Protein AF-R8VSU2-F1 (afdb_monomer)

pLDDT: mean 73.52, std 18.18, range [29.05, 96.69]

Sequence (870 aa):
MQEKNYIPLNKAIEAMGIYSRAVWLKKLEKAGIVPQETENGLSFERKDFDMLCELKAKHIEVGQLLDSLELALPANAQFELSTLLLDLGLAISSDDFLCTDQKKLVWCPYPLEAAMETIDLFCQWNSPQRVGYFTAKELERALFLRPGRVLPDICQGRVSPESCVEMDGYCYFTQSYGEKCIRIHQEYAWLTEDDDIQDSLLEQLQDEGYTCGRLNQYYIGFEDRVFCLYGERLRIRKRLKALLETENNEVDHILVDGKPYIEVMTCFAHFAPNPAFNQTDHRCRMDLWAFLERYPELEARKQGNVWYVPQELSKMQWYLLELFWMSYKTSDQIVGKVLAERLRPQMPVVIRELEGILKGDYTHAGVGVLQNFFLYSSKDLPQYSDQDMRQMIEYFTKSPLIDGKLFEKLTAQVYHKYPCKFHFLPGFKQRKKGSKTITAYTMEEFAVMAYCLFNPDYIVAQEIYEKVCESAKKAELWLYLCLHWISGIRSGDLCRLPILQPILPLKQVIQQIQDDTLRSETCREMLGRLEFHLANHPRKPNKTKSQLVPDLKLFFPESLKEHFGRLYLLVCAYRWDMPEERRNQPLYRGANRDQLTRFLGQLFVDQLGNRSFSSRAANKSFLQSLQNAESKNGNPIAGYFMATIARSHKIRYGEISKVTAAYLSDMKFFGETPEYFAAMMFERGVLSFIPYLMLQYLYGESYQQLSSQVQTNLIQKLDLSAHEVESFTTGCLKTMNNAQKNVRQLLAVKSQDEIREAFYTIGSGLGASRGMHSYCLRMALNERCQKRECLGCPYEMQTRADAYLLVGQYRKIRAAYTESVAQGDLAQQRKYQAILKRLLYVLYPILSVLQAQEPHGDLFQWMMEELKKK

Radius of gyration: 40.01 Å; Cα contacts (8 Å, |Δi|>4): 935; chains: 1; bounding box: 110×101×75 Å

Solvent-accessible surface area (backbone atoms only — not comparable to full-atom values): 49512 Å² total; per-residue (Å²): 138,75,77,86,52,52,42,46,43,69,60,53,33,61,78,51,70,50,87,44,70,71,59,36,50,56,54,33,46,75,72,72,49,72,65,44,86,49,101,88,40,52,20,30,48,44,68,61,51,52,51,44,51,53,56,45,72,42,40,45,47,50,68,60,50,32,59,75,70,72,54,88,64,56,73,67,56,49,50,50,51,51,48,49,34,43,78,70,66,48,32,44,47,26,88,76,39,87,59,49,56,61,76,92,42,44,31,30,47,68,79,52,63,70,51,50,55,50,50,54,53,50,60,22,39,68,42,80,90,52,93,77,44,28,33,56,69,55,47,27,60,69,63,73,46,62,88,69,62,58,57,59,45,50,76,69,62,57,57,61,70,88,41,44,46,80,54,96,81,24,41,31,32,34,41,70,46,47,53,49,33,41,48,51,41,72,78,52,68,90,69,80,92,70,91,77,74,52,68,71,61,53,52,51,42,40,75,72,70,45,67,55,51,71,53,93,62,69,41,81,99,45,75,83,46,78,47,64,47,83,93,49,48,73,57,53,54,54,49,53,52,60,55,59,72,72,69,81,83,74,87,75,73,50,74,58,97,87,41,60,29,34,47,51,71,66,59,54,70,78,47,83,86,48,92,78,63,44,85,88,39,67,66,49,42,51,55,49,50,57,50,51,72,70,39,70,85,48,60,59,45,75,56,92,96,48,52,26,23,51,64,81,66,52,75,62,40,51,50,51,55,49,51,51,57,62,44,54,93,46,56,42,53,58,44,26,50,56,50,42,63,69,41,33,85,59,21,51,65,53,44,53,53,46,38,62,74,45,72,73,54,35,43,67,44,52,28,48,42,48,51,52,43,70,69,74,52,91,62,30,70,49,72,28,40,57,66,54,49,52,52,50,48,53,55,36,67,77,43,60,67,64,21,29,48,50,45,34,53,46,51,52,55,45,57,77,74,44,88,46,63,39,89,76,81,71,79,75,66,85,72,74,64,79,66,78,68,70,58,49,51,53,72,65,39,52,40,54,42,32,28,54,74,57,15,63,70,50,32,59,74,55,43,39,66,60,54,31,65,76,27,63,61,50,30,26,33,50,50,55,56,57,50,37,49,63,37,66,66,55,62,86,54,60,29,59,62,84,70,58,86,45,94,51,58,45,73,58,49,42,48,25,58,76,70,71,63,62,53,59,66,61,14,37,48,50,35,49,53,49,53,52,47,46,71,75,54,64,42,57,47,77,95,50,53,94,48,101,61,75,56,63,84,84,67,78,54,77,94,44,31,41,60,54,5,45,43,49,39,50,41,18,14,45,34,68,75,43,62,72,82,57,46,79,50,63,51,46,79,87,52,58,64,70,55,41,30,74,52,62,31,60,76,43,44,60,57,38,62,98,53,63,87,45,66,67,16,41,25,41,26,37,49,44,37,31,49,61,26,48,77,61,86,66,49,81,50,45,41,60,49,42,46,50,52,33,55,72,56,96,71,60,98,80,46,61,72,62,51,48,50,42,54,71,64,66,54,70,78,65,98,72,59,78,46,61,58,49,52,54,32,45,76,66,73,72,77,45,66,65,61,50,48,50,45,40,47,71,47,12,65,72,40,72,72,37,56,56,69,57,44,50,50,52,56,63,69,63,73,68,50,72,66,52,54,50,48,49,52,50,48,45,53,49,51,54,52,50,20,52,49,53,45,50,58,59,51,73,78,49,53,72,64,55,52,50,52,18,49,50,29,45,74,71,66,69,9,58,36,92,43,96,55,30,31,17,55,44,49,25,60,77,37,86,82,87,68,93,64,48,90,80,37,60,47,52,43,79,34,74,65,34,53,56,50,52,53,51,50,50,51,53,48,49,51,53,30,53,51,25,57,77,70,65,40,65,69,56,31,55,51,36,51,55,50,51,55,56,51,46,61,50,50,49,60,54,51,54,50,31,53,75,75,34,65,85,32,68,65,44,50,48,50,59,48,58,44,28,51,132

Foldseek 3Di:
DPPPFWAPPVNLCVLLVEDDPVLLQVLCVVVVFHFDQDPVGTTGTPVVSVVLVVLVVQKDWLVVVCVVVVHDDDPVLSLLLLVLCVVVVQWDAPSNRSSYSDHPIIIGGPPCPLSVVLVLLSVQQVDDDDPQWAGPQRLCVLLVHDPNQQSNCVSVVQDDCVQWDRDPSHITGGNVQSVVLSVCSVQFVPDDDDQPDDVVLVVVCVVVVFAKDWPPGDHVPDDGGIGGGPVCVVVSVVVVVVVVVPPPDDFDWDQDPNFIKGFLVVLCVVDDDDPLADPVDPVSLVLVVVLCVVCCLQVWDDDPSTIIGGPDDDPLNSLSSRLCRLPPVDDQLVLLVVLLVVCCVFAVLLSVLLCVVCVSGRDPLSSQLSSLCSNQNRHYQLADAQVSVVVSLVSVLVPDLSNVVSVLVSSVVCVVVDNHNYDDGRDRDPPPPPDPVLAAQDLLLLLLLLLLLFAPVLCVVLVQLVVVLVDLLSLLQSLLSLQLLQDLAFSVVSQQQAQDAAPDALVVLSVCSVVVNDDLVSLLVQLVVSVVCCVVDFACRPVQNVPPDGTDDGDDFPVCSSVSSSSSNNNSNVQVVDDVVSNRGTGNNDDDLVNCCSNSNPSSSVSQPPHDDDSSSSSCNLVVLQVVCPVPPDDRCRSVVSNVVSHPDPDPPPCSPPVVVCVVVVPPVPPDDCLVVVVVCVSRVHAPPVLLVVCCLLAFVNLVPDDSVVNVVVSVVVPQDSVNVVVLVCVLVVLLVVLVVVVCVVCVPDDPVLQVQLVVCVVVVNQDDPDPQWGFSCVSSVHDDPDPDDQSDSRIHDDLVNLVVLLVVLVVLSVQLVVCVVVVPPVSVVVSVVVNSSSCSRNVVVLVVCCVPPVPDPSNVVSSNSSSDD

Mean predicted aligned error: 23.79 Å

Organism: NCBI:txid1203606

Structure (mmCIF, N/CA/C/O backbone):
data_AF-R8VSU2-F1
#
_entry.id   AF-R8VSU2-F1
#
loop_
_atom_site.group_PDB
_atom_site.id
_atom_site.type_symbol
_atom_site.label_atom_id
_atom_site.label_alt_id
_atom_site.label_comp_id
_atom_site.label_asym_id
_atom_site.label_entity_id
_atom_site.label_seq_id
_atom_site.pdbx_PDB_ins_code
_atom_site.Cartn_x
_atom_site.Cartn_y
_atom_site.Cartn_z
_atom_site.occupancy
_atom_site.B_iso_or_equiv
_atom_site.auth_seq_id
_atom_site.auth_comp_id
_atom_site.auth_asym_id
_atom_site.auth_atom_id
_atom_site.pdbx_PDB_model_num
ATOM 1 N N . MET A 1 1 ? -29.653 -15.607 41.991 1.00 38.22 1 MET A N 1
ATOM 2 C CA . MET A 1 1 ? -30.818 -14.998 41.298 1.00 38.22 1 MET A CA 1
ATOM 3 C C . MET A 1 1 ? -30.423 -14.079 40.123 1.00 38.22 1 MET A C 1
ATOM 5 O O . MET A 1 1 ? -31.292 -13.394 39.606 1.00 38.22 1 MET A O 1
ATOM 9 N N . GLN A 1 2 ? -29.158 -14.082 39.661 1.00 43.47 2 GLN A N 1
ATOM 10 C CA . GLN A 1 2 ? -28.651 -13.208 38.581 1.00 43.47 2 GLN A CA 1
ATOM 11 C C . GLN A 1 2 ? -28.590 -13.870 37.184 1.00 43.47 2 GLN A C 1
ATOM 13 O O . GLN A 1 2 ? -28.367 -13.178 36.198 1.00 43.47 2 GLN A O 1
ATOM 18 N N . GLU A 1 3 ? -28.866 -15.174 37.055 1.00 46.53 3 GLU A N 1
ATOM 19 C CA . GLU A 1 3 ? -28.775 -15.904 35.773 1.00 46.53 3 GLU A CA 1
ATOM 20 C C . GLU A 1 3 ? -29.898 -15.609 34.757 1.00 46.53 3 GLU A C 1
ATOM 22 O O . GLU A 1 3 ? -29.802 -16.029 33.609 1.00 46.53 3 GLU A O 1
ATOM 27 N N . LYS A 1 4 ? -30.972 -14.893 35.128 1.00 57.19 4 LYS A N 1
ATOM 28 C CA . LYS A 1 4 ? -32.131 -14.697 34.230 1.00 57.19 4 LYS A CA 1
ATOM 29 C C . LYS A 1 4 ? -31.986 -13.562 33.205 1.00 57.19 4 LYS A C 1
ATOM 31 O O . LYS A 1 4 ? -32.764 -13.535 32.257 1.00 57.19 4 LYS A O 1
ATOM 36 N N . ASN A 1 5 ? -31.008 -12.665 33.357 1.00 78.12 5 ASN A N 1
ATOM 37 C CA . ASN A 1 5 ? -30.916 -11.445 32.537 1.00 78.12 5 ASN A CA 1
ATOM 38 C C . ASN A 1 5 ? -29.824 -11.461 31.459 1.00 78.12 5 ASN A C 1
ATOM 40 O O . ASN A 1 5 ? -29.728 -10.494 30.708 1.00 78.12 5 ASN A O 1
ATOM 44 N N . TYR A 1 6 ? -29.037 -12.534 31.349 1.00 84.38 6 TYR A N 1
ATOM 45 C CA . TYR A 1 6 ? -27.929 -12.610 30.398 1.00 84.38 6 TYR A CA 1
ATOM 46 C C . TYR A 1 6 ? -28.020 -13.854 29.513 1.00 84.38 6 TYR A C 1
ATOM 48 O O . TYR A 1 6 ? -28.331 -14.949 29.980 1.00 84.38 6 TYR A O 1
ATOM 56 N N . ILE A 1 7 ? -27.740 -13.680 28.222 1.00 87.94 7 ILE A N 1
ATOM 57 C CA . ILE A 1 7 ? -27.724 -14.743 27.217 1.00 87.94 7 ILE A CA 1
ATOM 58 C C . ILE A 1 7 ? -26.277 -15.016 26.810 1.00 87.94 7 ILE A C 1
ATOM 60 O O . ILE A 1 7 ? -25.639 -14.126 26.243 1.00 87.94 7 ILE A O 1
ATOM 64 N N . PRO A 1 8 ? -25.748 -16.231 27.050 1.00 89.88 8 PRO A N 1
ATOM 65 C CA . PRO A 1 8 ? -24.402 -16.588 26.626 1.00 89.88 8 PRO A CA 1
ATOM 66 C C . PRO A 1 8 ? -24.209 -16.366 25.127 1.00 89.88 8 PRO A C 1
ATOM 68 O O . PRO A 1 8 ? -25.042 -16.780 24.318 1.00 89.88 8 PRO A O 1
ATOM 71 N N . LEU A 1 9 ? -23.075 -15.777 24.748 1.00 88.62 9 LEU A N 1
ATOM 72 C CA . LEU A 1 9 ? -22.759 -15.433 23.362 1.00 88.62 9 LEU A CA 1
ATOM 73 C C . LEU A 1 9 ? -22.887 -16.629 22.407 1.00 88.62 9 LEU A C 1
ATOM 75 O O . LEU A 1 9 ? -23.371 -16.466 21.294 1.00 88.62 9 LEU A O 1
ATOM 79 N N . ASN A 1 10 ? -22.519 -17.837 22.840 1.00 86.75 10 ASN A N 1
ATOM 80 C CA . ASN A 1 10 ? -22.648 -19.038 22.009 1.00 86.75 10 ASN A CA 1
ATOM 81 C C . ASN A 1 10 ? -24.113 -19.359 21.667 1.00 86.75 10 ASN A C 1
ATOM 83 O O . ASN A 1 10 ? -24.400 -19.700 20.525 1.00 86.75 10 ASN A O 1
ATOM 87 N N . LYS A 1 11 ? -25.044 -19.178 22.617 1.00 87.62 11 LYS A N 1
ATOM 88 C CA . LYS A 1 11 ? -26.485 -19.351 22.359 1.00 87.62 11 LYS A CA 1
ATOM 89 C C . LYS A 1 11 ? -27.018 -18.270 21.421 1.00 87.62 11 LYS A C 1
ATOM 91 O O . LYS A 1 11 ? -27.859 -18.551 20.575 1.00 87.62 11 LYS A O 1
ATOM 96 N N . ALA A 1 12 ? -26.516 -17.042 21.556 1.00 87.50 12 ALA A N 1
ATOM 97 C CA . ALA A 1 12 ? -26.901 -15.949 20.672 1.00 87.50 12 ALA A CA 1
ATOM 98 C C . ALA A 1 12 ? -26.402 -16.163 19.231 1.00 87.50 12 ALA A C 1
ATOM 100 O O . ALA A 1 12 ? -27.150 -15.940 18.286 1.00 87.50 12 ALA A O 1
ATOM 101 N N . ILE A 1 13 ? -25.167 -16.649 19.067 1.00 88.81 13 ILE A N 1
ATOM 102 C CA . ILE A 1 13 ? -24.580 -17.023 17.770 1.00 88.81 13 ILE A CA 1
ATOM 103 C C . ILE A 1 13 ? -25.413 -18.114 17.093 1.00 88.81 13 ILE A C 1
ATOM 105 O O . ILE A 1 13 ? -25.724 -17.991 15.911 1.00 88.81 13 ILE A O 1
ATOM 109 N N . GLU A 1 14 ? -25.798 -19.147 17.844 1.00 88.62 14 GLU A N 1
ATOM 110 C CA . GLU A 1 14 ? -26.607 -20.260 17.340 1.00 88.62 14 GLU A CA 1
ATOM 111 C C . GLU A 1 14 ? -27.997 -19.793 16.886 1.00 88.62 14 GLU A C 1
ATOM 113 O O . GLU A 1 14 ? -28.383 -20.042 15.746 1.00 88.62 14 GLU A O 1
ATOM 118 N N . ALA A 1 15 ? -28.713 -19.026 17.717 1.00 85.75 15 ALA A N 1
ATOM 119 C CA . ALA A 1 15 ? -30.034 -18.492 17.371 1.00 85.75 15 ALA A CA 1
ATOM 120 C C . ALA A 1 15 ? -30.005 -17.559 16.142 1.00 85.75 15 ALA A C 1
ATOM 122 O O . ALA A 1 15 ? -30.940 -17.512 15.336 1.00 85.75 15 ALA A O 1
ATOM 123 N N . MET A 1 16 ? -28.913 -16.813 15.975 1.00 86.50 16 MET A N 1
ATOM 124 C CA . MET A 1 16 ? -28.749 -15.880 14.863 1.00 86.50 16 MET A CA 1
ATOM 125 C C . MET A 1 16 ? -28.189 -16.539 13.598 1.00 86.50 16 MET A C 1
ATOM 127 O O . MET A 1 16 ? -28.344 -15.959 12.526 1.00 86.50 16 MET A O 1
ATOM 131 N N . GLY A 1 17 ? -27.645 -17.757 13.675 1.00 85.56 17 GLY A N 1
ATOM 132 C CA . GLY A 1 17 ? -27.013 -18.431 12.536 1.00 85.56 17 GLY A CA 1
ATOM 133 C C . GLY A 1 17 ? -25.691 -17.777 12.123 1.00 85.56 17 GLY A C 1
ATOM 134 O O . GLY A 1 17 ? -25.404 -17.661 10.936 1.00 85.56 17 GLY A O 1
ATOM 135 N N . ILE A 1 18 ? -24.916 -17.297 13.100 1.00 90.19 18 ILE A N 1
ATOM 136 C CA . ILE A 1 18 ? -23.681 -16.532 12.880 1.00 90.19 18 ILE A CA 1
ATOM 137 C C . ILE A 1 18 ? -22.495 -17.476 12.677 1.00 90.19 18 ILE A C 1
ATOM 139 O O . ILE A 1 18 ? -22.215 -18.329 13.519 1.00 90.19 18 ILE A O 1
ATOM 143 N N . TYR A 1 19 ? -21.740 -17.280 11.596 1.00 84.88 19 TYR A N 1
ATOM 144 C CA . TYR A 1 19 ? -20.602 -18.142 11.248 1.00 84.88 19 TYR A CA 1
ATOM 145 C C . TYR A 1 19 ? -19.287 -17.663 11.879 1.00 84.88 19 TYR A C 1
ATOM 147 O O . TYR A 1 19 ? -18.429 -18.456 12.267 1.00 84.88 19 TYR A O 1
ATOM 155 N N . SER A 1 20 ? -19.119 -16.348 12.003 1.00 88.25 20 SER A N 1
ATOM 156 C CA . SER A 1 20 ? -17.914 -15.672 12.467 1.00 88.25 20 SER A CA 1
ATOM 157 C C . SER A 1 20 ? -18.216 -14.741 13.634 1.00 88.25 20 SER A C 1
ATOM 159 O O . SER A 1 20 ? -18.544 -13.559 13.484 1.00 88.25 20 SER A O 1
ATOM 161 N N . ARG A 1 21 ? -17.977 -15.264 14.840 1.00 85.81 21 ARG A N 1
ATOM 162 C CA . ARG A 1 21 ? -18.061 -14.520 16.105 1.00 85.81 21 ARG A CA 1
ATOM 163 C C . ARG A 1 21 ? -17.344 -13.167 16.048 1.00 85.81 21 ARG A C 1
ATOM 165 O O . ARG A 1 21 ? -17.884 -12.167 16.502 1.00 85.81 21 ARG A O 1
ATOM 172 N N . ALA A 1 22 ? -16.126 -13.123 15.509 1.00 84.94 22 ALA A N 1
ATOM 173 C CA . ALA A 1 22 ? -15.310 -11.908 15.514 1.00 84.94 22 ALA A CA 1
ATOM 174 C C . ALA A 1 22 ? -15.876 -10.802 14.606 1.00 84.94 22 ALA A C 1
ATOM 176 O O . ALA A 1 22 ? -15.792 -9.622 14.946 1.00 84.94 22 ALA A O 1
ATOM 177 N N . VAL A 1 23 ? -16.449 -11.174 13.457 1.00 85.25 23 VAL A N 1
ATOM 178 C CA . VAL A 1 23 ? -17.048 -10.218 12.513 1.00 85.25 23 VAL A CA 1
ATOM 179 C C . VAL A 1 23 ? -18.332 -9.647 13.097 1.00 85.25 23 VAL A C 1
ATOM 181 O O . VAL A 1 23 ? -18.508 -8.429 13.100 1.00 85.25 23 VAL A O 1
ATOM 184 N N . TRP A 1 24 ? -19.178 -10.516 13.650 1.00 90.38 24 TRP A N 1
ATOM 185 C CA . TRP A 1 24 ? -20.442 -10.109 14.244 1.00 90.38 24 TRP A CA 1
ATOM 186 C C . TRP A 1 24 ? -20.247 -9.193 15.456 1.00 90.38 24 TRP A C 1
ATOM 188 O O . TRP A 1 24 ? -20.828 -8.114 15.504 1.00 90.38 24 TRP A O 1
ATOM 198 N N . LEU A 1 25 ? -19.338 -9.540 16.376 1.00 87.50 25 LEU A N 1
ATOM 199 C CA . LEU A 1 25 ? -19.042 -8.706 17.547 1.00 87.50 25 LEU A CA 1
ATOM 200 C C . LEU A 1 25 ? -18.556 -7.306 17.169 1.00 87.50 25 LEU A C 1
ATOM 202 O O . LEU A 1 25 ? -19.002 -6.324 17.748 1.00 87.50 25 LEU A O 1
ATOM 206 N N . LYS A 1 26 ? -17.688 -7.194 16.161 1.00 86.44 26 LYS A N 1
ATOM 207 C CA . LYS A 1 26 ? -17.200 -5.894 15.685 1.00 86.44 26 LYS A CA 1
ATOM 208 C C . LYS A 1 26 ? -18.307 -5.050 15.047 1.00 86.44 26 LYS A C 1
ATOM 210 O O . LYS A 1 26 ? -18.246 -3.822 15.065 1.00 86.44 26 LYS A O 1
ATOM 215 N N . LYS A 1 27 ? -19.290 -5.700 14.424 1.00 87.25 27 LYS A N 1
ATOM 216 C CA . LYS A 1 27 ? -20.455 -5.039 13.832 1.00 87.25 27 LYS A CA 1
ATOM 217 C C . LYS A 1 27 ? -21.390 -4.509 14.915 1.00 87.25 27 LYS A C 1
ATOM 219 O O . LYS A 1 27 ? -21.786 -3.351 14.854 1.00 87.25 27 LYS A O 1
ATOM 224 N N . LEU A 1 28 ? -21.658 -5.327 15.926 1.00 87.19 28 LEU A N 1
ATOM 225 C CA . LEU A 1 28 ? -22.451 -4.950 17.092 1.00 87.19 28 LEU A CA 1
ATOM 226 C C . LEU A 1 28 ? -21.781 -3.830 17.900 1.00 87.19 28 LEU A C 1
ATOM 228 O O . LEU A 1 28 ? -22.449 -2.871 18.268 1.00 87.19 28 LEU A O 1
ATOM 232 N N . GLU A 1 29 ? -20.455 -3.869 18.061 1.00 84.31 29 GLU A N 1
ATOM 233 C CA . GLU A 1 29 ? -19.685 -2.818 18.741 1.00 84.31 29 GLU A CA 1
ATOM 234 C C . GLU A 1 29 ? -19.859 -1.445 18.070 1.00 84.31 29 GLU A C 1
ATOM 236 O O . GLU A 1 29 ? -20.037 -0.438 18.752 1.00 84.31 29 GLU A O 1
ATOM 241 N N . LYS A 1 30 ? -19.890 -1.389 16.730 1.00 83.31 30 LYS A N 1
ATOM 242 C CA . LYS A 1 30 ? -20.185 -0.143 15.996 1.00 83.31 30 LYS A CA 1
ATOM 243 C C . LYS A 1 30 ? -21.604 0.373 16.234 1.00 83.31 30 LYS A C 1
ATOM 245 O O . LYS A 1 30 ? -21.816 1.578 16.160 1.00 83.31 30 LYS A O 1
ATOM 250 N N . ALA A 1 31 ? -22.546 -0.529 16.496 1.00 77.88 31 ALA A N 1
ATOM 251 C CA . ALA A 1 31 ? -23.925 -0.208 16.845 1.00 77.88 31 ALA A CA 1
ATOM 252 C C . ALA A 1 31 ? -24.115 0.041 18.354 1.00 77.88 31 ALA A C 1
ATOM 254 O O . ALA A 1 31 ? -25.239 0.243 18.801 1.00 77.88 31 ALA A O 1
ATOM 255 N N . GLY A 1 32 ? -23.033 0.026 19.144 1.00 83.38 32 GLY A N 1
ATOM 256 C CA . GLY A 1 32 ? -23.072 0.240 20.591 1.00 83.38 32 GLY A CA 1
ATOM 257 C C . GLY A 1 32 ? -23.532 -0.971 21.410 1.00 83.38 32 GLY A C 1
ATOM 258 O O . GLY A 1 32 ? -23.747 -0.830 22.609 1.00 83.38 32 GLY A O 1
ATOM 259 N N . ILE A 1 33 ? -23.659 -2.154 20.800 1.00 85.06 33 ILE A N 1
ATOM 260 C CA . ILE A 1 33 ? -24.084 -3.392 21.467 1.00 85.06 33 ILE A CA 1
ATOM 261 C C . ILE A 1 33 ? -22.832 -4.207 21.802 1.00 85.06 33 ILE A C 1
ATOM 263 O O . ILE A 1 33 ? -22.182 -4.765 20.914 1.00 85.06 33 ILE A O 1
ATOM 267 N N . VAL A 1 34 ? -22.473 -4.281 23.084 1.00 82.12 34 VAL A N 1
ATOM 268 C CA . VAL A 1 34 ? -21.243 -4.951 23.536 1.00 82.12 34 VAL A CA 1
ATOM 269 C C . VAL A 1 34 ? -21.587 -6.027 24.569 1.00 82.12 34 VAL A C 1
ATOM 271 O O . VAL A 1 34 ? -22.133 -5.695 25.621 1.00 82.12 34 VAL A O 1
ATOM 274 N N . PRO A 1 35 ? -21.266 -7.311 24.314 1.00 83.69 35 PRO A N 1
ATOM 275 C CA . PRO A 1 35 ? -21.464 -8.353 25.310 1.00 83.69 35 PRO A CA 1
ATOM 276 C C . PRO A 1 35 ? -20.529 -8.152 26.504 1.00 83.69 35 PRO A C 1
ATOM 278 O O . PRO A 1 35 ? -19.367 -7.775 26.350 1.00 83.69 35 PRO A O 1
ATOM 281 N N . GLN A 1 36 ? -21.045 -8.435 27.694 1.00 83.88 36 GLN A N 1
ATOM 2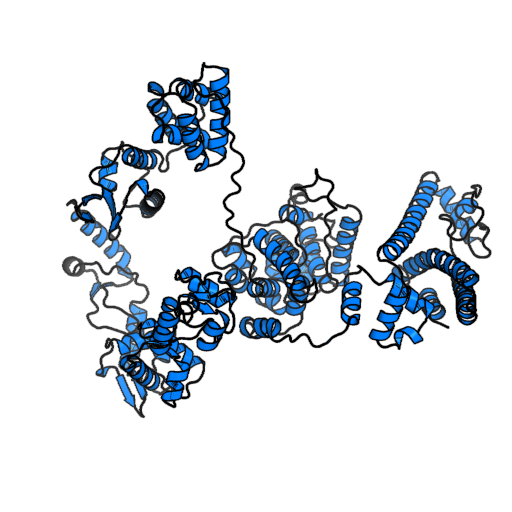82 C CA . GLN A 1 36 ? -20.358 -8.246 28.965 1.00 83.88 36 GLN A CA 1
ATOM 283 C C . GLN A 1 36 ? -19.755 -9.564 29.456 1.00 83.88 36 GLN A C 1
ATOM 285 O O . GLN A 1 36 ? -20.233 -10.654 29.130 1.00 83.88 36 GLN A O 1
ATOM 290 N N . GLU A 1 37 ? -18.682 -9.470 30.235 1.00 83.25 37 GLU A N 1
ATOM 291 C CA . GLU A 1 37 ? -18.046 -10.630 30.852 1.00 83.25 37 GLU A CA 1
ATOM 292 C C . GLU A 1 37 ? -18.836 -11.049 32.102 1.00 83.25 37 GLU A C 1
ATOM 294 O O . GLU A 1 37 ? -19.045 -10.257 33.018 1.00 83.25 37 GLU A O 1
ATOM 299 N N . THR A 1 38 ? -19.314 -12.294 32.114 1.00 80.31 38 THR A N 1
ATOM 300 C CA . THR A 1 38 ? -20.096 -12.903 33.205 1.00 80.31 38 THR A CA 1
ATOM 301 C C . THR A 1 38 ? -19.397 -14.168 33.713 1.00 80.31 38 THR A C 1
ATOM 303 O O . THR A 1 38 ? -18.452 -14.644 33.085 1.00 80.31 38 THR A O 1
ATOM 306 N N . GLU A 1 39 ? -19.879 -14.766 34.809 1.00 72.00 39 GLU A N 1
ATOM 307 C CA . GLU A 1 39 ? -19.326 -16.021 35.364 1.00 72.00 39 GLU A CA 1
ATOM 308 C C . GLU A 1 39 ? -19.290 -17.178 34.341 1.00 72.00 39 GLU A C 1
ATOM 310 O O . GLU A 1 39 ? -18.433 -18.054 34.425 1.00 72.00 39 GLU A O 1
ATOM 315 N N . ASN A 1 40 ? -20.156 -17.135 33.320 1.00 65.06 40 ASN A N 1
ATOM 316 C CA . ASN A 1 40 ? -20.242 -18.122 32.237 1.00 65.06 40 ASN A CA 1
ATOM 317 C C . ASN A 1 40 ? -19.561 -17.663 30.925 1.00 65.06 40 ASN A C 1
ATOM 319 O O . ASN A 1 40 ? -19.789 -18.248 29.863 1.00 65.06 40 ASN A O 1
ATOM 323 N N . GLY A 1 41 ? -18.734 -16.612 30.976 1.00 80.94 41 GLY A N 1
ATOM 324 C CA . GLY A 1 41 ? -18.062 -16.006 29.824 1.00 80.94 41 GLY A CA 1
ATOM 325 C C . GLY A 1 41 ? -18.808 -14.798 29.246 1.00 80.94 41 GLY A C 1
ATOM 326 O O . GLY A 1 41 ? -19.587 -14.139 29.932 1.00 80.94 41 GLY A O 1
ATOM 327 N N . LEU A 1 42 ? -18.546 -14.474 27.976 1.00 87.31 42 LEU A N 1
ATOM 328 C CA . LEU A 1 42 ? -19.184 -13.345 27.286 1.00 87.31 42 LEU A CA 1
ATOM 329 C C . LEU A 1 42 ? -20.681 -13.600 27.070 1.00 87.31 42 LEU A C 1
ATOM 331 O O . LEU A 1 42 ? -21.052 -14.601 26.450 1.00 87.31 42 LEU A O 1
ATOM 335 N N . SER A 1 43 ? -21.517 -12.668 27.520 1.00 87.81 43 SER A N 1
ATOM 336 C CA . SER A 1 43 ? -22.978 -12.754 27.443 1.00 87.81 43 SER A CA 1
ATOM 337 C C . SER A 1 43 ? -23.602 -11.418 27.027 1.00 87.81 43 SER A C 1
ATOM 339 O O . SER A 1 43 ? -23.104 -10.354 27.383 1.00 87.81 43 SER A O 1
ATOM 341 N N . PHE A 1 44 ? -24.706 -11.466 26.282 1.00 88.19 44 PHE A N 1
ATOM 342 C CA . PHE A 1 44 ? -25.537 -10.296 25.983 1.00 88.19 44 PHE A CA 1
ATOM 343 C C . PHE A 1 44 ? -26.551 -10.053 27.091 1.00 88.19 44 PHE A C 1
ATOM 345 O O . PHE A 1 44 ? -27.036 -11.008 27.701 1.00 88.19 44 PHE A O 1
ATOM 352 N N . GLU A 1 45 ? -26.931 -8.797 27.304 1.00 88.38 45 GLU A N 1
ATOM 353 C CA . GLU A 1 45 ? -28.146 -8.502 28.055 1.00 88.38 45 GLU A CA 1
ATOM 354 C C . GLU A 1 45 ? -29.357 -9.078 27.315 1.00 88.38 45 GLU A C 1
ATOM 356 O O . GLU A 1 45 ? -29.443 -9.041 26.084 1.00 88.38 45 GLU A O 1
ATOM 361 N N . ARG A 1 46 ? -30.317 -9.618 28.069 1.00 85.75 46 ARG A N 1
ATOM 362 C CA . ARG A 1 46 ? -31.532 -10.220 27.510 1.00 85.75 46 ARG A CA 1
ATOM 363 C C . ARG A 1 46 ? -32.272 -9.254 26.578 1.00 85.75 46 ARG A C 1
ATOM 365 O O . ARG A 1 46 ? -32.729 -9.671 25.522 1.00 85.75 46 ARG A O 1
ATOM 372 N N . LYS A 1 47 ? -32.306 -7.968 26.938 1.00 88.25 47 LYS A N 1
ATOM 373 C CA . LYS A 1 47 ? -32.914 -6.890 26.150 1.00 88.25 47 LYS A CA 1
ATOM 374 C C . LYS A 1 47 ? -32.284 -6.750 24.758 1.00 88.25 47 LYS A C 1
ATOM 376 O O . LYS A 1 47 ? -33.014 -6.673 23.775 1.00 88.25 47 LYS A O 1
ATOM 381 N N . ASP A 1 48 ? -30.955 -6.748 24.673 1.00 88.94 48 ASP A N 1
ATOM 382 C CA . ASP A 1 48 ? -30.240 -6.609 23.398 1.00 88.94 48 ASP A CA 1
ATOM 383 C C . ASP A 1 48 ? -30.432 -7.845 22.518 1.00 88.94 48 ASP A C 1
ATOM 385 O O . ASP A 1 48 ? -30.620 -7.738 21.307 1.00 88.94 48 ASP A O 1
ATOM 389 N N . PHE A 1 49 ? -30.428 -9.032 23.132 1.00 89.44 49 PHE A N 1
ATOM 390 C CA . PHE A 1 49 ? -30.679 -10.276 22.414 1.00 89.44 49 PHE A CA 1
ATOM 391 C C . PHE A 1 49 ? -32.111 -10.353 21.865 1.00 89.44 49 PHE A C 1
ATOM 393 O O . PHE A 1 49 ? -32.296 -10.706 20.698 1.00 89.44 49 PHE A O 1
ATOM 400 N N . ASP A 1 50 ? -33.114 -9.997 22.671 1.00 89.69 50 ASP A N 1
ATOM 401 C CA . ASP A 1 50 ? -34.517 -10.009 22.251 1.00 89.69 50 ASP A CA 1
ATOM 402 C C . ASP A 1 50 ? -34.763 -8.971 21.132 1.00 89.69 50 ASP A C 1
ATOM 404 O O . ASP A 1 50 ? -35.425 -9.290 20.145 1.00 89.69 50 ASP A O 1
ATOM 408 N N . MET A 1 51 ? -34.136 -7.787 21.202 1.00 91.44 51 MET A N 1
ATOM 409 C CA . MET A 1 51 ? -34.163 -6.788 20.121 1.00 91.44 51 MET A CA 1
ATOM 410 C C . MET A 1 51 ? -33.592 -7.339 18.807 1.00 91.44 51 MET A C 1
ATOM 412 O O . MET A 1 51 ? -34.185 -7.149 17.746 1.00 91.44 51 MET A O 1
ATOM 416 N N . LEU A 1 52 ? -32.449 -8.033 18.851 1.00 91.56 52 LEU A N 1
ATOM 417 C CA . LEU A 1 52 ? -31.863 -8.651 17.656 1.00 91.56 52 LEU A CA 1
ATOM 418 C C . LEU A 1 52 ? -32.771 -9.755 17.086 1.00 91.56 52 LEU A C 1
ATOM 420 O O . LEU A 1 52 ? -32.863 -9.904 15.867 1.00 91.56 52 LEU A O 1
ATOM 424 N N . CYS A 1 53 ? -33.463 -10.513 17.944 1.00 89.88 53 CYS A N 1
ATOM 425 C CA . CYS A 1 53 ? -34.405 -11.546 17.502 1.00 89.88 53 CYS A CA 1
ATOM 426 C C . CYS A 1 53 ? -35.608 -10.922 16.794 1.00 89.88 53 CYS A C 1
ATOM 428 O O . CYS A 1 53 ? -36.002 -11.384 15.725 1.00 89.88 53 CYS A O 1
ATOM 430 N N . GLU A 1 54 ? -36.151 -9.845 17.358 1.00 91.38 54 GLU A N 1
ATOM 431 C CA . GLU A 1 54 ? -37.254 -9.097 16.762 1.00 91.38 54 GLU A CA 1
ATOM 432 C C . GLU A 1 54 ? -36.846 -8.467 15.425 1.00 91.38 54 GLU A C 1
ATOM 434 O O . GLU A 1 54 ? -37.571 -8.572 14.436 1.00 91.38 54 GLU A O 1
ATOM 439 N N . LEU A 1 55 ? -35.650 -7.873 15.364 1.00 90.75 55 LEU A N 1
ATOM 440 C CA . LEU A 1 55 ? -35.110 -7.296 14.137 1.00 90.75 55 LEU A CA 1
ATOM 441 C C . LEU A 1 55 ? -34.942 -8.359 13.043 1.00 90.75 55 LEU A C 1
ATOM 443 O O . LEU A 1 55 ? -35.298 -8.107 11.893 1.00 90.75 55 LEU A O 1
ATOM 447 N N . LYS A 1 56 ? -34.456 -9.556 13.400 1.00 91.62 56 LYS A N 1
ATOM 448 C CA . LYS A 1 56 ? -34.327 -10.686 12.470 1.00 91.62 56 LYS A CA 1
ATOM 449 C C . LYS A 1 56 ? -35.688 -11.179 11.977 1.00 91.62 56 LYS A C 1
ATOM 451 O O . LYS A 1 56 ? -35.830 -11.439 10.792 1.00 91.62 56 LYS A O 1
ATOM 456 N N . ALA A 1 57 ? -36.685 -11.270 12.857 1.00 90.25 57 ALA A N 1
ATOM 457 C CA . ALA A 1 57 ? -38.034 -11.710 12.496 1.00 90.25 57 ALA A CA 1
ATOM 458 C C . ALA A 1 57 ? -38.768 -10.723 11.569 1.00 90.25 57 ALA A C 1
ATOM 460 O O . ALA A 1 57 ? -39.643 -11.126 10.809 1.00 90.25 57 ALA A O 1
ATOM 461 N N . LYS A 1 58 ? -38.402 -9.436 11.616 1.00 92.19 58 LYS A N 1
ATOM 462 C CA . LYS A 1 58 ? -38.974 -8.368 10.782 1.00 92.19 58 LYS A CA 1
ATOM 463 C C . LYS A 1 58 ? -38.351 -8.247 9.391 1.00 92.19 58 LYS A C 1
ATOM 465 O O . LYS A 1 58 ? -38.739 -7.342 8.659 1.00 92.19 58 LYS A O 1
ATOM 470 N N . HIS A 1 59 ? -37.423 -9.126 9.018 1.00 94.19 59 HIS A N 1
ATOM 471 C CA . HIS A 1 59 ? -36.783 -9.093 7.707 1.00 94.19 59 HIS A CA 1
ATOM 472 C C . HIS A 1 59 ? -36.723 -10.485 7.080 1.00 94.19 59 HIS A C 1
ATOM 474 O O . HIS A 1 59 ? -36.573 -11.487 7.777 1.00 94.19 59 HIS A O 1
ATOM 480 N N . ILE A 1 60 ? -36.780 -10.536 5.753 1.00 93.44 60 ILE A N 1
ATOM 481 C CA . ILE A 1 60 ? -36.540 -11.741 4.957 1.00 93.44 60 ILE A CA 1
ATOM 482 C C . ILE A 1 60 ? -35.383 -11.488 3.994 1.00 93.44 60 ILE A C 1
ATOM 484 O O . ILE A 1 60 ? -35.217 -10.383 3.477 1.00 93.44 60 ILE A O 1
ATOM 488 N N . GLU A 1 61 ? -34.550 -12.494 3.769 1.00 92.94 61 GLU A N 1
ATOM 489 C CA . GLU A 1 61 ? -33.493 -12.410 2.764 1.00 92.94 61 GLU A CA 1
ATOM 490 C C . GLU A 1 61 ? -34.113 -12.424 1.360 1.00 92.94 61 GLU A C 1
ATOM 492 O O . GLU A 1 61 ? -35.000 -13.232 1.095 1.00 92.94 61 GLU A O 1
ATOM 497 N N . VAL A 1 62 ? -33.627 -11.587 0.436 1.00 91.31 62 VAL A N 1
ATOM 498 C CA . VAL A 1 62 ? -34.155 -11.521 -0.943 1.00 91.31 62 VAL A CA 1
ATOM 499 C C . VAL A 1 62 ? -34.129 -12.887 -1.636 1.00 91.31 62 VAL A C 1
ATOM 501 O O . VAL A 1 62 ? -35.084 -13.228 -2.323 1.00 91.31 62 VAL A O 1
ATOM 504 N N . GLY A 1 63 ? -33.090 -13.703 -1.426 1.00 87.75 63 GLY A N 1
ATOM 505 C CA . GLY A 1 63 ? -33.040 -15.066 -1.972 1.00 87.75 63 GLY A CA 1
ATOM 506 C C . GLY A 1 63 ? -34.193 -15.943 -1.471 1.00 87.75 63 GLY A C 1
ATOM 507 O O . GLY A 1 63 ? -34.887 -16.560 -2.269 1.00 87.75 63 GLY A O 1
ATOM 508 N N . GLN A 1 64 ? -34.465 -15.908 -0.164 1.00 90.12 64 GLN A N 1
ATOM 509 C CA . GLN A 1 64 ? -35.576 -16.645 0.451 1.00 90.12 64 GLN A CA 1
ATOM 510 C C . GLN A 1 64 ? -36.941 -16.104 0.010 1.00 90.12 64 GLN A C 1
ATOM 512 O O . GLN A 1 64 ? -37.892 -16.869 -0.131 1.00 90.12 64 GLN A O 1
ATOM 517 N N . LEU A 1 65 ? -37.039 -14.793 -0.230 1.00 91.19 65 LEU A N 1
ATOM 518 C CA . LEU A 1 65 ? -38.240 -14.184 -0.790 1.00 91.19 65 LEU A CA 1
ATOM 519 C C . LEU A 1 65 ? -38.494 -14.705 -2.210 1.00 91.19 65 LEU A C 1
ATOM 521 O O . LEU A 1 65 ? -39.596 -15.165 -2.486 1.00 91.19 65 LEU A O 1
ATOM 525 N N . LEU A 1 66 ? -37.478 -14.723 -3.076 1.00 89.62 66 LEU A N 1
ATOM 526 C CA . LEU A 1 66 ? -37.591 -15.270 -4.434 1.00 89.62 66 LEU A CA 1
ATOM 527 C C . LEU A 1 66 ? -37.960 -16.755 -4.437 1.00 89.62 66 LEU A C 1
ATOM 529 O O . LEU A 1 66 ? -38.822 -17.161 -5.215 1.00 89.62 66 LEU A O 1
ATOM 533 N N . ASP A 1 67 ? -37.366 -17.539 -3.534 1.00 88.19 67 ASP A N 1
ATOM 534 C CA . ASP A 1 67 ? -37.713 -18.950 -3.350 1.00 88.19 67 ASP A CA 1
ATOM 535 C C . ASP A 1 67 ? -39.183 -19.113 -2.933 1.00 88.19 67 ASP A C 1
ATOM 537 O O . ASP A 1 67 ? -39.872 -19.997 -3.440 1.00 88.19 67 ASP A O 1
ATOM 541 N N . SER A 1 68 ? -39.696 -18.241 -2.056 1.00 88.00 68 SER A N 1
ATOM 542 C CA . SER A 1 68 ? -41.104 -18.285 -1.632 1.00 88.00 68 SER A CA 1
ATOM 543 C C . SER A 1 68 ? -42.094 -17.839 -2.714 1.00 88.00 68 SER A C 1
ATOM 545 O O . SER A 1 68 ? -43.263 -18.211 -2.653 1.00 88.00 68 SER A O 1
ATOM 547 N N . LEU A 1 69 ? -41.623 -17.092 -3.717 1.00 87.00 69 LEU A N 1
ATOM 548 C CA . LEU A 1 69 ? -42.376 -16.710 -4.915 1.00 87.00 69 LEU A CA 1
ATOM 549 C C . LEU A 1 69 ? -42.201 -17.701 -6.082 1.00 87.00 69 LEU A C 1
ATOM 551 O O . LEU A 1 69 ? -42.739 -17.464 -7.159 1.00 87.00 69 LEU A O 1
ATOM 555 N N . GLU A 1 70 ? -41.439 -18.786 -5.898 1.00 86.31 70 GLU A N 1
ATOM 556 C CA . GLU A 1 70 ? -41.092 -19.763 -6.945 1.00 86.31 70 GLU A CA 1
ATOM 557 C C . GLU A 1 70 ? -40.398 -19.137 -8.182 1.00 86.31 70 GLU A C 1
ATOM 559 O O . GLU A 1 70 ? -40.471 -19.654 -9.301 1.00 86.31 70 GLU A O 1
ATOM 564 N N . LEU A 1 71 ? -39.670 -18.027 -7.993 1.00 84.69 71 LEU A N 1
ATOM 565 C CA . LEU A 1 71 ? -39.010 -17.274 -9.066 1.00 84.69 71 LEU A CA 1
ATOM 566 C C . LEU A 1 71 ? -37.532 -17.663 -9.229 1.00 84.69 71 LEU A C 1
ATOM 568 O O . LEU A 1 71 ? -36.641 -17.174 -8.532 1.00 84.69 71 LEU A O 1
ATOM 572 N N . ALA A 1 72 ? -37.239 -18.487 -10.237 1.00 80.25 72 ALA A N 1
ATOM 573 C CA . ALA A 1 72 ? -35.877 -18.914 -10.566 1.00 80.25 72 ALA A CA 1
ATOM 574 C C . ALA A 1 72 ? -35.130 -17.893 -11.453 1.00 80.25 72 ALA A C 1
ATOM 576 O O . ALA A 1 72 ? -34.987 -18.070 -12.665 1.00 80.25 72 ALA A O 1
ATOM 577 N N . LEU A 1 73 ? -34.622 -16.816 -10.849 1.00 81.31 73 LEU A N 1
ATOM 578 C CA . LEU A 1 73 ? -33.805 -15.818 -11.552 1.00 81.31 73 LEU A CA 1
ATOM 579 C C . LEU A 1 73 ? -32.323 -16.239 -11.643 1.00 81.31 73 LEU A C 1
ATOM 581 O O . LEU A 1 73 ? -31.762 -16.706 -10.649 1.00 81.31 73 LEU A O 1
ATOM 585 N N . PRO A 1 74 ? -31.629 -16.019 -12.779 1.00 78.94 74 PRO A N 1
ATOM 586 C CA . PRO A 1 74 ? -30.184 -16.220 -12.851 1.00 78.94 74 PRO A CA 1
ATOM 587 C C . PRO A 1 74 ? -29.428 -15.221 -11.954 1.00 78.94 74 PRO A C 1
ATOM 589 O O . PRO A 1 74 ? -29.902 -14.118 -11.686 1.00 78.94 74 PRO A O 1
ATOM 592 N N . ALA A 1 75 ? -28.213 -15.571 -11.519 1.00 75.31 75 ALA A N 1
ATOM 593 C CA . ALA A 1 75 ? -27.467 -14.809 -10.505 1.00 75.31 75 ALA A CA 1
ATOM 594 C C . ALA A 1 75 ? -27.216 -13.324 -10.854 1.00 75.31 75 ALA A C 1
ATOM 596 O O . ALA A 1 75 ? -27.123 -12.485 -9.960 1.00 75.31 75 ALA A O 1
ATOM 597 N N . ASN A 1 76 ? -27.102 -12.979 -12.140 1.00 75.94 76 ASN A N 1
ATOM 598 C CA . ASN A 1 76 ? -26.991 -11.587 -12.584 1.00 75.94 76 ASN A CA 1
ATOM 599 C C . ASN A 1 76 ? -28.310 -10.819 -12.411 1.00 75.94 76 ASN A C 1
ATOM 601 O O . ASN A 1 76 ? -28.283 -9.686 -11.946 1.00 75.94 76 ASN A O 1
ATOM 605 N N . ALA A 1 77 ? -29.448 -11.441 -12.724 1.00 78.81 77 ALA A N 1
ATOM 606 C CA . ALA A 1 77 ? -30.766 -10.842 -12.542 1.00 78.81 77 ALA A CA 1
ATOM 607 C C . ALA A 1 77 ? -31.111 -10.684 -11.053 1.00 78.81 77 ALA A C 1
ATOM 609 O O . ALA A 1 77 ? -31.627 -9.647 -10.657 1.00 78.81 77 ALA A O 1
ATOM 610 N N . GLN A 1 78 ? -30.738 -11.652 -10.206 1.00 83.88 78 GLN A N 1
ATOM 611 C CA . GLN A 1 78 ? -30.884 -11.521 -8.748 1.00 83.88 78 GLN A CA 1
ATOM 612 C C . GLN A 1 78 ? -30.067 -10.351 -8.183 1.00 83.88 78 GLN A C 1
ATOM 614 O O . GLN A 1 78 ? -30.524 -9.641 -7.288 1.00 83.88 78 GLN A O 1
ATOM 619 N N . PHE A 1 79 ? -28.859 -10.132 -8.710 1.00 82.62 79 PHE A N 1
ATOM 620 C CA . PHE A 1 79 ? -28.018 -9.003 -8.315 1.00 82.62 79 PHE A CA 1
ATOM 621 C C . PHE A 1 79 ? -28.605 -7.655 -8.766 1.00 82.62 79 PHE A C 1
ATOM 623 O O . PHE A 1 79 ? -28.630 -6.707 -7.980 1.00 82.62 79 PHE A O 1
ATOM 630 N N . GLU A 1 80 ? -29.094 -7.573 -10.007 1.00 80.50 80 GLU A N 1
ATOM 631 C CA . GLU A 1 80 ? -29.776 -6.384 -10.541 1.00 80.50 80 GLU A CA 1
ATOM 632 C C . GLU A 1 80 ? -31.024 -6.048 -9.709 1.00 80.50 80 GLU A C 1
ATOM 634 O O . GLU A 1 80 ? -31.175 -4.913 -9.265 1.00 80.50 80 GLU A O 1
ATOM 639 N N . LEU A 1 81 ? -31.850 -7.051 -9.400 1.00 86.81 81 LEU A N 1
ATOM 640 C CA . LEU A 1 81 ? -33.021 -6.909 -8.537 1.00 86.81 81 LEU A CA 1
ATOM 641 C C . LEU A 1 81 ? -32.650 -6.454 -7.118 1.00 86.81 81 LEU A C 1
ATOM 643 O O . LEU A 1 81 ? -33.266 -5.545 -6.571 1.00 86.81 81 LEU A O 1
ATOM 647 N N . SER A 1 82 ? -31.615 -7.050 -6.524 1.00 89.00 82 SER A N 1
ATOM 648 C CA . SER A 1 82 ? -31.136 -6.657 -5.191 1.00 89.00 82 SER A CA 1
ATOM 649 C C . SER A 1 82 ? -30.661 -5.202 -5.162 1.00 89.00 82 SER A C 1
ATOM 651 O O . SER A 1 82 ? -30.867 -4.504 -4.174 1.00 89.00 82 SER A O 1
ATOM 653 N N . THR A 1 83 ? -30.042 -4.737 -6.251 1.00 85.25 83 THR A N 1
ATOM 654 C CA . THR A 1 83 ? -29.611 -3.340 -6.403 1.00 85.25 83 THR A CA 1
ATOM 655 C C . THR A 1 83 ? -30.818 -2.414 -6.535 1.00 85.25 83 THR A C 1
ATOM 657 O O . THR A 1 83 ? -30.880 -1.408 -5.838 1.00 85.25 83 THR A O 1
ATOM 660 N N . LEU A 1 84 ? -31.813 -2.795 -7.342 1.00 84.69 84 LEU A N 1
ATOM 661 C CA . LEU A 1 84 ? -33.064 -2.051 -7.493 1.00 84.69 84 LEU A CA 1
ATOM 662 C C . LEU A 1 84 ? -33.792 -1.871 -6.151 1.00 84.69 84 LEU A C 1
ATOM 664 O O . LEU A 1 84 ? -34.199 -0.763 -5.815 1.00 84.69 84 LEU A O 1
ATOM 668 N N . LEU A 1 85 ? -33.920 -2.941 -5.361 1.00 88.19 85 LEU A N 1
ATOM 669 C CA . LEU A 1 85 ? -34.568 -2.889 -4.047 1.00 88.19 85 LEU A CA 1
ATOM 670 C C . LEU A 1 85 ? -33.817 -1.975 -3.064 1.00 88.19 85 LEU A C 1
ATOM 672 O O . LEU A 1 85 ? -34.452 -1.270 -2.281 1.00 88.19 85 LEU A O 1
ATOM 676 N N . LEU A 1 86 ? -32.480 -1.951 -3.116 1.00 87.75 86 LEU A N 1
ATOM 677 C CA . LEU A 1 86 ? -31.663 -1.026 -2.322 1.00 87.75 86 LEU A CA 1
ATOM 678 C C . LEU A 1 86 ? -31.834 0.430 -2.782 1.00 87.75 86 LEU A C 1
ATOM 680 O O . LEU A 1 86 ? -32.019 1.307 -1.941 1.00 87.75 86 LEU A O 1
ATOM 684 N N . ASP A 1 87 ? -31.813 0.688 -4.093 1.00 80.88 87 ASP A N 1
ATOM 685 C CA . ASP A 1 87 ? -31.948 2.034 -4.670 1.00 80.88 87 ASP A CA 1
ATOM 686 C C . ASP A 1 87 ? -33.325 2.653 -4.384 1.00 80.88 87 ASP A C 1
ATOM 688 O O . ASP A 1 87 ? -33.442 3.866 -4.203 1.00 80.88 87 ASP A O 1
ATOM 692 N N . LEU A 1 88 ? -34.366 1.820 -4.295 1.00 81.69 88 LEU A N 1
ATOM 693 C CA . LEU A 1 88 ? -35.718 2.232 -3.907 1.00 81.69 88 LEU A CA 1
ATOM 694 C C . LEU A 1 88 ? -35.916 2.320 -2.383 1.00 81.69 88 LEU A C 1
ATOM 696 O O . LEU A 1 88 ? -36.993 2.700 -1.932 1.00 81.69 88 LEU A O 1
ATOM 700 N N . GLY A 1 89 ? -34.906 1.965 -1.580 1.00 85.31 89 GLY A N 1
ATOM 701 C CA . GLY A 1 89 ? -35.005 1.945 -0.118 1.00 85.31 89 GLY A CA 1
ATOM 702 C C . GLY A 1 89 ? -35.939 0.859 0.433 1.00 85.31 89 GLY A C 1
ATOM 703 O O . GLY A 1 89 ? -36.354 0.935 1.586 1.00 85.31 89 GLY A O 1
ATOM 704 N N . LEU A 1 90 ? -36.266 -0.152 -0.378 1.00 88.69 90 LEU A N 1
ATOM 705 C CA . LEU A 1 90 ? -37.134 -1.286 -0.031 1.00 88.69 90 LEU A CA 1
ATOM 706 C C . LEU A 1 90 ? -36.361 -2.463 0.577 1.00 88.69 90 LEU A C 1
ATOM 708 O O . LEU A 1 90 ? -36.941 -3.496 0.907 1.00 88.69 90 LEU A O 1
ATOM 712 N N . ALA A 1 91 ? -35.044 -2.337 0.704 1.00 92.19 91 ALA A N 1
ATOM 713 C CA . ALA A 1 91 ? -34.200 -3.335 1.327 1.00 92.19 91 ALA A CA 1
ATOM 714 C C . ALA A 1 91 ? -33.005 -2.699 2.035 1.00 92.19 91 ALA A C 1
ATOM 716 O O . ALA A 1 91 ? -32.648 -1.545 1.803 1.00 92.19 91 ALA A O 1
ATOM 717 N N . ILE A 1 92 ? -32.360 -3.489 2.886 1.00 91.50 92 ILE A N 1
ATOM 718 C CA . ILE A 1 92 ? -31.127 -3.130 3.578 1.00 91.50 92 ILE A CA 1
ATOM 719 C C . ILE A 1 92 ? -30.013 -4.105 3.223 1.00 91.50 92 ILE A C 1
ATOM 721 O O . ILE A 1 92 ? -30.223 -5.306 3.022 1.00 91.50 92 ILE A O 1
ATOM 725 N N . SER A 1 93 ? -28.798 -3.575 3.148 1.00 92.50 93 SER A N 1
ATOM 726 C CA . SER A 1 93 ? -27.624 -4.379 2.851 1.00 92.50 93 SER A CA 1
ATOM 727 C C . SER A 1 93 ? -27.216 -5.215 4.064 1.00 92.50 93 SER A C 1
ATOM 729 O O . SER A 1 93 ? -27.426 -4.844 5.223 1.00 92.50 93 SER A O 1
ATOM 731 N N . SER A 1 94 ? -26.535 -6.330 3.814 1.00 88.31 94 SER A N 1
ATOM 732 C CA . SER A 1 94 ? -25.926 -7.130 4.871 1.00 88.31 94 SER A CA 1
ATOM 733 C C . SER A 1 94 ? -24.897 -6.359 5.685 1.00 88.31 94 SER A C 1
ATOM 735 O O . SER A 1 94 ? -24.579 -6.801 6.777 1.00 88.31 94 SER A O 1
ATOM 737 N N . ASP A 1 95 ? -24.329 -5.260 5.184 1.00 84.12 95 ASP A N 1
ATOM 738 C CA . ASP A 1 95 ? -23.376 -4.459 5.959 1.00 84.12 95 ASP A CA 1
ATOM 739 C C . ASP A 1 95 ? -24.092 -3.641 7.045 1.00 84.12 95 ASP A C 1
ATOM 741 O O . ASP A 1 95 ? -23.557 -3.496 8.149 1.00 84.12 95 ASP A O 1
ATOM 745 N N . ASP A 1 96 ? -25.333 -3.234 6.779 1.00 84.56 96 ASP A N 1
ATOM 746 C CA . ASP A 1 96 ? -26.166 -2.438 7.685 1.00 84.56 96 ASP A CA 1
ATOM 747 C C . ASP A 1 96 ? -27.073 -3.310 8.577 1.00 84.56 96 ASP A C 1
ATOM 749 O O . ASP A 1 96 ? -27.465 -2.902 9.669 1.00 84.56 96 ASP A O 1
ATOM 753 N N . PHE A 1 97 ? -27.355 -4.557 8.179 1.00 91.19 97 PHE A N 1
ATOM 754 C CA . PHE A 1 97 ? -28.256 -5.446 8.920 1.00 91.19 97 PHE A CA 1
ATOM 755 C C . PHE A 1 97 ? -27.585 -6.201 10.083 1.00 91.19 97 PHE A C 1
ATOM 757 O O . PHE A 1 97 ? -26.853 -7.168 9.875 1.00 91.19 97 PHE A O 1
ATOM 764 N N . LEU A 1 98 ? -27.845 -5.819 11.336 1.00 90.94 98 LEU A N 1
ATOM 765 C CA . LEU A 1 98 ? -27.123 -6.320 12.525 1.00 90.94 98 LEU A CA 1
ATOM 766 C C . LEU A 1 98 ? -27.225 -7.836 12.793 1.00 90.94 98 LEU A C 1
ATOM 768 O O . LEU A 1 98 ? -26.369 -8.385 13.490 1.00 90.94 98 LEU A O 1
ATOM 772 N N . CYS A 1 99 ? -28.223 -8.524 12.239 1.00 90.94 99 CYS A N 1
ATOM 773 C CA . CYS A 1 99 ? -28.527 -9.923 12.565 1.00 90.94 99 CYS A CA 1
ATOM 774 C C . CYS A 1 99 ? -27.791 -10.961 11.697 1.00 90.94 99 CYS A C 1
ATOM 776 O O . CYS A 1 99 ? -28.106 -12.145 11.771 1.00 90.94 99 CYS A O 1
ATOM 778 N N . THR A 1 100 ? -26.811 -10.537 10.891 1.00 88.88 100 THR A N 1
ATOM 779 C CA . THR A 1 100 ? -25.971 -11.425 10.071 1.00 88.88 100 THR A CA 1
ATOM 780 C C . THR A 1 100 ? -24.508 -10.972 10.036 1.00 88.88 100 THR A C 1
ATOM 782 O O . THR A 1 100 ? -24.200 -9.775 10.096 1.00 88.88 100 THR A O 1
ATOM 785 N N . ASP A 1 101 ? -23.591 -11.934 9.932 1.00 87.00 101 ASP A N 1
ATOM 786 C CA . ASP A 1 101 ? -22.161 -11.725 9.679 1.00 87.00 101 ASP A CA 1
ATOM 787 C C . ASP A 1 101 ? -21.748 -12.049 8.233 1.00 87.00 101 ASP A C 1
ATOM 789 O O . ASP A 1 101 ? -20.601 -11.808 7.839 1.00 87.00 101 ASP A O 1
ATOM 793 N N . GLN A 1 102 ? -22.686 -12.574 7.445 1.00 84.50 102 GLN A N 1
ATOM 794 C CA . GLN A 1 102 ? -22.504 -12.846 6.028 1.00 84.50 102 GLN A CA 1
ATOM 795 C C . GLN A 1 102 ? -22.526 -11.538 5.230 1.00 84.50 102 GLN A C 1
ATOM 797 O O . GLN A 1 102 ? -23.162 -10.560 5.617 1.00 84.50 102 GLN A O 1
ATOM 802 N N . LYS A 1 103 ? -21.798 -11.510 4.112 1.00 83.81 103 LYS A N 1
ATOM 803 C CA . LYS A 1 103 ? -21.654 -10.326 3.254 1.00 83.81 103 LYS A CA 1
ATOM 804 C C . LYS A 1 103 ? -22.394 -10.512 1.938 1.00 83.81 103 LYS A C 1
ATOM 806 O O . LYS A 1 103 ? -22.472 -11.632 1.445 1.00 83.81 103 LYS A O 1
ATOM 811 N N . LYS A 1 104 ? -22.781 -9.392 1.320 1.00 83.12 104 LYS A N 1
ATOM 812 C CA . LYS A 1 104 ? -23.451 -9.318 0.008 1.00 83.12 104 LYS A CA 1
ATOM 813 C C . LYS A 1 104 ? -24.848 -9.944 -0.014 1.00 83.12 104 LYS A C 1
ATOM 815 O O . LYS A 1 104 ? -25.312 -10.338 -1.076 1.00 83.12 104 LYS A O 1
ATOM 820 N N . LEU A 1 105 ? -25.495 -10.027 1.144 1.00 87.50 105 LEU A N 1
ATOM 821 C CA . LEU A 1 105 ? -26.910 -10.374 1.226 1.00 87.50 105 LEU A CA 1
ATOM 822 C C . LEU A 1 105 ? -27.737 -9.096 1.299 1.00 87.50 105 LEU A C 1
ATOM 824 O O . LEU A 1 105 ? -27.256 -8.070 1.781 1.00 87.50 105 LEU A O 1
ATOM 828 N N . VAL A 1 106 ? -28.972 -9.167 0.827 1.00 92.19 106 VAL A N 1
ATOM 829 C CA . VAL A 1 106 ? -29.928 -8.062 0.863 1.00 92.19 106 VAL A CA 1
ATOM 830 C C . VAL A 1 106 ? -31.187 -8.563 1.553 1.00 92.19 106 VAL A C 1
ATOM 832 O O . VAL A 1 106 ? -31.604 -9.701 1.334 1.00 92.19 106 VAL A O 1
ATOM 835 N N . TRP A 1 107 ? -31.738 -7.737 2.436 1.00 94.31 107 TRP A N 1
ATOM 836 C CA . TRP A 1 107 ? -32.843 -8.101 3.315 1.00 94.31 107 TRP A CA 1
ATOM 837 C C . TRP A 1 107 ? -33.990 -7.115 3.144 1.00 94.31 107 TRP A C 1
ATOM 839 O O . TRP A 1 107 ? -33.783 -5.909 3.271 1.00 94.31 107 TRP A O 1
ATOM 849 N N . CYS A 1 108 ? -35.190 -7.619 2.888 1.00 93.62 108 CYS A N 1
ATOM 850 C CA . CYS A 1 108 ? -36.399 -6.811 2.795 1.00 93.62 108 CYS A CA 1
ATOM 851 C C . CYS A 1 108 ? -37.092 -6.756 4.163 1.00 93.62 108 CYS A C 1
ATOM 853 O O . CYS A 1 108 ? -37.315 -7.814 4.763 1.00 93.62 108 CYS A O 1
ATOM 855 N N . PRO A 1 109 ? -37.420 -5.559 4.680 1.00 92.88 109 PRO A N 1
ATOM 856 C CA . PRO A 1 109 ? -38.250 -5.424 5.866 1.00 92.88 109 PRO A CA 1
ATOM 857 C C . PRO A 1 109 ? -39.705 -5.782 5.547 1.00 92.88 109 PRO A C 1
ATOM 859 O O . PRO A 1 109 ? -40.191 -5.502 4.455 1.00 92.88 109 PRO A O 1
ATOM 862 N N . TYR A 1 110 ? -40.421 -6.347 6.518 1.00 88.06 110 TYR A N 1
ATOM 863 C CA . TYR A 1 110 ? -41.881 -6.414 6.451 1.00 88.06 110 TYR A CA 1
ATOM 864 C C . TYR A 1 110 ? -42.497 -5.018 6.686 1.00 88.06 110 TYR A C 1
ATOM 866 O O . TYR A 1 110 ? -41.999 -4.271 7.537 1.00 88.06 110 TYR A O 1
ATOM 874 N N . PRO A 1 111 ? -43.614 -4.689 6.014 1.00 89.25 111 PRO A N 1
ATOM 875 C CA . PRO A 1 111 ? -44.406 -5.573 5.157 1.00 89.25 111 PRO A CA 1
ATOM 876 C C . PRO A 1 111 ? -43.883 -5.583 3.697 1.00 89.25 111 PRO A C 1
ATOM 878 O O . PRO A 1 111 ? -43.209 -4.649 3.266 1.00 89.25 111 PRO A O 1
ATOM 881 N N . LEU A 1 112 ? -44.079 -6.697 2.978 1.00 90.00 112 LEU A N 1
ATOM 882 C CA . LEU A 1 112 ? -43.341 -7.011 1.738 1.00 90.00 112 LEU A CA 1
ATOM 883 C C . LEU A 1 112 ? -44.036 -6.562 0.447 1.00 90.00 112 LEU A C 1
ATOM 885 O O . LEU A 1 112 ? -43.491 -6.797 -0.628 1.00 90.00 112 LEU A O 1
ATOM 889 N N . GLU A 1 113 ? -45.207 -5.930 0.518 1.00 89.88 113 GLU A N 1
ATOM 890 C CA . GLU A 1 113 ? -46.049 -5.656 -0.652 1.00 89.88 113 GLU A CA 1
ATOM 891 C C . GLU A 1 113 ? -45.297 -4.831 -1.704 1.00 89.88 113 GLU A C 1
ATOM 893 O O . GLU A 1 113 ? -45.195 -5.245 -2.854 1.00 89.88 113 GLU A O 1
ATOM 898 N N . ALA A 1 114 ? -44.653 -3.733 -1.295 1.00 85.81 114 ALA A N 1
ATOM 899 C CA . ALA A 1 114 ? -43.885 -2.879 -2.204 1.00 85.81 114 ALA A CA 1
ATOM 900 C C . ALA A 1 114 ? -42.665 -3.596 -2.817 1.00 85.81 114 ALA A C 1
ATOM 902 O O . ALA A 1 114 ? -42.296 -3.349 -3.969 1.00 85.81 114 ALA A O 1
ATOM 903 N N . ALA A 1 115 ? -42.029 -4.495 -2.057 1.00 88.25 115 ALA A N 1
ATOM 904 C CA . ALA A 1 115 ? -40.915 -5.294 -2.557 1.00 88.25 115 ALA A CA 1
ATOM 905 C C . ALA A 1 115 ? -41.400 -6.332 -3.580 1.00 88.25 115 ALA A C 1
ATOM 907 O O . ALA A 1 115 ? -40.771 -6.485 -4.623 1.00 88.25 115 ALA A O 1
ATOM 908 N N . MET A 1 116 ? -42.530 -6.995 -3.320 1.00 89.25 116 MET A N 1
ATOM 909 C CA . MET A 1 116 ? -43.148 -7.959 -4.236 1.00 89.25 116 MET A CA 1
ATOM 910 C C . MET A 1 116 ? -43.611 -7.292 -5.536 1.00 89.25 116 MET A C 1
ATOM 912 O O . MET A 1 116 ? -43.258 -7.769 -6.610 1.00 89.25 116 MET A O 1
ATOM 916 N N . GLU A 1 117 ? -44.286 -6.141 -5.459 1.00 87.75 117 GLU A N 1
ATOM 917 C CA . GLU A 1 117 ? -44.682 -5.359 -6.642 1.00 87.75 117 GLU A CA 1
ATOM 918 C C . GLU A 1 117 ? -43.465 -4.954 -7.491 1.00 87.75 117 GLU A C 1
ATOM 920 O O . GLU A 1 117 ? -43.489 -5.029 -8.721 1.00 87.75 117 GLU A O 1
ATOM 925 N N . THR A 1 118 ? -42.361 -4.580 -6.838 1.00 88.06 118 THR A N 1
ATOM 926 C CA . THR A 1 118 ? -41.103 -4.251 -7.523 1.00 88.06 118 THR A CA 1
ATOM 927 C C . THR A 1 118 ? -40.474 -5.477 -8.192 1.00 88.06 118 THR A C 1
ATOM 929 O O . THR A 1 118 ? -39.914 -5.354 -9.283 1.00 88.06 118 THR A O 1
ATOM 932 N N . ILE A 1 119 ? -40.551 -6.656 -7.564 1.00 89.56 119 ILE A N 1
ATOM 933 C CA . ILE A 1 119 ? -40.053 -7.920 -8.128 1.00 89.56 119 ILE A CA 1
ATOM 934 C C . ILE A 1 119 ? -40.847 -8.292 -9.384 1.00 89.56 119 ILE A C 1
ATOM 936 O O . ILE A 1 119 ? -40.241 -8.594 -10.414 1.00 89.56 119 ILE A O 1
ATOM 940 N N . ASP A 1 120 ? -42.176 -8.204 -9.332 1.00 86.81 120 ASP A N 1
ATOM 941 C CA . ASP A 1 120 ? -43.039 -8.488 -10.481 1.00 86.81 120 ASP A CA 1
ATOM 942 C C . ASP A 1 120 ? -42.734 -7.541 -11.647 1.00 86.81 120 ASP A C 1
ATOM 944 O O . ASP A 1 120 ? -42.541 -7.977 -12.787 1.00 86.81 120 ASP A O 1
ATOM 948 N N . LEU A 1 121 ? -42.586 -6.245 -11.357 1.00 85.44 121 LEU A N 1
ATOM 949 C CA . LEU A 1 121 ? -42.240 -5.249 -12.365 1.00 85.44 121 LEU A CA 1
ATOM 950 C C . LEU A 1 121 ? -40.834 -5.489 -12.942 1.00 85.44 121 LEU A C 1
ATOM 952 O O . LEU A 1 121 ? -40.637 -5.417 -14.155 1.00 85.44 121 LEU A O 1
ATOM 956 N N . PHE A 1 122 ? -39.855 -5.854 -12.113 1.00 87.88 122 PHE A N 1
ATOM 957 C CA . PHE A 1 122 ? -38.523 -6.240 -12.584 1.00 87.88 122 PHE A CA 1
ATOM 958 C C . PHE A 1 122 ? -38.585 -7.421 -13.565 1.00 87.88 122 PHE A C 1
ATOM 960 O O . PHE A 1 122 ? -37.941 -7.390 -14.617 1.00 87.88 122 PHE A O 1
ATOM 967 N N . CYS A 1 123 ? -39.381 -8.446 -13.256 1.00 85.38 123 CYS A N 1
ATOM 968 C CA . CYS A 1 123 ? -39.565 -9.613 -14.115 1.00 85.38 123 CYS A CA 1
ATOM 969 C C . CYS A 1 123 ? -40.209 -9.252 -15.461 1.00 85.38 123 CYS A C 1
ATOM 971 O O . CYS A 1 123 ? -39.739 -9.727 -16.498 1.00 85.38 123 CYS A O 1
ATOM 973 N N . GLN A 1 124 ? -41.212 -8.371 -15.462 1.00 85.38 124 GLN A N 1
ATOM 974 C CA . GLN A 1 124 ? -41.868 -7.894 -16.684 1.00 85.38 124 GLN A CA 1
ATOM 975 C C . GLN A 1 124 ? -40.929 -7.089 -17.589 1.00 85.38 124 GLN A C 1
ATOM 977 O O . GLN A 1 124 ? -41.053 -7.156 -18.807 1.00 85.38 124 GLN A O 1
ATOM 982 N N . TRP A 1 125 ? -39.989 -6.331 -17.022 1.00 85.62 125 TRP A N 1
ATOM 983 C CA . TRP A 1 125 ? -39.090 -5.452 -17.782 1.00 85.62 125 TRP A CA 1
ATOM 984 C C . TRP A 1 125 ? -37.724 -6.068 -18.118 1.00 85.62 125 TRP A C 1
ATOM 986 O O . TRP A 1 125 ? -36.943 -5.488 -18.882 1.00 85.62 125 TRP A O 1
ATOM 996 N N . ASN A 1 126 ? -37.428 -7.261 -17.598 1.00 80.56 126 ASN A N 1
ATOM 997 C CA . ASN A 1 126 ? -36.256 -8.056 -17.969 1.00 80.56 126 ASN A CA 1
ATOM 998 C C . ASN A 1 126 ? -36.547 -8.942 -19.199 1.00 80.56 126 ASN A C 1
ATOM 1000 O O . ASN A 1 126 ? -36.299 -10.150 -19.209 1.00 80.56 126 ASN A O 1
ATOM 1004 N N . SER A 1 127 ? -37.103 -8.311 -20.229 1.00 78.25 127 SER A N 1
ATOM 1005 C CA . SER A 1 127 ? -37.672 -8.923 -21.429 1.00 78.25 127 SER A CA 1
ATOM 1006 C C . SER A 1 127 ? -36.600 -9.408 -22.419 1.00 78.25 127 SER A C 1
ATOM 1008 O O . SER A 1 127 ? -35.526 -8.802 -22.519 1.00 78.25 127 SER A O 1
ATOM 1010 N N . PRO A 1 128 ? -36.867 -10.459 -23.218 1.00 80.00 128 PRO A N 1
ATOM 1011 C CA . PRO A 1 128 ? -35.998 -10.840 -24.331 1.00 80.00 128 PRO A CA 1
ATOM 1012 C C . PRO A 1 128 ? -36.033 -9.783 -25.446 1.00 80.00 128 PRO A C 1
ATOM 1014 O O . PRO A 1 128 ? -37.049 -9.116 -25.636 1.00 80.00 128 PRO A O 1
ATOM 1017 N N . GLN A 1 129 ? -34.945 -9.645 -26.212 1.00 81.19 129 GLN A N 1
ATOM 1018 C CA . GLN A 1 129 ? -34.852 -8.671 -27.310 1.00 81.19 129 GLN A CA 1
ATOM 1019 C C . GLN A 1 129 ? -35.943 -8.893 -28.366 1.00 81.19 129 GLN A C 1
ATOM 1021 O O . GLN A 1 129 ? -36.219 -10.032 -28.751 1.00 81.19 129 GLN A O 1
ATOM 1026 N N . ARG A 1 130 ? -36.521 -7.801 -28.879 1.00 82.38 130 ARG A N 1
ATOM 1027 C CA . ARG A 1 130 ? -37.586 -7.846 -29.887 1.00 82.38 130 ARG A CA 1
ATOM 1028 C C . ARG A 1 130 ? -37.381 -6.766 -30.943 1.00 82.38 130 ARG A C 1
ATOM 1030 O O . ARG A 1 130 ? -37.111 -5.614 -30.629 1.00 82.38 130 ARG A O 1
ATOM 1037 N N . VAL A 1 131 ? -37.523 -7.144 -32.211 1.00 79.94 131 VAL A N 1
ATOM 1038 C CA . VAL A 1 131 ? -37.357 -6.220 -33.341 1.00 79.94 131 VAL A CA 1
ATOM 1039 C C . VAL A 1 131 ? -38.460 -5.159 -33.309 1.00 79.94 131 VAL A C 1
ATOM 1041 O O . VAL A 1 131 ? -39.634 -5.503 -33.196 1.00 79.94 131 VAL A O 1
ATOM 1044 N N . GLY A 1 132 ? -38.079 -3.884 -33.431 1.00 83.50 132 GLY A N 1
ATOM 1045 C CA . GLY A 1 132 ? -39.011 -2.748 -33.436 1.00 83.50 132 GLY A CA 1
ATOM 1046 C C . GLY A 1 132 ? -39.385 -2.210 -32.050 1.00 83.50 132 GLY A C 1
ATOM 1047 O O . GLY A 1 132 ? -40.295 -1.393 -31.945 1.00 83.50 132 GLY A O 1
ATOM 1048 N N . TYR A 1 133 ? -38.698 -2.647 -30.992 1.00 90.25 133 TYR A N 1
ATOM 1049 C CA . TYR A 1 133 ? -38.906 -2.181 -29.621 1.00 90.25 133 TYR A CA 1
ATOM 1050 C C . TYR A 1 133 ? -37.570 -2.098 -28.876 1.00 90.25 133 TYR A C 1
ATOM 1052 O O . TYR A 1 133 ? -36.587 -2.704 -29.297 1.00 90.25 133 TYR A O 1
ATOM 1060 N N . PHE A 1 134 ? -37.532 -1.363 -27.764 1.00 87.50 134 PHE A N 1
ATOM 1061 C CA . PHE A 1 134 ? -36.370 -1.320 -26.874 1.00 87.50 134 PHE A CA 1
ATOM 1062 C C . PHE A 1 134 ? -36.687 -2.020 -25.554 1.00 87.50 134 PHE A C 1
ATOM 1064 O O . PHE A 1 134 ? -37.641 -1.671 -24.860 1.00 87.50 134 PHE A O 1
ATOM 1071 N N . THR A 1 135 ? -35.851 -2.978 -25.165 1.00 88.88 135 THR A N 1
ATOM 1072 C CA . THR A 1 135 ? -35.805 -3.452 -23.773 1.00 88.88 135 THR A CA 1
ATOM 1073 C C . THR A 1 135 ? -35.171 -2.391 -22.867 1.00 88.88 135 THR A C 1
ATOM 1075 O O . THR A 1 135 ? -34.416 -1.533 -23.337 1.00 88.88 135 THR A O 1
ATOM 1078 N N . ALA A 1 136 ? -35.401 -2.468 -21.549 1.00 84.38 136 ALA A N 1
ATOM 1079 C CA . ALA A 1 136 ? -34.742 -1.574 -20.589 1.00 84.38 136 ALA A CA 1
ATOM 1080 C C . ALA A 1 136 ? -33.210 -1.605 -20.723 1.00 84.38 136 ALA A C 1
ATOM 1082 O O . ALA A 1 136 ? -32.563 -0.561 -20.750 1.00 84.38 136 ALA A O 1
ATOM 1083 N N . LYS A 1 137 ? -32.638 -2.796 -20.937 1.00 84.19 137 LYS A N 1
ATOM 1084 C CA . LYS A 1 137 ? -31.194 -2.992 -21.134 1.00 84.19 137 LYS A CA 1
ATOM 1085 C C . LYS A 1 137 ? -30.671 -2.403 -22.442 1.00 84.19 137 LYS A C 1
ATOM 1087 O O . LYS A 1 137 ? -29.550 -1.897 -22.479 1.00 84.19 137 LYS A O 1
ATOM 1092 N N . GLU A 1 138 ? -31.433 -2.485 -23.529 1.00 85.75 138 GLU A N 1
ATOM 1093 C CA . GLU A 1 138 ? -31.036 -1.874 -24.803 1.00 85.75 138 GLU A CA 1
ATOM 1094 C C . GLU A 1 138 ? -31.0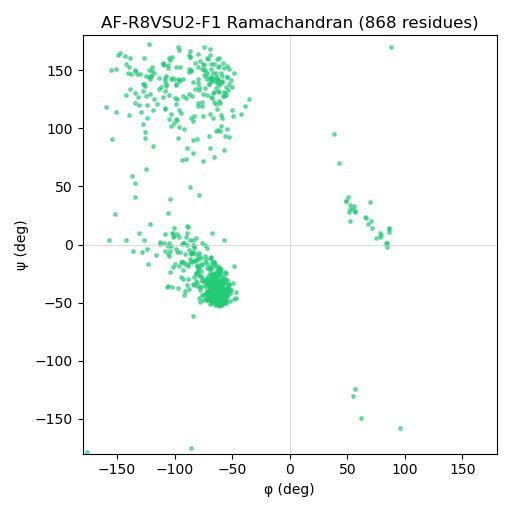71 -0.355 -24.727 1.00 85.75 138 GLU A C 1
ATOM 1096 O O . GLU A 1 138 ? -30.145 0.297 -25.210 1.00 85.75 138 GLU A O 1
ATOM 1101 N N . LEU A 1 139 ? -32.090 0.199 -24.066 1.00 85.00 139 LEU A N 1
ATOM 1102 C CA . LEU A 1 139 ? -32.199 1.635 -23.870 1.00 85.00 139 LEU A CA 1
ATOM 1103 C C . LEU A 1 139 ? -31.083 2.160 -22.953 1.00 85.00 139 LEU A C 1
ATOM 1105 O O . LEU A 1 139 ? -30.432 3.142 -23.294 1.00 85.00 139 LEU A O 1
ATOM 1109 N N . GLU A 1 140 ? -30.771 1.465 -21.855 1.00 84.62 140 GLU A N 1
ATOM 1110 C CA . GLU A 1 140 ? -29.628 1.791 -20.986 1.00 84.62 140 GLU A CA 1
ATOM 1111 C C . GLU A 1 140 ? -28.311 1.846 -21.755 1.00 84.62 140 GLU A C 1
ATOM 1113 O O . GLU A 1 140 ? -27.551 2.805 -21.624 1.00 84.62 140 GLU A O 1
ATOM 1118 N N . ARG A 1 141 ? -28.049 0.838 -22.595 1.00 82.19 141 ARG A N 1
ATOM 1119 C CA . ARG A 1 141 ? -26.839 0.790 -23.425 1.00 82.19 141 ARG A CA 1
ATOM 1120 C C . ARG A 1 141 ? -26.796 1.928 -24.434 1.00 82.19 141 ARG A C 1
ATOM 1122 O O . ARG A 1 141 ? -25.738 2.525 -24.611 1.00 82.19 141 ARG A O 1
ATOM 1129 N N . ALA A 1 142 ? -27.918 2.224 -25.083 1.00 79.38 142 ALA A N 1
ATOM 1130 C CA . ALA A 1 142 ? -27.997 3.288 -26.078 1.00 79.38 142 ALA A CA 1
ATOM 1131 C C . ALA A 1 142 ? -27.809 4.688 -25.466 1.00 79.38 142 ALA A C 1
ATOM 1133 O O . ALA A 1 142 ? -27.292 5.585 -26.128 1.00 79.38 142 ALA A O 1
ATOM 1134 N N . LEU A 1 143 ? -28.184 4.853 -24.196 1.00 76.62 143 LEU A N 1
ATOM 1135 C CA . LEU A 1 143 ? -28.054 6.089 -23.422 1.00 76.62 143 LEU A CA 1
ATOM 1136 C C . LEU A 1 143 ? -26.788 6.133 -22.546 1.00 76.62 143 LEU A C 1
ATOM 1138 O O . LEU A 1 143 ? -26.646 7.033 -21.724 1.00 76.62 143 LEU A O 1
ATOM 1142 N N . PHE A 1 144 ? -25.885 5.152 -22.670 1.00 73.38 144 PHE A N 1
ATOM 1143 C CA . PHE A 1 144 ? -24.681 5.020 -21.834 1.00 73.38 144 PHE A CA 1
ATOM 1144 C C . PHE A 1 144 ? -24.957 5.065 -20.315 1.00 73.38 144 PHE A C 1
ATOM 1146 O O . PHE A 1 144 ? -24.114 5.502 -19.526 1.00 73.38 144 PHE A O 1
ATOM 1153 N N . LEU A 1 145 ? -26.132 4.597 -19.887 1.00 73.56 145 LEU A N 1
ATOM 1154 C CA . LEU A 1 145 ? -26.523 4.533 -18.482 1.00 73.56 145 LEU A CA 1
ATOM 1155 C C . LEU A 1 145 ? -25.944 3.284 -17.808 1.00 73.56 145 LEU A C 1
ATOM 1157 O O . LEU A 1 145 ? -25.631 2.276 -18.447 1.00 73.56 145 LEU A O 1
ATOM 1161 N N . ARG A 1 146 ? -25.802 3.345 -16.479 1.00 69.50 146 ARG A N 1
ATOM 1162 C CA . ARG A 1 146 ? -25.444 2.164 -15.682 1.00 69.50 146 ARG A CA 1
ATOM 1163 C C . ARG A 1 146 ? -26.565 1.114 -15.787 1.00 69.50 146 ARG A C 1
ATOM 1165 O O . ARG A 1 146 ? -27.729 1.513 -15.757 1.00 69.50 146 ARG A O 1
ATOM 1172 N N . PRO A 1 147 ? -26.234 -0.191 -15.871 1.00 67.12 147 PRO A N 1
ATOM 1173 C CA . PRO A 1 147 ? -27.238 -1.250 -15.875 1.00 67.12 147 PRO A CA 1
ATOM 1174 C C . PRO A 1 147 ? -28.185 -1.139 -14.675 1.00 67.12 147 PRO A C 1
ATOM 1176 O O . PRO A 1 147 ? -27.713 -0.957 -13.552 1.00 67.12 147 PRO A O 1
ATOM 1179 N N . GLY A 1 148 ? -29.490 -1.248 -14.914 1.00 70.31 148 GLY A N 1
ATOM 1180 C CA . GLY A 1 148 ? -30.536 -1.154 -13.894 1.00 70.31 148 GLY A CA 1
ATOM 1181 C C . GLY A 1 148 ? -30.980 0.269 -13.528 1.00 70.31 148 GLY A C 1
ATOM 1182 O O . GLY A 1 148 ? -31.857 0.412 -12.683 1.00 70.31 148 GLY A O 1
ATOM 1183 N N . ARG A 1 149 ? -30.433 1.329 -14.144 1.00 77.31 149 ARG A N 1
ATOM 1184 C CA . ARG A 1 149 ? -30.822 2.727 -13.864 1.00 77.31 149 ARG A CA 1
ATOM 1185 C C . ARG A 1 149 ? -32.230 3.078 -14.347 1.00 77.31 149 ARG A C 1
ATOM 1187 O O . ARG A 1 149 ? -32.820 4.013 -13.807 1.00 77.31 149 ARG A O 1
ATOM 1194 N N . VAL A 1 150 ? -32.755 2.375 -15.346 1.00 80.81 150 VAL A N 1
ATOM 1195 C CA . VAL A 1 150 ? -34.037 2.714 -15.985 1.00 80.81 150 VAL A CA 1
ATOM 1196 C C . VAL A 1 150 ? -35.239 2.227 -15.186 1.00 80.81 150 VAL A C 1
ATOM 1198 O O . VAL A 1 150 ? -36.252 2.919 -15.112 1.00 80.81 150 VAL A O 1
ATOM 1201 N N . LEU A 1 151 ? -35.117 1.066 -14.545 1.00 79.50 151 LEU A N 1
ATOM 1202 C CA . LEU A 1 151 ? -36.197 0.461 -13.762 1.00 79.50 151 LEU A CA 1
ATOM 1203 C C . LEU A 1 151 ? -36.680 1.346 -12.598 1.00 79.50 151 LEU A C 1
ATOM 1205 O O . LEU A 1 151 ? -37.891 1.493 -12.469 1.00 79.50 151 LEU A O 1
ATOM 1209 N N . PRO A 1 152 ? -35.812 2.022 -11.817 1.00 77.31 152 PRO A N 1
ATOM 1210 C CA . PRO A 1 152 ? -36.252 2.991 -10.816 1.00 77.31 152 PRO A CA 1
ATOM 1211 C C . PRO A 1 152 ? -37.135 4.111 -11.379 1.00 77.31 152 PRO A C 1
ATOM 1213 O O . PRO A 1 152 ? -38.114 4.485 -10.740 1.00 77.31 152 PRO A O 1
ATOM 1216 N N . ASP A 1 153 ? -36.827 4.637 -12.571 1.00 77.38 153 ASP A N 1
ATOM 1217 C CA . ASP A 1 153 ? -37.618 5.717 -13.181 1.00 77.38 153 ASP A CA 1
ATOM 1218 C C . ASP A 1 153 ? -39.001 5.212 -13.633 1.00 77.38 153 ASP A C 1
ATOM 1220 O O . ASP A 1 153 ? -39.986 5.949 -13.555 1.00 77.38 153 ASP A O 1
ATOM 1224 N N . ILE A 1 154 ? -39.093 3.940 -14.043 1.00 78.44 154 ILE A N 1
ATOM 1225 C CA . ILE A 1 154 ? -40.370 3.265 -14.311 1.00 78.44 154 ILE A CA 1
ATOM 1226 C C . ILE A 1 154 ? -41.153 3.069 -13.007 1.00 78.44 154 ILE A C 1
ATOM 1228 O O . ILE A 1 154 ? -42.315 3.462 -12.946 1.00 78.44 154 ILE A O 1
ATOM 1232 N N . CYS A 1 155 ? -40.526 2.522 -11.956 1.00 74.25 155 CYS A N 1
ATOM 1233 C CA . CYS A 1 155 ? -41.169 2.303 -10.653 1.00 74.25 155 CYS A CA 1
ATOM 1234 C C . CYS A 1 155 ? -41.703 3.606 -10.041 1.00 74.25 155 CYS A C 1
ATOM 1236 O O . CYS A 1 155 ? -42.732 3.610 -9.376 1.00 74.25 155 CYS A O 1
ATOM 1238 N N . GLN A 1 156 ? -41.017 4.726 -10.277 1.00 73.06 156 GLN A N 1
ATOM 12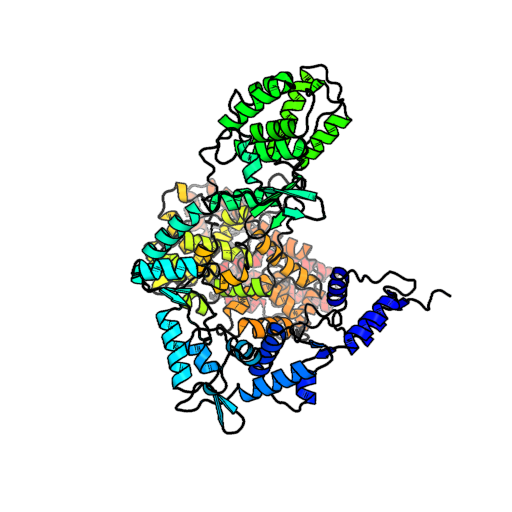39 C CA . GLN A 1 156 ? -41.429 6.054 -9.815 1.00 73.06 156 GLN A CA 1
ATOM 1240 C C . GLN A 1 156 ? -42.491 6.714 -10.713 1.00 73.06 156 GLN A C 1
ATOM 1242 O O . GLN A 1 156 ? -42.827 7.878 -10.501 1.00 73.06 156 GLN A O 1
ATOM 1247 N N . GLY A 1 157 ? -43.008 6.007 -11.725 1.00 73.56 157 GLY A N 1
ATOM 1248 C CA . GLY A 1 157 ? -44.084 6.486 -12.595 1.00 73.56 157 GLY A CA 1
ATOM 1249 C C . GLY A 1 157 ? -43.669 7.606 -13.549 1.00 73.56 157 GLY A C 1
ATOM 1250 O O . GLY A 1 157 ? -44.522 8.342 -14.041 1.00 73.56 157 GLY A O 1
ATOM 1251 N N . ARG A 1 158 ? -42.367 7.769 -13.817 1.00 75.25 158 ARG A N 1
ATOM 1252 C CA . ARG A 1 158 ? -41.859 8.869 -14.653 1.00 75.25 158 ARG A CA 1
ATOM 1253 C C . ARG A 1 158 ? -42.003 8.597 -16.153 1.00 75.25 158 ARG A C 1
ATOM 1255 O O . ARG A 1 158 ? -41.860 9.505 -16.966 1.00 75.25 158 ARG A O 1
ATOM 1262 N N . VAL A 1 159 ? -42.295 7.356 -16.536 1.00 78.62 159 VAL A N 1
ATOM 1263 C CA . VAL A 1 159 ? -42.535 6.955 -17.926 1.00 78.62 159 VAL A CA 1
ATOM 1264 C C . VAL A 1 159 ? -44.038 6.854 -18.178 1.00 78.62 159 VAL A C 1
ATOM 1266 O O . VAL A 1 159 ? -44.736 6.126 -17.479 1.00 78.62 159 VAL A O 1
ATOM 1269 N N . SER A 1 160 ? -44.526 7.548 -19.209 1.00 78.44 160 SER A N 1
ATOM 1270 C CA . SER A 1 160 ? -45.929 7.443 -19.631 1.00 78.44 160 SER A CA 1
ATOM 1271 C C . SER A 1 160 ? -46.269 6.021 -20.108 1.00 78.44 160 SER A C 1
ATOM 1273 O O . SER A 1 160 ? -45.489 5.454 -20.877 1.00 78.44 160 SER A O 1
ATOM 1275 N N . PRO A 1 161 ? -47.448 5.468 -19.760 1.00 77.69 161 PRO A N 1
ATOM 1276 C CA . PRO A 1 161 ? -47.910 4.181 -20.283 1.00 77.69 161 PRO A CA 1
ATOM 1277 C C . PRO A 1 161 ? -47.938 4.108 -21.817 1.00 77.69 161 PRO A C 1
ATOM 1279 O O . PRO A 1 161 ? -47.682 3.051 -22.379 1.00 77.69 161 PRO A O 1
ATOM 1282 N N . GLU A 1 162 ? -48.176 5.229 -22.507 1.00 81.44 162 GLU A N 1
ATOM 1283 C CA . GLU A 1 162 ? -48.197 5.309 -23.980 1.00 81.44 162 GLU A CA 1
ATOM 1284 C C . GLU A 1 162 ? -46.814 5.098 -24.621 1.00 81.44 162 GLU A C 1
ATOM 1286 O O . GLU A 1 162 ? -46.702 4.762 -25.801 1.00 81.44 162 GLU A O 1
ATOM 1291 N N . SER A 1 163 ? -45.745 5.295 -23.846 1.00 86.00 163 SER A N 1
ATOM 1292 C CA . SER A 1 163 ? -44.363 5.059 -24.273 1.00 86.00 163 SER A CA 1
ATOM 1293 C C . SER A 1 163 ? -43.978 3.579 -24.232 1.00 86.00 163 SER A C 1
ATOM 1295 O O . SER A 1 163 ? -42.916 3.205 -24.747 1.00 86.00 163 SER A O 1
ATOM 1297 N N . CYS A 1 164 ? -44.835 2.751 -23.636 1.00 87.50 164 CYS A N 1
ATOM 1298 C CA . CYS A 1 164 ? -44.596 1.354 -23.330 1.00 87.50 164 CYS A CA 1
ATOM 1299 C C . CYS A 1 164 ? -45.620 0.465 -24.043 1.00 87.50 164 CYS A C 1
ATOM 1301 O O . CYS A 1 164 ? -46.741 0.878 -24.326 1.00 87.50 164 CYS A O 1
ATOM 1303 N N . VAL A 1 165 ? -45.242 -0.777 -24.328 1.00 89.44 165 VAL A N 1
ATOM 1304 C CA . VAL A 1 165 ? -46.153 -1.801 -24.845 1.00 89.44 165 VAL A CA 1
ATOM 1305 C C . VAL A 1 165 ? -45.913 -3.086 -24.073 1.00 89.44 165 VAL A C 1
ATOM 1307 O O . VAL A 1 165 ? -44.770 -3.527 -23.937 1.00 89.44 165 VAL A O 1
ATOM 1310 N N . GLU A 1 166 ? -46.996 -3.684 -23.588 1.00 88.69 166 GLU A N 1
ATOM 1311 C CA . GLU A 1 166 ? -46.977 -5.022 -23.010 1.00 88.69 166 GLU A CA 1
ATOM 1312 C C . GLU A 1 166 ? -47.235 -6.057 -24.110 1.00 88.69 166 GLU A C 1
ATOM 1314 O O . GLU A 1 166 ? -48.203 -5.961 -24.869 1.00 88.69 166 GLU A O 1
ATOM 1319 N N . MET A 1 167 ? -46.344 -7.037 -24.229 1.00 85.94 167 MET A N 1
ATOM 1320 C CA . MET A 1 167 ? -46.459 -8.136 -25.182 1.00 85.94 167 MET A CA 1
ATOM 1321 C C . MET A 1 167 ? -45.962 -9.420 -24.532 1.00 85.94 167 MET A C 1
ATOM 1323 O O . MET A 1 167 ? -44.843 -9.463 -24.026 1.00 85.94 167 MET A O 1
ATOM 1327 N N . ASP A 1 168 ? -46.767 -10.479 -24.596 1.00 84.06 168 ASP A N 1
ATOM 1328 C CA . ASP A 1 168 ? -46.399 -11.812 -24.099 1.00 84.06 168 ASP A CA 1
ATOM 1329 C C . ASP A 1 168 ? -45.980 -11.821 -22.607 1.00 84.06 168 ASP A C 1
ATOM 1331 O O . ASP A 1 168 ? -45.116 -12.597 -22.208 1.00 84.06 168 ASP A O 1
ATOM 1335 N N . GLY A 1 169 ? -46.580 -10.944 -21.787 1.00 80.88 169 GLY A N 1
ATOM 1336 C CA . GLY A 1 169 ? -46.268 -10.793 -20.356 1.00 80.88 169 GLY A CA 1
ATOM 1337 C C . GLY A 1 169 ? -45.001 -9.983 -20.052 1.00 80.88 169 GLY A C 1
ATOM 1338 O O . GLY A 1 169 ? -44.568 -9.934 -18.902 1.00 80.88 169 GLY A O 1
ATOM 1339 N N . TYR A 1 170 ? -44.406 -9.352 -21.068 1.00 87.25 170 TYR A N 1
ATOM 1340 C CA . TYR A 1 170 ? -43.226 -8.502 -20.948 1.00 87.25 170 TYR A CA 1
ATOM 1341 C C . TYR A 1 170 ? -43.511 -7.066 -21.376 1.00 87.25 170 TYR A C 1
ATOM 1343 O O . TYR A 1 170 ? -44.257 -6.817 -22.323 1.00 87.25 170 TYR A O 1
ATOM 1351 N N . CYS A 1 171 ? -42.830 -6.123 -20.739 1.00 88.62 171 CYS A N 1
ATOM 1352 C CA . CYS A 1 171 ? -42.909 -4.706 -21.050 1.00 88.62 171 CYS A CA 1
ATOM 1353 C C . CYS A 1 171 ? -41.731 -4.271 -21.926 1.00 88.62 171 CYS A C 1
ATOM 1355 O O . CYS A 1 171 ? -40.578 -4.661 -21.713 1.00 88.62 171 CYS A O 1
ATOM 1357 N N . TYR A 1 172 ? -42.030 -3.438 -22.919 1.00 90.62 172 TYR A N 1
ATOM 1358 C CA . TYR A 1 172 ? -41.065 -2.874 -23.852 1.00 90.62 172 TYR A CA 1
ATOM 1359 C C . TYR A 1 172 ? -41.300 -1.381 -24.038 1.00 90.62 172 TYR A C 1
ATOM 1361 O O . TYR A 1 172 ? -42.439 -0.921 -24.015 1.00 90.62 172 TYR A O 1
ATOM 1369 N N . PHE A 1 173 ? -40.244 -0.626 -24.327 1.00 90.94 173 PHE A N 1
ATOM 1370 C CA . PHE A 1 173 ? -40.388 0.727 -24.851 1.00 90.94 173 PHE A CA 1
ATOM 1371 C C . PHE A 1 173 ? -40.685 0.684 -26.351 1.00 90.94 173 PHE A C 1
ATOM 1373 O O . PHE A 1 173 ? -40.065 -0.078 -27.102 1.00 90.94 173 PHE A O 1
ATOM 1380 N N . THR A 1 174 ? -41.602 1.536 -26.805 1.00 91.00 174 THR A N 1
ATOM 1381 C CA . THR A 1 174 ? -41.841 1.734 -28.242 1.00 91.00 174 THR A CA 1
ATOM 1382 C C . THR A 1 174 ? -40.566 2.218 -28.937 1.00 91.00 174 THR A C 1
ATOM 1384 O O . THR A 1 174 ? -39.764 2.956 -28.356 1.00 91.00 174 THR A O 1
ATOM 1387 N N . GLN A 1 175 ? -40.373 1.836 -30.204 1.00 88.38 175 GLN A N 1
ATOM 1388 C CA . GLN A 1 175 ? -39.237 2.318 -30.996 1.00 88.38 175 GLN A CA 1
ATOM 1389 C C . GLN A 1 175 ? -39.184 3.849 -31.053 1.00 88.38 175 GLN A C 1
ATOM 1391 O O . GLN A 1 175 ? -38.120 4.433 -30.860 1.00 88.38 175 GLN A O 1
ATOM 1396 N N . SER A 1 176 ? -40.337 4.497 -31.239 1.00 87.50 176 SER A N 1
ATOM 1397 C CA . SER A 1 176 ? -40.438 5.956 -31.287 1.00 87.50 176 SER A CA 1
ATOM 1398 C C . SER A 1 176 ? -39.989 6.614 -29.981 1.00 87.50 176 SER A C 1
ATOM 1400 O O . SER A 1 176 ? -39.297 7.632 -30.019 1.00 87.50 176 SER A O 1
ATOM 1402 N N . TYR A 1 177 ? -40.339 6.040 -28.826 1.00 88.38 177 TYR A N 1
ATOM 1403 C CA . TYR A 1 177 ? -39.911 6.559 -27.530 1.00 88.38 177 TYR A CA 1
ATOM 1404 C C . TYR A 1 177 ? -38.416 6.332 -27.284 1.00 88.38 177 TYR A C 1
ATOM 1406 O O . TYR A 1 177 ? -37.721 7.268 -26.892 1.00 88.38 177 TYR A O 1
ATOM 1414 N N . GLY A 1 178 ? -37.894 5.138 -27.581 1.00 86.56 178 GLY A N 1
ATOM 1415 C CA . GLY A 1 178 ? -36.466 4.846 -27.432 1.00 86.56 178 GLY A CA 1
ATOM 1416 C C . GLY A 1 178 ? -35.585 5.751 -28.299 1.00 86.56 178 GLY A C 1
ATOM 1417 O O . GLY A 1 178 ? -34.642 6.363 -27.798 1.00 86.56 178 GLY A O 1
ATOM 1418 N N . GLU A 1 179 ? -35.938 5.933 -29.574 1.00 87.00 179 GLU A N 1
ATOM 1419 C CA . GLU A 1 179 ? -35.247 6.861 -30.482 1.00 87.00 179 GLU A CA 1
ATOM 1420 C C . GLU A 1 179 ? -35.342 8.316 -30.003 1.00 87.00 179 GLU A C 1
ATOM 1422 O O . GLU A 1 179 ? -34.373 9.069 -30.109 1.00 87.00 179 GLU A O 1
ATOM 1427 N N . LYS A 1 180 ? -36.483 8.714 -29.426 1.00 84.00 180 LYS A N 1
ATOM 1428 C CA . LYS A 1 180 ? -36.675 10.045 -28.838 1.00 84.00 180 LYS A CA 1
ATOM 1429 C C . LYS A 1 180 ? -35.766 10.261 -27.626 1.00 84.00 180 LYS A C 1
ATOM 1431 O O . LYS A 1 180 ? -35.104 11.293 -27.572 1.00 84.00 180 LYS A O 1
ATOM 1436 N N . CYS A 1 181 ? -35.671 9.292 -26.713 1.00 82.94 181 CYS A N 1
ATOM 1437 C CA . CYS A 1 181 ? -34.732 9.333 -25.589 1.00 82.94 181 CYS A CA 1
ATOM 1438 C C . CYS A 1 181 ? -33.280 9.430 -26.070 1.00 82.94 181 CYS A C 1
ATOM 1440 O O . CYS A 1 181 ? -32.533 10.262 -25.567 1.00 82.94 181 CYS A O 1
ATOM 1442 N N . ILE A 1 182 ? -32.884 8.631 -27.067 1.00 81.19 182 ILE A N 1
ATOM 1443 C CA . ILE A 1 182 ? -31.519 8.648 -27.617 1.00 81.19 182 ILE A CA 1
ATOM 1444 C C . ILE A 1 182 ? -31.213 9.987 -28.280 1.00 81.19 182 ILE A C 1
ATOM 1446 O O . ILE A 1 182 ? -30.144 10.543 -28.045 1.00 81.19 182 ILE A O 1
ATOM 1450 N N . ARG A 1 183 ? -32.144 10.532 -29.071 1.00 79.88 183 ARG A N 1
ATOM 1451 C CA . ARG A 1 183 ? -31.981 11.840 -29.714 1.00 79.88 183 ARG A CA 1
ATOM 1452 C C . ARG A 1 183 ? -31.821 12.947 -28.678 1.00 79.88 183 ARG A C 1
ATOM 1454 O O . ARG A 1 183 ? -30.865 13.705 -28.761 1.00 79.88 183 ARG A O 1
ATOM 1461 N N . ILE A 1 184 ? -32.700 12.993 -27.676 1.00 74.00 184 ILE A N 1
ATOM 1462 C CA . ILE A 1 184 ? -32.614 13.961 -26.573 1.00 74.00 184 ILE A CA 1
ATOM 1463 C C . ILE A 1 184 ? -31.287 13.782 -25.832 1.00 74.00 184 ILE A C 1
ATOM 1465 O O . ILE A 1 184 ? -30.577 14.747 -25.567 1.00 74.00 184 ILE A O 1
ATOM 1469 N N . HIS A 1 185 ? -30.867 12.545 -25.591 1.00 73.56 185 HIS A N 1
ATOM 1470 C CA . HIS A 1 185 ? -29.573 12.293 -24.982 1.00 73.56 185 HIS A CA 1
ATOM 1471 C C . HIS A 1 185 ? -28.406 12.776 -25.842 1.00 73.56 185 HIS A C 1
ATOM 1473 O O . HIS A 1 185 ? -27.530 13.474 -25.352 1.00 73.56 185 HIS A O 1
ATOM 1479 N N . GLN A 1 186 ? -28.405 12.536 -27.143 1.00 69.94 186 GLN A N 1
ATOM 1480 C CA . GLN A 1 186 ? -27.345 13.029 -28.023 1.00 69.94 186 GLN A CA 1
ATOM 1481 C C . GLN A 1 186 ? -27.336 14.559 -28.154 1.00 69.94 186 GLN A C 1
ATOM 1483 O O . GLN A 1 186 ? -26.263 15.164 -28.171 1.00 69.94 186 GLN A O 1
ATOM 1488 N N . GLU A 1 187 ? -28.508 15.188 -28.211 1.00 65.38 187 GLU A N 1
ATOM 1489 C CA . GLU A 1 187 ? -28.655 16.641 -28.326 1.00 65.38 187 GLU A CA 1
ATOM 1490 C C . GLU A 1 187 ? -28.266 17.366 -27.025 1.00 65.38 187 GLU A C 1
ATOM 1492 O O . GLU A 1 187 ? -27.734 18.481 -27.076 1.00 65.38 187 GLU A O 1
ATOM 1497 N N . TYR A 1 188 ? -28.457 16.731 -25.860 1.00 59.03 188 TYR A N 1
ATOM 1498 C CA . TYR A 1 188 ? -28.418 17.421 -24.567 1.00 59.03 188 TYR A CA 1
ATOM 1499 C C . TYR A 1 188 ? -27.489 16.794 -23.489 1.00 59.03 188 TYR A C 1
ATOM 1501 O O . TYR A 1 188 ? -27.274 17.436 -22.463 1.00 59.03 188 TYR A O 1
ATOM 1509 N N . ALA A 1 189 ? -26.854 15.618 -23.679 1.00 47.72 189 ALA A N 1
ATOM 1510 C CA . ALA A 1 189 ? -26.178 14.849 -22.591 1.00 47.72 189 ALA A CA 1
ATOM 1511 C C . ALA A 1 189 ? -24.872 15.433 -22.043 1.00 47.72 189 ALA A C 1
ATOM 1513 O O . ALA A 1 189 ? -24.311 14.915 -21.081 1.00 47.72 189 ALA A O 1
ATOM 1514 N N . TRP A 1 190 ? -24.391 16.543 -22.599 1.00 45.03 190 TRP A N 1
ATOM 1515 C CA . TRP A 1 190 ? -23.191 17.229 -22.110 1.00 45.03 190 TRP A CA 1
ATOM 1516 C C . TRP A 1 190 ? -23.529 18.493 -21.314 1.00 45.03 190 TRP A C 1
ATOM 1518 O O . TRP A 1 190 ? -22.877 19.525 -21.493 1.00 45.03 190 TRP A O 1
ATOM 1528 N N . LEU A 1 191 ? -24.579 18.447 -20.494 1.00 43.47 191 LEU A N 1
ATOM 1529 C CA . LEU A 1 191 ? -25.033 19.532 -19.620 1.00 43.47 191 LEU A CA 1
ATOM 1530 C C . LEU A 1 191 ? -24.731 19.179 -18.154 1.00 43.47 191 LEU A C 1
ATOM 1532 O O . LEU A 1 191 ? -25.007 18.073 -17.705 1.00 43.47 191 LEU A O 1
ATOM 1536 N N . THR A 1 192 ? -24.135 20.116 -17.418 1.00 38.41 192 THR A N 1
ATOM 1537 C CA . THR A 1 192 ? -23.954 20.033 -15.960 1.00 38.41 192 THR A CA 1
ATOM 1538 C C . THR A 1 192 ? -25.068 20.802 -15.257 1.00 38.41 192 THR A C 1
ATOM 1540 O O . THR A 1 192 ? -25.445 21.866 -15.743 1.00 38.41 192 THR A O 1
ATOM 1543 N N . GLU A 1 193 ? -25.514 20.248 -14.130 1.00 40.03 193 GLU A N 1
ATOM 1544 C CA . GLU A 1 193 ? -26.463 20.761 -13.127 1.00 40.03 193 GLU A CA 1
ATOM 1545 C C . GLU A 1 193 ? -26.384 22.275 -12.884 1.00 40.03 193 GLU A C 1
ATOM 1547 O O . GLU A 1 193 ? -25.314 22.782 -12.562 1.00 40.03 193 GLU A O 1
ATOM 1552 N N . ASP A 1 194 ? -27.526 22.952 -13.023 1.00 45.56 194 ASP A N 1
ATOM 1553 C CA . ASP A 1 194 ? -27.914 24.154 -12.272 1.00 45.56 194 ASP A CA 1
ATOM 1554 C C . ASP A 1 194 ? -29.457 24.168 -12.279 1.00 45.56 194 ASP A C 1
ATOM 1556 O O . ASP A 1 194 ? -30.082 24.655 -13.223 1.00 45.56 194 ASP A O 1
ATOM 1560 N N . ASP A 1 195 ? -30.074 23.562 -11.261 1.00 44.00 195 ASP A N 1
ATOM 1561 C CA . ASP A 1 195 ? -31.539 23.450 -11.120 1.00 44.00 195 ASP A CA 1
ATOM 1562 C C . ASP A 1 195 ? -32.204 24.792 -10.714 1.00 44.00 195 ASP A C 1
ATOM 1564 O O . ASP A 1 195 ? -33.426 24.887 -10.620 1.00 44.00 195 ASP A O 1
ATOM 1568 N N . ASP A 1 196 ? -31.405 25.851 -10.529 1.00 50.44 196 ASP A N 1
ATOM 1569 C CA . ASP A 1 196 ? -31.791 27.114 -9.880 1.00 50.44 196 ASP A CA 1
ATOM 1570 C C . ASP A 1 196 ? -32.085 28.284 -10.848 1.00 50.44 196 ASP A C 1
ATOM 1572 O O . ASP A 1 196 ? -32.216 29.433 -10.417 1.00 50.44 196 ASP A O 1
ATOM 1576 N N . ILE A 1 197 ? -32.182 28.056 -12.164 1.00 60.38 197 ILE A N 1
ATOM 1577 C CA . ILE A 1 197 ? -32.558 29.139 -13.093 1.00 60.38 197 ILE A CA 1
ATOM 1578 C C . ILE A 1 197 ? -34.067 29.403 -12.971 1.00 60.38 197 ILE A C 1
ATOM 1580 O O . ILE A 1 197 ? -34.885 28.585 -13.393 1.00 60.38 197 ILE A O 1
ATOM 1584 N N . GLN A 1 198 ? -34.430 30.562 -12.413 1.00 61.69 198 GLN A N 1
ATOM 1585 C CA . GLN A 1 198 ? -35.822 31.012 -12.319 1.00 61.69 198 GLN A CA 1
ATOM 1586 C C . GLN A 1 198 ? -36.439 31.249 -13.708 1.00 61.69 198 GLN A C 1
ATOM 1588 O O . GLN A 1 198 ? -35.759 31.688 -14.637 1.00 61.69 198 GLN A O 1
ATOM 1593 N N . ASP A 1 199 ? -37.746 31.008 -13.839 1.00 62.91 199 ASP A N 1
ATOM 1594 C CA . ASP A 1 199 ? -38.458 31.099 -15.123 1.00 62.91 199 ASP A CA 1
ATOM 1595 C C . ASP A 1 199 ? -38.431 32.513 -15.727 1.00 62.91 199 ASP A C 1
ATOM 1597 O O . ASP A 1 199 ? -38.321 32.663 -16.941 1.00 62.91 199 ASP A O 1
ATOM 1601 N N . SER A 1 200 ? -38.398 33.549 -14.885 1.00 63.06 200 SER A N 1
ATOM 1602 C CA . SER A 1 200 ? -38.247 34.952 -15.297 1.00 63.06 200 SER A CA 1
ATOM 1603 C C . SER A 1 200 ? -36.937 35.221 -16.052 1.00 63.06 200 SER A C 1
ATOM 1605 O O . SER A 1 200 ? -36.923 35.936 -17.053 1.00 63.06 200 SER A O 1
ATOM 1607 N N . LEU A 1 201 ? -35.828 34.618 -15.612 1.00 66.94 201 LEU A N 1
ATOM 1608 C CA . LEU A 1 201 ? -34.525 34.718 -16.277 1.00 66.94 201 LEU A CA 1
ATOM 1609 C C . LEU A 1 201 ? -34.487 33.913 -17.578 1.00 66.94 201 LEU A C 1
ATOM 1611 O O . LEU A 1 201 ? -33.779 34.287 -18.514 1.00 66.94 201 LEU A O 1
ATOM 1615 N N . LEU A 1 202 ? -35.236 32.812 -17.646 1.00 70.44 202 LEU A N 1
ATOM 1616 C CA . LEU A 1 202 ? -35.336 31.994 -18.849 1.00 70.44 202 LEU A CA 1
ATOM 1617 C C . LEU A 1 202 ? -36.097 32.724 -19.964 1.00 70.44 202 LEU A C 1
ATOM 1619 O O . LEU A 1 202 ? -35.612 32.748 -21.095 1.00 70.44 202 LEU A O 1
ATOM 1623 N N . GLU A 1 203 ? -37.227 33.357 -19.638 1.00 72.12 203 GLU A N 1
ATOM 1624 C CA . GLU A 1 203 ? -37.990 34.204 -20.569 1.00 72.12 203 GLU A CA 1
ATOM 1625 C C . GLU A 1 203 ? -37.137 35.379 -21.062 1.00 72.12 203 GLU A C 1
ATOM 1627 O O . GLU A 1 203 ? -37.036 35.620 -22.264 1.00 72.12 203 GLU A O 1
ATOM 1632 N N . GLN A 1 204 ? -36.400 36.033 -20.158 1.00 73.31 204 GLN A N 1
ATOM 1633 C CA . GLN A 1 204 ? -35.505 37.128 -20.527 1.00 73.31 204 GLN A CA 1
ATOM 1634 C C . GLN A 1 204 ? -34.388 36.688 -21.492 1.00 73.31 204 GLN A C 1
ATOM 1636 O O . GLN A 1 204 ? -34.041 37.417 -22.420 1.00 73.31 204 GLN A O 1
ATOM 1641 N N . LEU A 1 205 ? -33.812 35.496 -21.310 1.00 74.12 205 LEU A N 1
ATOM 1642 C CA . LEU A 1 205 ? -32.804 34.965 -22.235 1.00 74.12 205 LEU A CA 1
ATOM 1643 C C . LEU A 1 205 ? -33.398 34.633 -23.611 1.00 74.12 205 LEU A C 1
ATOM 1645 O O . LEU A 1 205 ? -32.731 34.839 -24.627 1.00 74.12 205 LEU A O 1
ATOM 1649 N N . GLN A 1 206 ? -34.633 34.136 -23.655 1.00 75.94 206 GLN A N 1
ATOM 1650 C CA . GLN A 1 206 ? -35.335 33.864 -24.910 1.00 75.94 206 GLN A CA 1
ATOM 1651 C C . GLN A 1 206 ? -35.646 35.160 -25.666 1.00 75.94 206 GLN A C 1
ATOM 1653 O O . GLN A 1 206 ? -35.386 35.238 -26.868 1.00 75.94 206 GLN A O 1
ATOM 1658 N N . ASP A 1 207 ? -36.097 36.199 -24.962 1.00 78.62 207 ASP A N 1
ATOM 1659 C CA . ASP A 1 207 ? -36.336 37.531 -25.529 1.00 78.62 207 ASP A CA 1
ATOM 1660 C C . ASP A 1 207 ? -35.041 38.194 -26.033 1.00 78.62 207 ASP A C 1
ATOM 1662 O O . ASP A 1 207 ? -35.042 38.921 -27.028 1.00 78.62 207 ASP A O 1
ATOM 1666 N N . GLU A 1 208 ? -33.903 37.893 -25.398 1.00 75.94 208 GLU A N 1
ATOM 1667 C CA . GLU A 1 208 ? -32.565 38.300 -25.849 1.00 75.94 208 GLU A CA 1
ATOM 1668 C C . GLU A 1 208 ? -32.040 37.470 -27.046 1.00 75.94 208 GLU A C 1
ATOM 1670 O O . GLU A 1 208 ? -30.934 37.718 -27.537 1.00 75.94 208 GLU A O 1
ATOM 1675 N N . GLY A 1 209 ? -32.831 36.518 -27.553 1.00 75.00 209 GLY A N 1
ATOM 1676 C CA . GLY A 1 209 ? -32.550 35.738 -28.759 1.00 75.00 209 GLY A CA 1
ATOM 1677 C C . GLY A 1 209 ? -31.694 34.489 -28.539 1.00 75.00 209 GLY A C 1
ATOM 1678 O O . GLY A 1 209 ? -31.190 33.930 -29.514 1.00 75.00 209 GLY A O 1
ATOM 1679 N N . TYR A 1 210 ? -31.504 34.047 -27.290 1.00 76.44 210 TYR A N 1
ATOM 1680 C CA . TYR A 1 210 ? -30.803 32.799 -26.989 1.00 76.44 210 TYR A CA 1
ATOM 1681 C C . TYR A 1 210 ? -31.706 31.579 -27.173 1.00 76.44 210 TYR A C 1
ATOM 1683 O O . TYR A 1 210 ? -32.878 31.570 -26.800 1.00 76.44 210 TYR A O 1
ATOM 1691 N N . THR A 1 211 ? -31.130 30.492 -27.682 1.00 70.12 211 THR A N 1
ATOM 1692 C CA . THR A 1 211 ? -31.851 29.234 -27.880 1.00 70.12 211 THR A CA 1
ATOM 1693 C C . THR A 1 211 ? -31.754 28.361 -26.626 1.00 70.12 211 THR A C 1
ATOM 1695 O O . THR A 1 211 ? -30.893 27.477 -26.517 1.00 70.12 211 THR A O 1
ATOM 1698 N N . CYS A 1 212 ? -32.633 28.628 -25.658 1.00 71.75 212 CYS A N 1
ATOM 1699 C CA . CYS A 1 212 ? -32.765 27.906 -24.388 1.00 71.75 212 CYS A CA 1
ATOM 1700 C C . CYS A 1 212 ? -34.235 27.671 -23.998 1.00 71.75 212 CYS A C 1
ATOM 1702 O O . CYS A 1 212 ? -35.121 28.349 -24.511 1.00 71.75 212 CYS A O 1
ATOM 1704 N N . GLY A 1 213 ? -34.513 26.716 -23.106 1.00 66.75 213 GLY A N 1
ATOM 1705 C CA . GLY A 1 213 ? -35.877 26.423 -22.640 1.00 66.75 213 GLY A CA 1
ATOM 1706 C C . GLY A 1 213 ? -35.941 25.354 -21.544 1.00 66.75 213 GLY A C 1
ATOM 1707 O O . GLY A 1 213 ? -34.909 24.828 -21.134 1.00 66.75 213 GLY A O 1
ATOM 1708 N N . ARG A 1 214 ? -37.149 25.012 -21.080 1.00 65.81 214 ARG A N 1
ATOM 1709 C CA . ARG A 1 214 ? -37.405 23.834 -20.229 1.00 65.81 214 ARG A CA 1
ATOM 1710 C C . ARG A 1 214 ? -37.936 22.677 -21.065 1.00 65.81 214 ARG A C 1
ATOM 1712 O O . ARG A 1 214 ? -38.782 22.863 -21.942 1.00 65.81 214 ARG A O 1
ATOM 1719 N N . LEU A 1 215 ? -37.435 21.473 -20.800 1.00 61.59 215 LEU A N 1
ATOM 1720 C CA . LEU A 1 215 ? -38.009 20.252 -21.356 1.00 61.59 215 LEU A CA 1
ATOM 1721 C C . LEU A 1 215 ? -39.181 19.825 -20.468 1.00 61.59 215 LEU A C 1
ATOM 1723 O O . LEU A 1 215 ? -39.016 19.031 -19.555 1.00 61.59 215 LEU A O 1
ATOM 1727 N N . ASN A 1 216 ? -40.384 20.305 -20.783 1.00 54.66 216 ASN A N 1
ATOM 1728 C CA . ASN A 1 216 ? -41.615 20.015 -20.025 1.00 54.66 216 ASN A CA 1
ATOM 1729 C C . ASN A 1 216 ? -42.082 18.538 -20.098 1.00 54.66 216 ASN A C 1
ATOM 1731 O O . ASN A 1 216 ? -43.215 18.225 -19.737 1.00 54.66 216 ASN A O 1
ATOM 1735 N N . GLN A 1 217 ? -41.264 17.629 -20.637 1.00 60.31 217 GLN A N 1
ATOM 1736 C CA . GLN A 1 217 ? -41.556 16.201 -20.743 1.00 60.31 217 GLN A CA 1
ATOM 1737 C C . GLN A 1 217 ? -40.354 15.410 -20.233 1.00 60.31 217 GLN A C 1
ATOM 1739 O O . GLN A 1 217 ? -39.236 15.611 -20.703 1.00 60.31 217 GLN A O 1
ATOM 1744 N N . TYR A 1 218 ? -40.604 14.502 -19.292 1.00 65.00 218 TYR A N 1
ATOM 1745 C CA . TYR A 1 218 ? -39.588 13.613 -18.744 1.00 65.00 218 TYR A CA 1
ATOM 1746 C C . TYR A 1 218 ? -39.154 12.563 -19.778 1.00 65.00 218 TYR A C 1
ATOM 1748 O O . TYR A 1 218 ? -39.994 11.978 -20.468 1.00 65.00 218 TYR A O 1
ATOM 1756 N N . TYR A 1 219 ? -37.848 12.292 -19.851 1.00 75.06 219 TYR A N 1
ATOM 1757 C CA . TYR A 1 219 ? -37.286 11.205 -20.654 1.00 75.06 219 TYR A CA 1
ATOM 1758 C C . TYR A 1 219 ? -36.283 10.417 -19.834 1.00 75.06 219 TYR A C 1
ATOM 1760 O O . TYR A 1 219 ? -35.535 10.964 -19.033 1.00 75.06 219 TYR A O 1
ATOM 1768 N N . ILE A 1 220 ? -36.205 9.118 -20.093 1.00 73.88 220 ILE A N 1
ATOM 1769 C CA . ILE A 1 220 ? -35.219 8.264 -19.438 1.00 73.88 220 ILE A CA 1
ATOM 1770 C C . ILE A 1 220 ? -33.803 8.793 -19.697 1.00 73.88 220 ILE A C 1
ATOM 1772 O O . ILE A 1 220 ? -33.412 9.027 -20.842 1.00 73.88 220 ILE A O 1
ATOM 1776 N N . GLY A 1 221 ? -33.040 8.976 -18.616 1.00 64.62 221 GLY A N 1
ATOM 1777 C CA . GLY A 1 221 ? -31.696 9.555 -18.648 1.00 64.62 221 GLY A CA 1
ATOM 1778 C C . GLY A 1 221 ? -31.642 11.089 -18.636 1.00 64.62 221 GLY A C 1
ATOM 1779 O O . GLY A 1 221 ? -30.536 11.622 -18.668 1.00 64.62 221 GLY A O 1
ATOM 1780 N N . PHE A 1 222 ? -32.787 11.785 -18.575 1.00 64.31 222 PHE A N 1
ATOM 1781 C CA . PHE A 1 222 ? -32.903 13.245 -18.467 1.00 64.31 222 PHE A CA 1
ATOM 1782 C C . PHE A 1 222 ? -33.932 13.649 -17.410 1.00 64.31 222 PHE A C 1
ATOM 1784 O O . PHE A 1 222 ? -35.106 13.307 -17.503 1.00 64.31 222 PHE A O 1
ATOM 1791 N N . GLU A 1 223 ? -33.497 14.413 -16.414 1.00 56.47 223 GLU A N 1
ATOM 1792 C CA . GLU A 1 223 ? -34.395 15.029 -15.431 1.00 56.47 223 GLU A CA 1
ATOM 1793 C C . GLU A 1 223 ? -34.918 16.381 -15.948 1.00 56.47 223 GLU A C 1
ATOM 1795 O O . GLU A 1 223 ? -34.345 16.948 -16.882 1.00 56.47 223 GLU A O 1
ATOM 1800 N N . ASP A 1 224 ? -36.012 16.883 -15.364 1.00 56.72 224 ASP A N 1
ATOM 1801 C CA . ASP A 1 224 ? -36.618 18.178 -15.711 1.00 56.72 224 ASP A CA 1
ATOM 1802 C C . ASP A 1 224 ? -35.632 19.319 -15.418 1.00 56.72 224 ASP A C 1
ATOM 1804 O O . ASP A 1 224 ? -35.424 19.704 -14.267 1.00 56.72 224 ASP A O 1
ATOM 1808 N N . ARG A 1 225 ? -34.938 19.788 -16.462 1.00 58.75 225 ARG A N 1
ATOM 1809 C CA . ARG A 1 225 ? -33.839 20.757 -16.368 1.00 58.75 225 ARG A CA 1
ATOM 1810 C C . ARG A 1 225 ? -33.872 21.748 -17.530 1.00 58.75 225 ARG A C 1
ATOM 1812 O O . ARG A 1 225 ? -34.377 21.459 -18.619 1.00 58.75 225 ARG A O 1
ATOM 1819 N N . VAL A 1 226 ? -33.287 22.924 -17.305 1.00 57.06 226 VAL A N 1
ATOM 1820 C CA . VAL A 1 226 ? -33.133 23.969 -18.328 1.00 57.06 226 VAL A CA 1
ATOM 1821 C C . VAL A 1 226 ? -32.082 23.549 -19.363 1.00 57.06 226 VAL A C 1
ATOM 1823 O O . VAL A 1 226 ? -30.953 23.193 -19.022 1.00 57.06 226 VAL A O 1
ATOM 1826 N N . PHE A 1 227 ? -32.431 23.616 -20.649 1.00 62.56 227 PHE A N 1
ATOM 1827 C CA . PHE A 1 227 ? -31.553 23.279 -21.771 1.00 62.56 227 PHE A CA 1
ATOM 1828 C C . PHE A 1 227 ? -31.133 24.520 -22.572 1.00 62.56 227 PHE A C 1
ATOM 1830 O O . PHE A 1 227 ? -31.828 25.533 -22.601 1.00 62.56 227 PHE A O 1
ATOM 1837 N N . CYS A 1 228 ? -29.994 24.433 -23.270 1.00 59.31 228 CYS A N 1
ATOM 1838 C CA . CYS A 1 228 ? -29.531 25.446 -24.226 1.00 59.31 228 CYS A CA 1
ATOM 1839 C C . CYS A 1 228 ? -28.675 24.842 -25.355 1.00 59.31 228 CYS A C 1
ATOM 1841 O O . CYS A 1 228 ? -27.985 23.835 -25.149 1.00 59.31 228 CYS A O 1
ATOM 1843 N N . LEU A 1 229 ? -28.684 25.463 -26.545 1.00 60.28 229 LEU A N 1
ATOM 1844 C CA . LEU A 1 229 ? -27.860 25.027 -27.682 1.00 60.28 229 LEU A CA 1
ATOM 1845 C C . LEU A 1 229 ? -26.361 25.092 -27.361 1.00 60.28 229 LEU A C 1
ATOM 1847 O O . LEU A 1 229 ? -25.853 26.080 -26.825 1.00 60.28 229 LEU A O 1
ATOM 1851 N N . TYR A 1 230 ? -25.624 24.054 -27.771 1.00 52.59 230 TYR A N 1
ATOM 1852 C CA . TYR A 1 230 ? -24.195 23.896 -27.471 1.00 52.59 230 TYR A CA 1
ATOM 1853 C C . TYR A 1 230 ? -23.343 25.119 -27.858 1.00 52.59 230 TYR A C 1
ATOM 1855 O O . TYR A 1 230 ? -22.472 25.529 -27.089 1.00 52.59 230 TYR A O 1
ATOM 1863 N N . GLY A 1 231 ? -23.628 25.737 -29.009 1.00 57.41 231 GLY A N 1
ATOM 1864 C CA . GLY A 1 231 ? -22.887 26.896 -29.519 1.00 57.41 231 GLY A CA 1
ATOM 1865 C C . GLY A 1 231 ? -23.076 28.195 -28.723 1.00 57.41 231 GLY A C 1
ATOM 1866 O O . GLY A 1 231 ? -22.227 29.082 -28.796 1.00 57.41 231 GLY A O 1
ATOM 1867 N N . GLU A 1 232 ? -24.142 28.309 -27.928 1.00 63.34 232 GLU A N 1
ATOM 1868 C CA . GLU A 1 232 ? -24.523 29.559 -27.248 1.00 63.34 232 GLU A CA 1
ATOM 1869 C C . GLU A 1 232 ? -24.221 29.551 -25.742 1.00 63.34 232 GLU A C 1
ATOM 1871 O O . GLU A 1 232 ? -24.243 30.593 -25.083 1.00 63.34 232 GLU A O 1
ATOM 1876 N N . ARG A 1 233 ? -23.818 28.391 -25.206 1.00 62.09 233 ARG A N 1
ATOM 1877 C CA . ARG A 1 233 ? -23.570 28.131 -23.775 1.00 62.09 233 ARG A CA 1
ATOM 1878 C C . ARG A 1 233 ? -22.710 29.176 -23.077 1.00 62.09 233 ARG A C 1
ATOM 1880 O O . ARG A 1 233 ? -23.025 29.618 -21.975 1.00 62.09 233 ARG A O 1
ATOM 1887 N N . LEU A 1 234 ? -21.592 29.561 -23.694 1.00 57.62 234 LEU A N 1
ATOM 1888 C CA . LEU A 1 234 ? -20.648 30.492 -23.071 1.00 57.62 234 LEU A CA 1
ATOM 1889 C C . LEU A 1 234 ? -21.230 31.903 -22.939 1.00 57.62 234 LEU A C 1
ATOM 1891 O O . LEU A 1 234 ? -20.848 32.644 -22.035 1.00 57.62 234 LEU A O 1
ATOM 1895 N N . ARG A 1 235 ? -22.121 32.277 -23.861 1.00 69.69 235 ARG A N 1
ATOM 1896 C CA . ARG A 1 235 ? -22.764 33.591 -23.887 1.00 69.69 235 ARG A CA 1
ATOM 1897 C C . ARG A 1 235 ? -23.887 33.647 -22.859 1.00 69.69 235 ARG A C 1
ATOM 1899 O O . ARG A 1 235 ? -23.874 34.551 -22.030 1.00 69.69 235 ARG A O 1
ATOM 1906 N N . ILE A 1 236 ? -24.730 32.614 -22.818 1.00 67.56 236 ILE A N 1
ATOM 1907 C CA . ILE A 1 236 ? -25.801 32.469 -21.822 1.00 67.56 236 ILE A CA 1
ATOM 1908 C C . ILE A 1 236 ? -25.224 32.464 -20.401 1.00 67.56 236 ILE A C 1
ATOM 1910 O O . ILE A 1 236 ? -25.664 33.240 -19.562 1.00 67.56 236 ILE A O 1
ATOM 1914 N N . ARG A 1 237 ? -24.159 31.691 -20.131 1.00 62.12 237 ARG A N 1
ATOM 1915 C CA . ARG A 1 237 ? -23.509 31.674 -18.803 1.00 62.12 237 ARG A CA 1
ATOM 1916 C C . ARG A 1 237 ? -22.950 33.031 -18.383 1.00 62.12 237 ARG A C 1
ATOM 1918 O O . ARG A 1 237 ? -23.060 33.403 -17.220 1.00 62.12 237 ARG A O 1
ATOM 1925 N N . LYS A 1 238 ? -22.337 33.775 -19.310 1.00 67.31 238 LYS A N 1
ATOM 1926 C CA . LYS A 1 238 ? -21.858 35.136 -19.022 1.00 67.31 238 LYS A CA 1
ATOM 1927 C C . LYS A 1 238 ? -23.016 36.082 -18.716 1.00 67.31 238 LYS A C 1
ATOM 1929 O O . LYS A 1 238 ? -22.873 36.927 -17.840 1.00 67.31 238 LYS A O 1
ATOM 1934 N N . ARG A 1 239 ? -24.138 35.933 -19.424 1.00 67.44 239 ARG A N 1
ATOM 1935 C CA . ARG A 1 239 ? -25.317 36.780 -19.254 1.00 67.44 239 ARG A CA 1
ATOM 1936 C C . ARG A 1 239 ? -26.055 36.495 -17.949 1.00 67.44 239 ARG A C 1
ATOM 1938 O O . ARG A 1 239 ? -26.286 37.433 -17.199 1.00 67.44 239 ARG A O 1
ATOM 1945 N N . LEU A 1 240 ? -26.316 35.224 -17.641 1.00 63.34 240 LEU A N 1
ATOM 1946 C CA . LEU A 1 240 ? -26.889 34.790 -16.361 1.00 63.34 240 LEU A CA 1
ATOM 1947 C C . LEU A 1 240 ? -26.050 35.277 -15.185 1.00 63.34 240 LEU A C 1
ATOM 1949 O O . LEU A 1 240 ? -26.583 35.834 -14.235 1.00 63.34 240 LEU A O 1
ATOM 1953 N N . LYS A 1 241 ? -24.723 35.146 -15.281 1.00 60.34 241 LYS A N 1
ATOM 1954 C CA . LYS A 1 241 ? -23.814 35.645 -14.250 1.00 60.34 241 LYS A CA 1
ATOM 1955 C C . LYS A 1 241 ? -23.938 37.161 -14.052 1.00 60.34 241 LYS A C 1
ATOM 1957 O O . LYS A 1 241 ? -23.963 37.610 -12.917 1.00 60.34 241 LYS A O 1
ATOM 1962 N N . ALA A 1 242 ? -24.067 37.927 -15.135 1.00 61.03 242 ALA A N 1
ATOM 1963 C CA . ALA A 1 242 ? -24.257 39.374 -15.057 1.00 61.03 242 ALA A CA 1
ATOM 1964 C C . ALA A 1 242 ? -25.626 39.777 -14.476 1.00 61.03 242 ALA A C 1
ATOM 1966 O O . ALA A 1 242 ? -25.712 40.819 -13.841 1.00 61.03 242 ALA A O 1
ATOM 1967 N N . LEU A 1 243 ? -26.678 38.979 -14.693 1.00 57.19 243 LEU A N 1
ATOM 1968 C CA . LEU A 1 243 ? -28.017 39.230 -14.144 1.00 57.19 243 LEU A CA 1
ATOM 1969 C C . LEU A 1 243 ? -28.090 38.876 -12.649 1.00 57.19 243 LEU A C 1
ATOM 1971 O O . LEU A 1 243 ? -28.571 39.681 -11.855 1.00 57.19 243 LEU A O 1
ATOM 1975 N N . LEU A 1 244 ? -27.513 37.737 -12.254 1.00 52.94 244 LEU A N 1
ATOM 1976 C CA . LEU A 1 244 ? -27.444 37.279 -10.859 1.00 52.94 244 LEU A CA 1
ATOM 1977 C C . LEU A 1 244 ? -26.529 38.151 -9.980 1.00 52.94 244 LEU A C 1
ATOM 1979 O O . LEU A 1 244 ? -26.730 38.240 -8.771 1.00 52.94 244 LEU A O 1
ATOM 1983 N N . GLU A 1 245 ? -25.536 38.825 -10.569 1.00 50.09 245 GLU A N 1
ATOM 1984 C CA . GLU A 1 245 ? -24.686 39.804 -9.872 1.00 50.09 245 GLU A CA 1
ATOM 1985 C C . GLU A 1 245 ? -25.442 41.097 -9.493 1.00 50.09 245 GLU A C 1
ATOM 1987 O O . GLU A 1 245 ? -24.933 41.875 -8.689 1.00 50.09 245 GLU A O 1
ATOM 1992 N N . THR A 1 246 ? -26.660 41.313 -10.011 1.00 45.91 246 THR A N 1
ATOM 1993 C CA . THR A 1 246 ? -27.495 42.489 -9.695 1.00 45.91 246 THR A CA 1
ATOM 1994 C C . THR A 1 246 ? -28.531 42.264 -8.586 1.00 45.91 246 THR A C 1
ATOM 1996 O O . THR A 1 246 ? -28.982 43.251 -8.012 1.00 45.91 246 THR A O 1
ATOM 1999 N N . GLU A 1 247 ? -28.894 41.018 -8.250 1.00 42.16 247 GLU A N 1
ATOM 2000 C CA . GLU A 1 247 ? -29.998 40.726 -7.307 1.00 42.16 247 GLU A CA 1
ATOM 2001 C C . GLU A 1 247 ? -29.575 40.396 -5.863 1.00 42.16 247 GLU A C 1
ATOM 2003 O O . GLU A 1 247 ? -30.387 40.522 -4.953 1.00 42.16 247 GLU A O 1
ATOM 2008 N N . ASN A 1 248 ? -28.314 40.050 -5.587 1.00 37.16 248 ASN A N 1
ATOM 2009 C CA . ASN A 1 248 ? -27.902 39.635 -4.235 1.00 37.16 248 ASN A CA 1
ATOM 2010 C C . ASN A 1 248 ? -27.343 40.785 -3.386 1.00 37.16 248 ASN A C 1
ATOM 2012 O O . ASN A 1 248 ? -26.140 40.845 -3.127 1.00 37.16 248 ASN A O 1
ATOM 2016 N N . ASN A 1 249 ? -28.219 41.688 -2.935 1.00 34.00 249 ASN A N 1
ATOM 2017 C CA . ASN A 1 249 ? -27.878 42.739 -1.967 1.00 34.00 249 ASN A CA 1
ATOM 2018 C C . ASN A 1 249 ? -28.914 42.896 -0.830 1.00 34.00 249 ASN A C 1
ATOM 2020 O O . ASN A 1 249 ? -29.190 44.011 -0.392 1.00 34.00 249 ASN A O 1
ATOM 2024 N N . GLU A 1 250 ? -29.436 41.788 -0.296 1.00 35.34 250 GLU A N 1
ATOM 2025 C CA . GLU A 1 250 ? -30.105 41.764 1.014 1.00 35.34 250 GLU A CA 1
ATOM 2026 C C . GLU A 1 250 ? -29.496 40.660 1.900 1.00 35.34 250 GLU A C 1
ATOM 2028 O O . GLU A 1 250 ? -29.226 39.551 1.449 1.00 35.34 250 GLU A O 1
ATOM 2033 N N . VAL A 1 251 ? -29.171 41.008 3.150 1.00 38.66 251 VAL A N 1
ATOM 2034 C CA . VAL A 1 251 ? -28.427 40.164 4.100 1.00 38.66 251 VAL A CA 1
ATOM 2035 C C . VAL A 1 251 ? -29.398 39.234 4.827 1.00 38.66 251 VAL A C 1
ATOM 2037 O O . VAL A 1 251 ? -30.151 39.686 5.689 1.00 38.66 251 VAL A O 1
ATOM 2040 N N . ASP A 1 252 ? -29.347 37.937 4.524 1.00 42.47 252 ASP A N 1
ATOM 2041 C CA . ASP A 1 252 ? -30.149 36.925 5.214 1.00 42.47 252 ASP A CA 1
ATOM 2042 C C . ASP A 1 252 ? -29.580 36.595 6.602 1.00 42.47 252 ASP A C 1
ATOM 2044 O O . ASP A 1 252 ? -28.464 36.086 6.758 1.00 42.47 252 ASP A O 1
ATOM 2048 N N . HIS A 1 253 ? -30.387 36.832 7.635 1.00 48.03 253 HIS A N 1
ATOM 2049 C CA . HIS A 1 253 ? -30.178 36.277 8.967 1.00 48.03 253 HIS A CA 1
ATOM 2050 C C . HIS A 1 253 ? -30.837 34.902 9.055 1.00 48.03 253 HIS A C 1
ATOM 2052 O O . HIS A 1 253 ? -32.026 34.766 8.769 1.00 48.03 253 HIS A O 1
ATOM 2058 N N . ILE A 1 254 ? -30.098 33.896 9.524 1.00 59.16 254 ILE A N 1
ATOM 2059 C CA . ILE A 1 254 ? -30.672 32.580 9.821 1.00 59.16 254 ILE A CA 1
ATOM 2060 C C . ILE A 1 254 ? -30.756 32.372 11.334 1.00 59.16 254 ILE A C 1
ATOM 2062 O O . ILE A 1 254 ? -29.845 32.720 12.091 1.00 59.16 254 ILE A O 1
ATOM 2066 N N . LEU A 1 255 ? -31.872 31.800 11.782 1.00 55.41 255 LEU A N 1
ATOM 2067 C CA . LEU A 1 255 ? -32.051 31.339 13.156 1.00 55.41 255 LEU A CA 1
ATOM 2068 C C . LEU A 1 255 ? -31.741 29.844 13.202 1.00 55.41 255 LEU A C 1
ATOM 2070 O O . LEU A 1 255 ? -32.453 29.044 12.598 1.00 55.41 255 LEU A O 1
ATOM 2074 N N . VAL A 1 256 ? -30.698 29.468 13.939 1.00 59.31 256 VAL A N 1
ATOM 2075 C CA . VAL A 1 256 ? -30.339 28.063 14.186 1.00 59.31 256 VAL A CA 1
ATOM 2076 C C . VAL A 1 256 ? -30.501 27.804 15.679 1.00 59.31 256 VAL A C 1
ATOM 2078 O O . VAL A 1 256 ? -29.897 28.496 16.497 1.00 59.31 256 VAL A O 1
ATOM 2081 N N . ASP A 1 257 ? -31.362 26.852 16.046 1.00 61.06 257 ASP A N 1
ATOM 2082 C CA . ASP A 1 257 ? -31.684 26.505 17.442 1.00 61.06 257 ASP A CA 1
ATOM 2083 C C . ASP A 1 257 ? -32.108 27.712 18.312 1.00 61.06 257 ASP A C 1
ATOM 2085 O O . ASP A 1 257 ? -31.801 27.790 19.502 1.00 61.06 257 ASP A O 1
ATOM 2089 N N . GLY A 1 258 ? -32.791 28.696 17.711 1.00 61.06 258 GLY A N 1
ATOM 2090 C CA . GLY A 1 258 ? -33.241 29.918 18.392 1.00 61.06 258 GLY A CA 1
ATOM 2091 C C . GLY A 1 258 ? -32.140 30.948 18.679 1.00 61.06 258 GLY A C 1
ATOM 2092 O O . GLY A 1 258 ? -32.416 31.957 19.327 1.00 61.06 258 GLY A O 1
ATOM 2093 N N . LYS A 1 259 ? -30.908 30.731 18.198 1.00 71.69 259 LYS A N 1
ATOM 2094 C CA . LYS A 1 259 ? -29.805 31.699 18.272 1.00 71.69 259 LYS A CA 1
ATOM 2095 C C . LYS A 1 259 ? -29.585 32.371 16.913 1.00 71.69 259 LYS A C 1
ATOM 2097 O O . LYS A 1 259 ? -29.698 31.696 15.887 1.00 71.69 259 LYS A O 1
ATOM 2102 N N . PRO A 1 260 ? -29.262 33.675 16.880 1.00 78.31 260 PRO A N 1
ATOM 2103 C CA . PRO A 1 260 ? -29.008 34.374 15.631 1.00 78.31 260 PRO A CA 1
ATOM 2104 C C . PRO A 1 260 ? -27.601 34.083 15.099 1.00 78.31 260 PRO A C 1
ATOM 2106 O O . PRO A 1 260 ? -26.608 34.113 15.834 1.00 78.31 260 PRO A O 1
ATOM 2109 N N . TYR A 1 261 ? -27.528 33.823 13.798 1.00 84.69 261 TYR A N 1
ATOM 2110 C CA . TYR A 1 261 ? -26.299 33.559 13.061 1.00 84.69 261 TYR A CA 1
ATOM 2111 C C . TYR A 1 261 ? -26.151 34.567 11.912 1.00 84.69 261 TYR A C 1
ATOM 2113 O O . TYR A 1 261 ? -27.137 34.980 11.299 1.00 84.69 261 TYR A O 1
ATOM 2121 N N . ILE A 1 262 ? -24.911 34.969 11.626 1.00 84.06 262 ILE A N 1
ATOM 2122 C CA . ILE A 1 262 ? -24.559 35.898 10.540 1.00 84.06 262 ILE A CA 1
ATOM 2123 C C . ILE A 1 262 ? -23.619 35.219 9.550 1.00 84.06 262 ILE A C 1
ATOM 2125 O O . ILE A 1 262 ? -22.830 34.352 9.934 1.00 84.06 262 ILE A O 1
ATOM 2129 N N . GLU A 1 263 ? -23.691 35.599 8.275 1.00 86.94 263 GLU A N 1
ATOM 2130 C CA . GLU A 1 263 ? -22.785 35.067 7.257 1.00 86.94 263 GLU A CA 1
ATOM 2131 C C . GLU A 1 263 ? -21.333 35.421 7.611 1.00 86.94 263 GLU A C 1
ATOM 2133 O O . GLU A 1 263 ? -21.007 36.581 7.862 1.00 86.94 263 GLU A O 1
ATOM 2138 N N . VAL A 1 264 ? -20.430 34.438 7.569 1.00 86.94 264 VAL A N 1
ATOM 2139 C CA . VAL A 1 264 ? -19.004 34.602 7.919 1.00 86.94 264 VAL A CA 1
ATOM 2140 C C . VAL A 1 264 ? -18.336 35.746 7.152 1.00 86.94 264 VAL A C 1
ATOM 2142 O O . VAL A 1 264 ? -17.463 36.435 7.678 1.00 86.94 264 VAL A O 1
ATOM 2145 N N . MET A 1 265 ? -18.749 35.976 5.908 1.00 83.81 265 MET A N 1
ATOM 2146 C CA . MET A 1 265 ? -18.187 37.023 5.059 1.00 83.81 265 MET A CA 1
ATOM 2147 C C . MET A 1 265 ? -18.490 38.432 5.571 1.00 83.81 265 MET A C 1
ATOM 2149 O O . MET A 1 265 ? -17.652 39.321 5.422 1.00 83.81 265 MET A O 1
ATOM 2153 N N . THR A 1 266 ? -19.611 38.624 6.273 1.00 83.12 266 THR A N 1
ATOM 2154 C CA . THR A 1 266 ? -19.917 39.895 6.952 1.00 83.12 266 THR A CA 1
ATOM 2155 C C . THR A 1 266 ? -18.932 40.181 8.089 1.00 83.12 266 THR A C 1
ATOM 2157 O O . THR A 1 266 ? -18.569 41.333 8.332 1.00 83.12 266 THR A O 1
ATOM 2160 N N . CYS A 1 267 ? -18.400 39.142 8.742 1.00 84.06 267 CYS A N 1
ATOM 2161 C CA . CYS A 1 267 ? -17.375 39.303 9.770 1.00 84.06 267 CYS A CA 1
ATOM 2162 C C . CYS A 1 267 ? -16.065 39.836 9.172 1.00 84.06 267 CYS A C 1
ATOM 2164 O O . CYS A 1 267 ? -15.430 40.700 9.771 1.00 84.06 267 CYS A O 1
ATOM 2166 N N . PHE A 1 268 ? -15.681 39.389 7.971 1.00 84.56 268 PHE A N 1
ATOM 2167 C CA . PHE A 1 268 ? -14.436 39.822 7.326 1.00 84.56 268 PHE A CA 1
ATOM 2168 C C . PHE A 1 268 ? -14.429 41.290 6.894 1.00 84.56 268 PHE A C 1
ATOM 2170 O O . PHE A 1 268 ? -13.352 41.874 6.784 1.00 84.56 268 PHE A O 1
ATOM 2177 N N . ALA A 1 269 ? -15.598 41.921 6.748 1.00 79.38 269 ALA A N 1
ATOM 2178 C CA . ALA A 1 269 ? -15.698 43.363 6.520 1.00 79.38 269 ALA A CA 1
ATOM 2179 C C . ALA A 1 269 ? -15.106 44.205 7.672 1.00 79.38 269 ALA A C 1
ATOM 2181 O O . ALA A 1 269 ? -14.765 45.368 7.474 1.00 79.38 269 ALA A O 1
ATOM 2182 N N . HIS A 1 270 ? -14.944 43.621 8.865 1.00 79.81 270 HIS A N 1
ATOM 2183 C CA . HIS A 1 270 ? -14.341 44.281 10.027 1.00 79.81 270 HIS A CA 1
ATOM 2184 C C . HIS A 1 270 ? -12.804 44.279 9.993 1.00 79.81 270 HIS A C 1
ATOM 2186 O O . HIS A 1 270 ? -12.165 44.913 10.835 1.00 79.81 270 HIS A O 1
ATOM 2192 N N . PHE A 1 271 ? -12.195 43.566 9.043 1.00 81.94 271 PHE A N 1
ATOM 2193 C CA . PHE A 1 271 ? -10.747 43.472 8.901 1.00 81.94 271 PHE A CA 1
ATOM 2194 C C . PHE A 1 271 ? -10.240 44.311 7.729 1.00 81.94 271 PHE A C 1
ATOM 2196 O O . PHE A 1 271 ? -10.973 44.654 6.803 1.00 81.94 271 PHE A O 1
ATOM 2203 N N . ALA A 1 272 ? -8.943 44.625 7.746 1.00 76.88 272 ALA A N 1
ATOM 2204 C CA . ALA A 1 272 ? -8.307 45.293 6.616 1.00 76.88 272 ALA A CA 1
ATOM 2205 C C . ALA A 1 272 ? -8.462 44.444 5.333 1.00 76.88 272 ALA A C 1
ATOM 2207 O O . ALA A 1 272 ? -8.330 43.217 5.412 1.00 76.88 272 ALA A O 1
ATOM 2208 N N . PRO A 1 273 ? -8.708 45.053 4.157 1.00 76.56 273 PRO A N 1
ATOM 2209 C CA . PRO A 1 273 ? -8.905 44.307 2.918 1.00 76.56 273 PRO A CA 1
ATOM 2210 C C . PRO A 1 273 ? -7.721 43.381 2.618 1.00 76.56 273 PRO A C 1
ATOM 2212 O O . PRO A 1 273 ? -6.574 43.830 2.593 1.00 76.56 273 PRO A O 1
ATOM 2215 N N . ASN A 1 274 ? -7.992 42.100 2.351 1.00 79.31 274 ASN A N 1
ATOM 2216 C CA . ASN A 1 274 ? -6.990 41.176 1.829 1.00 79.31 274 ASN A CA 1
ATOM 2217 C C . ASN A 1 274 ? -7.190 41.024 0.307 1.00 79.31 274 ASN A C 1
ATOM 2219 O O . ASN A 1 274 ? -8.099 40.306 -0.109 1.00 79.31 274 ASN A O 1
ATOM 2223 N N . PRO A 1 275 ? -6.345 41.646 -0.540 1.00 76.88 275 PRO A N 1
ATOM 2224 C CA . PRO A 1 275 ? -6.520 41.621 -1.995 1.00 76.88 275 PRO A CA 1
ATOM 2225 C C . PRO A 1 275 ? -6.343 40.223 -2.606 1.00 76.88 275 PRO A C 1
ATOM 2227 O O . PRO A 1 275 ? -6.714 40.004 -3.757 1.00 76.88 275 PRO A O 1
ATOM 2230 N N . ALA A 1 276 ? -5.763 39.275 -1.864 1.00 81.12 276 ALA A N 1
ATOM 2231 C CA . ALA A 1 276 ? -5.575 37.905 -2.321 1.00 81.12 276 ALA A CA 1
ATOM 2232 C C . ALA A 1 276 ? -6.807 37.013 -2.090 1.00 81.12 276 ALA A C 1
ATOM 2234 O O . ALA A 1 276 ? -6.863 35.923 -2.669 1.00 81.12 276 ALA A O 1
ATOM 2235 N N . PHE A 1 277 ? -7.770 37.445 -1.263 1.00 81.62 277 PHE A N 1
ATOM 2236 C CA . PHE A 1 277 ? -9.001 36.709 -0.988 1.00 81.62 277 PHE A CA 1
ATOM 2237 C C . PHE A 1 277 ? -10.156 37.258 -1.829 1.00 81.62 277 PHE A C 1
ATOM 2239 O O . PHE A 1 277 ? -10.528 38.422 -1.718 1.00 81.62 277 PHE A O 1
ATOM 2246 N N . ASN A 1 278 ? -10.750 36.399 -2.657 1.00 80.38 278 ASN A N 1
ATOM 2247 C CA . ASN A 1 278 ? -11.915 36.739 -3.465 1.00 80.38 278 ASN A CA 1
ATOM 2248 C C . ASN A 1 278 ? -13.004 35.682 -3.257 1.00 80.38 278 ASN A C 1
ATOM 2250 O O . ASN A 1 278 ? -12.830 34.535 -3.661 1.00 80.38 278 ASN A O 1
ATOM 2254 N N . GLN A 1 279 ? -14.136 36.065 -2.661 1.00 67.50 279 GLN A N 1
ATOM 2255 C CA . GLN A 1 279 ? -15.255 35.153 -2.385 1.00 67.50 279 GLN A CA 1
ATOM 2256 C C . GLN A 1 279 ? -15.860 34.534 -3.658 1.00 67.50 279 GLN A C 1
ATOM 2258 O O . GLN A 1 279 ? -16.411 33.437 -3.608 1.00 67.50 279 GLN A O 1
ATOM 2263 N N . THR A 1 280 ? -15.719 35.187 -4.814 1.00 71.19 280 THR A N 1
ATOM 2264 C CA . THR A 1 280 ? -16.191 34.645 -6.100 1.00 71.19 280 THR A CA 1
ATOM 2265 C C . THR A 1 280 ? -15.277 33.543 -6.653 1.00 71.19 280 THR A C 1
ATOM 2267 O O . THR A 1 280 ? -15.706 32.742 -7.486 1.00 71.19 280 THR A O 1
ATOM 2270 N N . ASP A 1 281 ? -14.034 33.436 -6.164 1.00 79.25 281 ASP A N 1
ATOM 2271 C CA . ASP A 1 281 ? -13.112 32.356 -6.519 1.00 79.25 281 ASP A CA 1
ATOM 2272 C C . ASP A 1 281 ? -13.456 31.089 -5.721 1.00 79.25 281 ASP A C 1
ATOM 2274 O O . ASP A 1 281 ? -13.385 31.045 -4.489 1.00 79.25 281 ASP A O 1
ATOM 2278 N N . HIS A 1 282 ? -13.797 30.018 -6.442 1.00 78.12 282 HIS A N 1
ATOM 2279 C CA . HIS A 1 282 ? -14.084 28.703 -5.873 1.00 78.12 282 HIS A CA 1
ATOM 2280 C C . HIS A 1 282 ? -12.984 28.217 -4.920 1.00 78.12 282 HIS A C 1
ATOM 2282 O O . HIS A 1 282 ? -13.283 27.652 -3.871 1.00 78.12 282 HIS A O 1
ATOM 2288 N N . ARG A 1 283 ? -11.708 28.457 -5.241 1.00 80.19 283 ARG A N 1
ATOM 2289 C CA . ARG A 1 283 ? -10.594 28.001 -4.407 1.00 80.19 283 ARG A CA 1
ATOM 2290 C C . ARG A 1 283 ? -10.523 28.753 -3.080 1.00 80.19 283 ARG A C 1
ATOM 2292 O O . ARG A 1 283 ? -10.319 28.118 -2.053 1.00 80.19 283 ARG A O 1
ATOM 2299 N N . CYS A 1 284 ? -10.770 30.065 -3.089 1.00 81.94 284 CYS A N 1
ATOM 2300 C CA . CYS A 1 284 ? -10.849 30.861 -1.862 1.00 81.94 284 CYS A CA 1
ATOM 2301 C C . CYS A 1 284 ? -12.004 30.396 -0.963 1.00 81.94 284 CYS A C 1
ATOM 2303 O O . CYS A 1 284 ? -11.825 30.283 0.248 1.00 81.94 284 CYS A O 1
ATOM 2305 N N . ARG A 1 285 ? -13.158 30.047 -1.555 1.00 83.25 285 ARG A N 1
ATOM 2306 C CA . ARG A 1 285 ? -14.287 29.459 -0.816 1.00 83.25 285 ARG A CA 1
ATOM 2307 C C . ARG A 1 285 ? -13.937 28.105 -0.209 1.00 83.25 285 ARG A C 1
ATOM 2309 O O . ARG A 1 285 ? -14.173 27.919 0.976 1.00 83.25 285 ARG A O 1
ATOM 2316 N N . MET A 1 286 ? -13.329 27.192 -0.971 1.00 83.12 286 MET A N 1
ATOM 2317 C CA . MET A 1 286 ? -12.919 25.884 -0.437 1.00 83.12 286 MET A CA 1
ATOM 2318 C C . MET A 1 286 ? -11.923 26.014 0.717 1.00 83.12 286 MET A C 1
ATOM 2320 O O . MET A 1 286 ? -12.048 25.305 1.712 1.00 83.12 286 MET A O 1
ATOM 2324 N N . ASP A 1 287 ? -10.953 26.923 0.603 1.00 86.69 287 ASP A N 1
ATOM 2325 C CA . ASP A 1 287 ? -9.950 27.141 1.645 1.00 86.69 287 ASP A CA 1
ATOM 2326 C C . ASP A 1 287 ? -10.582 27.737 2.920 1.00 86.69 287 ASP A C 1
ATOM 2328 O O . ASP A 1 287 ? -10.228 27.330 4.029 1.00 86.69 287 ASP A O 1
ATOM 2332 N N . LEU A 1 288 ? -11.563 28.640 2.775 1.00 87.25 288 LEU A N 1
ATOM 2333 C CA . LEU A 1 288 ? -12.370 29.146 3.890 1.00 87.25 288 LEU A CA 1
ATOM 2334 C C . LEU A 1 288 ? -13.226 28.041 4.522 1.00 87.25 288 LEU A C 1
ATOM 2336 O O . LEU A 1 288 ? -13.242 27.910 5.740 1.00 87.25 288 LEU A O 1
ATOM 2340 N N . TRP A 1 289 ? -13.904 27.216 3.723 1.00 88.12 289 TRP A N 1
ATOM 2341 C CA . TRP A 1 289 ? -14.736 26.120 4.232 1.00 88.12 289 TRP A CA 1
ATOM 2342 C C . TRP A 1 289 ? -13.896 25.112 5.016 1.00 88.12 289 TRP A C 1
ATOM 2344 O O . TRP A 1 289 ? -14.229 24.778 6.149 1.00 88.12 289 TRP A O 1
ATOM 2354 N N . ALA A 1 290 ? -12.750 24.713 4.461 1.00 86.94 290 ALA A N 1
ATOM 2355 C CA . ALA A 1 290 ? -11.813 23.821 5.132 1.00 86.94 290 ALA A CA 1
ATOM 2356 C C . ALA A 1 290 ? -11.267 24.420 6.439 1.00 86.94 290 ALA A C 1
ATOM 2358 O O . ALA A 1 290 ? -10.963 23.682 7.377 1.00 86.94 290 ALA A O 1
ATOM 2359 N N . PHE A 1 291 ? -11.124 25.748 6.518 1.00 90.19 291 PHE A N 1
ATOM 2360 C CA . PHE A 1 291 ? -10.771 26.433 7.757 1.00 90.19 291 PHE A CA 1
ATOM 2361 C C . PHE A 1 291 ? -11.912 26.375 8.781 1.00 90.19 291 PHE A C 1
ATOM 2363 O O . PHE A 1 291 ? -11.680 25.935 9.905 1.00 90.19 291 PHE A O 1
ATOM 2370 N N . LEU A 1 292 ? -13.136 26.746 8.399 1.00 88.44 292 LEU A N 1
ATOM 2371 C CA . LEU A 1 292 ? -14.300 26.745 9.292 1.00 88.44 292 LEU A CA 1
ATOM 2372 C C . LEU A 1 292 ? -14.606 25.343 9.844 1.00 88.44 292 LEU A C 1
ATOM 2374 O O . LEU A 1 292 ? -14.845 25.192 11.038 1.00 88.44 292 LEU A O 1
ATOM 2378 N N . GLU A 1 293 ? -14.505 24.305 9.012 1.00 85.25 293 GLU A N 1
ATOM 2379 C CA . GLU A 1 293 ? -14.678 22.904 9.427 1.00 85.25 293 GLU A CA 1
ATOM 2380 C C . GLU A 1 293 ? -13.581 22.421 10.385 1.00 85.25 293 GLU A C 1
ATOM 2382 O O . GLU A 1 293 ? -13.802 21.540 11.218 1.00 85.25 293 GLU A O 1
ATOM 2387 N N . ARG A 1 294 ? -12.372 22.980 10.270 1.00 84.75 294 ARG A N 1
ATOM 2388 C CA . ARG A 1 294 ? -11.217 22.575 11.076 1.00 84.75 294 ARG A CA 1
ATOM 2389 C C . ARG A 1 294 ? -11.253 23.129 12.500 1.00 84.75 294 ARG A C 1
ATOM 2391 O O . ARG A 1 294 ? -10.591 22.542 13.359 1.00 84.75 294 ARG A O 1
ATOM 2398 N N . TYR A 1 295 ? -11.979 24.219 12.739 1.00 83.88 295 TYR A N 1
ATOM 2399 C CA . TYR A 1 295 ? -12.051 24.901 14.034 1.00 83.88 295 TYR A CA 1
ATOM 2400 C C . TYR A 1 295 ? -13.487 24.894 14.577 1.00 83.88 295 TYR A C 1
ATOM 2402 O O . TYR A 1 295 ? -14.216 25.873 14.404 1.00 83.88 295 TYR A O 1
ATOM 2410 N N . PRO A 1 296 ? -13.906 23.808 15.261 1.00 82.12 296 PRO A N 1
ATOM 2411 C CA . PRO A 1 296 ? -15.233 23.702 15.866 1.00 82.12 296 PRO A CA 1
ATOM 2412 C C . PRO A 1 296 ? -15.551 24.832 16.849 1.00 82.12 296 PRO A C 1
ATOM 2414 O O . PRO A 1 296 ? -16.720 25.131 17.069 1.00 82.12 296 PRO A O 1
ATOM 2417 N N . GLU A 1 297 ? -14.526 25.473 17.419 1.00 84.50 297 GLU A N 1
ATOM 2418 C CA . GLU A 1 297 ? -14.654 26.621 18.318 1.00 84.50 297 GLU A CA 1
ATOM 2419 C C . GLU A 1 297 ? -15.344 27.821 17.656 1.00 84.50 297 GLU A C 1
ATOM 2421 O O . GLU A 1 297 ? -15.889 28.663 18.361 1.00 84.50 297 GLU A O 1
ATOM 2426 N N . LEU A 1 298 ? -15.358 27.904 16.319 1.00 88.19 298 LEU A N 1
ATOM 2427 C CA . LEU A 1 298 ? -16.103 28.922 15.568 1.00 88.19 298 LEU A CA 1
ATOM 2428 C C . LEU A 1 298 ? -17.616 28.694 15.574 1.00 88.19 298 LEU A C 1
ATOM 2430 O O . LEU A 1 298 ? -18.355 29.585 15.170 1.00 88.19 298 LEU A O 1
ATOM 2434 N N . GLU A 1 299 ? -18.072 27.515 16.005 1.00 88.44 299 GLU A N 1
ATOM 2435 C CA . GLU A 1 299 ? -19.483 27.113 16.002 1.00 88.44 299 GLU A CA 1
ATOM 2436 C C . GLU A 1 299 ? -20.166 27.313 14.639 1.00 88.44 299 GLU A C 1
ATOM 2438 O O . GLU A 1 299 ? -21.378 27.508 14.562 1.00 88.44 299 GLU A O 1
ATOM 2443 N N . ALA A 1 300 ? -19.390 27.244 13.554 1.00 87.69 300 ALA A N 1
ATOM 2444 C CA . ALA A 1 300 ? -19.877 27.543 12.221 1.00 87.69 300 ALA A CA 1
ATOM 2445 C C . ALA A 1 300 ? -20.960 26.540 11.782 1.00 87.69 300 ALA A C 1
ATOM 2447 O O . ALA A 1 300 ? -20.921 25.345 12.110 1.00 87.69 300 ALA A O 1
ATOM 2448 N N . ARG A 1 301 ? -21.949 27.033 11.040 1.00 84.69 301 ARG A N 1
ATOM 2449 C CA . ARG A 1 301 ? -23.063 26.258 10.487 1.00 84.69 301 ARG A CA 1
ATOM 2450 C C . ARG A 1 301 ? -23.159 26.515 8.994 1.00 84.69 301 ARG A C 1
ATOM 2452 O O . ARG A 1 301 ? -23.005 27.647 8.544 1.00 84.69 301 ARG A O 1
ATOM 2459 N N . LYS A 1 302 ? -23.391 25.451 8.231 1.00 82.94 302 LYS A N 1
ATOM 2460 C CA . LYS A 1 302 ? -23.539 25.516 6.780 1.00 82.94 302 LYS A CA 1
ATOM 2461 C C . LYS A 1 302 ? -25.009 25.357 6.420 1.00 82.94 302 LYS A C 1
ATOM 2463 O O . LYS A 1 302 ? -25.631 24.386 6.845 1.00 82.94 302 LYS A O 1
ATOM 2468 N N . GLN A 1 303 ? -25.524 26.274 5.612 1.00 71.75 303 GLN A N 1
ATOM 2469 C CA . GLN A 1 303 ? -26.844 26.172 4.998 1.00 71.75 303 GLN A CA 1
ATOM 2470 C C . GLN A 1 303 ? -26.691 26.465 3.504 1.00 71.75 303 GLN A C 1
ATOM 2472 O O . GLN A 1 303 ? -26.160 27.505 3.115 1.00 71.75 303 GLN A O 1
ATOM 2477 N N . GLY A 1 304 ? -27.054 25.496 2.659 1.00 73.38 304 GLY A N 1
ATOM 2478 C CA . GLY A 1 304 ? -26.720 25.542 1.234 1.00 73.38 304 GLY A CA 1
ATOM 2479 C C . GLY A 1 304 ? -25.207 25.679 1.015 1.00 73.38 304 GLY A C 1
ATOM 2480 O O . GLY A 1 304 ? -24.421 24.879 1.526 1.00 73.38 304 GLY A O 1
ATOM 2481 N N . ASN A 1 305 ? -24.791 26.714 0.281 1.00 68.88 305 ASN A N 1
ATOM 2482 C CA . ASN A 1 305 ? -23.382 27.032 0.007 1.00 68.88 305 ASN A CA 1
ATOM 2483 C C . ASN A 1 305 ? -22.807 28.162 0.880 1.00 68.88 305 ASN A C 1
ATOM 2485 O O . ASN A 1 305 ? -21.669 28.586 0.657 1.00 68.88 305 ASN A O 1
ATOM 2489 N N . VAL A 1 306 ? -23.562 28.634 1.873 1.00 74.69 306 VAL A N 1
ATOM 2490 C CA . VAL A 1 306 ? -23.183 29.762 2.728 1.00 74.69 306 VAL A CA 1
ATOM 2491 C C . VAL A 1 306 ? -22.836 29.256 4.127 1.00 74.69 306 VAL A C 1
ATOM 2493 O O . VAL A 1 306 ? -23.450 28.322 4.651 1.00 74.69 306 VAL A O 1
ATOM 2496 N N . TRP A 1 307 ? -21.801 29.852 4.717 1.00 85.06 307 TRP A N 1
ATOM 2497 C CA . TRP A 1 307 ? -21.385 29.563 6.083 1.00 85.06 307 TRP A CA 1
ATOM 2498 C C . TRP A 1 307 ? -21.745 30.710 7.001 1.00 85.06 307 TRP A C 1
ATOM 2500 O O . TRP A 1 307 ? -21.463 31.872 6.706 1.00 85.06 307 TRP A O 1
ATOM 2510 N N . TYR A 1 308 ? -22.273 30.342 8.154 1.00 86.50 308 TYR A N 1
ATOM 2511 C CA . TYR A 1 308 ? -22.691 31.260 9.186 1.00 86.50 308 TYR A CA 1
ATOM 2512 C C . TYR A 1 308 ? -21.959 30.965 10.486 1.00 86.50 308 TYR A C 1
ATOM 2514 O O . TYR A 1 308 ? -21.610 29.819 10.772 1.00 86.50 308 TYR A O 1
ATOM 2522 N N . VAL A 1 309 ? -21.749 31.999 11.286 1.00 89.00 309 VAL A N 1
ATOM 2523 C CA . VAL A 1 309 ? -21.208 31.920 12.648 1.00 89.00 309 VAL A CA 1
ATOM 2524 C C . VAL A 1 309 ? -22.154 32.642 13.608 1.00 89.00 309 VAL A C 1
ATOM 2526 O O . VAL A 1 309 ? -22.983 33.431 13.143 1.00 89.00 309 VAL A O 1
ATOM 2529 N N . PRO A 1 310 ? -22.088 32.374 14.926 1.00 89.00 310 PRO A N 1
ATOM 2530 C CA . PRO A 1 310 ? -22.929 33.077 15.888 1.00 89.00 310 PRO A CA 1
ATOM 2531 C C . PRO A 1 310 ? -22.799 34.595 15.727 1.00 89.00 310 PRO A C 1
ATOM 2533 O O . PRO A 1 310 ? -21.691 35.102 15.554 1.00 89.00 310 PRO A O 1
ATOM 2536 N N . GLN A 1 311 ? -23.917 35.323 15.798 1.00 83.94 311 GLN A N 1
ATOM 2537 C CA . GLN A 1 311 ? -23.905 36.787 15.695 1.00 83.94 311 GLN A CA 1
ATOM 2538 C C . GLN A 1 311 ? -23.007 37.423 16.769 1.00 83.94 311 GLN A C 1
ATOM 2540 O O . GLN A 1 311 ? -22.279 38.378 16.500 1.00 83.94 311 GLN A O 1
ATOM 2545 N N . GLU A 1 312 ? -23.030 36.867 17.980 1.00 86.88 312 GLU A N 1
ATOM 2546 C CA . GLU A 1 312 ? -22.170 37.277 19.087 1.00 86.88 312 GLU A CA 1
ATOM 2547 C C . GLU A 1 312 ? -20.943 36.359 19.181 1.00 86.88 312 GLU A C 1
ATOM 2549 O O . GLU A 1 312 ? -20.960 35.320 19.841 1.00 86.88 312 GLU A O 1
ATOM 2554 N N . LEU A 1 313 ? -19.857 36.751 18.508 1.00 86.19 313 LEU A N 1
ATOM 2555 C CA . LEU A 1 313 ? -18.587 36.026 18.548 1.00 86.19 313 LEU A CA 1
ATOM 2556 C C . LEU A 1 313 ? -17.796 36.332 19.826 1.00 86.19 313 LEU A C 1
ATOM 2558 O O . LEU A 1 313 ? -17.543 37.486 20.181 1.00 86.19 313 LEU A O 1
ATOM 2562 N N . SER A 1 314 ? -17.295 35.284 20.470 1.00 88.44 314 SER A N 1
ATOM 2563 C CA . SER A 1 314 ? -16.291 35.392 21.525 1.00 88.44 314 SER A CA 1
ATOM 2564 C C . SER A 1 314 ? -14.973 35.972 20.995 1.00 88.44 314 SER A C 1
ATOM 2566 O O . SER A 1 314 ? -14.639 35.893 19.811 1.00 88.44 314 SER A O 1
ATOM 2568 N N . LYS A 1 315 ? -14.149 36.503 21.906 1.00 84.94 315 LYS A N 1
ATOM 2569 C CA . LYS A 1 315 ? -12.825 37.057 21.579 1.00 84.94 315 LYS A CA 1
ATOM 2570 C C . LYS A 1 315 ? -11.924 36.063 20.829 1.00 84.94 315 LYS A C 1
ATOM 2572 O O . LYS A 1 315 ? -11.193 36.453 19.925 1.00 84.94 315 LYS A O 1
ATOM 2577 N N . MET A 1 316 ? -11.987 34.782 21.193 1.00 85.50 316 MET A N 1
ATOM 2578 C CA . MET A 1 316 ? -11.209 33.722 20.546 1.00 85.50 316 MET A CA 1
ATOM 2579 C C . MET A 1 316 ? -11.682 33.472 19.109 1.00 85.50 316 MET A C 1
ATOM 2581 O O . MET A 1 316 ? -10.853 33.364 18.207 1.00 85.50 316 MET A O 1
ATOM 2585 N N . GLN A 1 317 ? -12.998 33.459 18.881 1.00 89.56 317 GLN A N 1
ATOM 2586 C CA . GLN A 1 317 ? -13.578 33.290 17.547 1.00 89.56 317 GLN A CA 1
ATOM 2587 C C . GLN A 1 317 ? -13.203 34.456 16.624 1.00 89.56 317 GLN A C 1
ATOM 2589 O O . GLN A 1 317 ? -12.788 34.228 15.487 1.00 89.56 317 GLN A O 1
ATOM 2594 N N . TRP A 1 318 ? -13.235 35.689 17.140 1.00 89.69 318 TRP A N 1
ATOM 2595 C CA . TRP A 1 318 ? -12.737 36.865 16.421 1.00 89.69 318 TRP A CA 1
ATOM 2596 C C . TRP A 1 318 ? -11.270 36.719 16.011 1.00 89.69 318 TRP A C 1
ATOM 2598 O O . TRP A 1 318 ? -10.926 36.953 14.853 1.00 89.69 318 TRP A O 1
ATOM 2608 N N . TYR A 1 319 ? -10.406 36.280 16.927 1.00 89.50 319 TYR A N 1
ATOM 2609 C CA . TYR A 1 319 ? -8.986 36.084 16.631 1.00 89.50 319 TYR A CA 1
ATOM 2610 C C . TYR A 1 319 ? -8.724 34.965 15.626 1.00 89.50 319 TYR A C 1
ATOM 2612 O O . TYR A 1 319 ? -7.823 35.097 14.801 1.00 89.50 319 TYR A O 1
ATOM 2620 N N . LEU A 1 320 ? -9.508 33.887 15.644 1.00 90.56 320 LEU A N 1
ATOM 2621 C CA . LEU A 1 320 ? -9.408 32.831 14.638 1.00 90.56 320 LEU A CA 1
ATOM 2622 C C . LEU A 1 320 ? -9.760 33.339 13.234 1.00 90.56 320 LEU A C 1
ATOM 2624 O O . LEU A 1 320 ? -8.988 33.110 12.300 1.00 90.56 320 LEU A O 1
ATOM 2628 N N . LEU A 1 321 ? -10.888 34.042 13.087 1.00 91.31 321 LEU A N 1
ATOM 2629 C CA . LEU A 1 321 ? -11.298 34.621 11.803 1.00 91.31 321 LEU A CA 1
ATOM 2630 C C . LEU A 1 321 ? -10.264 35.631 11.297 1.00 91.31 321 LEU A C 1
ATOM 2632 O O . LEU A 1 321 ? -9.906 35.618 10.119 1.00 91.31 321 LEU A O 1
ATOM 2636 N N . GLU A 1 322 ? -9.729 36.457 12.192 1.00 90.06 322 GLU A N 1
ATOM 2637 C CA . GLU A 1 322 ? -8.712 37.440 11.838 1.00 90.06 322 GLU A CA 1
ATOM 2638 C C . GLU A 1 322 ? -7.397 36.782 11.400 1.00 90.06 322 GLU A C 1
ATOM 2640 O O . GLU A 1 322 ? -6.793 37.202 10.411 1.00 90.06 322 GLU A O 1
ATOM 2645 N N . LEU A 1 323 ? -6.959 35.725 12.095 1.00 90.06 323 LEU A N 1
ATOM 2646 C CA . LEU A 1 323 ? -5.763 34.970 11.722 1.00 90.06 323 LEU A CA 1
ATOM 2647 C C . LEU A 1 323 ? -5.899 34.338 10.339 1.00 90.06 323 LEU A C 1
ATOM 2649 O O . LEU A 1 323 ? -4.950 34.399 9.552 1.00 90.06 323 LEU A O 1
ATOM 2653 N N . PHE A 1 324 ? -7.057 33.750 10.029 1.00 90.94 324 PHE A N 1
ATOM 2654 C CA . PHE A 1 324 ? -7.334 33.244 8.686 1.00 90.94 324 PHE A CA 1
ATOM 2655 C C . PHE A 1 324 ? -7.239 34.370 7.657 1.00 90.94 324 PHE A C 1
ATOM 2657 O O . PHE A 1 324 ? -6.469 34.267 6.701 1.00 90.94 324 PHE A O 1
ATOM 2664 N N . TRP A 1 325 ? -7.953 35.471 7.899 1.00 89.88 325 TRP A N 1
ATOM 2665 C CA . TRP A 1 325 ? -8.026 36.588 6.969 1.00 89.88 325 TRP A CA 1
ATOM 2666 C C . TRP A 1 325 ? -6.657 37.216 6.689 1.00 89.88 325 TRP A C 1
ATOM 2668 O O . TRP A 1 325 ? -6.306 37.426 5.530 1.00 89.88 325 TRP A O 1
ATOM 2678 N N . MET A 1 326 ? -5.837 37.459 7.718 1.00 86.62 326 MET A N 1
ATOM 2679 C CA . MET A 1 326 ? -4.519 38.081 7.539 1.00 86.62 326 MET A CA 1
ATOM 2680 C C . MET A 1 326 ? -3.479 37.143 6.912 1.00 86.62 326 MET A C 1
ATOM 2682 O O . MET A 1 326 ? -2.567 37.605 6.224 1.00 86.62 326 MET A O 1
ATOM 2686 N N . SER A 1 327 ? -3.582 35.832 7.162 1.00 87.12 327 SER A N 1
ATOM 2687 C CA . SER A 1 327 ? -2.590 34.854 6.692 1.00 87.12 327 SER A CA 1
ATOM 2688 C C . SER A 1 327 ? -2.888 34.304 5.301 1.00 87.12 327 SER A C 1
ATOM 2690 O O . SER A 1 327 ? -1.989 33.763 4.655 1.00 87.12 327 SER A O 1
ATOM 2692 N N . TYR A 1 328 ? -4.119 34.460 4.808 1.00 88.88 328 TYR A N 1
ATOM 2693 C CA . TYR A 1 328 ? -4.521 33.900 3.526 1.00 88.88 328 TYR A CA 1
ATOM 2694 C C . TYR A 1 328 ? -3.675 34.442 2.366 1.00 88.88 328 TYR A C 1
ATOM 2696 O O . TYR A 1 328 ? -3.754 35.619 2.014 1.00 88.88 328 TYR A O 1
ATOM 2704 N N . LYS A 1 329 ? -2.860 33.552 1.776 1.00 86.56 329 LYS A N 1
ATOM 2705 C CA . LYS A 1 329 ? -1.893 33.828 0.692 1.00 86.56 329 LYS A CA 1
ATOM 2706 C C . LYS A 1 329 ? -0.925 34.991 0.971 1.00 86.56 329 LYS A C 1
ATOM 2708 O O . LYS A 1 329 ? -0.289 35.498 0.047 1.00 86.56 329 LYS A O 1
ATOM 2713 N N . THR A 1 330 ? -0.751 35.357 2.235 1.00 86.31 330 THR A N 1
ATOM 2714 C CA . THR A 1 330 ? 0.231 36.345 2.681 1.00 86.31 330 THR A CA 1
ATOM 2715 C C . THR A 1 330 ? 1.519 35.623 3.072 1.00 86.31 330 THR A C 1
ATOM 2717 O O . THR A 1 330 ? 1.480 34.524 3.622 1.00 86.31 330 THR A O 1
ATOM 2720 N N . SER A 1 331 ? 2.684 36.208 2.785 1.00 89.50 331 SER A N 1
ATOM 2721 C CA . SER A 1 331 ? 3.958 35.587 3.163 1.00 89.50 331 SER A CA 1
ATOM 2722 C C . SER A 1 331 ? 4.154 35.573 4.682 1.00 89.50 331 SER A C 1
ATOM 2724 O O . SER A 1 331 ? 3.815 36.540 5.369 1.00 89.50 331 SER A O 1
ATOM 2726 N N . ASP A 1 332 ? 4.780 34.509 5.196 1.00 89.50 332 ASP A N 1
ATOM 2727 C CA . ASP A 1 332 ? 5.095 34.363 6.626 1.00 89.50 332 ASP A CA 1
ATOM 2728 C C . ASP A 1 332 ? 5.850 35.577 7.187 1.00 89.50 332 ASP A C 1
ATOM 2730 O O . ASP A 1 332 ? 5.612 35.998 8.317 1.00 89.50 332 ASP A O 1
ATOM 2734 N N . GLN A 1 333 ? 6.706 36.201 6.370 1.00 92.00 333 GLN A N 1
ATOM 2735 C CA . GLN A 1 333 ? 7.461 37.387 6.765 1.00 92.00 333 GLN A CA 1
ATOM 2736 C C . GLN A 1 333 ? 6.560 38.589 7.078 1.00 92.00 333 GLN A C 1
ATOM 2738 O O . GLN A 1 333 ? 6.836 39.338 8.013 1.00 92.00 333 GLN A O 1
ATOM 2743 N N . ILE A 1 334 ? 5.493 38.792 6.303 1.00 89.94 334 ILE A N 1
ATOM 2744 C CA . ILE A 1 334 ? 4.549 39.897 6.514 1.00 89.94 334 ILE A CA 1
ATOM 2745 C C . ILE A 1 334 ? 3.645 39.576 7.707 1.00 89.94 334 ILE A C 1
ATOM 2747 O O . ILE A 1 334 ? 3.522 40.396 8.616 1.00 89.94 334 ILE A O 1
ATOM 2751 N N . VAL A 1 335 ? 3.076 38.366 7.744 1.00 90.81 335 VAL A N 1
ATOM 2752 C CA . VAL A 1 335 ? 2.195 37.922 8.838 1.00 90.81 335 VAL A CA 1
ATOM 2753 C C . VAL A 1 335 ? 2.928 37.972 10.180 1.00 90.81 335 VAL A C 1
ATOM 2755 O O . VAL A 1 335 ? 2.397 38.486 11.163 1.00 90.81 335 VAL A O 1
ATOM 2758 N N . GLY A 1 336 ? 4.175 37.495 10.220 1.00 92.12 336 GLY A N 1
ATOM 2759 C CA . GLY A 1 336 ? 5.010 37.504 11.416 1.00 92.12 336 GLY A CA 1
ATOM 2760 C C . GLY A 1 336 ? 5.276 38.908 11.951 1.00 92.12 336 GLY A C 1
ATOM 2761 O O . GLY A 1 336 ? 5.142 39.122 13.153 1.00 92.12 336 GLY A O 1
ATOM 2762 N N . LYS A 1 337 ? 5.563 39.884 11.077 1.00 92.12 337 LYS A N 1
ATOM 2763 C CA . LYS A 1 337 ? 5.741 41.291 11.480 1.00 92.12 337 LYS A CA 1
ATOM 2764 C C . LYS A 1 337 ? 4.471 41.881 12.087 1.00 92.12 337 LYS A C 1
ATOM 2766 O O . LYS A 1 337 ? 4.538 42.444 13.174 1.00 92.12 337 LYS A O 1
ATOM 2771 N N . VAL A 1 338 ? 3.321 41.690 11.436 1.00 91.06 338 VAL A N 1
ATOM 2772 C CA . VAL A 1 338 ? 2.026 42.198 11.925 1.00 91.06 338 VAL A CA 1
ATOM 2773 C C . VAL A 1 338 ? 1.681 41.600 13.293 1.00 91.06 338 VAL A C 1
ATOM 2775 O O . VAL A 1 338 ? 1.312 42.326 14.217 1.00 91.06 338 VAL A O 1
ATOM 2778 N N . LEU A 1 339 ? 1.839 40.282 13.459 1.00 93.12 339 LEU A N 1
ATOM 2779 C CA . LEU A 1 339 ? 1.592 39.621 14.743 1.00 93.12 339 LEU A CA 1
ATOM 2780 C C . LEU A 1 339 ? 2.573 40.077 15.824 1.00 93.12 339 LEU A C 1
ATOM 2782 O O . LEU A 1 339 ? 2.164 40.312 16.961 1.00 93.12 339 LEU A O 1
ATOM 2786 N N . ALA A 1 340 ? 3.851 40.234 15.482 1.00 93.44 340 ALA A N 1
ATOM 2787 C CA . ALA A 1 340 ? 4.858 40.704 16.419 1.00 93.44 340 ALA A CA 1
ATOM 2788 C C . ALA A 1 340 ? 4.586 42.136 16.886 1.00 93.44 340 ALA A C 1
ATOM 2790 O O . ALA A 1 340 ? 4.692 42.405 18.079 1.00 93.44 340 ALA A O 1
ATOM 2791 N N . GLU A 1 341 ? 4.199 43.044 15.988 1.00 93.38 341 GLU A N 1
ATOM 2792 C CA . GLU A 1 341 ? 3.817 44.419 16.330 1.00 93.38 341 GLU A CA 1
ATOM 2793 C C . GLU A 1 341 ? 2.613 44.459 17.273 1.00 93.38 341 GLU A C 1
ATOM 2795 O O . GLU A 1 341 ? 2.644 45.174 18.273 1.00 93.38 341 GLU A O 1
ATOM 2800 N N . ARG A 1 342 ? 1.591 43.637 17.014 1.00 90.38 342 ARG A N 1
ATOM 2801 C CA . ARG A 1 342 ? 0.386 43.556 17.854 1.00 90.38 342 ARG A CA 1
ATOM 2802 C C . ARG A 1 342 ? 0.637 42.944 19.227 1.00 90.38 342 ARG A C 1
ATOM 2804 O O . ARG A 1 342 ? 0.037 43.378 20.205 1.00 90.38 342 ARG A O 1
ATOM 2811 N N . LEU A 1 343 ? 1.512 41.945 19.310 1.00 93.38 343 LEU A N 1
ATOM 2812 C CA . LEU A 1 343 ? 1.860 41.283 20.568 1.00 93.38 343 LEU A CA 1
ATOM 2813 C C . LEU A 1 343 ? 2.881 42.072 21.393 1.00 93.38 343 LEU A C 1
ATOM 2815 O O . LEU A 1 343 ? 2.930 41.909 22.610 1.00 93.38 343 LEU A O 1
ATOM 2819 N N . ARG A 1 344 ? 3.684 42.943 20.771 1.00 94.25 344 ARG A N 1
ATOM 2820 C CA . ARG A 1 344 ? 4.776 43.690 21.421 1.00 94.25 344 ARG A CA 1
ATOM 2821 C C . ARG A 1 344 ? 4.363 44.484 22.670 1.00 94.25 344 ARG A C 1
ATOM 2823 O O . ARG A 1 344 ? 5.140 44.448 23.622 1.00 94.25 344 ARG A O 1
ATOM 2830 N N . PRO A 1 345 ? 3.197 45.160 22.736 1.00 93.19 345 PRO A N 1
ATOM 2831 C CA . PRO A 1 345 ? 2.774 45.867 23.946 1.00 93.19 345 PRO A CA 1
ATOM 2832 C C . PRO A 1 345 ? 2.535 44.934 25.140 1.00 93.19 345 PRO A C 1
ATOM 2834 O O . PRO A 1 345 ? 2.809 45.306 26.277 1.00 93.19 345 PRO A O 1
ATOM 2837 N N . GLN A 1 346 ? 2.037 43.721 24.887 1.00 92.19 346 GLN A N 1
ATOM 2838 C CA . GLN A 1 346 ? 1.667 42.755 25.924 1.00 92.19 346 GLN A CA 1
ATOM 2839 C C . GLN A 1 346 ? 2.785 41.752 26.236 1.00 92.19 346 GLN A C 1
ATOM 2841 O O . GLN A 1 346 ? 2.854 41.233 27.350 1.00 92.19 346 GLN A O 1
ATOM 2846 N N . MET A 1 347 ? 3.647 41.465 25.257 1.00 94.75 347 MET A N 1
ATOM 2847 C CA . MET A 1 347 ? 4.687 40.435 25.325 1.00 94.75 347 MET A CA 1
ATOM 2848 C C . MET A 1 347 ? 6.058 40.931 24.809 1.00 94.75 347 MET A C 1
ATOM 2850 O O . MET A 1 347 ? 6.649 40.316 23.912 1.00 94.75 347 MET A O 1
ATOM 2854 N N . PRO A 1 348 ? 6.590 42.057 25.324 1.00 95.06 348 PRO A N 1
ATOM 2855 C CA . PRO A 1 348 ? 7.815 42.672 24.807 1.00 95.06 348 PRO A CA 1
ATOM 2856 C C . PRO A 1 348 ? 9.061 41.779 24.914 1.00 95.06 348 PRO A C 1
ATOM 2858 O O . PRO A 1 348 ? 9.952 41.880 24.066 1.00 95.06 348 PRO A O 1
ATOM 2861 N N . VAL A 1 349 ? 9.150 40.910 25.928 1.00 95.25 349 VAL A N 1
ATOM 2862 C CA . VAL A 1 349 ? 10.284 39.991 26.117 1.00 95.25 349 VAL A CA 1
ATOM 2863 C C . VAL A 1 349 ? 10.245 38.871 25.085 1.00 95.25 349 VAL A C 1
ATOM 2865 O O . VAL A 1 349 ? 11.256 38.612 24.431 1.00 95.25 349 VAL A O 1
ATOM 2868 N N . VAL A 1 350 ? 9.081 38.248 24.886 1.00 95.00 350 VAL A N 1
ATOM 2869 C CA . VAL A 1 350 ? 8.900 37.203 23.867 1.00 95.00 350 VAL A CA 1
ATOM 2870 C C . VAL A 1 350 ? 9.259 37.705 22.478 1.00 95.00 350 VAL A C 1
ATOM 2872 O O . VAL A 1 350 ? 10.030 37.042 21.787 1.00 95.00 350 VAL A O 1
ATOM 2875 N N . ILE A 1 351 ? 8.750 38.874 22.079 1.00 95.56 351 ILE A N 1
ATOM 2876 C CA . ILE A 1 351 ? 9.017 39.416 20.742 1.00 95.56 351 ILE A CA 1
ATOM 2877 C C . ILE A 1 351 ? 10.507 39.708 20.560 1.00 95.56 351 ILE A C 1
ATOM 2879 O O . ILE A 1 351 ? 11.093 39.266 19.575 1.00 95.56 351 ILE A O 1
ATOM 2883 N N . ARG A 1 352 ? 11.150 40.360 21.537 1.00 94.38 352 ARG A N 1
ATOM 2884 C CA . ARG A 1 352 ? 12.586 40.671 21.480 1.00 94.38 352 ARG A CA 1
ATOM 2885 C C . ARG A 1 352 ? 13.447 39.417 21.333 1.00 94.38 352 ARG A C 1
ATOM 2887 O O . ARG A 1 352 ? 14.344 39.372 20.492 1.00 94.38 352 ARG A O 1
ATOM 2894 N N . GLU A 1 353 ? 13.201 38.405 22.160 1.00 94.69 353 GLU A N 1
ATOM 2895 C CA . GLU A 1 353 ? 14.013 37.188 22.151 1.00 94.69 353 GLU A CA 1
ATOM 2896 C C . GLU A 1 353 ? 13.728 36.324 20.916 1.00 94.69 353 GLU A C 1
ATOM 2898 O O . GLU A 1 353 ? 14.661 35.751 20.348 1.00 94.69 353 GLU A O 1
ATOM 2903 N N . LEU A 1 354 ? 12.479 36.283 20.440 1.00 94.50 354 LEU A N 1
ATOM 2904 C CA . LEU A 1 354 ? 12.123 35.587 19.206 1.00 94.50 354 LEU A CA 1
ATOM 2905 C C . LEU A 1 354 ? 12.765 36.250 17.980 1.00 94.50 354 LEU A C 1
ATOM 2907 O O . LEU A 1 354 ? 13.365 35.547 17.168 1.00 94.50 354 LEU A O 1
ATOM 2911 N N . GLU A 1 355 ? 12.718 37.581 17.868 1.00 93.50 355 GLU A N 1
ATOM 2912 C CA . GLU A 1 355 ? 13.400 38.333 16.802 1.00 93.50 355 GLU A CA 1
ATOM 2913 C C . GLU A 1 355 ? 14.912 38.087 16.820 1.00 93.50 355 GLU A C 1
ATOM 2915 O O . GLU A 1 355 ? 15.516 37.898 15.764 1.00 93.50 355 GLU A O 1
ATOM 2920 N N . GLY A 1 356 ? 15.515 37.994 18.010 1.00 90.19 356 GLY A N 1
ATOM 2921 C CA . GLY A 1 356 ? 16.920 37.617 18.170 1.00 90.19 356 GLY A CA 1
ATOM 2922 C C . GLY A 1 356 ? 17.228 36.191 17.692 1.00 90.19 356 GLY A C 1
ATOM 2923 O O . GLY A 1 356 ? 18.240 35.969 17.026 1.00 90.19 356 GLY A O 1
ATOM 2924 N N . ILE A 1 357 ? 16.353 35.220 17.982 1.00 91.06 357 ILE A N 1
ATOM 2925 C CA . ILE A 1 357 ? 16.498 33.827 17.516 1.00 91.06 357 ILE A CA 1
ATOM 2926 C C . ILE A 1 357 ? 16.364 33.733 15.994 1.00 91.06 357 ILE A C 1
ATOM 2928 O O . ILE A 1 357 ? 17.102 32.976 15.357 1.00 91.06 357 ILE A O 1
ATOM 2932 N N . LEU A 1 358 ? 15.410 34.475 15.434 1.00 90.12 358 LEU A N 1
ATOM 2933 C CA . LEU A 1 358 ? 15.064 34.469 14.015 1.00 90.12 358 LEU A CA 1
ATOM 2934 C C . LEU A 1 358 ? 15.921 35.427 13.177 1.00 90.12 358 LEU A C 1
ATOM 2936 O O . LEU A 1 358 ? 15.845 35.391 11.954 1.00 90.12 358 LEU A O 1
ATOM 2940 N N . LYS A 1 359 ? 16.746 36.267 13.816 1.00 88.31 359 LYS A N 1
ATOM 2941 C CA . LYS A 1 359 ? 17.542 37.327 13.174 1.00 88.31 359 LYS A CA 1
ATOM 2942 C C . LYS A 1 359 ? 16.698 38.295 12.327 1.00 88.31 359 LYS A C 1
ATOM 2944 O O . LYS A 1 359 ? 17.188 38.832 11.341 1.00 88.31 359 LYS A O 1
ATOM 2949 N N . GLY A 1 360 ? 15.440 38.516 12.715 1.00 75.69 360 GLY A N 1
ATOM 2950 C CA . GLY A 1 360 ? 14.493 39.388 12.004 1.00 75.69 360 GLY A CA 1
ATOM 2951 C C . GLY A 1 360 ? 13.725 38.743 10.838 1.00 75.69 360 GLY A C 1
ATOM 2952 O O . GLY A 1 360 ? 12.843 39.394 10.274 1.00 75.69 360 GLY A O 1
ATOM 2953 N N . ASP A 1 361 ? 13.993 37.472 10.514 1.00 87.81 361 ASP A N 1
ATOM 2954 C CA . ASP A 1 361 ? 13.293 36.732 9.457 1.00 87.81 361 ASP A CA 1
ATOM 2955 C C . ASP A 1 361 ? 12.271 35.743 10.042 1.00 87.81 361 ASP A C 1
ATOM 2957 O O . ASP A 1 361 ? 12.589 34.646 10.516 1.00 87.81 361 ASP A O 1
ATOM 2961 N N . TYR A 1 362 ? 11.000 36.131 9.993 1.00 89.19 362 TYR A N 1
ATOM 2962 C CA . TYR A 1 362 ? 9.856 35.332 10.405 1.00 89.19 362 TYR A CA 1
ATOM 2963 C C . TYR A 1 362 ? 9.616 34.163 9.447 1.00 89.19 362 TYR A C 1
ATOM 2965 O O . TYR A 1 362 ? 8.912 34.247 8.444 1.00 89.19 362 TYR A O 1
ATOM 2973 N N . THR A 1 363 ? 10.206 33.027 9.806 1.00 89.31 363 THR A N 1
ATOM 2974 C CA . THR A 1 363 ? 9.906 31.721 9.204 1.00 89.31 363 THR A CA 1
ATOM 2975 C C . THR A 1 363 ? 8.503 31.233 9.583 1.00 89.31 363 THR A C 1
ATOM 2977 O O . THR A 1 363 ? 7.961 31.647 10.610 1.00 89.31 363 THR A O 1
ATOM 2980 N N . HIS A 1 364 ? 7.967 30.254 8.844 1.00 87.94 364 HIS A N 1
ATOM 2981 C CA . HIS A 1 364 ? 6.711 29.564 9.178 1.00 87.94 364 HIS A CA 1
ATOM 2982 C C . HIS A 1 364 ? 6.629 29.140 10.657 1.00 87.94 364 HIS A C 1
ATOM 2984 O O . HIS A 1 364 ? 5.586 29.282 11.294 1.00 87.94 364 HIS A O 1
ATOM 2990 N N . ALA A 1 365 ? 7.725 28.631 11.233 1.00 88.00 365 ALA A N 1
ATOM 2991 C CA . ALA A 1 365 ? 7.750 28.221 12.637 1.00 88.00 365 ALA A CA 1
ATOM 2992 C C . ALA A 1 365 ? 7.633 29.420 13.593 1.00 88.00 365 ALA A C 1
ATOM 2994 O O . ALA A 1 365 ? 6.971 29.333 14.625 1.00 88.00 365 ALA A O 1
ATOM 2995 N N . GLY A 1 366 ? 8.260 30.547 13.242 1.00 91.69 366 GLY A N 1
ATOM 2996 C CA . GLY A 1 366 ? 8.152 31.801 13.987 1.00 91.69 366 GLY A CA 1
ATOM 2997 C C . GLY A 1 366 ? 6.726 32.343 13.989 1.00 91.69 366 GLY A C 1
ATOM 2998 O O . GLY A 1 366 ? 6.210 32.691 15.049 1.00 91.69 366 GLY A O 1
ATOM 2999 N N . VAL A 1 367 ? 6.067 32.332 12.828 1.00 92.44 367 VAL A N 1
ATOM 3000 C CA . VAL A 1 367 ? 4.652 32.711 12.702 1.00 92.44 367 VAL A CA 1
ATOM 3001 C C . VAL A 1 367 ? 3.765 31.791 13.537 1.00 92.44 367 VAL A C 1
ATOM 3003 O O . VAL A 1 367 ? 2.938 32.284 14.298 1.00 92.44 367 VAL A O 1
ATOM 3006 N N . GLY A 1 368 ? 3.980 30.474 13.483 1.00 91.62 368 GLY A N 1
ATOM 3007 C CA . GLY A 1 368 ? 3.227 29.511 14.293 1.00 91.62 368 GLY A CA 1
ATOM 3008 C C . GLY A 1 368 ? 3.361 29.754 15.802 1.00 91.62 368 GLY A C 1
ATOM 3009 O O . GLY A 1 368 ? 2.372 29.691 16.536 1.00 91.62 368 GLY A O 1
ATOM 3010 N N . VAL A 1 369 ? 4.559 30.114 16.281 1.00 93.69 369 VAL A N 1
ATOM 3011 C CA . VAL A 1 369 ? 4.775 30.513 17.684 1.00 93.69 369 VAL A CA 1
ATOM 3012 C C . VAL A 1 369 ? 3.979 31.773 18.036 1.00 93.69 369 VAL A C 1
ATOM 3014 O O . VAL A 1 369 ? 3.279 31.783 19.049 1.00 93.69 369 VAL A O 1
ATOM 3017 N N . LEU A 1 370 ? 4.031 32.806 17.192 1.00 94.00 370 LEU A N 1
ATOM 3018 C CA . LEU A 1 370 ? 3.288 34.051 17.406 1.00 94.00 370 LEU A CA 1
ATOM 3019 C C . LEU A 1 370 ? 1.769 33.846 17.380 1.00 94.00 370 LEU A C 1
ATOM 3021 O O . LEU A 1 370 ? 1.077 34.401 18.225 1.00 94.00 370 LEU A O 1
ATOM 3025 N N . GLN A 1 371 ? 1.247 33.014 16.476 1.00 92.62 371 GLN A N 1
ATOM 3026 C CA . GLN A 1 371 ? -0.182 32.689 16.407 1.00 92.62 371 GLN A CA 1
ATOM 3027 C C . GLN A 1 371 ? -0.687 32.042 17.700 1.00 92.62 371 GLN A C 1
ATOM 3029 O O . GLN A 1 371 ? -1.749 32.407 18.198 1.00 92.62 371 GLN A O 1
ATOM 3034 N N . ASN A 1 372 ? 0.082 31.112 18.278 1.00 92.06 372 ASN A N 1
ATOM 3035 C CA . ASN A 1 372 ? -0.298 30.489 19.546 1.00 92.06 372 ASN A CA 1
ATOM 3036 C C . ASN A 1 372 ? -0.312 31.518 20.689 1.00 92.06 372 ASN A C 1
ATOM 3038 O O . ASN A 1 372 ? -1.223 31.492 21.514 1.00 92.06 372 ASN A O 1
ATOM 3042 N N . PHE A 1 373 ? 0.651 32.445 20.735 1.00 92.88 373 PHE A N 1
ATOM 3043 C CA . PHE A 1 373 ? 0.623 33.531 21.720 1.00 92.88 373 PHE A CA 1
ATOM 3044 C C . PHE A 1 373 ? -0.559 34.481 21.505 1.00 92.88 373 PHE A C 1
ATOM 3046 O O . PHE A 1 373 ? -1.222 34.836 22.472 1.00 92.88 373 PHE A O 1
ATOM 3053 N N . PHE A 1 374 ? -0.861 34.833 20.256 1.00 91.69 374 PHE A N 1
ATOM 3054 C CA . PHE A 1 374 ? -1.993 35.690 19.901 1.00 91.69 374 PHE A CA 1
ATOM 3055 C C . PHE A 1 374 ? -3.342 35.096 20.318 1.00 91.69 374 PHE A C 1
ATOM 3057 O O . PHE A 1 374 ? -4.199 35.812 20.826 1.00 91.69 374 PHE A O 1
ATOM 3064 N N . LEU A 1 375 ? -3.518 33.783 20.156 1.00 88.69 375 LEU A 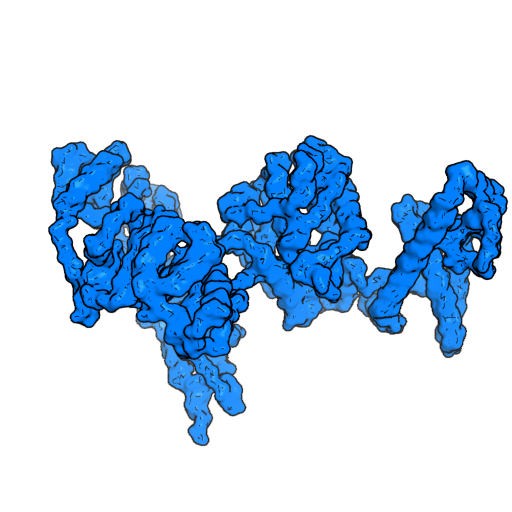N 1
ATOM 3065 C CA . LEU A 1 375 ? -4.766 33.105 20.507 1.00 88.69 375 LEU A CA 1
ATOM 3066 C C . LEU A 1 375 ? -4.926 32.861 22.009 1.00 88.69 375 LEU A C 1
ATOM 3068 O O . LEU A 1 375 ? -6.037 32.959 22.526 1.00 88.69 375 LEU A O 1
ATOM 3072 N N . TYR A 1 376 ? -3.841 32.503 22.700 1.00 88.50 376 TYR A N 1
ATOM 3073 C CA . TYR A 1 376 ? -3.947 31.853 24.008 1.00 88.50 376 TYR A CA 1
ATOM 3074 C C . TYR A 1 376 ? -3.209 32.558 25.146 1.00 88.50 376 TYR A C 1
ATOM 3076 O O . TYR A 1 376 ? -3.315 32.122 26.293 1.00 88.50 376 TYR A O 1
ATOM 3084 N N . SER A 1 377 ? -2.473 33.636 24.868 1.00 88.69 377 SER A N 1
ATOM 3085 C CA . SER A 1 377 ? -1.747 34.388 25.890 1.00 88.69 377 SER A CA 1
ATOM 3086 C C . SER A 1 377 ? -2.395 35.731 26.191 1.00 88.69 377 SER A C 1
ATOM 3088 O O . SER A 1 377 ? -2.890 36.423 25.307 1.00 88.69 377 SER A O 1
ATOM 3090 N N . SER A 1 378 ? -2.324 36.138 27.456 1.00 83.88 378 SER A N 1
ATOM 3091 C CA . SER A 1 378 ? -2.725 37.471 27.917 1.00 83.88 378 SER A CA 1
ATOM 3092 C C . SER A 1 378 ? -1.634 38.206 28.709 1.00 83.88 378 SER A C 1
ATOM 3094 O O . SER A 1 378 ? -1.864 39.308 29.210 1.00 83.88 378 SER A O 1
ATOM 3096 N N . LYS A 1 379 ? -0.441 37.617 28.834 1.00 90.00 379 LYS A N 1
ATOM 3097 C CA . LYS A 1 379 ? 0.690 38.150 29.610 1.00 90.00 379 LYS A CA 1
ATOM 3098 C C . LYS A 1 379 ? 2.020 37.732 28.989 1.00 90.00 379 LYS A C 1
ATOM 3100 O O . LYS A 1 379 ? 2.058 36.819 28.169 1.00 90.00 379 LYS A O 1
ATOM 3105 N N . ASP A 1 380 ? 3.109 38.396 29.359 1.00 94.25 380 ASP A N 1
ATOM 3106 C CA . ASP A 1 380 ? 4.440 38.051 28.848 1.00 94.25 380 ASP A CA 1
ATOM 3107 C C . ASP A 1 380 ? 4.989 36.768 29.501 1.00 94.25 380 ASP A C 1
ATOM 3109 O O . ASP A 1 380 ? 4.626 36.423 30.629 1.00 94.25 380 ASP A O 1
ATOM 3113 N N . LEU A 1 381 ? 5.898 36.070 28.818 1.00 93.75 381 LEU A N 1
ATOM 3114 C CA . LEU A 1 381 ? 6.385 34.746 29.219 1.00 93.75 381 LEU A CA 1
ATOM 3115 C C . LEU A 1 381 ? 7.037 34.703 30.618 1.00 93.75 381 LEU A C 1
ATOM 3117 O O . LEU A 1 381 ? 6.743 33.764 31.355 1.00 93.75 381 LEU A O 1
ATOM 3121 N N . PRO A 1 382 ? 7.837 35.694 31.072 1.00 94.25 382 PRO A N 1
ATOM 3122 C CA . PRO A 1 382 ? 8.368 35.692 32.443 1.00 94.25 382 PRO A CA 1
ATOM 3123 C C . PRO A 1 382 ? 7.285 35.710 33.535 1.00 94.25 382 PRO A C 1
ATOM 3125 O O . PRO A 1 382 ? 7.526 35.289 34.668 1.00 94.25 382 PRO A O 1
ATOM 3128 N N . GLN A 1 383 ? 6.080 36.185 33.203 1.00 94.06 383 GLN A N 1
ATOM 3129 C CA . GLN A 1 383 ? 4.949 36.287 34.125 1.00 94.06 383 GLN A CA 1
ATOM 3130 C C . GLN A 1 383 ? 4.105 35.006 34.184 1.00 94.06 383 GLN A C 1
ATOM 3132 O O . GLN A 1 383 ? 3.167 34.940 34.983 1.00 94.06 383 GLN A O 1
ATOM 3137 N N . TYR A 1 384 ? 4.409 34.004 33.355 1.00 94.12 384 TYR A N 1
ATOM 3138 C CA . TYR A 1 384 ? 3.704 32.725 33.355 1.00 94.12 384 TYR A CA 1
ATOM 3139 C C . TYR A 1 384 ? 3.973 31.966 34.653 1.00 94.12 384 TYR A C 1
ATOM 3141 O O . TYR A 1 384 ? 5.122 31.778 35.047 1.00 94.12 384 TYR A O 1
ATOM 3149 N N . SER A 1 385 ? 2.908 31.497 35.297 1.00 92.81 385 SER A N 1
ATOM 3150 C CA . SER A 1 385 ? 2.987 30.469 36.331 1.00 92.81 385 SER A CA 1
ATOM 3151 C C . SER A 1 385 ? 3.239 29.094 35.708 1.00 92.81 385 SER A C 1
ATOM 3153 O O . SER A 1 385 ? 3.090 28.900 34.498 1.00 92.81 385 SER A O 1
ATOM 3155 N N . ASP A 1 386 ? 3.534 28.098 36.543 1.00 89.38 386 ASP A N 1
ATOM 3156 C CA . ASP A 1 386 ? 3.638 26.710 36.086 1.00 89.38 386 ASP A CA 1
ATOM 3157 C C . ASP A 1 386 ? 2.344 26.204 35.421 1.00 89.38 386 ASP A C 1
ATOM 3159 O O . ASP A 1 386 ? 2.407 25.383 34.505 1.00 89.38 386 ASP A O 1
ATOM 3163 N N . GLN A 1 387 ? 1.173 26.706 35.833 1.00 91.25 387 GLN A N 1
ATOM 3164 C CA . GLN A 1 387 ? -0.111 26.356 35.220 1.00 91.25 387 GLN A CA 1
ATOM 3165 C C . GLN A 1 387 ? -0.255 26.961 33.819 1.00 91.25 387 GLN A C 1
ATOM 3167 O O . GLN A 1 387 ? -0.590 26.238 32.881 1.00 91.25 387 GLN A O 1
ATOM 3172 N N . ASP A 1 388 ? 0.062 28.249 33.660 1.00 91.75 388 ASP A N 1
ATOM 3173 C CA . ASP A 1 388 ? 0.032 28.919 32.351 1.00 91.75 388 ASP A CA 1
ATOM 3174 C C . ASP A 1 388 ? 1.002 28.240 31.377 1.00 91.75 388 ASP A C 1
ATOM 3176 O O . ASP A 1 388 ? 0.677 27.988 30.218 1.00 91.75 388 ASP A O 1
ATOM 3180 N N . MET A 1 389 ? 2.187 27.870 31.875 1.00 92.50 389 MET A N 1
ATOM 3181 C CA . MET A 1 389 ? 3.198 27.175 31.089 1.00 92.50 389 MET A CA 1
ATOM 3182 C C . MET A 1 389 ? 2.712 25.794 30.628 1.00 92.50 389 MET A C 1
ATOM 3184 O O . MET A 1 389 ? 2.900 25.432 29.466 1.00 92.50 389 MET A O 1
ATOM 3188 N N . ARG A 1 390 ? 2.044 25.022 31.499 1.00 90.94 390 ARG A N 1
ATOM 3189 C CA . ARG A 1 390 ? 1.438 23.727 31.127 1.00 90.94 390 ARG A CA 1
ATOM 3190 C C . ARG A 1 390 ? 0.342 23.886 30.079 1.00 90.94 390 ARG A C 1
ATOM 3192 O O . ARG A 1 390 ? 0.304 23.100 29.135 1.00 90.94 390 ARG A O 1
ATOM 3199 N N . GLN A 1 391 ? -0.501 24.904 30.219 1.00 90.75 391 GLN A N 1
ATOM 3200 C CA . GLN A 1 391 ? -1.563 25.188 29.258 1.00 90.75 391 GLN A CA 1
ATOM 3201 C C . GLN A 1 391 ? -0.976 25.560 27.889 1.00 90.75 391 GLN A C 1
ATOM 3203 O O . GLN A 1 391 ? -1.371 25.003 26.866 1.00 90.75 391 GLN A O 1
ATOM 3208 N N . MET A 1 392 ? 0.057 26.407 27.873 1.00 92.75 392 MET A N 1
ATOM 3209 C CA . MET A 1 392 ? 0.759 26.774 26.646 1.00 92.75 392 MET A CA 1
ATOM 3210 C C . MET A 1 392 ? 1.436 25.571 25.977 1.00 92.75 392 MET A C 1
ATOM 3212 O O . MET A 1 392 ? 1.376 25.415 24.757 1.00 92.75 392 MET A O 1
ATOM 3216 N N . ILE A 1 393 ? 2.035 24.672 26.766 1.00 90.12 393 ILE A N 1
ATOM 3217 C CA . ILE A 1 393 ? 2.574 23.403 26.259 1.00 90.12 393 ILE A CA 1
ATOM 3218 C C . ILE A 1 393 ? 1.474 22.581 25.597 1.00 90.12 393 ILE A C 1
ATOM 3220 O O . ILE A 1 393 ? 1.707 22.037 24.519 1.00 90.12 393 ILE A O 1
ATOM 3224 N N . GLU A 1 394 ? 0.283 22.497 26.193 1.00 89.19 394 GLU A N 1
ATOM 3225 C CA . GLU A 1 394 ? -0.835 21.768 25.601 1.00 89.19 394 GLU A CA 1
ATOM 3226 C C . GLU A 1 394 ? -1.211 22.331 24.221 1.00 89.19 394 GLU A C 1
ATOM 3228 O O . GLU A 1 394 ? -1.333 21.557 23.265 1.00 89.19 394 GLU A O 1
ATOM 3233 N N . TYR A 1 395 ? -1.288 23.655 24.067 1.00 88.81 395 TYR A N 1
ATOM 3234 C CA . TYR A 1 395 ? -1.542 24.285 22.766 1.00 88.81 395 TYR A CA 1
ATOM 3235 C C . TYR A 1 395 ? -0.440 23.971 21.751 1.00 88.81 395 TYR A C 1
ATOM 3237 O O . TYR A 1 395 ? -0.720 23.454 20.666 1.00 88.81 395 TYR A O 1
ATOM 3245 N N . PHE A 1 396 ? 0.832 24.127 22.127 1.00 88.00 396 PHE A N 1
ATOM 3246 C CA . PHE A 1 396 ? 1.950 23.773 21.248 1.00 88.00 396 PHE A CA 1
ATOM 3247 C C . PHE A 1 396 ? 2.034 22.282 20.934 1.00 88.00 396 PHE A C 1
ATOM 3249 O O . PHE A 1 396 ? 2.548 21.905 19.882 1.00 88.00 396 PHE A O 1
ATOM 3256 N N . THR A 1 397 ? 1.502 21.410 21.793 1.00 80.56 397 THR A N 1
ATOM 3257 C CA . THR A 1 397 ? 1.428 19.991 21.459 1.00 80.56 397 THR A CA 1
ATOM 3258 C C . THR A 1 397 ? 0.455 19.739 20.298 1.00 80.56 397 THR A C 1
ATOM 3260 O O . THR A 1 397 ? 0.700 18.830 19.501 1.00 80.56 397 THR A O 1
ATOM 3263 N N . LYS A 1 398 ? -0.615 20.538 20.158 1.00 82.00 398 LYS A N 1
ATOM 3264 C CA . LYS A 1 398 ? -1.580 20.484 19.039 1.00 82.00 398 LYS A CA 1
ATOM 3265 C C . LYS A 1 398 ? -1.036 21.142 17.751 1.00 82.00 398 LYS A C 1
ATOM 3267 O O . LYS A 1 398 ? -1.527 20.823 16.670 1.00 82.00 398 LYS A O 1
ATOM 3272 N N . SER A 1 399 ? 0.017 21.955 17.853 1.00 81.25 399 SER A N 1
ATOM 3273 C CA . SER A 1 399 ? 0.711 22.633 16.743 1.00 81.25 399 SER A CA 1
ATOM 3274 C C . SER A 1 399 ? 1.814 21.772 16.082 1.00 81.25 399 SER A C 1
ATOM 3276 O O . SER A 1 399 ? 2.205 20.724 16.615 1.00 81.25 399 SER A O 1
ATOM 3278 N N . PRO A 1 400 ? 2.330 22.154 14.892 1.00 84.12 400 PRO A N 1
ATOM 3279 C CA . PRO A 1 400 ? 3.506 21.525 14.291 1.00 84.12 400 PRO A CA 1
ATOM 3280 C C . PRO A 1 400 ? 4.702 21.435 15.255 1.00 84.12 400 PRO A C 1
ATOM 3282 O O . PRO A 1 400 ? 5.005 22.360 16.002 1.00 84.12 400 PRO A O 1
ATOM 3285 N N . LEU A 1 401 ? 5.443 20.319 15.209 1.00 82.81 401 LEU A N 1
ATOM 3286 C CA . LEU A 1 401 ? 6.576 20.081 16.120 1.00 82.81 401 LEU A CA 1
ATOM 3287 C C . LEU A 1 401 ? 7.674 21.149 16.008 1.00 82.81 401 LEU A C 1
ATOM 3289 O O . LEU A 1 401 ? 8.371 21.404 16.987 1.00 82.81 401 LEU A O 1
ATOM 3293 N N . ILE A 1 402 ? 7.861 21.722 14.818 1.00 85.69 402 ILE A N 1
ATOM 3294 C CA . ILE A 1 402 ? 8.873 22.755 14.589 1.00 85.69 402 ILE A CA 1
ATOM 3295 C C . ILE A 1 402 ? 8.556 24.028 15.388 1.00 85.69 402 ILE A C 1
ATOM 3297 O O . ILE A 1 402 ? 9.467 24.589 15.991 1.00 85.69 402 ILE A O 1
ATOM 3301 N N . ASP A 1 403 ? 7.277 24.389 15.502 1.00 90.88 403 ASP A N 1
ATOM 3302 C CA . ASP A 1 403 ? 6.784 25.510 16.307 1.00 90.88 403 ASP A CA 1
ATOM 3303 C C . ASP A 1 403 ? 7.032 25.232 17.792 1.00 90.88 403 ASP A C 1
ATOM 3305 O O . ASP A 1 403 ? 7.627 26.049 18.487 1.00 90.88 403 ASP A O 1
ATOM 3309 N N . GLY A 1 404 ? 6.678 24.029 18.266 1.00 89.75 404 GLY A N 1
ATOM 3310 C CA . GLY A 1 404 ? 6.943 23.610 19.647 1.00 89.75 404 GLY A CA 1
ATOM 3311 C C . GLY A 1 404 ? 8.438 23.599 19.987 1.00 89.75 404 GLY A C 1
ATOM 3312 O O . GLY A 1 404 ? 8.837 24.034 21.062 1.00 89.75 404 GLY A O 1
ATOM 3313 N N . LYS A 1 405 ? 9.300 23.166 19.058 1.00 90.69 405 LYS A N 1
ATOM 3314 C CA . LYS A 1 405 ? 10.760 23.205 19.239 1.00 90.69 405 LYS A CA 1
ATOM 3315 C C . LYS A 1 405 ? 11.318 24.623 19.266 1.00 90.69 405 LYS A C 1
ATOM 3317 O O . LYS A 1 405 ? 12.244 24.894 20.031 1.00 90.69 405 LYS A O 1
ATOM 3322 N N . LEU A 1 406 ? 10.771 25.515 18.445 1.00 92.31 406 LEU A N 1
ATOM 3323 C CA . LEU A 1 406 ? 11.138 26.924 18.469 1.00 92.31 406 LEU A CA 1
ATOM 3324 C C . LEU A 1 406 ? 10.671 27.592 19.768 1.00 92.31 406 LEU A C 1
ATOM 3326 O O . LEU A 1 406 ? 11.448 28.327 20.370 1.00 92.31 406 LEU A O 1
ATOM 3330 N N . PHE A 1 407 ? 9.464 27.274 20.241 1.00 94.69 407 PHE A N 1
ATOM 3331 C CA . PHE A 1 407 ? 8.967 27.709 21.543 1.00 94.69 407 PHE A CA 1
ATOM 3332 C C . PHE A 1 407 ? 9.845 27.189 22.687 1.00 94.69 407 PHE A C 1
ATOM 3334 O O . PHE A 1 407 ? 10.254 27.977 23.523 1.00 94.69 407 PHE A O 1
ATOM 3341 N N . GLU A 1 408 ? 10.249 25.914 22.686 1.00 92.94 408 GLU A N 1
ATOM 3342 C CA . GLU A 1 408 ? 11.192 25.359 23.674 1.00 92.94 408 GLU A CA 1
ATOM 3343 C C . GLU A 1 408 ? 12.521 26.119 23.710 1.00 92.94 408 GLU A C 1
ATOM 3345 O O . GLU A 1 408 ? 13.012 26.459 24.789 1.00 92.94 408 GLU A O 1
ATOM 3350 N N . LYS A 1 409 ? 13.070 26.463 22.540 1.00 93.62 409 LYS A N 1
ATOM 3351 C CA . LYS A 1 409 ? 14.277 27.290 22.440 1.00 93.62 409 LYS A CA 1
ATOM 3352 C C . LYS A 1 409 ? 14.050 28.706 22.983 1.00 93.62 409 LYS A C 1
ATOM 3354 O O . LYS A 1 409 ? 14.885 29.202 23.737 1.00 93.62 409 LYS A O 1
ATOM 3359 N N . LEU A 1 410 ? 12.937 29.339 22.615 1.00 94.88 410 LEU A N 1
ATOM 3360 C CA . LEU A 1 410 ? 12.549 30.665 23.095 1.00 94.88 410 LEU A CA 1
ATOM 3361 C C . LEU A 1 410 ? 12.386 30.676 24.619 1.00 94.88 410 LEU A C 1
ATOM 3363 O O . LEU A 1 410 ? 12.969 31.526 25.287 1.00 94.88 410 LEU A O 1
ATOM 3367 N N . THR A 1 411 ? 11.651 29.716 25.183 1.00 93.56 411 THR A N 1
ATOM 3368 C CA . THR A 1 411 ? 11.426 29.615 26.627 1.00 93.56 411 THR A CA 1
ATOM 3369 C C . THR A 1 411 ? 12.727 29.385 27.379 1.00 93.56 411 THR A C 1
ATOM 3371 O O . THR A 1 411 ? 12.945 30.045 28.388 1.00 93.56 411 THR A O 1
ATOM 3374 N N . ALA A 1 412 ? 13.618 28.518 26.887 1.00 90.75 412 ALA A N 1
ATOM 3375 C CA . ALA A 1 412 ? 14.933 28.324 27.498 1.00 90.75 412 ALA A CA 1
ATOM 3376 C C . ALA A 1 412 ? 15.751 29.625 27.508 1.00 90.75 412 ALA A C 1
ATOM 3378 O O . ALA A 1 412 ? 16.331 29.995 28.527 1.00 90.75 412 ALA A O 1
ATOM 3379 N N . GLN A 1 413 ? 15.753 30.360 26.394 1.00 92.94 413 GLN A N 1
ATOM 3380 C CA . GLN A 1 413 ? 16.465 31.631 26.287 1.00 92.94 413 GLN A CA 1
ATOM 3381 C C . GLN A 1 413 ? 15.898 32.702 27.230 1.00 92.94 413 GLN A C 1
ATOM 3383 O O . GLN A 1 413 ? 16.670 33.409 27.876 1.00 92.94 413 GLN A O 1
ATOM 3388 N N . VAL A 1 414 ? 14.571 32.789 27.361 1.00 93.88 414 VAL A N 1
ATOM 3389 C CA . VAL A 1 414 ? 13.913 33.701 28.308 1.00 93.88 414 VAL A CA 1
ATOM 3390 C C . VAL A 1 414 ? 14.200 33.291 29.756 1.00 93.88 414 VAL A C 1
ATOM 3392 O O . VAL A 1 414 ? 14.593 34.139 30.552 1.00 93.88 414 VAL A O 1
ATOM 3395 N N . TYR A 1 415 ? 14.093 32.001 30.084 1.00 91.75 415 TYR A N 1
ATOM 3396 C CA . TYR A 1 415 ? 14.330 31.465 31.429 1.00 91.75 415 TYR A CA 1
ATOM 3397 C C . TYR A 1 415 ? 15.740 31.760 31.952 1.00 91.75 415 TYR A C 1
ATOM 3399 O O . TYR A 1 415 ? 15.917 32.063 33.127 1.00 91.75 415 TYR A O 1
ATOM 3407 N N . HIS A 1 416 ? 16.749 31.717 31.079 1.00 90.19 416 HIS A N 1
ATOM 3408 C CA . HIS A 1 416 ? 18.129 32.020 31.462 1.00 90.19 416 HIS A CA 1
ATOM 3409 C C . HIS A 1 416 ? 18.441 33.520 31.564 1.00 90.19 416 HIS A C 1
ATOM 3411 O O . HIS A 1 416 ? 19.428 33.882 32.201 1.00 90.19 416 HIS A O 1
ATOM 3417 N N . LYS A 1 417 ? 17.644 34.390 30.932 1.00 92.69 417 LYS A N 1
ATOM 3418 C CA . LYS A 1 417 ? 17.904 35.840 30.867 1.00 92.69 417 LYS A CA 1
ATOM 3419 C C . LYS A 1 417 ? 17.025 36.678 31.790 1.00 92.69 417 LYS A C 1
ATOM 3421 O O . LYS A 1 417 ? 17.409 37.796 32.125 1.00 92.69 417 LYS A O 1
ATOM 3426 N N . TYR A 1 418 ? 15.855 36.174 32.171 1.00 93.88 418 TYR A N 1
ATOM 3427 C CA . TYR A 1 418 ? 14.842 36.928 32.905 1.00 93.88 418 TYR A CA 1
ATOM 3428 C C . TYR A 1 418 ? 14.362 36.157 34.140 1.00 93.88 418 TYR A C 1
ATOM 3430 O O . TYR A 1 418 ? 14.254 34.931 34.088 1.00 93.88 418 TYR A O 1
ATOM 3438 N N . PRO A 1 419 ? 14.007 36.851 35.237 1.00 89.19 419 PRO A N 1
ATOM 3439 C CA . PRO A 1 419 ? 13.380 36.217 36.390 1.00 89.19 419 PRO A CA 1
ATOM 3440 C C . PRO A 1 419 ? 11.979 35.716 36.011 1.00 89.19 419 PRO A C 1
ATOM 3442 O O . PRO A 1 419 ? 11.060 36.507 35.795 1.00 89.19 419 PRO A O 1
ATOM 3445 N N . CYS A 1 420 ? 11.829 34.396 35.908 1.00 91.44 420 CYS A N 1
ATOM 3446 C CA . CYS A 1 420 ? 10.593 33.735 35.492 1.00 91.44 420 CYS A CA 1
ATOM 3447 C C . CYS A 1 420 ? 9.839 33.147 36.693 1.00 91.44 420 CYS A C 1
ATOM 3449 O O . CYS A 1 420 ? 10.459 32.616 37.611 1.00 91.44 420 CYS A O 1
ATOM 3451 N N . LYS A 1 421 ? 8.499 33.211 36.672 1.00 90.75 421 LYS A N 1
ATOM 3452 C CA . LYS A 1 421 ? 7.636 32.604 37.709 1.00 90.75 421 LYS A CA 1
ATOM 3453 C C . LYS A 1 421 ? 7.414 31.097 37.536 1.00 90.75 421 LYS A C 1
ATOM 3455 O O . LYS A 1 421 ? 6.971 30.443 38.477 1.00 90.75 421 LYS A O 1
ATOM 3460 N N . PHE A 1 422 ? 7.666 30.562 36.346 1.00 88.50 422 PHE A N 1
ATOM 3461 C CA . PHE A 1 422 ? 7.613 29.129 36.077 1.00 88.50 422 PHE A CA 1
ATOM 3462 C C . PHE A 1 422 ? 8.957 28.471 36.417 1.00 88.50 422 PHE A C 1
ATOM 3464 O O . PHE A 1 422 ? 10.009 29.091 36.274 1.00 88.50 422 PHE A O 1
ATOM 3471 N N . HIS A 1 423 ? 8.935 27.207 36.836 1.00 87.00 423 HIS A N 1
ATOM 3472 C CA . HIS A 1 423 ? 10.098 26.500 37.395 1.00 87.00 423 HIS A CA 1
ATOM 3473 C C . HIS A 1 423 ? 10.612 25.357 36.516 1.00 87.00 423 HIS A C 1
ATOM 3475 O O . HIS A 1 423 ? 11.543 24.649 36.899 1.00 87.00 423 HIS A O 1
ATOM 3481 N N . PHE A 1 424 ? 10.015 25.145 35.345 1.00 85.06 424 PHE A N 1
ATOM 3482 C CA . PHE A 1 424 ? 10.395 24.061 34.447 1.00 85.06 424 PHE A CA 1
ATOM 3483 C C . PHE A 1 424 ? 10.401 24.510 32.987 1.00 85.06 424 PHE A C 1
ATOM 3485 O O . PHE A 1 424 ? 9.662 25.404 32.583 1.00 85.06 424 PHE A O 1
ATOM 3492 N N . LEU A 1 425 ? 11.227 23.849 32.177 1.00 82.12 425 LEU A N 1
ATOM 3493 C CA . LEU A 1 425 ? 11.296 24.097 30.742 1.00 82.12 425 LEU A CA 1
ATOM 3494 C C . LEU A 1 425 ? 10.411 23.109 29.970 1.00 82.12 425 LEU A C 1
ATOM 3496 O O . LEU A 1 425 ? 10.347 21.926 30.323 1.00 82.12 425 LEU A O 1
ATOM 3500 N N . PRO A 1 426 ? 9.734 23.565 28.903 1.00 84.81 426 PRO A N 1
ATOM 3501 C CA . PRO A 1 426 ? 8.910 22.702 28.076 1.00 84.81 426 PRO A CA 1
ATOM 3502 C C . PRO A 1 426 ? 9.792 21.737 27.278 1.00 84.81 426 PRO A C 1
ATOM 3504 O O . PRO A 1 426 ? 10.867 22.099 26.809 1.00 84.81 426 PRO A O 1
ATOM 3507 N N . GLY A 1 427 ? 9.325 20.505 27.088 1.00 78.56 427 GLY A N 1
ATOM 3508 C CA . GLY A 1 427 ? 10.035 19.501 26.299 1.00 78.56 427 GLY A CA 1
ATOM 3509 C C . GLY A 1 427 ? 9.133 18.901 25.236 1.00 78.56 427 GLY A C 1
ATOM 3510 O O . GLY A 1 427 ? 8.325 18.019 25.530 1.00 78.56 427 GLY A O 1
ATOM 3511 N N . PHE A 1 428 ? 9.301 19.312 23.980 1.00 77.44 428 PHE A N 1
ATOM 3512 C CA . PHE A 1 428 ? 8.536 18.731 22.879 1.00 77.44 428 PHE A CA 1
ATOM 3513 C C . PHE A 1 428 ? 9.325 17.577 22.280 1.00 77.44 428 PHE A C 1
ATOM 3515 O O . PHE A 1 428 ? 10.252 17.739 21.486 1.00 77.44 428 PHE A O 1
ATOM 3522 N N . LYS A 1 429 ? 8.976 16.356 22.672 1.00 61.03 429 LYS A N 1
ATOM 3523 C CA . LYS A 1 429 ? 9.421 15.163 21.944 1.00 61.03 429 LYS A CA 1
ATOM 3524 C C . LYS A 1 429 ? 8.560 15.027 20.693 1.00 61.03 429 LYS A C 1
ATOM 3526 O O . LYS A 1 429 ? 7.445 15.544 20.655 1.00 61.03 429 LYS A O 1
ATOM 3531 N N . GLN A 1 430 ? 9.046 14.319 19.669 1.00 44.53 430 GLN A N 1
ATOM 3532 C CA . GLN A 1 430 ? 8.164 13.892 18.582 1.00 44.53 430 GLN A CA 1
ATOM 3533 C C . GLN A 1 430 ? 6.939 13.238 19.222 1.00 44.53 430 GLN A C 1
ATOM 3535 O O . GLN A 1 430 ? 7.053 12.141 19.776 1.00 44.53 430 GLN A O 1
ATOM 3540 N N . ARG A 1 431 ? 5.771 13.892 19.136 1.00 41.88 431 ARG A N 1
ATOM 3541 C CA . ARG A 1 431 ? 4.506 13.177 19.247 1.00 41.88 431 ARG A CA 1
ATOM 3542 C C . ARG A 1 431 ? 4.665 12.032 18.259 1.00 41.88 431 ARG A C 1
ATOM 3544 O O . ARG A 1 431 ? 4.841 12.271 17.059 1.00 41.88 431 ARG A O 1
ATOM 3551 N N . LYS A 1 432 ? 4.674 10.787 18.746 1.00 38.44 432 LYS A N 1
ATOM 3552 C CA . LYS A 1 432 ? 4.317 9.663 17.886 1.00 38.44 432 LYS A CA 1
ATOM 3553 C C . LYS A 1 432 ? 2.952 10.088 17.372 1.00 38.44 432 LYS A C 1
ATOM 3555 O O . LYS A 1 432 ? 2.010 10.050 18.155 1.00 38.44 432 LYS A O 1
ATOM 3560 N N . LYS A 1 433 ? 2.876 10.630 16.141 1.00 36.25 433 LYS A N 1
ATOM 3561 C CA . LYS A 1 433 ? 1.602 10.894 15.463 1.00 36.25 433 LYS A CA 1
ATOM 3562 C C . LYS A 1 433 ? 0.752 9.693 15.827 1.00 36.25 433 LYS A C 1
ATOM 3564 O O . LYS A 1 433 ? 1.226 8.584 15.552 1.00 36.25 433 LYS A O 1
ATOM 3569 N N . GLY A 1 434 ? -0.380 9.911 16.511 1.00 35.66 434 GLY A N 1
ATOM 3570 C CA . GLY A 1 434 ? -1.368 8.859 16.727 1.00 35.66 434 GLY A CA 1
ATOM 3571 C C . GLY A 1 434 ? -1.456 8.161 15.392 1.00 35.66 434 GLY A C 1
ATOM 3572 O O . GLY A 1 434 ? -1.629 8.836 14.369 1.00 35.66 434 GLY A O 1
ATOM 3573 N N . SER A 1 435 ? -0.989 6.912 15.359 1.00 33.06 435 SER A N 1
ATOM 3574 C CA . SER A 1 435 ? -0.550 6.373 14.090 1.00 33.06 435 SER A CA 1
ATOM 3575 C C . SER A 1 435 ? -1.806 6.365 13.239 1.00 33.06 435 SER A C 1
ATOM 3577 O O . SER A 1 435 ? -2.741 5.649 13.576 1.00 33.06 435 SER A O 1
ATOM 3579 N N . LYS A 1 436 ? -1.846 7.134 12.140 1.00 41.47 436 LYS A N 1
ATOM 3580 C CA . LYS A 1 436 ? -2.521 6.608 10.961 1.00 41.47 436 LYS A CA 1
ATOM 3581 C C . LYS A 1 436 ? -1.779 5.307 10.752 1.00 41.47 436 LYS A C 1
ATOM 3583 O O . LYS A 1 436 ? -0.637 5.312 10.279 1.00 41.47 436 LYS A O 1
ATOM 3588 N N . THR A 1 437 ? -2.323 4.238 11.319 1.00 44.97 437 THR A N 1
ATOM 3589 C CA . THR A 1 437 ? -1.803 2.895 11.218 1.00 44.97 437 THR A CA 1
ATOM 3590 C C . THR A 1 437 ? -1.866 2.699 9.727 1.00 44.97 437 THR A C 1
ATOM 3592 O O . THR A 1 437 ? -2.943 2.527 9.179 1.00 44.97 437 THR A O 1
ATOM 3595 N N . ILE A 1 438 ? -0.740 2.908 9.037 1.00 59.19 438 ILE A N 1
ATOM 3596 C CA . ILE A 1 438 ? -0.662 2.600 7.617 1.00 59.19 438 ILE A CA 1
ATOM 3597 C C . ILE A 1 438 ? -0.970 1.116 7.597 1.00 59.19 438 ILE A C 1
ATOM 3599 O O . ILE A 1 438 ? -0.154 0.321 8.078 1.00 59.19 438 ILE A O 1
ATOM 3603 N N . THR A 1 439 ? -2.198 0.795 7.221 1.00 68.94 439 THR A N 1
ATOM 3604 C CA . THR A 1 439 ? -2.703 -0.561 7.168 1.00 68.94 439 THR A CA 1
ATOM 3605 C C . THR A 1 439 ? -1.957 -1.250 6.047 1.00 68.94 439 THR A C 1
ATOM 3607 O O . THR A 1 439 ? -1.605 -0.624 5.039 1.00 68.94 439 THR A O 1
ATOM 3610 N N . ALA A 1 440 ? -1.649 -2.523 6.257 1.00 75.62 440 ALA A N 1
ATOM 3611 C CA . ALA A 1 440 ? -1.198 -3.363 5.166 1.00 75.62 440 ALA A CA 1
ATOM 3612 C C . ALA A 1 440 ? -2.232 -3.320 4.028 1.00 75.62 440 ALA A C 1
ATOM 3614 O O . ALA A 1 440 ? -3.411 -3.037 4.253 1.00 75.62 440 ALA A O 1
ATOM 3615 N N . TYR A 1 441 ? -1.777 -3.552 2.805 1.00 80.56 441 TYR A N 1
ATOM 3616 C CA . TYR A 1 441 ? -2.653 -4.061 1.756 1.00 80.56 441 TYR A CA 1
ATOM 3617 C C . TYR A 1 441 ? -3.240 -5.402 2.189 1.00 80.56 441 TYR A C 1
ATOM 3619 O O . TYR A 1 441 ? -2.546 -6.173 2.867 1.00 80.56 441 TYR A O 1
ATOM 3627 N N . THR A 1 442 ? -4.490 -5.662 1.811 1.00 74.88 442 THR A N 1
ATOM 3628 C CA . THR A 1 442 ? -5.080 -6.997 1.966 1.00 74.88 442 THR A CA 1
ATOM 3629 C C . THR A 1 442 ? -4.279 -8.009 1.141 1.00 74.88 442 THR A C 1
ATOM 3631 O O . THR A 1 442 ? -3.526 -7.635 0.239 1.00 74.88 442 THR A O 1
ATOM 3634 N N . MET A 1 443 ? -4.401 -9.302 1.449 1.00 63.81 443 MET A N 1
ATOM 3635 C CA . MET A 1 443 ? -3.693 -10.333 0.676 1.00 63.81 443 MET A CA 1
ATOM 3636 C C . MET A 1 443 ? -4.128 -10.349 -0.791 1.00 63.81 443 MET A C 1
ATOM 3638 O O . MET A 1 443 ? -3.291 -10.547 -1.663 1.00 63.81 443 MET A O 1
ATOM 3642 N N . GLU A 1 444 ? -5.402 -10.074 -1.060 1.00 63.47 444 GLU A N 1
ATOM 3643 C CA . GLU A 1 444 ? -5.953 -9.950 -2.412 1.00 63.47 444 GLU A CA 1
ATOM 3644 C C . GLU A 1 444 ? -5.350 -8.748 -3.150 1.00 63.47 444 GLU A C 1
ATOM 3646 O O . GLU A 1 444 ? -4.775 -8.921 -4.222 1.00 63.47 444 GLU A O 1
ATOM 3651 N N . GLU A 1 445 ? -5.373 -7.554 -2.541 1.00 77.44 445 GLU A N 1
ATOM 3652 C CA . GLU A 1 445 ? -4.750 -6.346 -3.106 1.00 77.44 445 GLU A CA 1
ATOM 3653 C C . GLU A 1 445 ? -3.262 -6.588 -3.416 1.00 77.44 445 GLU A C 1
ATOM 3655 O O . GLU A 1 445 ? -2.752 -6.220 -4.477 1.00 77.44 445 GLU A O 1
ATOM 3660 N N . PHE A 1 446 ? -2.550 -7.233 -2.486 1.00 79.69 446 PHE A N 1
ATOM 3661 C CA . PHE A 1 446 ? -1.123 -7.519 -2.608 1.00 79.69 446 PHE A CA 1
ATOM 3662 C C . PHE A 1 446 ? -0.814 -8.587 -3.671 1.00 79.69 446 PHE A C 1
ATOM 3664 O O . PHE A 1 446 ? 0.218 -8.485 -4.340 1.00 79.69 446 PHE A O 1
ATOM 3671 N N . ALA A 1 447 ? -1.708 -9.561 -3.874 1.00 64.56 447 ALA A N 1
ATOM 3672 C CA . ALA A 1 447 ? -1.620 -10.577 -4.924 1.00 64.56 447 ALA A CA 1
ATOM 3673 C C . ALA A 1 447 ? -1.876 -9.993 -6.319 1.00 64.56 447 ALA A C 1
ATOM 3675 O O . ALA A 1 447 ? -1.106 -10.246 -7.243 1.00 64.56 447 ALA A O 1
ATOM 3676 N N . VAL A 1 448 ? -2.916 -9.168 -6.473 1.00 70.75 448 VAL A N 1
ATOM 3677 C CA . VAL A 1 448 ? -3.250 -8.523 -7.755 1.00 70.75 448 VAL A CA 1
ATOM 3678 C C . VAL A 1 448 ? -2.131 -7.577 -8.191 1.00 70.75 448 VAL A C 1
ATOM 3680 O O . VAL A 1 448 ? -1.730 -7.568 -9.355 1.00 70.75 448 VAL A O 1
ATOM 3683 N N . MET A 1 449 ? -1.550 -6.826 -7.251 1.00 86.38 449 MET A N 1
ATOM 3684 C CA . MET A 1 449 ? -0.357 -6.028 -7.536 1.00 86.38 449 MET A CA 1
ATOM 3685 C C . MET A 1 449 ? 0.846 -6.899 -7.940 1.00 86.38 449 MET A C 1
ATOM 3687 O O . MET A 1 449 ? 1.594 -6.497 -8.827 1.00 86.38 449 MET A O 1
ATOM 3691 N N . ALA A 1 450 ? 1.025 -8.092 -7.356 1.00 80.31 450 ALA A N 1
ATOM 3692 C CA . ALA A 1 450 ? 2.067 -9.036 -7.781 1.00 80.31 450 ALA A CA 1
ATOM 3693 C C . ALA A 1 450 ? 1.839 -9.526 -9.221 1.00 80.31 450 ALA A C 1
ATOM 3695 O O . ALA A 1 450 ? 2.781 -9.569 -10.010 1.00 80.31 450 ALA A O 1
ATOM 3696 N N . TYR A 1 451 ? 0.591 -9.844 -9.578 1.00 77.50 451 TYR A N 1
ATOM 3697 C CA . TYR A 1 451 ? 0.209 -10.221 -10.940 1.00 77.50 451 TYR A CA 1
ATOM 3698 C C . TYR A 1 451 ? 0.620 -9.149 -11.952 1.00 77.50 451 TYR A C 1
ATOM 3700 O O . TYR A 1 451 ? 1.321 -9.453 -12.913 1.00 77.50 451 TYR A O 1
ATOM 3708 N N . CYS A 1 452 ? 0.309 -7.884 -11.668 1.00 86.50 452 CYS A N 1
ATOM 3709 C CA . CYS A 1 452 ? 0.678 -6.771 -12.542 1.00 86.50 452 CYS A CA 1
ATOM 3710 C C . CYS A 1 452 ? 2.200 -6.599 -12.724 1.00 86.50 452 CYS A C 1
ATOM 3712 O O . CYS A 1 452 ? 2.641 -6.024 -13.714 1.00 86.50 452 CYS A O 1
ATOM 3714 N N . LEU A 1 453 ? 3.002 -7.037 -11.746 1.00 89.88 453 LEU A N 1
ATOM 3715 C CA . LEU A 1 453 ? 4.454 -6.849 -11.736 1.00 89.88 453 LEU A CA 1
ATOM 3716 C C . LEU A 1 453 ? 5.229 -8.020 -12.351 1.00 89.88 453 LEU A C 1
ATOM 3718 O O . LEU A 1 453 ? 6.323 -7.788 -12.865 1.00 89.88 453 LEU A O 1
ATOM 3722 N N . PHE A 1 454 ? 4.702 -9.247 -12.270 1.00 81.62 454 PHE A N 1
ATOM 3723 C CA . PHE A 1 454 ? 5.449 -10.472 -12.582 1.00 81.62 454 PHE A CA 1
ATOM 3724 C C . PHE A 1 454 ? 4.817 -11.358 -13.663 1.00 81.62 454 PHE A C 1
ATOM 3726 O O . PHE A 1 454 ? 5.509 -12.235 -14.180 1.00 81.62 454 PHE A O 1
ATOM 3733 N N . ASN A 1 455 ? 3.534 -11.186 -13.996 1.00 81.38 455 ASN A N 1
ATOM 3734 C CA . ASN A 1 455 ? 2.867 -12.041 -14.977 1.00 81.38 455 ASN A CA 1
ATOM 3735 C C . ASN A 1 455 ? 3.280 -11.661 -16.418 1.00 81.38 455 ASN A C 1
ATOM 3737 O O . ASN A 1 455 ? 3.061 -10.512 -16.808 1.00 81.38 455 ASN A O 1
ATOM 3741 N N . PRO A 1 456 ? 3.836 -12.592 -17.221 1.00 78.88 456 PRO A N 1
ATOM 3742 C CA . PRO A 1 456 ? 4.284 -12.296 -18.584 1.00 78.88 456 PRO A CA 1
ATOM 3743 C C . PRO A 1 456 ? 3.171 -11.780 -19.503 1.00 78.88 456 PRO A C 1
ATOM 3745 O O . PRO A 1 456 ? 3.382 -10.798 -20.207 1.00 78.88 456 PRO A O 1
ATOM 3748 N N . ASP A 1 457 ? 1.977 -12.380 -19.447 1.00 80.12 457 ASP A N 1
ATOM 3749 C CA . ASP A 1 457 ? 0.851 -11.993 -20.305 1.00 80.12 457 ASP A CA 1
ATOM 3750 C C . ASP A 1 457 ? 0.400 -10.558 -20.006 1.00 80.12 457 ASP A C 1
ATOM 3752 O O . ASP A 1 457 ? 0.149 -9.775 -20.920 1.00 80.12 457 ASP A O 1
ATOM 3756 N N . TYR A 1 458 ? 0.344 -10.177 -18.727 1.00 84.00 458 TYR A N 1
ATOM 3757 C CA . TYR A 1 458 ? 0.021 -8.809 -18.322 1.00 84.00 458 TYR A CA 1
ATOM 3758 C C . TYR A 1 458 ? 1.115 -7.813 -18.713 1.00 84.00 458 TYR A C 1
ATOM 3760 O O . TYR A 1 458 ? 0.813 -6.712 -19.170 1.00 84.00 458 TYR A O 1
ATOM 3768 N N . ILE A 1 459 ? 2.382 -8.198 -18.543 1.00 88.25 459 ILE A N 1
ATOM 3769 C CA . ILE A 1 459 ? 3.543 -7.387 -18.922 1.00 88.25 459 ILE A CA 1
ATOM 3770 C C . ILE A 1 459 ? 3.512 -7.066 -20.418 1.00 88.25 459 ILE A C 1
ATOM 3772 O O . ILE A 1 459 ? 3.729 -5.911 -20.784 1.00 88.25 459 ILE A O 1
ATOM 3776 N N . VAL A 1 460 ? 3.196 -8.059 -21.254 1.00 85.62 460 VAL A N 1
ATOM 3777 C CA . VAL A 1 460 ? 3.027 -7.891 -22.704 1.00 85.62 460 VAL A CA 1
ATOM 3778 C C . VAL A 1 460 ? 1.784 -7.053 -23.009 1.00 85.62 460 VAL A C 1
ATOM 3780 O O . VAL A 1 460 ? 1.873 -6.070 -23.734 1.00 85.62 460 VAL A O 1
ATOM 3783 N N . ALA A 1 461 ? 0.631 -7.366 -22.408 1.00 85.19 461 ALA A N 1
ATOM 3784 C CA . ALA A 1 461 ? -0.624 -6.654 -22.669 1.00 85.19 461 ALA A CA 1
ATOM 3785 C C . ALA A 1 461 ? -0.601 -5.172 -22.253 1.00 85.19 461 ALA A C 1
ATOM 3787 O O . ALA A 1 461 ? -1.343 -4.364 -22.804 1.00 85.19 461 ALA A O 1
ATOM 3788 N N . GLN A 1 462 ? 0.208 -4.813 -21.255 1.00 90.31 462 GLN A N 1
ATOM 3789 C CA . GLN A 1 462 ? 0.408 -3.431 -20.815 1.00 90.31 462 GLN A CA 1
ATOM 3790 C C . GLN A 1 462 ? 1.665 -2.788 -21.407 1.00 90.31 462 GLN A C 1
ATOM 3792 O O . GLN A 1 462 ? 2.021 -1.691 -20.966 1.00 90.31 462 GLN A O 1
ATOM 3797 N N . GLU A 1 463 ? 2.332 -3.439 -22.362 1.00 92.38 463 GLU A N 1
ATOM 3798 C CA . GLU A 1 463 ? 3.530 -2.933 -23.042 1.00 92.38 463 GLU A CA 1
ATOM 3799 C C . GLU A 1 463 ? 4.603 -2.443 -22.047 1.00 92.38 463 GLU A C 1
ATOM 3801 O O . GLU A 1 463 ? 5.185 -1.355 -22.157 1.00 92.38 463 GLU A O 1
ATOM 3806 N N . ILE A 1 464 ? 4.790 -3.185 -20.949 1.00 93.81 464 ILE A N 1
ATOM 3807 C CA . ILE A 1 464 ? 5.651 -2.730 -19.851 1.00 93.81 464 ILE A CA 1
ATOM 3808 C C . ILE A 1 464 ? 7.116 -2.734 -20.302 1.00 93.81 464 ILE A C 1
ATOM 3810 O O . ILE A 1 464 ? 7.856 -1.819 -19.927 1.00 93.81 464 ILE A O 1
ATOM 3814 N N . TYR A 1 465 ? 7.532 -3.711 -21.118 1.00 92.12 465 TYR A N 1
ATOM 3815 C CA . TYR A 1 465 ? 8.902 -3.797 -21.632 1.00 92.12 465 TYR A CA 1
ATOM 3816 C C . TYR A 1 465 ? 9.250 -2.614 -22.540 1.00 92.12 465 TYR A C 1
ATOM 3818 O O . TYR A 1 465 ? 10.297 -1.993 -22.349 1.00 92.12 465 TYR A O 1
ATOM 3826 N N . GLU A 1 466 ? 8.345 -2.222 -23.432 1.00 90.88 466 GLU A N 1
ATOM 3827 C CA . GLU A 1 466 ? 8.470 -1.045 -24.290 1.00 90.88 466 GLU A CA 1
ATOM 3828 C C . GLU A 1 466 ? 8.607 0.213 -23.429 1.00 90.88 466 GLU A C 1
ATOM 3830 O O . GLU A 1 466 ? 9.580 0.964 -23.536 1.00 90.88 466 GLU A O 1
ATOM 3835 N N . LYS A 1 467 ? 7.695 0.384 -22.465 1.00 93.94 467 LYS A N 1
ATOM 3836 C CA . LYS A 1 467 ? 7.691 1.533 -21.555 1.00 93.94 467 LYS A CA 1
ATOM 3837 C C . LYS A 1 467 ? 8.995 1.655 -20.767 1.00 93.94 467 LYS A C 1
ATOM 3839 O O . LYS A 1 467 ? 9.454 2.781 -20.555 1.00 93.94 467 LYS A O 1
ATOM 3844 N N . VAL A 1 468 ? 9.580 0.555 -20.285 1.00 94.06 468 VAL A N 1
ATOM 3845 C CA . VAL A 1 468 ? 10.847 0.620 -19.534 1.00 94.06 468 VAL A CA 1
ATOM 3846 C C . VAL A 1 468 ? 12.074 0.779 -20.423 1.00 94.06 468 VAL A C 1
ATOM 3848 O O . VAL A 1 468 ? 13.033 1.388 -19.956 1.00 94.06 468 VAL A O 1
ATOM 3851 N N . CYS A 1 469 ? 12.029 0.328 -21.679 1.00 93.00 469 CYS A N 1
ATOM 3852 C CA . CYS A 1 469 ? 13.060 0.583 -22.691 1.00 93.00 469 CYS A CA 1
ATOM 3853 C C . CYS A 1 469 ? 13.086 2.039 -23.194 1.00 93.00 469 CYS A C 1
ATOM 3855 O O . CYS A 1 469 ? 14.094 2.499 -23.732 1.00 93.00 469 CYS A O 1
ATOM 3857 N N . GLU A 1 470 ? 12.023 2.807 -22.963 1.00 92.06 470 GLU A N 1
ATOM 3858 C CA . GLU A 1 470 ? 11.978 4.245 -23.262 1.00 92.06 470 GLU A CA 1
ATOM 3859 C C . GLU A 1 470 ? 12.423 5.132 -22.091 1.00 92.06 470 GLU A C 1
ATOM 3861 O O . GLU A 1 470 ? 12.671 6.329 -22.259 1.00 92.06 470 GLU A O 1
ATOM 3866 N N . SER A 1 471 ? 12.466 4.601 -20.864 1.00 91.94 471 SER A N 1
ATOM 3867 C CA . SER A 1 471 ? 12.647 5.436 -19.678 1.00 91.94 471 SER A CA 1
ATOM 3868 C C . SER A 1 471 ? 13.343 4.730 -18.523 1.00 91.94 471 SER A C 1
ATOM 3870 O O . SER A 1 471 ? 12.749 3.924 -17.804 1.00 91.94 471 SER A O 1
ATOM 3872 N N . ALA A 1 472 ? 14.547 5.212 -18.206 1.00 91.56 472 ALA A N 1
ATOM 3873 C CA . ALA A 1 472 ? 15.285 4.827 -17.005 1.00 91.56 472 ALA A CA 1
ATOM 3874 C C . ALA A 1 472 ? 14.457 4.966 -15.716 1.00 91.56 472 ALA A C 1
ATOM 3876 O O . ALA A 1 472 ? 14.514 4.107 -14.841 1.00 91.56 472 ALA A O 1
ATOM 3877 N N . LYS A 1 473 ? 13.633 6.021 -15.600 1.00 91.75 473 LYS A N 1
ATOM 3878 C CA . LYS A 1 473 ? 12.774 6.225 -14.421 1.00 91.75 473 LYS A CA 1
ATOM 3879 C C . LYS A 1 473 ? 11.744 5.106 -14.266 1.00 91.75 473 LYS A C 1
ATOM 3881 O O . LYS A 1 473 ? 11.488 4.692 -13.139 1.00 91.75 473 LYS A O 1
ATOM 3886 N N . LYS A 1 474 ? 11.157 4.627 -15.368 1.00 93.31 474 LYS A N 1
ATOM 3887 C CA . LYS A 1 474 ? 10.182 3.527 -15.345 1.00 93.31 474 LYS A CA 1
ATOM 3888 C C . LYS A 1 474 ? 10.873 2.191 -15.043 1.00 93.31 474 LYS A C 1
ATOM 3890 O O . LYS A 1 474 ? 10.373 1.446 -14.207 1.00 93.31 474 LYS A O 1
ATOM 3895 N N . ALA A 1 475 ? 12.055 1.940 -15.618 1.00 93.94 475 ALA A N 1
ATOM 3896 C CA . ALA A 1 475 ? 12.870 0.760 -15.303 1.00 93.94 475 ALA A CA 1
ATOM 3897 C C . ALA A 1 475 ? 13.239 0.690 -13.809 1.00 93.94 475 ALA A C 1
ATOM 3899 O O . ALA A 1 475 ? 13.055 -0.335 -13.150 1.00 93.94 475 ALA A O 1
ATOM 3900 N N . GLU A 1 476 ? 13.698 1.807 -13.242 1.00 94.12 476 GLU A N 1
ATOM 3901 C CA . GLU A 1 476 ? 14.020 1.906 -11.817 1.00 94.12 476 GLU A CA 1
ATOM 3902 C C . GLU A 1 476 ? 12.796 1.752 -10.916 1.00 94.12 476 GLU A C 1
ATOM 3904 O O . GLU A 1 476 ? 12.884 1.093 -9.879 1.00 94.12 476 GLU A O 1
ATOM 3909 N N . LEU A 1 477 ? 11.665 2.350 -11.306 1.00 93.31 477 LEU A N 1
ATOM 3910 C CA . LEU A 1 477 ? 10.408 2.225 -10.578 1.00 93.31 477 LEU A CA 1
ATOM 3911 C C . LEU A 1 477 ? 9.939 0.769 -10.543 1.00 93.31 477 LEU A C 1
ATOM 3913 O O . LEU A 1 477 ? 9.528 0.297 -9.486 1.00 93.31 477 LEU A O 1
ATOM 3917 N N . TRP A 1 478 ? 10.030 0.050 -11.664 1.00 94.75 478 TRP A N 1
ATOM 3918 C CA . TRP A 1 478 ? 9.622 -1.351 -11.735 1.00 94.75 478 TRP A CA 1
ATOM 3919 C C . TRP A 1 478 ? 10.467 -2.228 -10.813 1.00 94.75 478 TRP A C 1
ATOM 3921 O O . TRP A 1 478 ? 9.920 -2.925 -9.958 1.00 94.75 478 TRP A O 1
ATOM 3931 N N . LEU A 1 479 ? 11.798 -2.104 -10.895 1.00 94.88 479 LEU A N 1
ATOM 3932 C CA . LEU A 1 479 ? 12.713 -2.808 -9.997 1.00 94.88 479 LEU A CA 1
ATOM 3933 C C . LEU A 1 479 ? 12.413 -2.475 -8.528 1.00 94.88 479 LEU A C 1
ATOM 3935 O O . LEU A 1 479 ? 12.321 -3.374 -7.694 1.00 94.88 479 LEU A O 1
ATOM 3939 N N . TYR A 1 480 ? 12.222 -1.192 -8.209 1.00 93.75 480 TYR A N 1
ATOM 3940 C CA . TYR A 1 480 ? 11.896 -0.741 -6.858 1.00 93.75 480 TYR A CA 1
ATOM 3941 C C . TYR A 1 480 ? 10.607 -1.371 -6.313 1.00 93.75 480 TYR A C 1
ATOM 3943 O O . TYR A 1 480 ? 10.581 -1.805 -5.159 1.00 93.75 480 TYR A O 1
ATOM 3951 N N . LEU A 1 481 ? 9.553 -1.437 -7.129 1.00 92.81 481 LEU A N 1
ATOM 3952 C CA . LEU A 1 481 ? 8.285 -2.050 -6.745 1.00 92.81 481 LEU A CA 1
ATOM 3953 C C . LEU A 1 481 ? 8.454 -3.556 -6.514 1.00 92.81 481 LEU A C 1
ATOM 3955 O O . LEU A 1 481 ? 8.101 -4.027 -5.435 1.00 92.81 481 LEU A O 1
ATOM 3959 N N . CYS A 1 482 ? 9.077 -4.288 -7.443 1.00 91.44 482 CYS A N 1
ATOM 3960 C CA . CYS A 1 482 ? 9.268 -5.741 -7.339 1.00 91.44 482 CYS A CA 1
ATOM 3961 C C . CYS A 1 482 ? 10.018 -6.168 -6.061 1.00 91.44 482 CYS A C 1
ATOM 3963 O O . CYS A 1 482 ? 9.700 -7.197 -5.461 1.00 91.44 482 CYS A O 1
ATOM 3965 N N . LEU A 1 483 ? 10.971 -5.363 -5.577 1.00 88.69 483 LEU A N 1
ATOM 3966 C CA . LEU A 1 483 ? 11.750 -5.662 -4.363 1.00 88.69 483 LEU A CA 1
ATOM 3967 C C . LEU A 1 483 ? 10.907 -5.759 -3.077 1.00 88.69 483 LEU A C 1
ATOM 3969 O O . LEU A 1 483 ? 11.331 -6.406 -2.112 1.00 88.69 483 LEU A O 1
ATOM 3973 N N . HIS A 1 484 ? 9.722 -5.142 -3.052 1.00 86.94 484 HIS A N 1
ATOM 3974 C CA . HIS A 1 484 ? 8.801 -5.208 -1.914 1.00 86.94 484 HIS A CA 1
ATOM 3975 C C . HIS A 1 484 ? 8.082 -6.562 -1.777 1.00 86.94 484 HIS A C 1
ATOM 3977 O O . HIS A 1 484 ? 7.541 -6.845 -0.709 1.00 86.94 484 HIS A O 1
ATOM 3983 N N . TRP A 1 485 ? 8.107 -7.412 -2.810 1.00 81.19 485 TRP A N 1
ATOM 3984 C CA . TRP A 1 485 ? 7.515 -8.758 -2.776 1.00 81.19 485 TRP A CA 1
ATOM 3985 C C . TRP A 1 485 ? 8.501 -9.854 -2.361 1.00 81.19 485 TRP A C 1
ATOM 3987 O O . TRP A 1 485 ? 8.076 -10.937 -1.965 1.00 81.19 485 TRP A O 1
ATOM 3997 N N . ILE A 1 486 ? 9.807 -9.566 -2.384 1.00 70.62 486 ILE A N 1
ATOM 3998 C CA . ILE A 1 486 ? 10.857 -10.507 -1.959 1.00 70.62 486 ILE A CA 1
ATOM 3999 C C . ILE A 1 486 ? 11.516 -10.117 -0.629 1.00 70.62 486 ILE A C 1
ATOM 4001 O O . ILE A 1 486 ? 12.344 -10.865 -0.111 1.00 70.62 486 ILE A O 1
ATOM 4005 N N . SER A 1 487 ? 11.187 -8.950 -0.056 1.00 68.81 487 SER A N 1
ATOM 4006 C CA . SER A 1 487 ? 11.809 -8.498 1.190 1.00 68.81 487 SER A CA 1
ATOM 4007 C C . SER A 1 487 ? 10.968 -7.506 2.004 1.00 68.81 487 SER A C 1
ATOM 4009 O O . SER A 1 487 ? 10.258 -6.658 1.472 1.00 68.81 487 SER A O 1
ATOM 4011 N N . GLY A 1 488 ? 11.146 -7.540 3.330 1.00 68.56 488 GLY 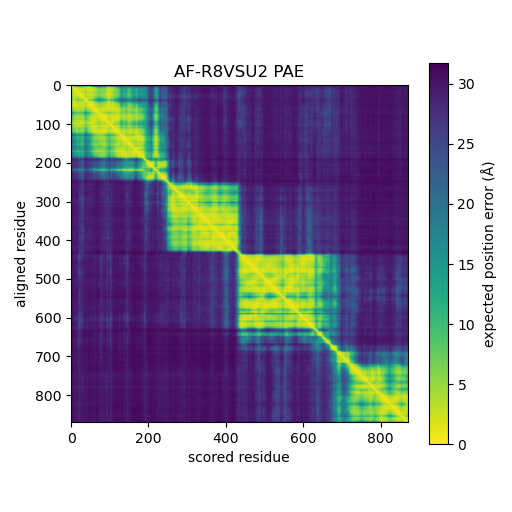A N 1
ATOM 4012 C CA . GLY A 1 488 ? 10.611 -6.542 4.267 1.00 68.56 488 GLY A CA 1
ATOM 4013 C C . GLY A 1 488 ? 11.543 -5.342 4.495 1.00 68.56 488 GLY A C 1
ATOM 4014 O O . GLY A 1 488 ? 11.380 -4.602 5.473 1.00 68.56 488 GLY A O 1
ATOM 4015 N N . ILE A 1 489 ? 12.556 -5.157 3.640 1.00 77.69 489 ILE A N 1
ATOM 4016 C CA . ILE A 1 489 ? 13.602 -4.143 3.815 1.00 77.69 489 ILE A CA 1
ATOM 4017 C C . ILE A 1 489 ? 13.009 -2.743 3.634 1.00 77.69 489 ILE A C 1
ATOM 4019 O O . ILE A 1 489 ? 12.151 -2.495 2.788 1.00 77.69 489 ILE A O 1
ATOM 4023 N N . ARG A 1 490 ? 13.443 -1.782 4.457 1.00 75.94 490 ARG A N 1
ATOM 4024 C CA . ARG A 1 490 ? 12.924 -0.408 4.398 1.00 75.94 490 ARG A CA 1
ATOM 4025 C C . ARG A 1 490 ? 13.253 0.227 3.048 1.00 75.94 490 ARG A C 1
ATOM 4027 O O . ARG A 1 490 ? 14.357 0.073 2.541 1.00 75.94 490 ARG A O 1
ATOM 4034 N N . SER A 1 491 ? 12.336 1.041 2.526 1.00 83.81 491 SER A N 1
ATOM 4035 C CA . SER A 1 491 ? 12.513 1.722 1.233 1.00 83.81 491 SER A CA 1
ATOM 4036 C C . SER A 1 491 ? 13.835 2.482 1.120 1.00 83.81 491 SER A C 1
ATOM 4038 O O . SER A 1 491 ? 14.512 2.394 0.104 1.00 83.81 491 SER A O 1
ATOM 4040 N N . GLY A 1 492 ? 14.245 3.185 2.180 1.00 81.31 492 GLY A N 1
ATOM 4041 C CA . GLY A 1 492 ? 15.511 3.923 2.202 1.00 81.31 492 GLY A CA 1
ATOM 4042 C C . GLY A 1 492 ? 16.766 3.050 2.089 1.00 81.31 492 GLY A C 1
ATOM 4043 O O . GLY A 1 492 ? 17.819 3.587 1.751 1.00 81.31 492 GLY A O 1
ATOM 4044 N N . ASP A 1 493 ? 16.664 1.752 2.380 1.00 83.56 493 ASP A N 1
ATOM 4045 C CA . ASP A 1 493 ? 17.730 0.765 2.206 1.00 83.56 493 ASP A CA 1
ATOM 4046 C C . ASP A 1 493 ? 17.628 0.096 0.820 1.00 83.56 493 ASP A C 1
ATOM 4048 O O . ASP A 1 493 ? 18.631 0.035 0.114 1.00 83.56 493 ASP A O 1
ATOM 4052 N N . LEU A 1 494 ? 16.418 -0.280 0.370 1.00 86.25 494 LEU A N 1
ATOM 4053 C CA . LEU A 1 494 ? 16.182 -0.849 -0.972 1.00 86.25 494 LEU A CA 1
ATOM 4054 C C . LEU A 1 494 ? 16.610 0.083 -2.111 1.00 86.25 494 LEU A C 1
ATOM 4056 O O . LEU A 1 494 ? 17.191 -0.359 -3.095 1.00 86.25 494 LEU A O 1
ATOM 4060 N N . CYS A 1 495 ? 16.382 1.391 -1.972 1.00 86.06 495 CYS A N 1
ATOM 4061 C CA . CYS A 1 495 ? 16.743 2.347 -3.024 1.00 86.06 495 CYS A CA 1
ATOM 4062 C C . CYS A 1 495 ? 18.252 2.508 -3.209 1.00 86.06 495 CYS A C 1
ATOM 4064 O O . CYS A 1 495 ? 18.667 3.171 -4.149 1.00 86.06 495 CYS A O 1
ATOM 4066 N N . ARG A 1 496 ? 19.070 1.977 -2.297 1.00 83.81 496 ARG A N 1
ATOM 4067 C CA . ARG A 1 496 ? 20.532 2.081 -2.337 1.00 83.81 496 ARG A CA 1
ATOM 4068 C C . ARG A 1 496 ? 21.185 0.769 -2.762 1.00 83.81 496 ARG A C 1
ATOM 4070 O O . ARG A 1 496 ? 22.322 0.507 -2.368 1.00 83.81 496 ARG A O 1
ATOM 4077 N N . LEU A 1 497 ? 20.482 -0.054 -3.540 1.00 86.12 497 LEU A N 1
ATOM 4078 C CA . LEU A 1 497 ? 21.096 -1.194 -4.215 1.00 86.12 497 LEU A CA 1
ATOM 4079 C C . LEU A 1 497 ? 22.355 -0.740 -4.974 1.00 86.12 497 LEU A C 1
ATOM 4081 O O . LEU A 1 497 ? 22.337 0.330 -5.585 1.00 86.12 497 LEU A O 1
ATOM 4085 N N . PRO A 1 498 ? 23.466 -1.493 -4.888 1.00 87.56 498 PRO A N 1
ATOM 4086 C CA . PRO A 1 498 ? 24.674 -1.152 -5.628 1.00 87.56 498 PRO A CA 1
ATOM 4087 C C . PRO A 1 498 ? 24.370 -1.174 -7.129 1.00 87.56 498 PRO A C 1
ATOM 4089 O O . PRO A 1 498 ? 23.661 -2.062 -7.596 1.00 87.56 498 PRO A O 1
ATOM 4092 N N . ILE A 1 499 ? 24.901 -0.209 -7.877 1.00 91.44 499 ILE A N 1
ATOM 4093 C CA . ILE A 1 499 ? 24.832 -0.185 -9.340 1.00 91.44 499 ILE A CA 1
ATOM 4094 C C . ILE A 1 499 ? 26.152 -0.742 -9.864 1.00 91.44 499 ILE A C 1
ATOM 4096 O O . ILE A 1 499 ? 27.195 -0.102 -9.738 1.00 91.44 499 ILE A O 1
ATOM 4100 N N . LEU A 1 500 ? 26.116 -1.965 -10.388 1.00 90.81 500 LEU A N 1
ATOM 4101 C CA . LEU A 1 500 ? 27.292 -2.626 -10.946 1.00 90.81 500 LEU A CA 1
ATOM 4102 C C . LEU A 1 500 ? 27.484 -2.242 -12.414 1.00 90.81 500 LEU A C 1
ATOM 4104 O O . LEU A 1 500 ? 26.561 -1.777 -13.079 1.00 90.81 500 LEU A O 1
ATOM 4108 N N . GLN A 1 501 ? 28.695 -2.457 -12.927 1.00 91.19 501 GLN A N 1
ATOM 4109 C CA . GLN A 1 501 ? 28.950 -2.326 -14.356 1.00 91.19 501 GLN A CA 1
ATOM 4110 C C . GLN A 1 501 ? 28.091 -3.334 -15.132 1.00 91.19 501 GLN A C 1
ATOM 4112 O O . GLN A 1 501 ? 28.195 -4.536 -14.848 1.00 91.19 501 GLN A O 1
ATOM 4117 N N . PRO A 1 502 ? 27.264 -2.886 -16.091 1.00 93.00 502 PRO A N 1
ATOM 4118 C CA . PRO A 1 502 ? 26.410 -3.778 -16.861 1.00 93.00 502 PRO A CA 1
ATOM 4119 C C . PRO A 1 502 ? 27.259 -4.704 -17.741 1.00 93.00 502 PRO A C 1
ATOM 4121 O O . PRO A 1 502 ? 28.338 -4.325 -18.193 1.00 93.00 502 PRO A O 1
ATOM 4124 N N . ILE A 1 503 ? 26.775 -5.928 -17.967 1.00 90.25 503 ILE A N 1
ATOM 4125 C CA . ILE A 1 503 ? 27.443 -6.908 -18.847 1.00 90.25 503 ILE A CA 1
ATOM 4126 C C . ILE A 1 503 ? 27.300 -6.498 -20.320 1.00 90.25 503 ILE A C 1
ATOM 4128 O O . ILE A 1 503 ? 28.183 -6.767 -21.127 1.00 90.25 503 ILE A O 1
ATOM 4132 N N . LEU A 1 504 ? 26.209 -5.804 -20.657 1.00 92.38 504 LEU A N 1
ATOM 4133 C CA . LEU A 1 504 ? 25.895 -5.342 -22.005 1.00 92.38 504 LEU A CA 1
ATOM 4134 C C . LEU A 1 504 ? 25.656 -3.819 -22.022 1.00 92.38 504 LEU A C 1
ATOM 4136 O O . LEU A 1 504 ? 25.080 -3.284 -21.070 1.00 92.38 504 LEU A O 1
ATOM 4140 N N . PRO A 1 505 ? 26.053 -3.103 -23.092 1.00 93.94 505 PRO A N 1
ATOM 4141 C CA . PRO A 1 505 ? 25.726 -1.689 -23.279 1.00 93.94 505 PRO A CA 1
ATOM 4142 C C . PRO A 1 505 ? 24.217 -1.437 -23.401 1.00 93.94 505 PRO A C 1
ATOM 4144 O O . PRO A 1 505 ? 23.485 -2.277 -23.923 1.00 93.94 505 PRO A O 1
ATOM 4147 N N . LEU A 1 506 ? 23.758 -0.237 -23.024 1.00 94.56 506 LEU A N 1
ATOM 4148 C CA . LEU A 1 506 ? 22.332 0.124 -23.005 1.00 94.56 506 LEU A CA 1
ATOM 4149 C C . LEU A 1 506 ? 21.604 -0.148 -24.324 1.00 94.56 506 LEU A C 1
ATOM 4151 O O . LEU A 1 506 ? 20.551 -0.778 -24.312 1.00 94.56 506 LEU A O 1
ATOM 4155 N N . LYS A 1 507 ? 22.174 0.280 -25.457 1.00 93.81 507 LYS A N 1
ATOM 4156 C CA . LYS A 1 507 ? 21.560 0.072 -26.779 1.00 93.81 507 LYS A CA 1
ATOM 4157 C C . LYS A 1 507 ? 21.316 -1.409 -27.078 1.00 93.81 507 LYS A C 1
ATOM 4159 O O . LYS A 1 507 ? 20.254 -1.754 -27.577 1.00 93.81 507 LYS A O 1
ATOM 4164 N N . GLN A 1 508 ? 22.274 -2.271 -26.727 1.00 94.62 508 GLN A N 1
ATOM 4165 C CA . GLN A 1 508 ? 22.145 -3.716 -26.926 1.00 94.62 508 GLN A CA 1
ATOM 4166 C C . GLN A 1 508 ? 21.111 -4.322 -25.978 1.00 94.62 508 GLN A C 1
ATOM 4168 O O . GLN A 1 508 ? 20.323 -5.153 -26.406 1.00 94.62 508 GLN A O 1
ATOM 4173 N N . VAL A 1 509 ? 21.079 -3.890 -24.712 1.00 94.12 509 VAL A N 1
ATOM 4174 C CA . VAL A 1 509 ? 20.078 -4.367 -23.743 1.00 94.12 509 VAL A CA 1
ATOM 4175 C C . VAL A 1 509 ? 18.666 -3.993 -24.190 1.00 94.12 509 VAL A C 1
ATOM 4177 O O . VAL A 1 509 ? 17.793 -4.852 -24.178 1.00 94.12 509 VAL A O 1
ATOM 4180 N N . ILE A 1 510 ? 18.440 -2.742 -24.606 1.00 94.81 510 ILE A N 1
ATOM 4181 C CA . ILE A 1 510 ? 17.130 -2.281 -25.090 1.00 94.81 510 ILE A CA 1
ATOM 4182 C C . ILE A 1 510 ? 16.694 -3.096 -26.306 1.00 94.81 510 ILE A C 1
ATOM 4184 O O . ILE A 1 510 ? 15.595 -3.644 -26.293 1.00 94.81 510 ILE A O 1
ATOM 4188 N N . GLN A 1 511 ? 17.569 -3.224 -27.308 1.00 93.12 511 GLN A N 1
ATOM 4189 C CA . GLN A 1 511 ? 17.268 -3.974 -28.524 1.00 93.12 511 GLN A CA 1
ATOM 4190 C C . GLN A 1 511 ? 16.947 -5.441 -28.211 1.00 93.12 511 GLN A C 1
ATOM 4192 O O . GLN A 1 511 ? 15.927 -5.954 -28.644 1.00 93.12 511 GLN A O 1
ATOM 4197 N N . GLN A 1 512 ? 17.755 -6.102 -27.379 1.00 93.94 512 GLN A N 1
ATOM 4198 C CA . GLN A 1 512 ? 17.522 -7.504 -27.028 1.00 93.94 512 GLN A CA 1
ATOM 4199 C C . GLN A 1 512 ? 16.274 -7.723 -26.162 1.00 93.94 512 GLN A C 1
ATOM 4201 O O . GLN A 1 512 ? 15.710 -8.813 -26.192 1.00 93.94 512 GLN A O 1
ATOM 4206 N N . ILE A 1 513 ? 15.836 -6.726 -25.384 1.00 91.62 513 ILE A N 1
ATOM 4207 C CA . ILE A 1 513 ? 14.556 -6.794 -24.662 1.00 91.62 513 ILE A CA 1
ATOM 4208 C C . ILE A 1 513 ? 13.386 -6.624 -25.636 1.00 91.62 513 ILE A C 1
ATOM 4210 O O . ILE A 1 513 ? 12.410 -7.355 -25.519 1.00 91.62 513 ILE A O 1
ATOM 4214 N N . GLN A 1 514 ? 13.481 -5.684 -26.581 1.00 87.56 514 GLN A N 1
ATOM 4215 C CA . GLN A 1 514 ? 12.431 -5.425 -27.575 1.00 87.56 514 GLN A CA 1
ATOM 4216 C C . GLN A 1 514 ? 12.266 -6.582 -28.565 1.00 87.56 514 GLN A C 1
ATOM 4218 O O . GLN A 1 514 ? 11.144 -6.940 -28.901 1.00 87.56 514 GLN A O 1
ATOM 4223 N N . ASP A 1 515 ? 13.375 -7.196 -28.976 1.00 88.06 515 ASP A N 1
ATOM 4224 C CA . ASP A 1 515 ? 13.385 -8.336 -29.897 1.00 88.06 515 ASP A CA 1
ATOM 4225 C C . ASP A 1 515 ? 13.130 -9.682 -29.177 1.00 88.06 515 ASP A C 1
ATOM 4227 O O . ASP A 1 515 ? 13.158 -10.731 -29.814 1.00 88.06 515 ASP A O 1
ATOM 4231 N N . ASP A 1 516 ? 12.955 -9.669 -27.847 1.00 85.44 516 ASP A N 1
ATOM 4232 C CA . ASP A 1 516 ? 12.903 -10.847 -26.958 1.00 85.44 516 ASP A CA 1
ATOM 4233 C C . ASP A 1 516 ? 14.057 -11.854 -27.180 1.00 85.44 516 ASP A C 1
ATOM 4235 O O . ASP A 1 516 ? 13.907 -13.072 -27.098 1.00 85.44 516 ASP A O 1
ATOM 4239 N N . THR A 1 517 ? 15.258 -11.337 -27.459 1.00 91.75 517 THR A N 1
ATOM 4240 C CA . THR A 1 517 ? 16.487 -12.125 -27.687 1.00 91.75 517 THR A CA 1
ATOM 4241 C C . THR A 1 517 ? 17.479 -12.090 -26.519 1.00 91.75 517 THR A C 1
ATOM 4243 O O . THR A 1 517 ? 18.555 -12.697 -26.590 1.00 91.75 517 THR A O 1
ATOM 4246 N N . LEU A 1 518 ? 17.152 -11.391 -25.425 1.00 91.06 518 LEU A N 1
ATOM 4247 C CA . LEU A 1 518 ? 18.018 -11.299 -24.249 1.00 91.06 518 LEU A CA 1
ATOM 4248 C C . LEU A 1 518 ? 18.104 -12.647 -23.517 1.00 91.06 518 LEU A C 1
ATOM 4250 O O . LEU A 1 518 ? 17.146 -13.092 -22.884 1.00 91.06 518 LEU A O 1
ATOM 4254 N N . ARG A 1 519 ? 19.290 -13.263 -23.554 1.00 88.31 519 ARG A N 1
ATOM 4255 C CA . ARG A 1 519 ? 19.548 -14.595 -22.987 1.00 88.31 519 ARG A CA 1
ATOM 4256 C C . ARG A 1 519 ? 19.368 -14.645 -21.469 1.00 88.31 519 ARG A C 1
ATOM 4258 O O . ARG A 1 519 ? 19.920 -13.819 -20.732 1.00 88.31 519 ARG A O 1
ATOM 4265 N N . SER A 1 520 ? 18.681 -15.683 -20.995 1.00 79.62 520 SER A N 1
ATOM 4266 C CA . SER A 1 520 ? 18.435 -15.936 -19.574 1.00 79.62 520 SER A CA 1
ATOM 4267 C C . SER A 1 520 ? 19.734 -16.081 -18.772 1.00 79.62 520 SER A C 1
ATOM 4269 O O . SER A 1 520 ? 19.801 -15.625 -17.628 1.00 79.62 520 SER A O 1
ATOM 4271 N N . GLU A 1 521 ? 20.793 -16.646 -19.364 1.00 85.50 521 GLU A N 1
ATOM 4272 C CA . GLU A 1 521 ? 22.120 -16.772 -18.749 1.00 85.50 521 GLU A CA 1
ATOM 4273 C C . GLU A 1 521 ? 22.723 -15.403 -18.434 1.00 85.50 521 GLU A C 1
ATOM 4275 O O . GLU A 1 521 ? 23.218 -15.197 -17.330 1.00 85.50 521 GLU A O 1
ATOM 4280 N N . THR A 1 522 ? 22.619 -14.437 -19.353 1.00 86.62 522 THR A N 1
ATOM 4281 C CA . THR A 1 522 ? 23.139 -13.075 -19.157 1.00 86.62 522 THR A CA 1
ATOM 4282 C C . THR A 1 522 ? 22.395 -12.351 -18.036 1.00 86.62 522 THR A C 1
ATOM 4284 O O . THR A 1 522 ? 23.007 -11.667 -17.211 1.00 86.62 522 THR A O 1
ATOM 4287 N N . CYS A 1 523 ? 21.072 -12.526 -17.953 1.00 89.31 523 CYS A N 1
ATOM 4288 C CA . CYS A 1 523 ? 20.280 -11.993 -16.847 1.00 89.31 523 CYS A CA 1
ATOM 4289 C C . CYS A 1 523 ? 20.701 -12.614 -15.505 1.00 89.31 523 CYS A C 1
ATOM 4291 O O . CYS A 1 523 ? 20.940 -11.891 -14.534 1.00 89.31 523 CYS A O 1
ATOM 4293 N N . ARG A 1 524 ? 20.829 -13.945 -15.455 1.00 82.75 524 ARG A N 1
ATOM 4294 C CA . ARG A 1 524 ? 21.240 -14.688 -14.254 1.00 82.75 524 ARG A CA 1
ATOM 4295 C C . ARG A 1 524 ? 22.662 -14.341 -13.822 1.00 82.75 524 ARG A C 1
ATOM 4297 O O . ARG A 1 524 ? 22.893 -14.162 -12.632 1.00 82.75 524 ARG A O 1
ATOM 4304 N N . GLU A 1 525 ? 23.586 -14.177 -14.762 1.00 85.25 525 GLU A N 1
ATOM 4305 C CA . GLU A 1 525 ? 24.960 -13.746 -14.498 1.00 85.25 525 GLU A CA 1
ATOM 4306 C C . GLU A 1 525 ? 24.984 -12.347 -13.871 1.00 85.25 525 GLU A C 1
ATOM 4308 O O . GLU A 1 525 ? 25.626 -12.137 -12.838 1.00 85.25 525 GLU A O 1
ATOM 4313 N N . MET A 1 526 ? 24.232 -11.393 -14.434 1.00 90.50 526 MET A N 1
ATOM 4314 C CA . MET A 1 526 ? 24.162 -10.036 -13.885 1.00 90.50 526 MET A CA 1
ATOM 4315 C C . MET A 1 526 ? 23.609 -10.031 -12.456 1.00 90.50 526 MET A C 1
ATOM 4317 O O . MET A 1 526 ? 24.134 -9.329 -11.586 1.00 90.50 526 MET A O 1
ATOM 4321 N N . LEU A 1 527 ? 22.576 -10.834 -12.193 1.00 87.06 527 LEU A N 1
ATOM 4322 C CA . LEU A 1 527 ? 22.027 -10.966 -10.849 1.00 87.06 527 LEU A CA 1
ATOM 4323 C C . LEU A 1 527 ? 22.998 -11.677 -9.897 1.00 87.06 527 LEU A C 1
ATOM 4325 O O . LEU A 1 527 ? 23.173 -11.227 -8.769 1.00 87.06 527 LEU A O 1
ATOM 4329 N N . GLY A 1 528 ? 23.692 -12.718 -10.358 1.00 71.94 528 GLY A N 1
ATOM 4330 C CA . GLY A 1 528 ? 24.719 -13.417 -9.587 1.00 71.94 528 GLY A CA 1
ATOM 4331 C C . GLY A 1 528 ? 25.862 -12.490 -9.166 1.00 71.94 528 GLY A C 1
ATOM 4332 O O . GLY A 1 528 ? 26.336 -12.562 -8.033 1.00 71.94 528 GLY A O 1
ATOM 4333 N N . ARG A 1 529 ? 26.253 -11.532 -10.021 1.00 83.75 529 ARG A N 1
ATOM 4334 C CA . ARG A 1 529 ? 27.217 -10.474 -9.662 1.00 83.75 529 ARG A CA 1
ATOM 4335 C C . ARG A 1 529 ? 26.692 -9.570 -8.542 1.00 83.75 529 ARG A C 1
ATOM 4337 O O . ARG A 1 529 ? 27.464 -9.203 -7.654 1.00 83.75 529 ARG A O 1
ATOM 4344 N N . LEU A 1 530 ? 25.399 -9.230 -8.548 1.00 85.19 530 LEU A N 1
ATOM 4345 C CA . LEU A 1 530 ? 24.759 -8.483 -7.459 1.00 85.19 530 LEU A CA 1
ATOM 4346 C C . LEU A 1 530 ? 24.731 -9.293 -6.160 1.00 85.19 530 LEU A C 1
ATOM 4348 O O . LEU A 1 530 ? 25.136 -8.775 -5.121 1.00 85.19 530 LEU A O 1
ATOM 4352 N N . GLU A 1 531 ? 24.294 -10.551 -6.212 1.00 78.12 531 GLU A N 1
ATOM 4353 C CA . GLU A 1 531 ? 24.262 -11.457 -5.057 1.00 78.12 531 GLU A CA 1
ATOM 4354 C C . GLU A 1 531 ? 25.658 -11.618 -4.446 1.00 78.12 531 GLU A C 1
ATOM 4356 O O . GLU A 1 531 ? 25.839 -11.427 -3.241 1.00 78.12 531 GLU A O 1
ATOM 4361 N N . PHE A 1 532 ? 26.668 -11.853 -5.287 1.00 68.88 532 PHE A N 1
ATOM 4362 C CA . PHE A 1 532 ? 28.067 -11.911 -4.878 1.00 68.88 532 PHE A CA 1
ATOM 4363 C C . PHE A 1 532 ? 28.526 -10.597 -4.234 1.00 68.88 532 PHE A C 1
ATOM 4365 O O . PHE A 1 532 ? 29.181 -10.612 -3.190 1.00 68.88 532 PHE A O 1
ATOM 4372 N N . HIS A 1 533 ? 28.176 -9.445 -4.812 1.00 73.69 533 HIS A N 1
ATOM 4373 C CA . HIS A 1 533 ? 28.539 -8.151 -4.240 1.00 73.69 533 HIS A CA 1
ATOM 4374 C C . HIS A 1 533 ? 27.890 -7.928 -2.867 1.00 73.69 533 HIS A C 1
ATOM 4376 O O . HIS A 1 533 ? 28.572 -7.475 -1.949 1.00 73.69 533 HIS A O 1
ATOM 4382 N N . LEU A 1 534 ? 26.604 -8.259 -2.711 1.00 71.62 534 LEU A N 1
ATOM 4383 C CA . LEU A 1 534 ? 25.867 -8.125 -1.450 1.00 71.62 534 LEU A CA 1
ATOM 4384 C C . LEU A 1 534 ? 26.400 -9.070 -0.365 1.00 71.62 534 LEU A C 1
ATOM 4386 O O . LEU A 1 534 ? 26.488 -8.666 0.794 1.00 71.62 534 LEU A O 1
ATOM 4390 N N . ALA A 1 535 ? 26.801 -10.289 -0.737 1.00 61.25 535 ALA A N 1
ATOM 4391 C CA . ALA A 1 535 ? 27.396 -11.258 0.180 1.00 61.25 535 ALA A CA 1
ATOM 4392 C C . ALA A 1 535 ? 28.785 -10.823 0.680 1.00 61.25 535 ALA A C 1
ATOM 4394 O O . ALA A 1 535 ? 29.106 -11.008 1.852 1.00 61.25 535 ALA A O 1
ATOM 4395 N N . ASN A 1 536 ? 29.599 -10.218 -0.192 1.00 54.84 536 ASN A N 1
ATOM 4396 C CA . ASN A 1 536 ? 30.965 -9.799 0.142 1.00 54.84 536 ASN A CA 1
ATOM 4397 C C . ASN A 1 536 ? 31.059 -8.384 0.734 1.00 54.84 536 ASN A C 1
ATOM 4399 O O . ASN A 1 536 ? 32.053 -8.056 1.378 1.00 54.84 536 ASN A O 1
ATOM 4403 N N . HIS A 1 537 ? 30.030 -7.553 0.553 1.00 66.12 537 HIS A N 1
ATOM 4404 C CA . HIS A 1 537 ? 29.944 -6.206 1.125 1.00 66.12 537 HIS A CA 1
ATOM 4405 C C . HIS A 1 537 ? 28.652 -6.046 1.936 1.00 66.12 537 HIS A C 1
ATOM 4407 O O . HIS A 1 537 ? 27.778 -5.252 1.564 1.00 66.12 537 HIS A O 1
ATOM 4413 N N . PRO A 1 538 ? 28.504 -6.797 3.041 1.00 63.69 538 PRO A N 1
ATOM 4414 C CA . PRO A 1 538 ? 27.300 -6.756 3.854 1.00 63.69 538 PRO A CA 1
ATOM 4415 C C . PRO A 1 538 ? 27.091 -5.350 4.436 1.00 63.69 538 PRO A C 1
ATOM 4417 O O . PRO A 1 538 ? 28.012 -4.717 4.955 1.00 63.69 538 PRO A O 1
ATOM 4420 N N . ARG A 1 539 ? 25.865 -4.826 4.314 1.00 66.38 539 ARG A N 1
ATOM 4421 C CA . ARG A 1 539 ? 25.517 -3.458 4.732 1.00 66.38 539 ARG A CA 1
ATOM 4422 C C . ARG A 1 539 ? 24.581 -3.474 5.928 1.00 66.38 539 ARG A C 1
ATOM 4424 O O . ARG A 1 539 ? 23.565 -4.162 5.911 1.00 66.38 539 ARG A O 1
ATOM 4431 N N . LYS A 1 540 ? 24.840 -2.619 6.917 1.00 68.81 540 LYS A N 1
ATOM 4432 C CA . LYS A 1 540 ? 23.911 -2.394 8.033 1.00 68.81 540 LYS A CA 1
ATOM 4433 C C . LYS A 1 540 ? 22.695 -1.560 7.591 1.00 68.81 540 LYS A C 1
ATOM 4435 O O . LYS A 1 540 ? 22.855 -0.631 6.794 1.00 68.81 540 LYS A O 1
ATOM 4440 N N . PRO A 1 541 ? 21.492 -1.809 8.143 1.00 72.06 541 PRO A N 1
ATOM 4441 C CA . PRO A 1 541 ? 20.317 -0.975 7.892 1.00 72.06 541 PRO A CA 1
ATOM 4442 C C . PRO A 1 541 ? 20.568 0.487 8.285 1.00 72.06 541 PRO A C 1
ATOM 4444 O O . PRO A 1 541 ? 20.936 0.771 9.425 1.00 72.06 541 PRO A O 1
ATOM 4447 N N . ASN A 1 542 ? 20.306 1.444 7.392 1.00 74.12 542 ASN A N 1
ATOM 4448 C CA . ASN A 1 542 ? 20.732 2.837 7.587 1.00 74.12 542 ASN A CA 1
ATOM 4449 C C . ASN A 1 542 ? 20.168 3.502 8.848 1.00 74.12 542 ASN A C 1
ATOM 4451 O O . ASN A 1 542 ? 20.842 4.326 9.461 1.00 74.12 542 ASN A O 1
ATOM 4455 N N . LYS A 1 543 ? 18.930 3.166 9.235 1.00 64.62 543 LYS A N 1
ATOM 4456 C CA . LYS A 1 543 ? 18.268 3.765 10.407 1.00 64.62 543 LYS A CA 1
ATOM 4457 C C . LYS A 1 543 ? 18.865 3.283 11.734 1.00 64.62 543 LYS A C 1
ATOM 4459 O O . LYS A 1 543 ? 18.816 4.012 12.715 1.00 64.62 543 LYS A O 1
ATOM 4464 N N . THR A 1 544 ? 19.383 2.060 11.764 1.00 52.12 544 THR A N 1
ATOM 4465 C CA . THR A 1 544 ? 19.865 1.386 12.979 1.00 52.12 544 THR A CA 1
ATOM 4466 C C . THR A 1 544 ? 21.336 1.000 12.863 1.00 52.12 544 THR A C 1
ATOM 4468 O O . THR A 1 544 ? 21.809 0.179 13.633 1.00 52.12 544 THR A O 1
ATOM 4471 N N . LYS A 1 545 ? 22.080 1.598 11.923 1.00 56.59 545 LYS A N 1
ATOM 4472 C CA . LYS A 1 545 ? 23.501 1.300 11.686 1.00 56.59 545 LYS A CA 1
ATOM 4473 C C . LYS A 1 545 ? 24.403 1.598 12.886 1.00 56.59 545 LYS A C 1
ATOM 4475 O O . LYS A 1 545 ? 25.490 1.049 12.968 1.00 56.59 545 LYS A O 1
ATOM 4480 N N . SER A 1 546 ? 23.961 2.478 13.788 1.00 44.78 546 SER A N 1
ATOM 4481 C CA . SER A 1 546 ? 24.636 2.786 15.054 1.00 44.78 546 SER A CA 1
ATOM 4482 C C . SER A 1 546 ? 24.390 1.736 16.143 1.00 44.78 546 SER A C 1
ATOM 4484 O O . SER A 1 546 ? 24.978 1.825 17.213 1.00 44.78 546 SER A O 1
ATOM 4486 N N . GLN A 1 547 ? 23.507 0.767 15.895 1.00 41.88 547 GLN A N 1
ATOM 4487 C CA . GLN A 1 547 ? 23.182 -0.331 16.800 1.00 41.88 547 GLN A CA 1
ATOM 4488 C C . GLN A 1 547 ? 23.814 -1.628 16.281 1.00 41.88 547 GLN A C 1
ATOM 4490 O O . GLN A 1 547 ? 24.033 -1.785 15.078 1.00 41.88 547 GLN A O 1
ATOM 4495 N N . LEU A 1 548 ? 24.074 -2.580 17.179 1.00 40.31 548 LEU A N 1
ATOM 4496 C CA . LEU A 1 548 ? 24.621 -3.895 16.838 1.00 40.31 548 LEU A CA 1
ATOM 4497 C C . LEU A 1 548 ? 23.535 -4.786 16.204 1.00 40.31 548 LEU A C 1
ATOM 4499 O O . LEU A 1 548 ? 23.005 -5.695 16.833 1.00 40.31 548 LEU A O 1
ATOM 4503 N N . VAL A 1 549 ? 23.155 -4.476 14.964 1.00 42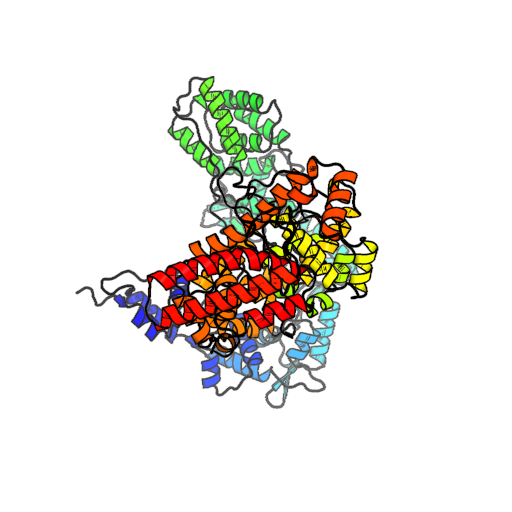.62 549 VAL A N 1
ATOM 4504 C CA . VAL A 1 549 ? 22.114 -5.193 14.212 1.00 42.62 549 VAL A CA 1
ATOM 4505 C C . VAL A 1 549 ? 22.718 -6.076 13.115 1.00 42.62 549 VAL A C 1
ATOM 4507 O O . VAL A 1 549 ? 23.788 -5.745 12.593 1.00 42.62 549 VAL A O 1
ATOM 4510 N N . PRO A 1 550 ? 22.060 -7.180 12.720 1.00 40.47 550 PRO A N 1
ATOM 4511 C CA . PRO A 1 550 ? 22.474 -7.974 11.566 1.00 40.47 550 PRO A CA 1
ATOM 4512 C C . PRO A 1 550 ? 22.519 -7.149 10.274 1.00 40.47 550 PRO A C 1
ATOM 4514 O O . PRO A 1 550 ? 21.854 -6.115 10.150 1.00 40.47 550 PRO A O 1
ATOM 4517 N N . ASP A 1 551 ? 23.314 -7.608 9.313 1.00 53.94 551 ASP A N 1
ATOM 4518 C CA . ASP A 1 551 ? 23.370 -6.989 7.990 1.00 53.94 551 ASP A CA 1
ATOM 4519 C C . ASP A 1 551 ? 22.072 -7.203 7.213 1.00 53.94 551 ASP A C 1
ATOM 4521 O O . ASP A 1 551 ? 21.304 -8.135 7.464 1.00 53.94 551 ASP A O 1
ATOM 4525 N N . LEU A 1 552 ? 21.820 -6.304 6.266 1.00 58.22 552 LEU A N 1
ATOM 4526 C CA . LEU A 1 552 ? 20.730 -6.426 5.316 1.00 58.22 552 LEU A CA 1
ATOM 4527 C C . LEU A 1 552 ? 20.935 -7.697 4.496 1.00 58.22 552 LEU A C 1
ATOM 4529 O O . LEU A 1 552 ? 21.943 -7.848 3.810 1.00 58.22 552 LEU A O 1
ATOM 4533 N N . LYS A 1 553 ? 19.947 -8.586 4.553 1.00 55.78 553 LYS A N 1
ATOM 4534 C CA . LYS A 1 553 ? 19.896 -9.794 3.739 1.00 55.78 553 LYS A CA 1
ATOM 4535 C C . LYS A 1 553 ? 18.808 -9.623 2.689 1.00 55.78 553 LYS A C 1
ATOM 4537 O O . LYS A 1 553 ? 17.641 -9.460 3.041 1.00 55.78 553 LYS A O 1
ATOM 4542 N N . LEU A 1 554 ? 19.202 -9.626 1.421 1.00 67.38 554 LEU A N 1
ATOM 4543 C CA . LEU A 1 554 ? 18.298 -9.625 0.277 1.00 67.38 554 LEU A CA 1
ATOM 4544 C C . LEU A 1 554 ? 18.541 -10.916 -0.496 1.00 67.38 554 LEU A C 1
ATOM 4546 O O . LEU A 1 554 ? 19.678 -11.199 -0.861 1.00 67.38 554 LEU A O 1
ATOM 4550 N N . PHE A 1 555 ? 17.479 -11.682 -0.712 1.00 61.75 555 PHE A N 1
ATOM 4551 C CA . PHE A 1 555 ? 17.536 -12.968 -1.394 1.00 61.75 555 PHE A CA 1
ATOM 4552 C C . PHE A 1 555 ? 16.635 -12.918 -2.616 1.00 61.75 555 PHE A C 1
ATOM 4554 O O . PHE A 1 555 ? 15.470 -12.529 -2.501 1.00 61.75 555 PHE A O 1
ATOM 4561 N N . PHE A 1 556 ? 17.168 -13.317 -3.767 1.00 66.81 556 PHE A N 1
ATOM 4562 C CA . PHE A 1 556 ? 16.392 -13.431 -4.991 1.00 66.81 556 PHE A CA 1
ATOM 4563 C C . PHE A 1 556 ? 15.975 -14.888 -5.188 1.00 66.81 556 PHE A C 1
ATOM 4565 O O . PHE A 1 556 ? 16.830 -15.774 -5.175 1.00 66.81 556 PHE A O 1
ATOM 4572 N N . PRO A 1 557 ? 14.675 -15.169 -5.355 1.00 57.03 557 PRO A N 1
ATOM 4573 C CA . PRO A 1 557 ? 14.235 -16.537 -5.568 1.00 57.03 557 PRO A CA 1
ATOM 4574 C C . PRO A 1 557 ? 14.698 -17.089 -6.917 1.00 57.03 557 PRO A C 1
ATOM 4576 O O . PRO A 1 557 ? 14.637 -16.377 -7.918 1.00 57.03 557 PRO A O 1
ATOM 4579 N N . GLU A 1 558 ? 15.100 -18.362 -6.955 1.00 52.81 558 GLU A N 1
ATOM 4580 C CA . GLU A 1 558 ? 15.669 -19.016 -8.146 1.00 52.81 558 GLU A CA 1
ATOM 4581 C C . GLU A 1 558 ? 14.750 -18.914 -9.376 1.00 52.81 558 GLU A C 1
ATOM 4583 O O . GLU A 1 558 ? 15.198 -18.605 -10.481 1.00 52.81 558 GLU A O 1
ATOM 4588 N N . SER A 1 559 ? 13.439 -19.064 -9.164 1.00 54.22 559 SER A N 1
ATOM 4589 C CA . SER A 1 559 ? 12.403 -18.946 -10.198 1.00 54.22 559 SER A CA 1
ATOM 4590 C C . SER A 1 559 ? 12.227 -17.530 -10.765 1.00 54.22 559 SER A C 1
ATOM 4592 O O . SER A 1 559 ? 11.660 -17.375 -11.846 1.00 54.22 559 SER A O 1
ATOM 4594 N N . LEU A 1 560 ? 12.718 -16.501 -10.066 1.00 66.94 560 LEU A N 1
ATOM 4595 C CA . LEU A 1 560 ? 12.629 -15.089 -10.456 1.00 66.94 560 LEU A CA 1
ATOM 4596 C C . LEU A 1 560 ? 13.993 -14.477 -10.799 1.00 66.94 560 LEU A C 1
ATOM 4598 O O . LEU A 1 560 ? 14.055 -13.292 -11.137 1.00 66.94 560 LEU A O 1
ATOM 4602 N N . LYS A 1 561 ? 15.084 -15.251 -10.733 1.00 77.38 561 LYS A N 1
ATOM 4603 C CA . LYS A 1 561 ? 16.436 -14.731 -10.979 1.00 77.38 561 LYS A CA 1
ATOM 4604 C C . LYS A 1 561 ? 16.601 -14.138 -12.368 1.00 77.38 561 LYS A C 1
ATOM 4606 O O . LYS A 1 561 ? 17.235 -13.103 -12.526 1.00 77.38 561 LYS A O 1
ATOM 4611 N N . GLU A 1 562 ? 15.992 -14.754 -13.369 1.00 83.88 562 GLU A N 1
ATOM 4612 C CA . GLU A 1 562 ? 16.003 -14.215 -14.723 1.00 83.88 562 GLU A CA 1
ATOM 4613 C C . GLU A 1 562 ? 15.287 -12.861 -14.806 1.00 83.88 562 GLU A C 1
ATOM 4615 O O . GLU A 1 562 ? 15.856 -11.896 -15.312 1.00 83.88 562 GLU A O 1
ATOM 4620 N N . HIS A 1 563 ? 14.081 -12.753 -14.240 1.00 87.06 563 HIS A N 1
ATOM 4621 C CA . HIS A 1 563 ? 13.299 -11.516 -14.251 1.00 87.06 563 HIS A CA 1
ATOM 4622 C C . HIS A 1 563 ? 14.018 -10.378 -13.508 1.00 87.06 563 HIS A C 1
ATOM 4624 O O . HIS A 1 563 ? 14.210 -9.294 -14.060 1.00 87.06 563 HIS A O 1
ATOM 4630 N N . PHE A 1 564 ? 14.491 -10.624 -12.280 1.00 90.94 564 PHE A N 1
ATOM 4631 C CA . PHE A 1 564 ? 15.266 -9.628 -11.532 1.00 90.94 564 PHE A CA 1
ATOM 4632 C C . PHE A 1 564 ? 16.596 -9.299 -12.210 1.00 90.94 564 PHE A C 1
ATOM 4634 O O . PHE A 1 564 ? 17.002 -8.139 -12.208 1.00 90.94 564 PHE A O 1
ATOM 4641 N N . GLY A 1 565 ? 17.248 -10.286 -12.825 1.00 92.25 565 GLY A N 1
ATOM 4642 C CA . GLY A 1 565 ? 18.456 -10.097 -13.616 1.00 92.25 565 GLY A CA 1
ATOM 4643 C C . GLY A 1 565 ? 18.239 -9.184 -14.817 1.00 92.25 565 GLY A C 1
ATOM 4644 O O . GLY A 1 565 ? 19.024 -8.261 -15.022 1.00 92.25 565 GLY A O 1
ATOM 4645 N N . ARG A 1 566 ? 17.137 -9.371 -15.553 1.00 94.06 566 ARG A N 1
ATOM 4646 C CA . ARG A 1 566 ? 16.722 -8.522 -16.680 1.00 94.06 566 ARG A CA 1
ATOM 4647 C C . ARG A 1 566 ? 16.490 -7.075 -16.234 1.00 94.06 566 ARG A C 1
ATOM 4649 O O . ARG A 1 566 ? 17.093 -6.160 -16.793 1.00 94.06 566 ARG A O 1
ATOM 4656 N N . LEU A 1 567 ? 15.684 -6.868 -15.187 1.00 94.94 567 LEU A N 1
ATOM 4657 C CA . LEU A 1 567 ? 15.401 -5.531 -14.642 1.00 94.94 567 LEU A CA 1
ATOM 4658 C C . LEU A 1 567 ? 16.666 -4.836 -14.134 1.00 94.94 567 LEU A C 1
ATOM 4660 O O . LEU A 1 567 ? 16.905 -3.662 -14.418 1.00 94.94 567 LEU A O 1
ATOM 4664 N N . TYR A 1 568 ? 17.486 -5.562 -13.377 1.00 96.12 568 TYR A N 1
ATOM 4665 C CA . TYR A 1 568 ? 18.699 -5.019 -12.790 1.00 96.12 568 TYR A CA 1
ATOM 4666 C C . TYR A 1 568 ? 19.758 -4.692 -13.850 1.00 96.12 568 TYR A C 1
ATOM 4668 O O . TYR A 1 568 ? 20.392 -3.640 -13.761 1.00 96.12 568 TYR A O 1
ATOM 4676 N N . LEU A 1 569 ? 19.905 -5.535 -14.881 1.00 96.69 569 LEU A N 1
ATOM 4677 C CA . LEU A 1 569 ? 20.770 -5.269 -16.031 1.00 96.69 569 LEU A CA 1
ATOM 4678 C C . LEU A 1 569 ? 20.354 -3.983 -16.752 1.00 96.69 569 LEU A C 1
ATOM 4680 O O . LEU A 1 569 ? 21.204 -3.120 -16.965 1.00 96.69 569 LEU A O 1
ATOM 4684 N N . LEU A 1 570 ? 19.063 -3.824 -17.063 1.00 96.31 570 LEU A N 1
ATOM 4685 C CA . LEU A 1 570 ? 18.537 -2.628 -17.728 1.00 96.31 570 LEU A CA 1
ATOM 4686 C C . LEU A 1 570 ? 18.777 -1.359 -16.896 1.00 96.31 570 LEU A C 1
ATOM 4688 O O . LEU A 1 570 ? 19.266 -0.357 -17.416 1.00 96.31 570 LEU A O 1
ATOM 4692 N N . VAL A 1 571 ? 18.501 -1.407 -15.589 1.00 95.94 571 VAL A N 1
ATOM 4693 C CA . VAL A 1 571 ? 18.764 -0.281 -14.676 1.00 95.94 571 VAL A CA 1
ATOM 4694 C C . VAL A 1 571 ? 20.256 0.061 -14.624 1.00 95.94 571 VAL A C 1
ATOM 4696 O O . VAL A 1 571 ? 20.614 1.237 -14.697 1.00 95.94 571 VAL A O 1
ATOM 4699 N N . CYS A 1 572 ? 21.139 -0.938 -14.529 1.00 94.81 572 CYS A N 1
ATOM 4700 C CA . CYS A 1 572 ? 22.585 -0.708 -14.538 1.00 94.81 572 CYS A CA 1
ATOM 4701 C C . CYS A 1 572 ? 23.056 -0.098 -15.860 1.00 94.81 572 CYS A C 1
ATOM 4703 O O . CYS A 1 572 ? 23.857 0.835 -15.840 1.00 94.81 572 CYS A O 1
ATOM 4705 N N . ALA A 1 573 ? 22.525 -0.577 -16.987 1.00 95.19 573 ALA A N 1
ATOM 4706 C CA . ALA A 1 573 ? 22.844 -0.064 -18.310 1.00 95.19 573 ALA A CA 1
ATOM 4707 C C . ALA A 1 573 ? 22.433 1.407 -18.466 1.00 95.19 573 ALA A C 1
ATOM 4709 O O . ALA A 1 573 ? 23.260 2.224 -18.863 1.00 95.19 573 ALA A O 1
ATOM 4710 N N . TYR A 1 574 ? 21.218 1.778 -18.045 1.00 95.19 574 TYR A N 1
ATOM 4711 C CA . TYR A 1 574 ? 20.793 3.181 -18.024 1.00 95.19 574 TYR A CA 1
ATOM 4712 C C . TYR A 1 574 ? 21.675 4.048 -17.133 1.00 95.19 574 TYR A C 1
ATOM 4714 O O . TYR A 1 574 ? 22.065 5.146 -17.519 1.00 95.19 574 TYR A O 1
ATOM 4722 N N . ARG A 1 575 ? 21.989 3.576 -15.924 1.00 92.38 575 ARG A N 1
ATOM 4723 C CA . ARG A 1 575 ? 22.799 4.347 -14.975 1.00 92.38 575 ARG A CA 1
ATOM 4724 C C . ARG A 1 575 ? 24.224 4.563 -15.476 1.00 92.38 575 ARG A C 1
ATOM 4726 O O . ARG A 1 575 ? 24.797 5.598 -15.159 1.00 92.38 575 ARG A O 1
ATOM 4733 N N . TRP A 1 576 ? 24.777 3.622 -16.238 1.00 92.62 576 TRP A N 1
ATOM 4734 C CA . TRP A 1 576 ? 26.105 3.743 -16.844 1.00 92.62 576 TRP A CA 1
ATOM 4735 C C . TRP A 1 576 ? 26.143 4.588 -18.121 1.00 92.62 576 TRP A C 1
ATOM 4737 O O . TRP A 1 576 ? 27.205 5.117 -18.432 1.00 92.62 576 TRP A O 1
ATOM 4747 N N . ASP A 1 577 ? 25.016 4.737 -18.817 1.00 92.31 577 ASP A N 1
ATOM 4748 C CA . ASP A 1 577 ? 24.862 5.639 -19.969 1.00 92.31 577 ASP A CA 1
ATOM 4749 C C . ASP A 1 577 ? 24.616 7.105 -19.543 1.00 92.31 577 ASP A C 1
ATOM 4751 O O . ASP A 1 577 ? 24.815 8.043 -20.309 1.00 92.31 577 ASP A O 1
ATOM 4755 N N . MET A 1 578 ? 24.213 7.320 -18.286 1.00 88.62 578 MET A N 1
ATOM 4756 C CA . MET A 1 578 ? 24.004 8.641 -17.688 1.00 88.62 578 MET A CA 1
ATOM 4757 C C . MET A 1 578 ? 25.280 9.236 -17.057 1.00 88.62 578 MET A C 1
ATOM 4759 O O . MET A 1 578 ? 26.210 8.499 -16.723 1.00 88.62 578 MET A O 1
ATOM 4763 N N . PRO A 1 579 ? 25.304 10.564 -16.800 1.00 83.94 579 PRO A N 1
ATOM 4764 C CA . PRO A 1 579 ? 26.385 11.219 -16.061 1.00 83.94 579 PRO A CA 1
ATOM 4765 C C . PRO A 1 579 ? 26.666 10.567 -14.701 1.00 83.94 579 PRO A C 1
ATOM 4767 O O . PRO A 1 579 ? 25.772 10.014 -14.052 1.00 83.94 579 PRO A O 1
ATOM 4770 N N . GLU A 1 580 ? 27.911 10.655 -14.235 1.00 78.81 580 GLU A N 1
ATOM 4771 C CA . GLU A 1 580 ? 28.377 9.952 -13.036 1.00 78.81 580 GLU A CA 1
ATOM 4772 C C . GLU A 1 580 ? 27.599 10.312 -11.767 1.00 78.81 580 GLU A C 1
ATOM 4774 O O . GLU A 1 580 ? 27.364 9.456 -10.909 1.00 78.81 580 GLU A O 1
ATOM 4779 N N . GLU A 1 581 ? 27.099 11.541 -11.679 1.00 79.62 581 GLU A N 1
ATOM 4780 C CA . GLU A 1 581 ? 26.276 12.022 -10.572 1.00 79.62 581 GLU A CA 1
ATOM 4781 C C . GLU A 1 581 ? 24.978 11.222 -10.443 1.00 79.62 581 GLU A C 1
ATOM 4783 O O . GLU A 1 581 ? 24.418 11.120 -9.348 1.00 79.62 581 GLU A O 1
ATOM 4788 N N . ARG A 1 582 ? 24.490 10.630 -11.543 1.00 79.75 582 ARG A N 1
ATOM 4789 C CA . ARG A 1 582 ? 23.345 9.720 -11.536 1.00 79.75 582 ARG A CA 1
ATOM 4790 C C . ARG A 1 582 ? 23.725 8.305 -11.129 1.00 79.75 582 ARG A C 1
ATOM 4792 O O . ARG A 1 582 ? 22.861 7.639 -10.577 1.00 79.75 582 ARG A O 1
ATOM 4799 N N . ARG A 1 583 ? 24.962 7.826 -11.292 1.00 80.25 583 ARG A N 1
ATOM 4800 C CA . ARG A 1 583 ? 25.331 6.433 -10.946 1.00 80.25 583 ARG A CA 1
ATOM 4801 C C . ARG A 1 583 ? 25.084 6.088 -9.474 1.00 80.25 583 ARG A C 1
ATOM 4803 O O . ARG A 1 583 ? 24.606 4.999 -9.175 1.00 80.25 583 ARG A O 1
ATOM 4810 N N . ASN A 1 584 ? 25.321 7.038 -8.570 1.00 76.69 584 ASN A N 1
ATOM 4811 C CA . ASN A 1 584 ? 25.268 6.816 -7.118 1.00 76.69 584 ASN A CA 1
ATOM 4812 C C . ASN A 1 584 ? 23.978 7.312 -6.435 1.00 76.69 584 ASN A C 1
ATOM 4814 O O . ASN A 1 584 ? 23.871 7.290 -5.206 1.00 76.69 584 ASN A O 1
ATOM 4818 N N . GLN A 1 585 ? 22.986 7.772 -7.201 1.00 85.50 585 GLN A N 1
ATOM 4819 C CA . GLN A 1 585 ? 21.716 8.238 -6.637 1.00 85.50 585 GLN A CA 1
ATOM 4820 C C . GLN A 1 585 ? 20.780 7.077 -6.273 1.00 85.50 585 GLN A C 1
ATOM 4822 O O . GLN A 1 585 ? 20.814 6.038 -6.933 1.00 85.50 585 GLN A O 1
ATOM 4827 N N . PRO A 1 586 ? 19.880 7.251 -5.286 1.00 86.62 586 PRO A N 1
ATOM 4828 C CA . PRO A 1 586 ? 18.867 6.248 -4.986 1.00 86.62 586 PRO A CA 1
ATOM 4829 C C . PRO A 1 586 ? 17.990 5.913 -6.203 1.00 86.62 586 PRO A C 1
ATOM 4831 O O . PRO A 1 586 ? 17.764 6.774 -7.059 1.00 86.62 586 PRO A O 1
ATOM 4834 N N . LEU A 1 587 ? 17.463 4.687 -6.255 1.00 87.75 587 LEU A N 1
ATOM 4835 C CA . LEU A 1 587 ? 16.445 4.292 -7.234 1.00 87.75 587 LEU A CA 1
ATOM 4836 C C . LEU A 1 587 ? 15.243 5.246 -7.189 1.00 87.75 587 LEU A C 1
ATOM 4838 O O . LEU A 1 587 ? 14.843 5.730 -6.119 1.00 87.75 587 LEU A O 1
ATOM 4842 N N . TYR A 1 588 ? 14.654 5.508 -8.352 1.00 85.19 588 TYR A N 1
ATOM 4843 C CA . TYR A 1 588 ? 13.439 6.298 -8.462 1.00 85.19 588 TYR A CA 1
ATOM 4844 C C . TYR A 1 588 ? 12.253 5.608 -7.765 1.00 85.19 588 TYR A C 1
ATOM 4846 O O . TYR A 1 588 ? 11.865 4.494 -8.095 1.00 85.19 588 TYR A O 1
ATOM 4854 N N . ARG A 1 589 ? 11.671 6.301 -6.776 1.00 76.81 589 ARG A N 1
ATOM 4855 C CA . ARG A 1 589 ? 10.539 5.821 -5.952 1.00 76.81 589 ARG A CA 1
ATOM 4856 C C . ARG A 1 589 ? 9.185 6.402 -6.357 1.00 76.81 589 ARG A C 1
ATOM 4858 O O . ARG A 1 589 ? 8.155 5.962 -5.855 1.00 76.81 589 ARG A O 1
ATOM 4865 N N . GLY A 1 590 ? 9.217 7.521 -7.078 1.00 59.69 590 GLY A N 1
ATOM 4866 C CA . GLY A 1 590 ? 8.106 8.458 -7.166 1.00 59.69 590 GLY A CA 1
ATOM 4867 C C . GLY A 1 590 ? 7.100 8.013 -8.205 1.00 59.69 590 GLY A C 1
ATOM 4868 O O . GLY A 1 590 ? 7.384 8.089 -9.388 1.00 59.69 590 GLY A O 1
ATOM 4869 N N . ALA A 1 591 ? 5.923 7.596 -7.769 1.00 61.22 591 ALA A N 1
ATOM 4870 C CA . ALA A 1 591 ? 4.810 7.455 -8.680 1.00 61.22 591 ALA A CA 1
ATOM 4871 C C . ALA A 1 591 ? 3.551 7.961 -7.980 1.00 61.22 591 ALA A C 1
ATOM 4873 O O . ALA A 1 591 ? 3.106 7.399 -6.975 1.00 61.22 591 ALA A O 1
ATOM 4874 N N . ASN A 1 592 ? 3.028 9.089 -8.461 1.00 74.50 592 ASN A N 1
ATOM 4875 C CA . ASN A 1 592 ? 1.649 9.449 -8.153 1.00 74.50 592 ASN A CA 1
ATOM 4876 C C . ASN A 1 592 ? 0.709 8.466 -8.876 1.00 74.50 592 ASN A C 1
ATOM 4878 O O . ASN A 1 592 ? 1.150 7.664 -9.703 1.00 74.50 592 ASN A O 1
ATOM 4882 N N . ARG A 1 593 ? -0.578 8.484 -8.526 1.00 81.06 593 ARG A N 1
ATOM 4883 C CA . ARG A 1 593 ? -1.552 7.534 -9.082 1.00 81.06 593 ARG A CA 1
ATOM 4884 C C . ARG A 1 593 ? -1.557 7.568 -10.611 1.00 81.06 593 ARG A C 1
ATOM 4886 O O . ARG A 1 593 ? -1.417 6.517 -11.216 1.00 81.06 593 ARG A O 1
ATOM 4893 N N . ASP A 1 594 ? -1.541 8.755 -11.211 1.00 81.69 594 ASP A N 1
ATOM 4894 C CA . ASP A 1 594 ? -1.523 8.923 -12.670 1.00 81.69 594 ASP A CA 1
ATOM 4895 C C . ASP A 1 594 ? -0.293 8.288 -13.333 1.00 81.69 594 ASP A C 1
ATOM 4897 O O . ASP A 1 594 ? -0.395 7.664 -14.389 1.00 81.69 594 ASP A O 1
ATOM 4901 N N . GLN A 1 595 ? 0.886 8.422 -12.716 1.00 82.94 595 GLN A N 1
ATOM 4902 C CA . GLN A 1 595 ? 2.115 7.796 -13.205 1.00 82.94 595 GLN A CA 1
ATOM 4903 C C . GLN A 1 595 ? 2.044 6.270 -13.123 1.00 82.94 595 GLN A C 1
ATOM 4905 O O . GLN A 1 595 ? 2.482 5.605 -14.060 1.00 82.94 595 GLN A O 1
ATOM 4910 N N . LEU A 1 596 ? 1.483 5.719 -12.041 1.00 88.75 596 LEU A N 1
ATOM 4911 C CA . LEU A 1 596 ? 1.274 4.274 -11.911 1.00 88.75 596 LEU A CA 1
ATOM 4912 C C . LEU A 1 596 ? 0.230 3.768 -12.905 1.00 88.75 596 LEU A C 1
ATOM 4914 O O . LEU A 1 596 ? 0.477 2.743 -13.529 1.00 88.75 596 LEU A O 1
ATOM 4918 N N . THR A 1 597 ? -0.866 4.499 -13.117 1.00 87.69 597 THR A N 1
ATOM 4919 C CA . THR A 1 597 ? -1.908 4.132 -14.086 1.00 87.69 597 THR A CA 1
ATOM 4920 C C . THR A 1 597 ? -1.333 4.075 -15.496 1.00 87.69 597 THR A C 1
ATOM 4922 O O . THR A 1 597 ? -1.524 3.090 -16.199 1.00 87.69 597 THR A O 1
ATOM 4925 N N . ARG A 1 598 ? -0.566 5.092 -15.914 1.00 87.69 598 ARG A N 1
ATOM 4926 C CA . ARG A 1 598 ? 0.063 5.109 -17.249 1.00 87.69 598 ARG A CA 1
ATOM 4927 C C . ARG A 1 598 ? 1.128 4.024 -17.413 1.00 87.69 598 ARG A C 1
ATOM 4929 O O . ARG A 1 598 ? 1.353 3.545 -18.523 1.00 87.69 598 ARG A O 1
ATOM 4936 N N . PHE A 1 599 ? 1.819 3.670 -16.331 1.00 90.94 599 PHE A N 1
ATOM 4937 C CA . PHE A 1 599 ? 2.899 2.693 -16.384 1.00 90.94 599 PHE A CA 1
ATOM 4938 C C . PHE A 1 599 ? 2.392 1.249 -16.292 1.00 90.94 599 PHE A C 1
ATOM 4940 O O . PHE A 1 599 ? 2.582 0.494 -17.239 1.00 90.94 599 PHE A O 1
ATOM 4947 N N . LEU A 1 600 ? 1.734 0.893 -15.187 1.00 90.19 600 LEU A N 1
ATOM 4948 C CA . LEU A 1 600 ? 1.310 -0.469 -14.844 1.00 90.19 600 LEU A CA 1
ATOM 4949 C C . LEU A 1 600 ? -0.160 -0.759 -15.169 1.00 90.19 600 LEU A C 1
ATOM 4951 O O . LEU A 1 600 ? -0.598 -1.887 -14.966 1.00 90.19 600 LEU A O 1
ATOM 4955 N N . GLY A 1 601 ? -0.929 0.227 -15.633 1.00 89.31 601 GLY A N 1
ATOM 4956 C CA . GLY A 1 601 ? -2.353 0.080 -15.932 1.00 89.31 601 GLY A CA 1
ATOM 4957 C C . GLY A 1 601 ? -3.270 0.342 -14.733 1.00 89.31 601 GLY A C 1
ATOM 4958 O O . GLY A 1 601 ? -2.835 0.471 -13.583 1.00 89.31 601 GLY A O 1
ATOM 4959 N N . GLN A 1 602 ? -4.572 0.429 -15.016 1.00 87.12 602 GLN A N 1
ATOM 4960 C CA . GLN A 1 602 ? -5.600 0.746 -14.020 1.00 87.12 602 GLN A CA 1
ATOM 4961 C C . GLN A 1 602 ? -5.734 -0.354 -12.951 1.00 87.12 602 GLN A C 1
ATOM 4963 O O . GLN A 1 602 ? -5.881 -0.032 -11.773 1.00 87.12 602 GLN A O 1
ATOM 4968 N N . LEU A 1 603 ? -5.542 -1.627 -13.329 1.00 84.31 603 LEU A N 1
ATOM 4969 C CA . LEU A 1 603 ? -5.651 -2.779 -12.425 1.00 84.31 603 LEU A CA 1
ATOM 4970 C C . LEU A 1 603 ? -4.767 -2.642 -11.179 1.00 84.31 603 LEU A C 1
ATOM 4972 O O . LEU A 1 603 ? -5.219 -2.923 -10.070 1.00 84.31 603 LEU A O 1
ATOM 4976 N N . PHE A 1 604 ? -3.519 -2.188 -11.346 1.00 89.88 604 PHE A N 1
ATOM 4977 C CA . PHE A 1 604 ? -2.591 -1.983 -10.231 1.00 89.88 604 PHE A CA 1
ATOM 4978 C C . PHE A 1 604 ? -3.057 -0.851 -9.307 1.00 89.88 604 PHE A C 1
ATOM 4980 O O . PHE A 1 604 ? -2.941 -0.943 -8.085 1.00 89.88 604 PHE A O 1
ATOM 4987 N N . VAL A 1 605 ? -3.574 0.235 -9.886 1.00 88.38 605 VAL A N 1
ATOM 4988 C CA . VAL A 1 605 ? -3.951 1.454 -9.158 1.00 88.38 605 VAL A CA 1
ATOM 4989 C C . VAL A 1 605 ? -5.268 1.295 -8.404 1.00 88.38 605 VAL A C 1
ATOM 4991 O O . VAL A 1 605 ? -5.411 1.867 -7.316 1.00 88.38 605 VAL A O 1
ATOM 4994 N N . ASP A 1 606 ? -6.179 0.468 -8.909 1.00 84.62 606 ASP A N 1
ATOM 4995 C CA . ASP A 1 606 ? -7.425 0.116 -8.224 1.00 84.62 606 ASP A CA 1
ATOM 4996 C C . ASP A 1 606 ? -7.151 -0.564 -6.873 1.00 84.62 606 ASP A C 1
ATOM 4998 O O . ASP A 1 606 ? -7.794 -0.235 -5.875 1.00 84.62 606 ASP A O 1
ATOM 5002 N N . GLN A 1 607 ? -6.099 -1.392 -6.779 1.00 83.31 607 GLN A N 1
ATOM 5003 C CA . GLN A 1 607 ? -5.689 -2.048 -5.520 1.00 83.31 607 GLN A CA 1
ATOM 5004 C C . GLN A 1 607 ? -5.148 -1.070 -4.471 1.00 83.31 607 GLN A C 1
ATOM 5006 O O . GLN A 1 607 ? -4.996 -1.396 -3.292 1.00 83.31 607 GLN A O 1
ATOM 5011 N N . LEU A 1 608 ? -4.815 0.151 -4.889 1.00 82.44 608 LEU A N 1
ATOM 5012 C CA . LEU A 1 608 ? -4.375 1.197 -3.982 1.00 82.44 608 LEU A CA 1
ATOM 5013 C C . LEU A 1 608 ? -5.565 1.961 -3.379 1.00 82.44 608 LEU A C 1
ATOM 5015 O O . LEU A 1 608 ? -5.339 2.778 -2.490 1.00 82.44 608 LEU A O 1
ATOM 5019 N N . GLY A 1 609 ? -6.812 1.739 -3.814 1.00 79.06 609 GLY A N 1
ATOM 5020 C CA . GLY A 1 609 ? -7.979 2.498 -3.345 1.00 79.06 609 GLY A CA 1
ATOM 5021 C C . GLY A 1 609 ? -7.780 4.007 -3.534 1.00 79.06 609 GLY A C 1
ATOM 5022 O O . GLY A 1 609 ? -7.318 4.431 -4.583 1.00 79.06 609 GLY A O 1
ATOM 5023 N N . ASN A 1 610 ? -8.026 4.826 -2.505 1.00 70.56 610 ASN A N 1
ATOM 5024 C CA . ASN A 1 610 ? -7.791 6.284 -2.547 1.00 70.56 610 ASN A CA 1
ATOM 5025 C C . ASN A 1 610 ? -6.378 6.715 -2.094 1.00 70.56 610 ASN A C 1
ATOM 5027 O O . ASN A 1 610 ? -6.109 7.908 -1.942 1.00 70.56 610 ASN A O 1
ATOM 5031 N N . ARG A 1 611 ? -5.457 5.773 -1.838 1.00 71.69 611 ARG A N 1
ATOM 5032 C CA . ARG A 1 611 ? -4.076 6.072 -1.407 1.00 71.69 611 ARG A CA 1
ATOM 5033 C C . ARG A 1 611 ? -3.079 5.937 -2.563 1.00 71.69 611 ARG A C 1
ATOM 5035 O O . ARG A 1 611 ? -3.342 5.298 -3.579 1.00 71.69 611 ARG A O 1
ATOM 5042 N N . SER A 1 612 ? -1.906 6.547 -2.402 1.00 81.75 612 SER A N 1
ATOM 5043 C CA . SER A 1 612 ? -0.730 6.263 -3.238 1.00 81.75 612 SER A CA 1
ATOM 5044 C C . SER A 1 612 ? -0.038 4.978 -2.774 1.00 81.75 612 SER A C 1
ATOM 5046 O O . SER A 1 612 ? -0.239 4.532 -1.637 1.00 81.75 612 SER A O 1
ATOM 5048 N N . PHE A 1 613 ? 0.831 4.409 -3.617 1.00 87.19 613 PHE A N 1
ATOM 5049 C CA . PHE A 1 613 ? 1.660 3.275 -3.211 1.00 87.19 613 PHE A CA 1
ATOM 5050 C C . PHE A 1 613 ? 2.483 3.620 -1.962 1.00 87.19 613 PHE A C 1
ATOM 5052 O O . PHE A 1 613 ? 3.148 4.656 -1.882 1.00 87.19 613 PHE A O 1
ATOM 5059 N N . SER A 1 614 ? 2.438 2.738 -0.967 1.00 87.25 614 SER A N 1
ATOM 5060 C CA . SER A 1 614 ? 3.100 2.925 0.315 1.00 87.25 614 SER A CA 1
ATOM 5061 C C . SER A 1 614 ? 4.020 1.751 0.595 1.00 87.25 614 SER A C 1
ATOM 5063 O O . SER A 1 614 ? 3.575 0.681 0.995 1.00 87.25 614 SER A O 1
ATOM 5065 N N . SER A 1 615 ? 5.330 1.980 0.528 1.00 85.75 615 SER A N 1
ATOM 5066 C CA . SER A 1 615 ? 6.334 0.986 0.931 1.00 85.75 615 SER A CA 1
ATOM 5067 C C . SER A 1 615 ? 6.180 0.521 2.376 1.00 85.75 615 SER A C 1
ATOM 5069 O O . SER A 1 615 ? 6.571 -0.585 2.720 1.00 85.75 615 SER A O 1
ATOM 5071 N N . ARG A 1 616 ? 5.613 1.358 3.258 1.00 80.19 616 ARG A N 1
ATOM 5072 C CA . ARG A 1 616 ? 5.297 0.937 4.631 1.00 80.19 616 ARG A CA 1
ATOM 5073 C C . ARG A 1 616 ? 4.115 -0.027 4.662 1.00 80.19 616 ARG A C 1
ATOM 5075 O O . ARG A 1 616 ? 4.151 -0.942 5.475 1.00 80.19 616 ARG A O 1
ATOM 5082 N N . ALA A 1 617 ? 3.098 0.188 3.825 1.00 82.12 617 ALA A N 1
ATOM 5083 C CA . ALA A 1 617 ? 1.989 -0.748 3.672 1.00 82.12 617 ALA A CA 1
ATOM 5084 C C . ALA A 1 617 ? 2.476 -2.043 3.016 1.00 82.12 617 ALA A C 1
ATOM 5086 O O . ALA A 1 617 ? 2.218 -3.094 3.572 1.00 82.12 617 ALA A O 1
ATOM 5087 N N . ALA A 1 618 ? 3.276 -1.967 1.947 1.00 82.69 618 ALA A N 1
ATOM 5088 C CA . ALA A 1 618 ? 3.842 -3.128 1.258 1.00 82.69 618 ALA A CA 1
ATOM 5089 C C . ALA A 1 618 ? 4.756 -3.962 2.170 1.00 82.69 618 ALA A C 1
ATOM 5091 O O . ALA A 1 618 ? 4.574 -5.167 2.280 1.00 82.69 618 ALA A O 1
ATOM 5092 N N . ASN A 1 619 ? 5.666 -3.333 2.925 1.00 78.00 619 ASN A N 1
ATOM 5093 C CA . ASN A 1 619 ? 6.496 -4.058 3.894 1.00 78.00 619 ASN A CA 1
ATOM 5094 C C . ASN A 1 619 ? 5.661 -4.679 5.015 1.00 78.00 619 ASN A C 1
ATOM 5096 O O . ASN A 1 619 ? 5.984 -5.766 5.481 1.00 78.00 619 ASN A O 1
ATOM 5100 N N . LYS A 1 620 ? 4.613 -3.988 5.481 1.00 72.81 620 LYS A N 1
ATOM 5101 C CA . LYS A 1 620 ? 3.690 -4.560 6.464 1.00 72.81 620 LYS A CA 1
ATOM 5102 C C . LYS A 1 620 ? 2.908 -5.719 5.869 1.00 72.81 620 LYS A C 1
ATOM 5104 O O . LYS A 1 620 ? 2.808 -6.717 6.553 1.00 72.81 620 LYS A O 1
ATOM 5109 N N . SER A 1 621 ? 2.417 -5.617 4.637 1.00 73.44 621 SER A N 1
ATOM 5110 C CA . SER A 1 621 ? 1.760 -6.712 3.923 1.00 73.44 621 SER A CA 1
ATOM 5111 C C . SER A 1 621 ? 2.693 -7.894 3.796 1.00 73.44 621 SER A C 1
ATOM 5113 O O . SER A 1 621 ? 2.323 -8.968 4.230 1.00 73.44 621 SER A O 1
ATOM 5115 N N . PHE A 1 622 ? 3.927 -7.701 3.329 1.00 70.50 622 PHE A N 1
ATOM 5116 C CA . PHE A 1 622 ? 4.930 -8.760 3.247 1.00 70.50 622 PHE A CA 1
ATOM 5117 C C . PHE A 1 622 ? 5.183 -9.425 4.611 1.00 70.50 622 PHE A C 1
ATOM 5119 O O . PHE A 1 622 ? 5.093 -10.642 4.731 1.00 70.50 622 PHE A O 1
ATOM 5126 N N . LEU A 1 623 ? 5.430 -8.641 5.668 1.00 60.34 623 LEU A N 1
ATOM 5127 C CA . LEU A 1 623 ? 5.674 -9.175 7.015 1.00 60.34 623 LEU A CA 1
ATOM 5128 C C . LEU A 1 623 ? 4.427 -9.819 7.639 1.00 60.34 623 LEU A C 1
ATOM 5130 O O . LEU A 1 623 ? 4.550 -10.831 8.312 1.00 60.34 623 LEU A O 1
ATOM 5134 N N . GLN A 1 624 ? 3.233 -9.275 7.407 1.00 61.41 624 GLN A N 1
ATOM 5135 C CA . GLN A 1 624 ? 1.969 -9.870 7.847 1.00 61.41 624 GLN A CA 1
ATOM 5136 C C . GLN A 1 624 ? 1.638 -11.130 7.056 1.00 61.41 624 GLN A C 1
ATOM 5138 O O . GLN A 1 624 ? 1.085 -12.061 7.618 1.00 61.41 624 GLN A O 1
ATOM 5143 N N . SER A 1 625 ? 2.020 -11.196 5.782 1.00 54.81 625 SER A N 1
ATOM 5144 C CA . SER A 1 625 ? 1.925 -12.408 4.970 1.00 54.81 625 SER A CA 1
ATOM 5145 C C . SER A 1 625 ? 2.810 -13.508 5.556 1.00 54.81 625 SER A C 1
ATOM 5147 O O . SER A 1 625 ? 2.409 -14.664 5.569 1.00 54.81 625 SER A O 1
ATOM 5149 N N . LEU A 1 626 ? 3.989 -13.152 6.082 1.00 52.41 626 LEU A N 1
ATOM 5150 C CA . LEU A 1 626 ? 4.847 -14.080 6.823 1.00 52.41 626 LEU A CA 1
ATOM 5151 C C . LEU A 1 626 ? 4.238 -14.464 8.187 1.00 52.41 626 LEU A C 1
ATOM 5153 O O . LEU A 1 626 ? 4.168 -15.645 8.495 1.00 52.41 626 LEU A O 1
ATOM 5157 N N . GLN A 1 627 ? 3.736 -13.500 8.968 1.00 44.12 627 GLN A N 1
ATOM 5158 C CA . GLN A 1 627 ? 3.168 -13.733 10.311 1.00 44.12 627 GLN A CA 1
ATOM 5159 C C . GLN A 1 627 ? 1.835 -14.498 10.304 1.00 44.12 627 GLN A C 1
ATOM 5161 O O . GLN A 1 627 ? 1.614 -15.369 11.139 1.00 44.12 627 GLN A O 1
ATOM 5166 N N . ASN A 1 628 ? 0.930 -14.202 9.369 1.00 45.34 628 ASN A N 1
ATOM 5167 C CA . ASN A 1 628 ? -0.342 -14.919 9.219 1.00 45.34 628 ASN A CA 1
ATOM 5168 C C . ASN A 1 628 ? -0.128 -16.372 8.791 1.00 45.34 628 ASN A C 1
ATOM 5170 O O . ASN A 1 628 ? -0.973 -17.224 9.047 1.00 45.34 628 ASN A O 1
ATOM 5174 N N . ALA A 1 629 ? 1.002 -16.646 8.145 1.00 42.19 629 ALA A N 1
ATOM 5175 C CA . ALA A 1 629 ? 1.402 -17.989 7.786 1.00 42.19 629 ALA A CA 1
ATOM 5176 C C . ALA A 1 629 ? 2.075 -18.732 8.967 1.00 42.19 629 ALA A C 1
ATOM 5178 O O . ALA A 1 629 ? 2.176 -19.952 8.949 1.00 42.19 629 ALA A O 1
ATOM 5179 N N . GLU A 1 630 ? 2.455 -18.032 10.045 1.00 33.22 630 GLU A N 1
ATOM 5180 C CA . GLU A 1 630 ? 2.905 -18.628 11.315 1.00 33.22 630 GLU A CA 1
ATOM 5181 C C . GLU A 1 630 ? 1.744 -18.919 12.294 1.00 33.22 630 GLU A C 1
ATOM 5183 O O . GLU A 1 630 ? 1.832 -19.871 13.068 1.00 33.22 630 GLU A O 1
ATOM 5188 N N . SER A 1 631 ? 0.641 -18.152 12.264 1.00 31.94 631 SER A N 1
ATOM 5189 C CA . SER A 1 631 ? -0.450 -18.217 13.264 1.00 31.94 631 SER A CA 1
ATOM 5190 C C . SER A 1 631 ? -1.524 -19.291 13.026 1.00 31.94 631 SER A C 1
ATOM 5192 O O . SER A 1 631 ? -2.354 -19.538 13.902 1.00 31.94 631 SER A O 1
ATOM 5194 N N . LYS A 1 632 ? -1.491 -19.976 11.879 1.00 33.12 632 LYS A N 1
ATOM 5195 C CA . LYS A 1 632 ? -2.248 -21.206 11.606 1.00 33.12 632 LYS A CA 1
ATOM 5196 C C . LYS A 1 632 ? -1.259 -22.274 11.149 1.00 33.12 632 LYS A C 1
ATOM 5198 O O . LYS A 1 632 ? -0.956 -22.331 9.968 1.00 33.12 632 LYS A O 1
ATOM 5203 N N . ASN A 1 633 ? -0.730 -23.072 12.080 1.00 30.16 633 ASN A N 1
ATOM 5204 C CA . ASN A 1 633 ? 0.176 -24.196 11.802 1.00 30.16 633 ASN A CA 1
ATOM 5205 C C . ASN A 1 633 ? 1.269 -23.890 10.750 1.00 30.16 633 ASN A C 1
ATOM 5207 O O . ASN A 1 633 ? 1.253 -24.415 9.644 1.00 30.16 633 ASN A O 1
ATOM 5211 N N . GLY A 1 634 ? 2.215 -23.032 11.148 1.00 30.72 634 GLY A N 1
ATOM 5212 C CA . GLY A 1 634 ? 3.598 -22.927 10.666 1.00 30.72 634 GLY A CA 1
ATOM 5213 C C . GLY A 1 634 ? 3.906 -23.127 9.175 1.00 30.72 634 GLY A C 1
ATOM 5214 O O . GLY A 1 634 ? 4.259 -24.230 8.771 1.00 30.72 634 GLY A O 1
ATOM 5215 N N . ASN A 1 635 ? 3.983 -22.038 8.399 1.00 36.47 635 ASN A N 1
ATOM 5216 C CA . ASN A 1 635 ? 4.858 -21.961 7.220 1.00 36.47 635 ASN A CA 1
ATOM 5217 C C . ASN A 1 635 ? 5.195 -20.514 6.755 1.00 36.47 635 ASN A C 1
ATOM 5219 O O . ASN A 1 635 ? 4.310 -19.810 6.291 1.00 36.47 635 ASN A O 1
ATOM 5223 N N . PRO A 1 636 ? 6.459 -20.050 6.744 1.00 40.12 636 PRO A N 1
ATOM 5224 C CA . PRO A 1 636 ? 6.836 -18.673 6.375 1.00 40.12 636 PRO A CA 1
ATOM 5225 C C . PRO A 1 636 ? 7.139 -18.463 4.865 1.00 40.12 636 PRO A C 1
ATOM 5227 O O . PRO A 1 636 ? 8.305 -18.338 4.490 1.00 40.12 636 PRO A O 1
ATOM 5230 N N . ILE A 1 637 ? 6.145 -18.435 3.951 1.00 43.34 637 ILE A N 1
ATOM 5231 C CA . ILE A 1 637 ? 6.413 -18.422 2.475 1.00 43.34 637 ILE A CA 1
ATOM 5232 C C . ILE A 1 637 ? 5.471 -17.537 1.606 1.00 43.34 637 ILE A C 1
ATOM 5234 O O . ILE A 1 637 ? 5.634 -17.450 0.390 1.00 43.34 637 ILE A O 1
ATOM 5238 N N . ALA A 1 638 ? 4.531 -16.783 2.172 1.00 43.34 638 ALA A N 1
ATOM 5239 C CA . ALA A 1 638 ? 3.453 -16.165 1.383 1.00 43.34 638 ALA A CA 1
ATOM 5240 C C . ALA A 1 638 ? 3.881 -15.207 0.233 1.00 43.34 638 ALA A C 1
ATOM 5242 O O . ALA A 1 638 ? 3.372 -15.342 -0.875 1.00 43.34 638 ALA A O 1
ATOM 5243 N N . GLY A 1 639 ? 4.844 -14.290 0.419 1.00 43.62 639 GLY A N 1
ATOM 5244 C CA . GLY A 1 639 ? 5.234 -13.323 -0.634 1.00 43.62 639 GLY A CA 1
ATOM 5245 C C . GLY A 1 639 ? 5.901 -13.948 -1.874 1.00 43.62 639 GLY A C 1
ATOM 5246 O O . GLY A 1 639 ? 5.625 -13.554 -3.005 1.00 43.62 639 GLY A O 1
ATOM 5247 N N . TYR A 1 640 ? 6.720 -14.982 -1.662 1.00 45.09 640 TYR A N 1
ATOM 5248 C CA . TYR A 1 640 ? 7.337 -15.779 -2.732 1.00 45.09 640 TYR A CA 1
ATOM 5249 C C . TYR A 1 640 ? 6.303 -16.623 -3.485 1.00 45.09 640 TYR A C 1
ATOM 5251 O O . TYR A 1 640 ? 6.343 -16.723 -4.712 1.00 45.09 640 TYR A O 1
ATOM 5259 N N . PHE A 1 641 ? 5.359 -17.207 -2.744 1.00 46.19 641 PHE A N 1
ATOM 5260 C CA . PHE A 1 641 ? 4.287 -18.022 -3.305 1.00 46.19 641 PHE A CA 1
ATOM 5261 C C . PHE A 1 641 ? 3.362 -17.185 -4.193 1.00 46.19 641 PHE A C 1
ATOM 5263 O O . PHE A 1 641 ? 3.062 -17.592 -5.309 1.00 46.19 641 PHE A O 1
ATOM 5270 N N . MET A 1 642 ? 3.009 -15.967 -3.761 1.00 45.88 642 MET A N 1
ATOM 5271 C CA . MET A 1 642 ? 2.199 -15.043 -4.563 1.00 45.88 642 MET A CA 1
ATOM 5272 C C . MET A 1 642 ? 2.869 -14.665 -5.888 1.00 45.88 642 MET A C 1
ATOM 5274 O O . MET A 1 642 ? 2.218 -14.696 -6.930 1.00 45.88 642 MET A O 1
ATOM 5278 N N . ALA A 1 643 ? 4.173 -14.374 -5.878 1.00 42.22 643 ALA A N 1
ATOM 5279 C CA . ALA A 1 643 ? 4.916 -14.084 -7.105 1.00 42.22 643 ALA A CA 1
ATOM 5280 C C . ALA A 1 643 ? 5.043 -15.317 -8.026 1.00 42.22 643 ALA A C 1
ATOM 5282 O O . ALA A 1 643 ? 4.990 -15.192 -9.247 1.00 42.22 643 ALA A O 1
ATOM 5283 N N . THR A 1 644 ? 5.164 -16.520 -7.454 1.00 41.22 644 THR A N 1
ATOM 5284 C CA . THR A 1 644 ? 5.268 -17.776 -8.216 1.00 41.22 644 THR A CA 1
ATOM 5285 C C . THR A 1 644 ? 3.927 -18.184 -8.837 1.00 41.22 644 THR A C 1
ATOM 5287 O O . THR A 1 644 ? 3.896 -18.547 -10.012 1.00 41.22 644 THR A O 1
ATOM 5290 N N . ILE A 1 645 ? 2.815 -18.063 -8.102 1.00 41.50 645 ILE A N 1
ATOM 5291 C CA . ILE A 1 645 ? 1.452 -18.295 -8.615 1.00 41.50 645 ILE A CA 1
ATOM 5292 C C . ILE A 1 645 ? 1.141 -17.332 -9.758 1.00 41.50 645 ILE A C 1
ATOM 5294 O O . ILE A 1 645 ? 0.723 -17.771 -10.827 1.00 41.50 645 ILE A O 1
ATOM 5298 N N . ALA A 1 646 ? 1.403 -16.036 -9.564 1.00 43.44 646 ALA A N 1
ATOM 5299 C CA . ALA A 1 646 ? 1.172 -15.011 -10.579 1.00 43.44 646 ALA A CA 1
ATOM 5300 C C . ALA A 1 646 ? 1.884 -15.309 -11.911 1.00 43.44 646 ALA A C 1
ATOM 5302 O O . ALA A 1 646 ? 1.388 -14.943 -12.973 1.00 43.44 646 ALA A O 1
ATOM 5303 N N . ARG A 1 647 ? 3.029 -15.997 -11.861 1.00 44.38 647 ARG A N 1
ATOM 5304 C CA . ARG A 1 647 ? 3.821 -16.395 -13.031 1.00 44.38 647 ARG A CA 1
ATOM 5305 C C . ARG A 1 647 ? 3.305 -17.663 -13.728 1.00 44.38 647 ARG A C 1
ATOM 5307 O O . ARG A 1 647 ? 3.604 -17.859 -14.898 1.00 44.38 647 ARG A O 1
ATOM 5314 N N . SER A 1 648 ? 2.588 -18.539 -13.019 1.00 34.00 648 SER A N 1
ATOM 5315 C CA . SER A 1 648 ? 2.365 -19.936 -13.439 1.00 34.00 648 SER A CA 1
ATOM 5316 C C . SER A 1 648 ? 0.961 -20.230 -13.990 1.00 34.00 648 SER A C 1
ATOM 5318 O O . SER A 1 648 ? 0.748 -21.309 -14.537 1.00 34.00 648 SER A O 1
ATOM 5320 N N . HIS A 1 649 ? 0.000 -19.306 -13.874 1.00 39.00 649 HIS A N 1
ATOM 5321 C CA . HIS A 1 649 ? -1.381 -19.522 -14.321 1.00 39.00 649 HIS A CA 1
ATOM 5322 C C . HIS A 1 649 ? -1.774 -18.621 -15.504 1.00 39.00 649 HIS A C 1
ATOM 5324 O O . HIS A 1 649 ? -1.586 -17.406 -15.458 1.00 39.00 649 HIS A O 1
ATOM 5330 N N . LYS A 1 650 ? -2.419 -19.219 -16.519 1.00 34.28 650 LYS A N 1
ATOM 5331 C CA . LYS A 1 650 ? -3.239 -18.517 -17.521 1.00 34.28 650 LYS A CA 1
ATOM 5332 C C . LYS A 1 650 ? -4.502 -17.986 -16.833 1.00 34.28 650 LYS A C 1
ATOM 5334 O O . LYS A 1 650 ? -5.526 -18.660 -16.856 1.00 34.28 650 LYS A O 1
ATOM 5339 N N . ILE A 1 651 ? -4.436 -16.832 -16.174 1.00 35.31 651 ILE A N 1
ATOM 5340 C CA . ILE A 1 651 ? -5.620 -16.210 -15.559 1.00 35.31 651 ILE A CA 1
ATOM 5341 C C . ILE A 1 651 ? -6.055 -15.057 -16.454 1.00 35.31 651 ILE A C 1
ATOM 5343 O O . ILE A 1 651 ? -5.344 -14.065 -16.588 1.00 35.31 651 ILE A O 1
ATOM 5347 N N . ARG A 1 652 ? -7.222 -15.181 -17.096 1.00 35.09 652 ARG A N 1
ATOM 5348 C CA . ARG A 1 652 ? -7.804 -14.066 -17.855 1.00 35.09 652 ARG A CA 1
ATOM 5349 C C . ARG A 1 652 ? -8.360 -13.018 -16.886 1.00 35.09 652 ARG A C 1
ATOM 5351 O O . ARG A 1 652 ? -8.825 -13.341 -15.795 1.00 35.09 652 ARG A O 1
ATOM 5358 N N . TYR A 1 653 ? -8.347 -11.758 -17.319 1.00 32.75 653 TYR A N 1
ATOM 5359 C CA . TYR A 1 653 ? -8.586 -10.526 -16.543 1.00 32.75 653 TYR A CA 1
ATOM 5360 C C . TYR A 1 653 ? -9.943 -10.414 -15.784 1.00 32.75 653 TYR A C 1
ATOM 5362 O O . TYR A 1 653 ? -10.199 -9.410 -15.136 1.00 32.75 653 TYR A O 1
ATOM 5370 N N . GLY A 1 654 ? -10.807 -11.435 -15.780 1.00 37.41 654 GLY A N 1
ATOM 5371 C CA . GLY A 1 654 ? -12.062 -11.479 -15.004 1.00 37.41 654 GLY A CA 1
ATOM 5372 C C . GLY A 1 654 ? -12.128 -12.569 -13.925 1.00 37.41 654 GLY A C 1
ATOM 5373 O O . GLY A 1 654 ? -13.044 -12.568 -13.107 1.00 37.41 654 GLY A O 1
ATOM 5374 N N . GLU A 1 655 ? -11.164 -13.492 -13.886 1.00 36.03 655 GLU A N 1
ATOM 5375 C CA . GLU A 1 655 ? -11.195 -14.665 -12.996 1.00 36.03 655 GLU A CA 1
ATOM 5376 C C . GLU A 1 655 ? -10.433 -14.434 -11.683 1.00 36.03 655 GLU A C 1
ATOM 5378 O O . GLU A 1 655 ? -10.642 -15.143 -10.701 1.00 36.03 655 GLU A O 1
ATOM 5383 N N . ILE A 1 656 ? -9.607 -13.383 -11.618 1.00 35.47 656 ILE A N 1
ATOM 5384 C CA . ILE A 1 656 ? -8.702 -13.104 -10.495 1.00 35.47 656 ILE A CA 1
ATOM 5385 C C . ILE A 1 656 ? -9.465 -12.915 -9.168 1.00 35.47 656 ILE A C 1
ATOM 5387 O O . ILE A 1 656 ? -8.956 -13.320 -8.131 1.00 35.47 656 ILE A O 1
ATOM 5391 N N . SER A 1 657 ? -10.689 -12.375 -9.144 1.00 34.66 657 SER A N 1
ATOM 5392 C CA . SER A 1 657 ? -11.359 -12.055 -7.867 1.00 34.66 657 SER A CA 1
ATOM 5393 C C . SER A 1 657 ? -12.077 -13.238 -7.205 1.00 34.66 657 SER A C 1
ATOM 5395 O O . SER A 1 657 ? -12.065 -13.341 -5.981 1.00 34.66 657 SER A O 1
ATOM 5397 N N . LYS A 1 658 ? -12.667 -14.154 -7.986 1.00 35.53 658 LYS A N 1
ATOM 5398 C CA . LYS A 1 658 ? -13.316 -15.367 -7.456 1.00 35.53 658 LYS A CA 1
ATOM 5399 C C . LYS A 1 658 ? -12.343 -16.531 -7.379 1.00 35.53 658 LYS A C 1
ATOM 5401 O O . LYS A 1 658 ? -12.347 -17.229 -6.379 1.00 35.53 658 LYS A O 1
ATOM 5406 N N . VAL A 1 659 ? -11.475 -16.694 -8.377 1.00 33.59 659 VAL A N 1
ATOM 5407 C CA . VAL A 1 659 ? -10.532 -17.813 -8.456 1.00 33.59 659 VAL A CA 1
ATOM 5408 C C . VAL A 1 659 ? -9.300 -17.566 -7.595 1.00 33.59 659 VAL A C 1
ATOM 5410 O O . VAL A 1 659 ? -8.811 -18.522 -7.038 1.00 33.59 659 VAL A O 1
ATOM 5413 N N . THR A 1 660 ? -8.813 -16.339 -7.367 1.00 33.78 660 THR A N 1
ATOM 5414 C CA . THR A 1 660 ? -7.659 -16.141 -6.452 1.00 33.78 660 THR A CA 1
ATOM 5415 C C . THR A 1 660 ? -8.084 -16.203 -4.991 1.00 33.78 660 THR A C 1
ATOM 5417 O O . THR A 1 660 ? -7.359 -16.768 -4.184 1.00 33.78 660 THR A O 1
ATOM 5420 N N . ALA A 1 661 ? -9.270 -15.691 -4.644 1.00 34.53 661 ALA A N 1
ATOM 5421 C CA . ALA A 1 661 ? -9.838 -15.877 -3.313 1.00 34.53 661 ALA A CA 1
ATOM 5422 C C . ALA A 1 661 ? -10.194 -17.351 -3.080 1.00 34.53 661 ALA A C 1
ATOM 5424 O O . ALA A 1 661 ? -9.760 -17.880 -2.070 1.00 34.53 661 ALA A O 1
ATOM 5425 N N . ALA A 1 662 ? -10.838 -18.029 -4.044 1.00 31.34 662 ALA A N 1
ATOM 5426 C CA . ALA A 1 662 ? -11.095 -19.472 -4.008 1.00 31.34 662 ALA A CA 1
ATOM 5427 C C . ALA A 1 662 ? -9.816 -20.316 -4.078 1.00 31.34 662 ALA A C 1
ATOM 5429 O O . ALA A 1 662 ? -9.723 -21.310 -3.400 1.00 31.34 662 ALA A O 1
ATOM 5430 N N . TYR A 1 663 ? -8.756 -19.940 -4.788 1.00 31.86 663 TYR A N 1
ATOM 5431 C CA . TYR A 1 663 ? -7.480 -20.663 -4.712 1.00 31.86 663 TYR A CA 1
ATOM 5432 C C . TYR A 1 663 ? -6.787 -20.402 -3.374 1.00 31.86 663 TYR A C 1
ATOM 5434 O O . TYR A 1 663 ? -6.138 -21.290 -2.847 1.00 31.86 663 TYR A O 1
ATOM 5442 N N . LEU A 1 664 ? -6.918 -19.213 -2.783 1.00 33.47 664 LEU A N 1
ATOM 5443 C CA . LEU A 1 664 ? -6.366 -18.916 -1.458 1.00 33.47 664 LEU A CA 1
ATOM 5444 C C . LEU A 1 664 ? -7.239 -19.468 -0.309 1.00 33.47 664 LEU A C 1
ATOM 5446 O O . LEU A 1 664 ? -6.718 -19.641 0.792 1.00 33.47 664 LEU A O 1
ATOM 5450 N N . SER A 1 665 ? -8.526 -19.757 -0.548 1.00 34.16 665 SER A N 1
ATOM 5451 C CA . SER A 1 665 ? -9.495 -20.273 0.436 1.00 34.16 665 SER A CA 1
ATOM 5452 C C . SER A 1 665 ? -9.840 -21.760 0.270 1.00 34.16 665 SER A C 1
ATOM 5454 O O . SER A 1 665 ? -10.008 -22.443 1.276 1.00 34.16 665 SER A O 1
ATOM 5456 N N . ASP A 1 666 ? -9.902 -22.268 -0.963 1.00 29.44 666 ASP A N 1
ATOM 5457 C CA . ASP A 1 666 ? -10.154 -23.670 -1.363 1.00 29.44 666 ASP A CA 1
ATOM 5458 C C . ASP A 1 666 ? -8.867 -24.473 -1.555 1.00 29.44 666 ASP A C 1
ATOM 5460 O O . ASP A 1 666 ? -8.931 -25.681 -1.803 1.00 29.44 666 ASP A O 1
ATOM 5464 N N . MET A 1 667 ? -7.690 -23.877 -1.335 1.00 29.56 667 MET A N 1
ATOM 5465 C CA . MET A 1 667 ? -6.547 -24.666 -0.878 1.00 29.56 667 MET A CA 1
ATOM 5466 C C . MET A 1 667 ? -6.867 -25.180 0.535 1.00 29.56 667 MET A C 1
ATOM 5468 O O . MET A 1 667 ? -6.327 -24.725 1.545 1.00 29.56 667 MET A O 1
ATOM 5472 N N . LYS A 1 668 ? -7.731 -26.198 0.601 1.00 30.45 668 LYS A N 1
ATOM 5473 C CA . LYS A 1 668 ? -7.554 -27.305 1.530 1.00 30.45 668 LYS A CA 1
ATOM 5474 C C . LYS A 1 668 ? -6.136 -27.795 1.270 1.00 30.45 668 LYS A C 1
ATOM 5476 O O . LYS A 1 668 ? -5.919 -28.562 0.340 1.00 30.45 668 LYS A O 1
ATOM 5481 N N . PHE A 1 669 ? -5.154 -27.287 2.010 1.00 32.44 669 PHE A N 1
ATOM 5482 C CA . PHE A 1 669 ? -3.814 -27.851 1.965 1.00 32.44 669 PHE A CA 1
ATOM 5483 C C . PHE A 1 669 ? -3.932 -29.272 2.514 1.00 32.44 669 PHE A C 1
ATOM 5485 O O . PHE A 1 669 ? -4.074 -29.499 3.715 1.00 32.44 669 PHE A O 1
ATOM 5492 N N . PHE A 1 670 ? -4.024 -30.193 1.559 1.00 29.05 670 PHE A N 1
ATOM 5493 C CA . PHE A 1 670 ? -4.039 -31.633 1.703 1.00 29.05 670 PHE A CA 1
ATOM 5494 C C . PHE A 1 670 ? -2.902 -32.073 2.624 1.00 29.05 670 PHE A C 1
ATOM 5496 O O . PHE A 1 670 ? -1.853 -31.434 2.657 1.00 29.05 670 PHE A O 1
ATOM 5503 N N . GLY A 1 671 ? -3.134 -33.146 3.380 1.00 33.50 671 GLY A N 1
ATOM 5504 C CA . GLY A 1 671 ? -2.177 -33.746 4.307 1.00 33.50 671 GLY A CA 1
ATOM 5505 C C . GLY A 1 671 ? -0.858 -34.155 3.647 1.00 33.50 671 GLY A C 1
ATOM 5506 O O . GLY A 1 671 ? -0.648 -35.323 3.345 1.00 33.50 671 GLY A O 1
ATOM 5507 N N . GLU A 1 672 ? 0.028 -33.184 3.477 1.00 31.17 672 GLU A N 1
ATOM 5508 C CA . GLU A 1 672 ? 1.355 -33.295 2.883 1.00 31.17 672 GLU A CA 1
ATOM 5509 C C . GLU A 1 672 ? 2.418 -33.147 3.978 1.00 31.17 672 GLU A C 1
ATOM 5511 O O . GLU A 1 672 ? 2.258 -32.422 4.965 1.00 31.17 672 GLU A O 1
ATOM 5516 N N . THR A 1 673 ? 3.490 -33.912 3.830 1.00 33.59 673 THR A N 1
ATOM 5517 C CA . THR A 1 673 ? 4.322 -34.392 4.931 1.00 33.59 673 THR A CA 1
ATOM 5518 C C . THR A 1 673 ? 5.566 -33.498 5.168 1.00 33.59 673 THR A C 1
ATOM 5520 O O . THR A 1 673 ? 5.877 -32.633 4.341 1.00 33.59 673 THR A O 1
ATOM 5523 N N . PRO A 1 674 ? 6.306 -33.646 6.293 1.00 32.06 674 PRO A N 1
ATOM 5524 C CA . PRO A 1 674 ? 7.524 -32.873 6.630 1.00 32.06 674 PRO A CA 1
ATOM 5525 C C . PRO A 1 674 ? 8.589 -32.754 5.515 1.00 32.06 674 PRO A C 1
ATOM 5527 O O . PRO A 1 674 ? 9.438 -31.864 5.522 1.00 32.06 674 PRO A O 1
ATOM 5530 N N . GLU A 1 675 ? 8.511 -33.628 4.524 1.00 36.34 675 GLU A N 1
ATOM 5531 C CA . GLU A 1 675 ? 9.348 -33.746 3.334 1.00 36.34 675 GLU A CA 1
ATOM 5532 C C . GLU A 1 675 ? 9.188 -32.578 2.359 1.00 36.34 675 GLU A C 1
ATOM 5534 O O . GLU A 1 675 ? 10.171 -32.088 1.801 1.00 36.34 675 GLU A O 1
ATOM 5539 N N . TYR A 1 676 ? 7.960 -32.083 2.197 1.00 38.12 676 TYR A N 1
ATOM 5540 C CA . TYR A 1 676 ? 7.668 -30.908 1.378 1.00 38.12 676 TYR A CA 1
ATOM 5541 C C . TYR A 1 676 ? 8.289 -29.642 1.996 1.00 38.12 676 TYR A C 1
ATOM 5543 O O . TYR A 1 676 ? 8.850 -28.788 1.303 1.00 38.12 676 TYR A O 1
ATOM 5551 N N . PHE A 1 677 ? 8.298 -29.561 3.331 1.00 35.06 677 PHE A N 1
ATOM 5552 C CA . PHE A 1 677 ? 8.973 -28.491 4.069 1.00 35.06 677 PHE A CA 1
ATOM 5553 C C . PHE A 1 677 ? 10.502 -28.558 3.933 1.00 35.06 677 PHE A C 1
ATOM 5555 O O . PHE A 1 677 ? 11.148 -27.516 3.794 1.00 35.06 677 PHE A O 1
ATOM 5562 N N . ALA A 1 678 ? 11.085 -29.760 3.887 1.00 34.72 678 ALA A N 1
ATOM 5563 C CA . ALA A 1 678 ? 12.513 -29.955 3.636 1.00 34.72 678 ALA A CA 1
ATOM 5564 C C . ALA A 1 678 ? 12.924 -29.547 2.205 1.00 34.72 678 ALA A C 1
ATOM 5566 O O . ALA A 1 678 ? 13.954 -28.889 2.040 1.00 34.72 678 ALA A O 1
ATOM 5567 N N . ALA A 1 679 ? 12.102 -29.841 1.190 1.00 37.84 679 ALA A N 1
ATOM 5568 C CA . ALA A 1 679 ? 12.322 -29.408 -0.196 1.00 37.84 679 ALA A CA 1
ATOM 5569 C C . ALA A 1 679 ? 12.271 -27.873 -0.351 1.00 37.84 679 ALA A C 1
ATOM 5571 O O . ALA A 1 679 ? 13.091 -27.279 -1.049 1.00 37.84 679 ALA A O 1
ATOM 5572 N N . MET A 1 680 ? 11.388 -27.189 0.384 1.00 36.88 680 MET A N 1
ATOM 5573 C CA . MET A 1 680 ? 11.327 -25.720 0.381 1.00 36.88 680 MET A CA 1
ATOM 5574 C C . MET A 1 680 ? 12.473 -25.042 1.150 1.00 36.88 680 MET A C 1
ATOM 5576 O O . MET A 1 680 ? 12.882 -23.935 0.787 1.00 36.88 680 MET A O 1
ATOM 5580 N N . MET A 1 681 ? 13.004 -25.670 2.207 1.00 36.12 681 MET A N 1
ATOM 5581 C CA . MET A 1 681 ? 14.228 -25.206 2.884 1.00 36.12 681 MET A CA 1
ATOM 5582 C C . MET A 1 681 ? 15.485 -25.438 2.031 1.00 36.12 681 MET A C 1
ATOM 5584 O O . MET A 1 681 ? 16.453 -24.679 2.149 1.00 36.12 681 MET A O 1
ATOM 5588 N N . PHE A 1 682 ? 15.442 -26.441 1.150 1.00 38.34 682 PHE A N 1
ATOM 5589 C CA . PHE A 1 682 ? 16.456 -26.752 0.145 1.00 38.34 682 PHE A CA 1
ATOM 5590 C C . PHE A 1 682 ? 16.456 -25.736 -1.013 1.00 38.34 682 PHE A C 1
ATOM 5592 O O . PHE A 1 682 ? 17.508 -25.174 -1.304 1.00 38.34 682 PHE A O 1
ATOM 5599 N N . GLU A 1 683 ? 15.295 -25.374 -1.580 1.00 36.00 683 GLU A N 1
ATOM 5600 C CA . GLU A 1 683 ? 15.189 -24.317 -2.612 1.00 36.00 683 GLU A CA 1
ATOM 5601 C C . GLU A 1 683 ? 15.595 -22.918 -2.117 1.00 36.00 683 GLU A C 1
ATOM 5603 O O . GLU A 1 683 ? 15.965 -22.042 -2.898 1.00 36.00 683 GLU A O 1
ATOM 5608 N N . ARG A 1 684 ? 15.543 -22.699 -0.800 1.00 33.44 684 ARG A N 1
ATOM 5609 C CA . ARG A 1 684 ? 15.982 -21.458 -0.148 1.00 33.44 684 ARG A CA 1
ATOM 5610 C C . ARG A 1 684 ? 17.451 -21.475 0.276 1.00 33.44 684 ARG A C 1
ATOM 5612 O O . ARG A 1 684 ? 17.953 -20.442 0.710 1.00 33.44 684 ARG A O 1
ATOM 5619 N N . GLY A 1 685 ? 18.130 -22.620 0.183 1.00 35.09 685 GLY A N 1
ATOM 5620 C CA . GLY A 1 685 ? 19.532 -22.777 0.575 1.00 35.09 685 GLY A CA 1
ATOM 5621 C C . GLY A 1 685 ? 19.807 -22.611 2.074 1.00 35.09 685 GLY A C 1
ATOM 5622 O O . GLY A 1 685 ? 20.936 -22.282 2.429 1.00 35.09 685 GLY A O 1
ATOM 5623 N N . VAL A 1 686 ? 18.809 -22.794 2.958 1.00 36.75 686 VAL A N 1
ATOM 5624 C CA . VAL A 1 686 ? 18.965 -22.426 4.381 1.00 36.75 686 VAL A CA 1
ATOM 5625 C C . VAL A 1 686 ? 19.221 -23.599 5.336 1.00 36.75 686 VAL A C 1
ATOM 5627 O O . VAL A 1 686 ? 20.022 -23.380 6.232 1.00 36.75 686 VAL A O 1
ATOM 5630 N N . LEU A 1 687 ? 18.671 -24.825 5.216 1.00 32.91 687 LEU A N 1
ATOM 5631 C CA . LEU A 1 687 ? 18.805 -25.775 6.357 1.00 32.91 687 LEU A CA 1
ATOM 5632 C C . LEU A 1 687 ? 18.809 -27.310 6.132 1.00 32.91 687 LEU A C 1
ATOM 5634 O O . LEU A 1 687 ? 18.530 -28.044 7.074 1.00 32.91 687 LEU A O 1
ATOM 5638 N N . SER A 1 688 ? 19.204 -27.865 4.982 1.00 35.75 688 SER A N 1
ATOM 5639 C CA . SER A 1 688 ? 19.404 -29.340 4.916 1.00 35.75 688 SER A CA 1
ATOM 5640 C C . SER A 1 688 ? 20.326 -29.865 3.821 1.00 35.75 688 SER A C 1
ATOM 5642 O O . SER A 1 688 ? 20.529 -31.073 3.746 1.00 35.75 688 SER A O 1
ATOM 5644 N N . PHE A 1 689 ? 20.963 -29.002 3.025 1.00 38.12 689 PHE A N 1
ATOM 5645 C CA . PHE A 1 689 ? 21.859 -29.459 1.958 1.00 38.12 689 PHE A CA 1
ATOM 5646 C C . PHE A 1 689 ? 22.983 -30.364 2.484 1.00 38.12 689 PHE A C 1
ATOM 5648 O O . PHE A 1 689 ? 23.298 -31.372 1.866 1.00 38.12 689 PHE A O 1
ATOM 5655 N N . ILE A 1 690 ? 23.542 -30.068 3.660 1.00 41.00 690 ILE A N 1
ATOM 5656 C CA . ILE A 1 690 ? 24.696 -30.809 4.186 1.00 41.00 690 ILE A CA 1
ATOM 5657 C C . ILE A 1 690 ? 24.322 -32.170 4.796 1.00 41.00 690 ILE A C 1
ATOM 5659 O O . ILE A 1 690 ? 24.940 -33.149 4.388 1.00 41.00 690 ILE A O 1
ATOM 5663 N N . PRO A 1 691 ? 23.323 -32.311 5.693 1.00 40.97 691 PRO A N 1
ATOM 5664 C CA . PRO A 1 691 ? 22.889 -33.629 6.171 1.00 40.97 691 PRO A CA 1
ATOM 5665 C C . PRO A 1 691 ? 22.318 -34.506 5.052 1.00 40.97 691 PRO A C 1
ATOM 5667 O O . PRO A 1 691 ? 22.611 -35.696 5.002 1.00 40.97 691 PRO A O 1
ATOM 5670 N N . TYR A 1 692 ? 21.563 -33.913 4.121 1.00 45.00 692 TYR A N 1
ATOM 5671 C CA . TYR A 1 692 ? 21.020 -34.610 2.955 1.00 45.00 692 TYR A CA 1
ATOM 5672 C C . TYR A 1 692 ? 22.134 -35.124 2.040 1.00 45.00 692 TYR A C 1
ATOM 5674 O O . TYR A 1 692 ? 22.146 -36.308 1.715 1.00 45.00 692 TYR A O 1
ATOM 5682 N N . LEU A 1 693 ? 23.117 -34.279 1.696 1.00 42.88 693 LEU A N 1
ATOM 5683 C CA . LEU A 1 693 ? 24.297 -34.721 0.957 1.00 42.88 693 LEU A CA 1
ATOM 5684 C C . LEU A 1 693 ? 25.063 -35.785 1.739 1.00 42.88 693 LEU A C 1
ATOM 5686 O O . LEU A 1 693 ? 25.420 -36.798 1.162 1.00 42.88 693 LEU A O 1
ATOM 5690 N N . MET A 1 694 ? 25.293 -35.609 3.043 1.00 44.78 694 MET A N 1
ATOM 5691 C CA . MET A 1 694 ? 25.996 -36.596 3.868 1.00 44.78 694 MET A CA 1
ATOM 5692 C C . MET A 1 694 ? 25.283 -37.951 3.882 1.00 44.78 694 MET A C 1
ATOM 5694 O O . MET A 1 694 ? 25.963 -38.960 3.762 1.00 44.78 694 MET A O 1
ATOM 5698 N N . LEU A 1 695 ? 23.951 -38.008 3.977 1.00 47.97 695 LEU A N 1
ATOM 5699 C CA . LEU A 1 695 ? 23.187 -39.261 3.910 1.00 47.97 695 LEU A CA 1
ATOM 5700 C C . LEU A 1 695 ? 23.149 -39.848 2.504 1.00 47.97 695 LEU A C 1
ATOM 5702 O O . LEU A 1 695 ? 23.334 -41.049 2.340 1.00 47.97 695 LEU A O 1
ATOM 5706 N N . GLN A 1 696 ? 22.988 -39.013 1.482 1.00 43.97 696 GLN A N 1
ATOM 5707 C CA . GLN A 1 696 ? 23.083 -39.428 0.087 1.00 43.97 696 GLN A CA 1
ATOM 5708 C C . GLN A 1 696 ? 24.481 -39.998 -0.227 1.00 43.97 696 GLN A C 1
ATOM 5710 O O . GLN A 1 696 ? 24.593 -41.007 -0.919 1.00 43.97 696 GLN A O 1
ATOM 5715 N N . TYR A 1 697 ? 25.537 -39.421 0.356 1.00 45.22 697 TYR A N 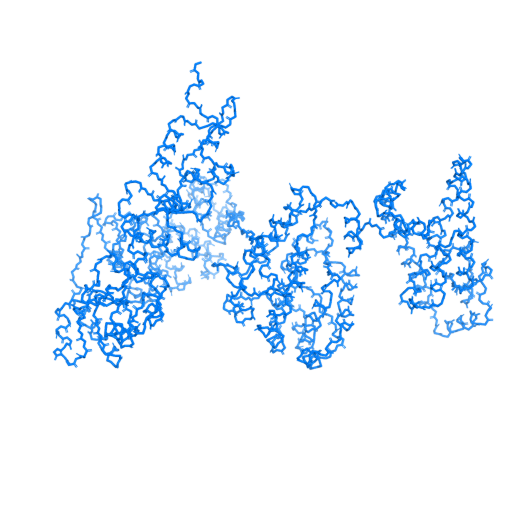1
ATOM 5716 C CA . TYR A 1 697 ? 26.921 -39.897 0.287 1.00 45.22 697 TYR A CA 1
ATOM 5717 C C . TYR A 1 697 ? 27.212 -41.090 1.212 1.00 45.22 697 TYR A C 1
ATOM 5719 O O . TYR A 1 697 ? 28.116 -41.860 0.916 1.00 45.22 697 TYR A O 1
ATOM 5727 N N . LEU A 1 698 ? 26.489 -41.269 2.325 1.00 42.62 698 LEU A N 1
ATOM 5728 C CA . LEU A 1 698 ? 26.678 -42.366 3.292 1.00 42.62 698 LEU A CA 1
ATOM 5729 C C . LEU A 1 698 ? 25.786 -43.588 3.029 1.00 42.62 698 LEU A C 1
ATOM 5731 O O . LEU A 1 698 ? 26.070 -44.665 3.560 1.00 42.62 698 LEU A O 1
ATOM 5735 N N . TYR A 1 699 ? 24.750 -43.463 2.201 1.00 45.84 699 TYR A N 1
ATOM 5736 C CA . TYR A 1 699 ? 23.765 -44.523 1.950 1.00 45.84 699 TYR A CA 1
ATOM 5737 C C . TYR A 1 699 ? 23.387 -44.700 0.466 1.00 45.84 699 TYR A C 1
ATOM 5739 O O . TYR A 1 699 ? 22.705 -45.673 0.135 1.00 45.84 699 TYR A O 1
ATOM 5747 N N . GLY A 1 700 ? 23.874 -43.841 -0.440 1.00 43.53 700 GLY A N 1
ATOM 5748 C CA . GLY A 1 700 ? 23.789 -44.034 -1.894 1.00 43.53 700 GLY A CA 1
ATOM 5749 C C . GLY A 1 700 ? 22.361 -44.092 -2.453 1.00 43.53 700 GLY A C 1
ATOM 5750 O O . GLY A 1 700 ? 21.439 -43.492 -1.902 1.00 43.53 700 GLY A O 1
ATOM 5751 N N . GLU A 1 701 ? 22.157 -44.849 -3.539 1.00 39.28 701 GLU A N 1
ATOM 5752 C CA . GLU A 1 701 ? 20.833 -45.048 -4.170 1.00 39.28 701 GLU A CA 1
ATOM 5753 C C . GLU A 1 701 ? 19.784 -45.605 -3.203 1.00 39.28 701 GLU A C 1
ATOM 5755 O O . GLU A 1 701 ? 18.614 -45.242 -3.280 1.00 39.28 701 GLU A O 1
ATOM 5760 N N . SER A 1 702 ? 20.208 -46.420 -2.235 1.00 40.31 702 SER A N 1
ATOM 5761 C CA . SER A 1 702 ? 19.331 -46.960 -1.195 1.00 40.31 702 SER A CA 1
ATOM 5762 C C . SER A 1 702 ? 18.741 -45.899 -0.274 1.00 40.31 702 SER A C 1
ATOM 5764 O O . SER A 1 702 ? 17.777 -46.219 0.397 1.00 40.31 702 SER A O 1
ATOM 5766 N N . TYR A 1 703 ? 19.289 -44.680 -0.224 1.00 43.72 703 TYR A N 1
ATOM 5767 C CA . TYR A 1 703 ? 18.659 -43.537 0.442 1.00 43.72 703 TYR A CA 1
ATOM 5768 C C . TYR A 1 703 ? 17.706 -42.794 -0.494 1.00 43.72 703 TYR A C 1
ATOM 5770 O O . TYR A 1 703 ? 16.621 -42.423 -0.071 1.00 43.72 703 TYR A O 1
ATOM 5778 N N . GLN A 1 704 ? 18.058 -42.647 -1.774 1.00 39.84 704 GLN A N 1
ATOM 5779 C CA . GLN A 1 704 ? 17.216 -41.967 -2.768 1.00 39.84 704 GLN A CA 1
ATOM 5780 C C . GLN A 1 704 ? 15.937 -42.742 -3.117 1.00 39.84 704 GLN A C 1
ATOM 5782 O O . GLN A 1 704 ? 14.930 -42.130 -3.457 1.00 39.84 704 GLN A O 1
ATOM 5787 N N . GLN A 1 705 ? 15.975 -44.073 -3.016 1.00 44.94 705 GLN A N 1
ATOM 5788 C CA . GLN A 1 705 ? 14.823 -44.958 -3.212 1.00 44.94 705 GLN A CA 1
ATOM 5789 C C . GLN A 1 705 ? 13.899 -45.027 -1.990 1.00 44.94 705 GLN A C 1
ATOM 5791 O O . GLN A 1 705 ? 12.796 -45.564 -2.082 1.00 44.94 705 GLN A O 1
ATOM 5796 N N . LEU A 1 706 ? 14.333 -44.505 -0.838 1.00 43.81 706 LEU A N 1
ATOM 5797 C CA . LEU A 1 706 ? 13.456 -44.393 0.320 1.00 43.81 706 LEU A CA 1
ATOM 5798 C C . LEU A 1 706 ? 12.391 -43.355 0.015 1.00 43.81 706 LEU A C 1
ATOM 5800 O O . LEU A 1 706 ? 12.684 -42.323 -0.591 1.00 43.81 706 LEU A O 1
ATOM 5804 N N . SER A 1 707 ? 11.169 -43.595 0.486 1.00 43.22 707 SER A N 1
ATOM 5805 C CA . SER A 1 707 ? 10.173 -42.534 0.486 1.00 43.22 707 SER A CA 1
ATOM 5806 C C . SER A 1 707 ? 10.752 -41.336 1.223 1.00 43.22 707 SER A C 1
ATOM 5808 O O . SER A 1 707 ? 11.492 -41.481 2.205 1.00 43.22 707 SER A O 1
ATOM 5810 N N . SER A 1 708 ? 10.415 -40.143 0.750 1.00 37.97 708 SER A N 1
ATOM 5811 C CA . SER A 1 708 ? 10.897 -38.899 1.335 1.00 37.97 708 SER A CA 1
ATOM 5812 C C . SER A 1 708 ? 10.696 -38.902 2.864 1.00 37.97 708 SER A C 1
ATOM 5814 O O . SER A 1 708 ? 11.559 -38.441 3.602 1.00 37.97 708 SER A O 1
ATOM 5816 N N . GLN A 1 709 ? 9.631 -39.550 3.356 1.00 40.66 709 GLN A N 1
ATOM 5817 C CA . GLN A 1 709 ? 9.317 -39.687 4.778 1.00 40.66 709 GLN A CA 1
ATOM 5818 C C . GLN A 1 709 ? 10.330 -40.487 5.599 1.00 40.66 709 GLN A C 1
ATOM 5820 O O . GLN A 1 709 ? 10.621 -40.147 6.746 1.00 40.66 709 GLN A O 1
ATOM 5825 N N . VAL A 1 710 ? 10.932 -41.518 5.012 1.00 45.06 710 VAL A N 1
ATOM 5826 C CA . VAL A 1 710 ? 12.007 -42.282 5.657 1.00 45.06 710 VAL A CA 1
ATOM 5827 C C . VAL A 1 710 ? 13.345 -41.546 5.524 1.00 45.06 710 VAL A C 1
ATOM 5829 O O . VAL A 1 710 ? 14.146 -41.574 6.460 1.00 45.06 710 VAL A O 1
ATOM 5832 N N . GLN A 1 711 ? 13.564 -40.822 4.420 1.00 43.09 711 GLN A N 1
ATOM 5833 C CA . GLN A 1 711 ? 14.742 -39.964 4.245 1.00 43.09 711 GLN A CA 1
ATOM 5834 C C . GLN A 1 711 ? 14.803 -38.875 5.327 1.00 43.09 711 GLN A C 1
ATOM 5836 O O . GLN A 1 711 ? 15.816 -38.740 6.013 1.00 43.09 711 GLN A O 1
ATOM 5841 N N . THR A 1 712 ? 13.699 -38.165 5.567 1.00 42.09 712 THR A N 1
ATOM 5842 C CA . THR A 1 712 ? 13.603 -37.138 6.617 1.00 42.09 712 THR A CA 1
ATOM 5843 C C . THR A 1 712 ? 13.766 -37.718 8.017 1.00 42.09 712 THR A C 1
ATOM 5845 O O . THR A 1 712 ? 14.419 -37.104 8.857 1.00 42.09 712 THR A O 1
ATOM 5848 N N . ASN A 1 713 ? 13.242 -38.919 8.280 1.00 46.34 713 ASN A N 1
ATOM 5849 C CA . ASN A 1 713 ? 13.404 -39.584 9.576 1.00 46.34 713 ASN A CA 1
ATOM 5850 C C . ASN A 1 713 ? 14.878 -39.955 9.842 1.00 46.34 713 ASN A C 1
ATOM 5852 O O . ASN A 1 713 ? 15.371 -39.809 10.956 1.00 46.34 713 ASN A O 1
ATOM 5856 N N . LEU A 1 714 ? 15.620 -40.358 8.805 1.00 47.62 714 LEU A N 1
ATOM 5857 C CA . LEU A 1 714 ? 17.067 -40.588 8.888 1.00 47.62 714 LEU A CA 1
ATOM 5858 C C . LEU A 1 714 ? 17.857 -39.285 9.089 1.00 47.62 714 LEU A C 1
ATOM 5860 O O . LEU A 1 714 ? 18.793 -39.275 9.886 1.00 47.62 714 LEU A O 1
ATOM 5864 N N . ILE A 1 715 ? 17.458 -38.180 8.442 1.00 46.22 715 ILE A N 1
ATOM 5865 C CA . ILE A 1 715 ? 18.022 -36.838 8.693 1.00 46.22 715 ILE A CA 1
ATOM 5866 C C . ILE A 1 715 ? 17.795 -36.415 10.150 1.00 46.22 715 ILE A C 1
ATOM 5868 O O . ILE A 1 715 ? 18.706 -35.887 10.780 1.00 46.22 715 ILE A O 1
ATOM 5872 N N . GLN A 1 716 ? 16.608 -36.673 10.701 1.00 42.50 716 GLN A N 1
ATOM 5873 C CA . GLN A 1 716 ? 16.264 -36.356 12.091 1.00 42.50 716 GLN A CA 1
ATOM 5874 C C . GLN A 1 716 ? 17.019 -37.236 13.100 1.00 42.50 716 GLN A C 1
ATOM 5876 O O . GLN A 1 716 ? 17.402 -36.759 14.164 1.00 42.50 716 GLN A O 1
ATOM 5881 N N . LYS A 1 717 ? 17.291 -38.501 12.755 1.00 43.09 717 LYS A N 1
ATOM 5882 C CA . LYS A 1 717 ? 18.060 -39.449 13.583 1.00 43.09 717 LYS A CA 1
ATOM 5883 C C . LYS A 1 717 ? 19.575 -39.233 13.563 1.00 43.09 717 LYS A C 1
ATOM 5885 O O . LYS A 1 717 ? 20.263 -39.828 14.385 1.00 43.09 717 LYS A O 1
ATOM 5890 N N . LEU A 1 718 ? 20.101 -38.408 12.652 1.00 46.34 718 LEU A N 1
ATOM 5891 C CA . LEU A 1 718 ? 21.521 -38.034 12.645 1.00 46.34 718 LEU A CA 1
ATOM 5892 C C . LEU A 1 718 ? 21.935 -37.201 13.867 1.00 46.34 718 LEU A C 1
ATOM 5894 O O . LEU A 1 718 ? 23.134 -37.066 14.095 1.00 46.34 718 LEU A O 1
ATOM 5898 N N . ASP A 1 719 ? 20.969 -36.647 14.610 1.00 39.66 719 ASP A N 1
ATOM 5899 C CA . ASP A 1 719 ? 21.171 -35.867 15.841 1.00 39.66 719 ASP A CA 1
ATOM 5900 C C . ASP A 1 719 ? 22.249 -34.773 15.704 1.00 39.66 719 ASP A C 1
ATOM 5902 O O . ASP A 1 719 ? 23.048 -34.523 16.600 1.00 39.66 719 ASP A O 1
ATOM 5906 N N . LEU A 1 720 ? 22.307 -34.133 14.529 1.00 44.78 720 LEU A N 1
ATOM 5907 C CA . LEU A 1 720 ? 23.152 -32.967 14.290 1.00 44.78 720 LEU A CA 1
ATOM 5908 C C . LEU A 1 720 ? 22.311 -31.715 14.516 1.00 44.78 720 LEU A C 1
ATOM 5910 O O . LEU A 1 720 ? 21.391 -31.419 13.750 1.00 44.78 720 LEU A O 1
ATOM 5914 N N . SER A 1 721 ? 22.639 -30.954 15.554 1.00 41.06 721 SER A N 1
ATOM 5915 C CA . SER A 1 721 ? 21.987 -29.678 15.833 1.00 41.06 721 SER A CA 1
ATOM 5916 C C . SER A 1 721 ? 22.197 -28.682 14.684 1.00 41.06 721 SER A C 1
ATOM 5918 O O . SER A 1 721 ? 23.209 -28.712 13.977 1.00 41.06 721 SER A O 1
ATOM 5920 N N . ALA A 1 722 ? 21.270 -27.732 14.517 1.00 37.56 722 ALA A N 1
ATOM 5921 C CA . ALA A 1 722 ? 21.420 -26.640 13.546 1.00 37.56 722 ALA A CA 1
ATOM 5922 C C . ALA A 1 722 ? 22.761 -25.897 13.724 1.00 37.56 722 ALA A C 1
ATOM 5924 O O . ALA A 1 722 ? 23.412 -25.539 12.745 1.00 37.56 722 ALA A O 1
ATOM 5925 N N . HIS A 1 723 ? 23.226 -25.776 14.972 1.00 39.06 723 HIS A N 1
ATOM 5926 C CA . HIS A 1 723 ? 24.539 -25.240 15.313 1.00 39.06 723 HIS A CA 1
ATOM 5927 C C . HIS A 1 723 ? 25.698 -26.103 14.789 1.00 39.06 723 HIS A C 1
ATOM 5929 O O . HIS A 1 723 ? 26.712 -25.559 14.363 1.00 39.06 723 HIS A O 1
ATOM 5935 N N . GLU A 1 724 ? 25.596 -27.432 14.797 1.00 42.59 724 GLU A N 1
ATOM 5936 C CA . GLU A 1 724 ? 26.637 -28.331 14.280 1.00 42.59 724 GLU A CA 1
ATOM 5937 C C . GLU A 1 724 ? 26.694 -28.353 12.753 1.00 42.59 724 GLU A C 1
ATOM 5939 O O . GLU A 1 724 ? 27.791 -28.394 12.191 1.00 42.59 724 GLU A O 1
ATOM 5944 N N . VAL A 1 725 ? 25.543 -28.252 12.083 1.00 46.94 725 VAL A N 1
ATOM 5945 C CA . VAL A 1 725 ? 25.456 -28.093 10.621 1.00 46.94 725 VAL A CA 1
ATOM 5946 C C . VAL A 1 725 ? 26.035 -26.741 10.199 1.00 46.94 725 VAL A C 1
ATOM 5948 O O . VAL A 1 725 ? 26.873 -26.665 9.294 1.00 46.94 725 VAL A O 1
ATOM 5951 N N . GLU A 1 726 ? 25.663 -25.670 10.898 1.00 40.91 726 GLU A N 1
ATOM 5952 C CA . GLU A 1 726 ? 26.193 -24.327 10.669 1.00 40.91 726 GLU A CA 1
ATOM 5953 C C . GLU A 1 726 ? 27.688 -24.255 11.009 1.00 40.91 726 GLU A C 1
ATOM 5955 O O . GLU A 1 726 ? 28.464 -23.699 10.235 1.00 40.91 726 GLU A O 1
ATOM 5960 N N . SER A 1 727 ? 28.138 -24.904 12.086 1.00 46.19 727 SER A N 1
ATOM 5961 C CA . SER A 1 727 ? 29.556 -25.013 12.458 1.00 46.19 727 SER A CA 1
ATOM 5962 C C . SER A 1 727 ? 30.364 -25.817 11.442 1.00 46.19 727 SER A C 1
ATOM 5964 O O . SER A 1 727 ? 31.511 -25.469 11.160 1.00 46.19 727 SER A O 1
ATOM 5966 N N . PHE A 1 728 ? 29.792 -26.875 10.860 1.00 49.69 728 PHE A N 1
ATOM 5967 C CA . PHE A 1 728 ? 30.439 -27.652 9.805 1.00 49.69 728 PHE A CA 1
ATOM 5968 C C . PHE A 1 728 ? 30.569 -26.831 8.518 1.00 49.69 728 PHE A C 1
ATOM 5970 O O . PHE A 1 728 ? 31.669 -26.737 7.974 1.00 49.69 728 PHE A O 1
ATOM 5977 N N . THR A 1 729 ? 29.489 -26.173 8.085 1.00 48.88 729 THR A N 1
ATOM 5978 C CA . THR A 1 729 ? 29.467 -25.296 6.898 1.00 48.88 729 THR A CA 1
ATOM 5979 C C . THR A 1 729 ? 30.433 -24.129 7.064 1.00 48.88 729 THR A C 1
ATOM 5981 O O . THR A 1 729 ? 31.302 -23.892 6.224 1.00 48.88 729 THR A O 1
ATOM 5984 N N . THR A 1 730 ? 30.337 -23.436 8.198 1.00 49.00 730 THR A N 1
ATOM 5985 C CA . THR A 1 730 ? 31.214 -22.324 8.567 1.00 49.00 730 THR A CA 1
ATOM 5986 C C . THR A 1 730 ? 32.658 -22.796 8.669 1.00 49.00 730 THR A C 1
ATOM 5988 O O . THR A 1 730 ? 33.557 -22.102 8.209 1.00 49.00 730 THR A O 1
ATOM 5991 N N . GLY A 1 731 ? 32.906 -23.993 9.205 1.00 51.81 731 GLY A N 1
ATOM 5992 C CA . GLY A 1 731 ? 34.227 -24.619 9.250 1.00 51.81 731 GLY A CA 1
ATOM 5993 C C . GLY A 1 731 ? 34.810 -24.904 7.862 1.00 51.81 731 GLY A C 1
ATOM 5994 O O . GLY A 1 731 ? 35.973 -24.573 7.620 1.00 51.81 731 GLY A O 1
ATOM 5995 N N . CYS A 1 732 ? 34.011 -25.444 6.935 1.00 53.34 732 CYS A N 1
ATOM 5996 C CA . CYS A 1 732 ? 34.410 -25.681 5.541 1.00 53.34 732 CYS A CA 1
ATOM 5997 C C . CYS A 1 732 ? 34.756 -24.362 4.840 1.00 53.34 732 CYS A C 1
ATOM 5999 O O . CYS A 1 732 ? 35.866 -24.198 4.330 1.00 53.34 732 CYS A O 1
ATOM 6001 N N . LEU A 1 733 ? 33.843 -23.387 4.893 1.00 54.03 733 LEU A N 1
ATOM 6002 C CA . LEU A 1 733 ? 34.018 -22.073 4.271 1.00 54.03 733 LEU A CA 1
ATOM 6003 C C . LEU A 1 733 ? 35.199 -21.308 4.878 1.00 54.03 733 LEU A C 1
ATOM 6005 O O . LEU A 1 733 ? 36.003 -20.727 4.154 1.00 54.03 733 LEU A O 1
ATOM 6009 N N . LYS A 1 734 ? 35.367 -21.352 6.204 1.00 58.19 734 LYS A N 1
ATOM 6010 C CA . LYS A 1 734 ? 36.511 -20.748 6.899 1.00 58.19 734 LYS A CA 1
ATOM 6011 C C . LYS A 1 734 ? 37.824 -21.403 6.481 1.00 58.19 734 LYS A C 1
ATOM 6013 O O . LYS A 1 734 ? 38.811 -20.696 6.302 1.00 58.19 734 LYS A O 1
ATOM 6018 N N . THR A 1 735 ? 37.848 -22.720 6.291 1.00 57.62 735 THR A N 1
ATOM 6019 C CA . THR A 1 735 ? 39.043 -23.445 5.830 1.00 57.62 735 THR A CA 1
ATOM 6020 C C . THR A 1 735 ? 39.403 -23.062 4.395 1.00 57.62 735 THR A C 1
ATOM 6022 O O . THR A 1 735 ? 40.559 -22.728 4.139 1.00 57.62 735 THR A O 1
ATOM 6025 N N . MET A 1 736 ? 38.421 -22.996 3.491 1.00 60.84 736 MET A N 1
ATOM 6026 C CA . MET A 1 736 ? 38.621 -22.543 2.106 1.00 60.84 736 MET A CA 1
ATOM 6027 C C . MET A 1 736 ? 39.102 -21.088 2.041 1.00 60.84 736 MET A C 1
ATOM 6029 O O . MET A 1 736 ? 40.099 -20.791 1.383 1.00 60.84 736 MET A O 1
ATOM 6033 N N . ASN A 1 737 ? 38.457 -20.186 2.785 1.00 64.25 737 ASN A N 1
ATOM 6034 C CA . ASN A 1 737 ? 38.826 -18.771 2.834 1.00 64.25 737 ASN A CA 1
ATOM 6035 C C . ASN A 1 737 ? 40.222 -18.562 3.436 1.00 64.25 737 ASN A C 1
ATOM 6037 O O . ASN A 1 737 ? 41.005 -17.754 2.935 1.00 64.25 737 ASN A O 1
ATOM 6041 N N . ASN A 1 738 ? 40.572 -19.316 4.483 1.00 68.56 738 ASN A N 1
ATOM 6042 C CA . ASN A 1 738 ? 41.914 -19.288 5.059 1.00 68.56 738 ASN A CA 1
ATOM 6043 C C . ASN A 1 738 ? 42.962 -19.824 4.080 1.00 68.56 738 ASN A C 1
ATOM 6045 O O . ASN A 1 738 ? 44.050 -19.258 4.002 1.00 68.56 738 ASN A O 1
ATOM 6049 N N . ALA A 1 739 ? 42.651 -20.875 3.316 1.00 65.75 739 ALA A N 1
ATOM 6050 C CA . ALA A 1 739 ? 43.555 -21.397 2.299 1.00 65.75 739 ALA A CA 1
ATOM 6051 C C . ALA A 1 739 ? 43.815 -20.370 1.192 1.00 65.75 739 ALA A C 1
ATOM 6053 O O . ALA A 1 739 ? 44.971 -20.053 0.916 1.00 65.75 739 ALA A O 1
ATOM 6054 N N . GLN A 1 740 ? 42.762 -19.750 0.654 1.00 69.31 740 GLN A N 1
ATOM 6055 C CA . GLN A 1 740 ? 42.892 -18.673 -0.330 1.00 69.31 740 GLN A CA 1
ATOM 6056 C C . GLN A 1 740 ? 43.700 -17.491 0.211 1.00 69.31 740 GLN A C 1
ATOM 6058 O O . GLN A 1 740 ? 44.571 -16.970 -0.483 1.00 69.31 740 GLN A O 1
ATOM 6063 N N . LYS A 1 741 ? 43.443 -17.072 1.457 1.00 80.00 741 LYS A N 1
ATOM 6064 C CA . LYS A 1 741 ? 44.188 -15.985 2.102 1.00 80.00 741 LYS A CA 1
ATOM 6065 C C . LYS A 1 741 ? 45.673 -16.322 2.236 1.00 80.00 741 LYS A C 1
ATOM 6067 O O . LYS A 1 741 ? 46.506 -15.499 1.869 1.00 80.00 741 LYS A O 1
ATOM 6072 N N . ASN A 1 742 ? 45.995 -17.520 2.717 1.00 78.19 742 ASN A N 1
ATOM 6073 C CA . ASN A 1 742 ? 47.371 -17.971 2.908 1.00 78.19 742 ASN A CA 1
ATOM 6074 C C . ASN A 1 742 ? 48.127 -18.066 1.578 1.00 78.19 742 ASN A C 1
ATOM 6076 O O . ASN A 1 742 ? 49.261 -17.608 1.488 1.00 78.19 742 ASN A O 1
ATOM 6080 N N . VAL A 1 743 ? 47.490 -18.604 0.533 1.00 77.00 743 VAL A N 1
ATOM 6081 C CA . VAL A 1 743 ? 48.080 -18.675 -0.812 1.00 77.00 743 VAL A CA 1
ATOM 6082 C C . VAL A 1 743 ? 48.275 -17.276 -1.396 1.00 77.00 743 VAL A C 1
ATOM 6084 O O . VAL A 1 743 ? 49.351 -16.978 -1.896 1.00 77.00 743 VAL A O 1
ATOM 6087 N N . ARG A 1 744 ? 47.293 -16.371 -1.273 1.00 79.81 744 ARG A N 1
ATOM 6088 C CA . ARG A 1 744 ? 47.435 -14.978 -1.737 1.00 79.81 744 ARG A CA 1
ATOM 6089 C C . ARG A 1 744 ? 48.574 -14.247 -1.036 1.00 79.81 744 ARG A C 1
ATOM 6091 O O . ARG A 1 744 ? 49.334 -13.555 -1.695 1.00 79.81 744 ARG A O 1
ATOM 6098 N N . GLN A 1 745 ? 48.696 -14.401 0.281 1.00 83.94 745 GLN A N 1
ATOM 6099 C CA . GLN A 1 745 ? 49.789 -13.801 1.047 1.00 83.94 745 GLN A CA 1
ATOM 6100 C C . GLN A 1 745 ? 51.149 -14.371 0.639 1.00 83.94 745 GLN A C 1
ATOM 6102 O O . GLN A 1 745 ? 52.099 -13.610 0.487 1.00 83.94 745 GLN A O 1
ATOM 6107 N N . LEU A 1 746 ? 51.225 -15.687 0.425 1.00 81.00 746 LEU A N 1
ATOM 6108 C CA . LEU A 1 746 ? 52.433 -16.356 -0.046 1.00 81.00 746 LEU A CA 1
ATOM 6109 C C . LEU A 1 746 ? 52.850 -15.866 -1.439 1.00 81.00 746 LEU A C 1
ATOM 6111 O O . LEU A 1 746 ? 54.022 -15.593 -1.653 1.00 81.00 746 LEU A O 1
ATOM 6115 N N . LEU A 1 747 ? 51.903 -15.738 -2.372 1.00 78.44 747 LEU A N 1
ATOM 6116 C CA . LEU A 1 747 ? 52.185 -15.322 -3.749 1.00 78.44 747 LEU A CA 1
ATOM 6117 C C . LEU A 1 747 ? 52.440 -13.813 -3.878 1.00 78.44 747 LEU A C 1
ATOM 6119 O O . LEU A 1 747 ? 53.191 -13.406 -4.753 1.00 78.44 747 LEU A O 1
ATOM 6123 N N . ALA A 1 748 ? 51.866 -12.980 -3.004 1.00 83.94 748 ALA A N 1
ATOM 6124 C CA . ALA A 1 748 ? 52.031 -11.523 -3.053 1.00 83.94 748 ALA A CA 1
ATOM 6125 C C . ALA A 1 748 ? 53.482 -11.053 -2.852 1.00 83.94 748 ALA A C 1
ATOM 6127 O O . ALA A 1 748 ? 53.823 -9.945 -3.255 1.00 83.94 748 ALA A O 1
ATOM 6128 N N . VAL A 1 749 ? 54.321 -11.877 -2.218 1.00 85.25 749 VAL A N 1
ATOM 6129 C CA . VAL A 1 749 ? 55.737 -11.578 -1.952 1.00 85.25 749 VAL A CA 1
ATOM 6130 C C . VAL A 1 749 ? 56.691 -12.271 -2.933 1.00 85.25 749 VAL A C 1
ATOM 6132 O O . VAL A 1 749 ? 57.896 -12.279 -2.696 1.00 85.25 749 VAL A O 1
ATOM 6135 N N . LYS A 1 750 ? 56.168 -12.881 -4.004 1.00 79.44 750 LYS A N 1
ATOM 6136 C CA . LYS A 1 750 ? 56.944 -13.597 -5.025 1.00 79.44 750 LYS A CA 1
ATOM 6137 C C . LYS A 1 750 ? 56.858 -12.869 -6.358 1.00 79.44 750 LYS A C 1
ATOM 6139 O O . LYS A 1 750 ? 55.813 -12.324 -6.714 1.00 79.44 750 LYS A O 1
ATOM 6144 N N . SER A 1 751 ? 57.955 -12.867 -7.102 1.00 78.25 751 SER A N 1
ATOM 6145 C CA . SER A 1 751 ? 57.987 -12.355 -8.469 1.00 78.25 751 SER A CA 1
ATOM 6146 C C . SER A 1 751 ? 57.227 -13.273 -9.434 1.00 78.25 751 SER A C 1
ATOM 6148 O O . SER A 1 751 ? 57.013 -14.458 -9.172 1.00 78.25 751 SER A O 1
ATOM 6150 N N . GLN A 1 752 ? 56.828 -12.723 -10.582 1.00 68.50 752 GLN A N 1
ATOM 6151 C CA . GLN A 1 752 ? 56.182 -13.484 -11.659 1.00 68.50 752 GLN A CA 1
ATOM 6152 C C . GLN A 1 752 ? 57.057 -14.652 -12.141 1.00 68.50 752 GLN A C 1
ATOM 6154 O O . GLN A 1 752 ? 56.532 -15.736 -12.389 1.00 68.50 752 GLN A O 1
ATOM 6159 N N . ASP A 1 753 ? 58.378 -14.460 -12.215 1.00 64.00 753 ASP A N 1
ATOM 6160 C CA . ASP A 1 753 ? 59.312 -15.520 -12.597 1.00 64.00 753 ASP A CA 1
ATOM 6161 C C . ASP A 1 753 ? 59.382 -16.626 -11.536 1.00 64.00 753 ASP A C 1
ATOM 6163 O O . ASP A 1 753 ? 59.272 -17.795 -11.887 1.00 64.00 753 ASP A O 1
ATOM 6167 N N . GLU A 1 754 ? 59.450 -16.296 -10.241 1.00 71.12 754 GLU A N 1
ATOM 6168 C CA . GLU A 1 754 ? 59.428 -17.302 -9.161 1.00 71.12 754 GLU A CA 1
ATOM 6169 C C . GLU A 1 754 ? 58.134 -18.127 -9.148 1.00 71.12 754 GLU A C 1
ATOM 6171 O O . GLU A 1 754 ? 58.158 -19.335 -8.916 1.00 71.12 754 GLU A O 1
ATOM 6176 N N . ILE A 1 755 ? 56.992 -17.487 -9.412 1.00 74.06 755 ILE A N 1
ATOM 6177 C CA . ILE A 1 755 ? 55.698 -18.170 -9.512 1.00 74.06 755 ILE A CA 1
ATOM 6178 C C . ILE A 1 755 ? 55.676 -19.085 -10.742 1.00 74.06 755 ILE A C 1
ATOM 6180 O O . ILE A 1 755 ? 55.211 -20.224 -10.654 1.00 74.06 755 ILE A O 1
ATOM 6184 N N . ARG A 1 756 ? 56.196 -18.613 -11.881 1.00 61.31 756 ARG A N 1
ATOM 6185 C CA . ARG A 1 756 ? 56.288 -19.399 -13.116 1.00 61.31 756 ARG A CA 1
ATOM 6186 C C . ARG A 1 756 ? 57.189 -20.622 -12.933 1.00 61.31 756 ARG A C 1
ATOM 6188 O O . ARG A 1 756 ? 56.782 -21.721 -13.299 1.00 61.31 756 ARG A O 1
ATOM 6195 N N . GLU A 1 757 ? 58.356 -20.458 -12.315 1.00 67.75 757 GLU A N 1
ATOM 6196 C CA . GLU A 1 757 ? 59.267 -21.563 -11.985 1.00 67.75 757 GLU A CA 1
ATOM 6197 C C . GLU A 1 757 ? 58.636 -22.561 -11.006 1.00 67.75 757 GLU A C 1
ATOM 6199 O O . GLU A 1 757 ? 58.785 -23.774 -11.169 1.00 67.75 757 GLU A O 1
ATOM 6204 N N . ALA A 1 758 ? 57.850 -22.091 -10.032 1.00 66.94 758 ALA A N 1
ATOM 6205 C CA . ALA A 1 758 ? 57.099 -22.978 -9.148 1.00 66.94 758 ALA A CA 1
ATOM 6206 C C . ALA A 1 758 ? 56.056 -23.808 -9.914 1.00 66.94 758 ALA A C 1
ATOM 6208 O O . ALA A 1 758 ? 55.941 -25.014 -9.689 1.00 66.94 758 ALA A O 1
ATOM 6209 N N . PHE A 1 759 ? 55.332 -23.208 -10.862 1.00 63.41 759 PHE A N 1
ATOM 6210 C CA . PHE A 1 759 ? 54.409 -23.956 -11.718 1.00 63.41 759 PHE A CA 1
ATOM 6211 C C . PHE A 1 759 ? 55.129 -24.936 -12.649 1.00 63.41 759 PHE A C 1
ATOM 6213 O O . PHE A 1 759 ? 54.645 -26.056 -12.802 1.00 63.41 759 PHE A O 1
ATOM 6220 N N . TYR A 1 760 ? 56.294 -24.583 -13.202 1.00 58.81 760 TYR A N 1
ATOM 6221 C CA . TYR A 1 760 ? 57.129 -25.531 -13.950 1.00 58.81 760 TYR A CA 1
ATOM 6222 C C . TYR A 1 760 ? 57.605 -26.689 -13.070 1.00 58.81 760 TYR A C 1
ATOM 6224 O O . TYR A 1 760 ? 57.564 -27.844 -13.490 1.00 58.81 760 TYR A O 1
ATOM 6232 N N . THR A 1 761 ? 57.984 -26.413 -11.825 1.00 62.19 761 THR A N 1
ATOM 6233 C CA . THR A 1 761 ? 58.397 -27.424 -10.840 1.00 62.19 761 THR A CA 1
ATOM 6234 C C . THR A 1 761 ? 57.246 -28.374 -10.493 1.00 62.19 761 THR A C 1
ATOM 6236 O O . THR A 1 761 ? 57.439 -29.583 -10.386 1.00 62.19 761 THR A O 1
ATOM 6239 N N . ILE A 1 762 ? 56.022 -27.858 -10.362 1.00 67.56 762 ILE A N 1
ATOM 6240 C CA . ILE A 1 762 ? 54.820 -28.677 -10.148 1.00 67.56 762 ILE A CA 1
ATOM 6241 C C . ILE A 1 762 ? 54.481 -29.485 -11.408 1.00 67.56 762 ILE A C 1
ATOM 6243 O O . ILE A 1 762 ? 54.276 -30.692 -11.320 1.00 67.56 762 ILE A O 1
ATOM 6247 N N . GLY A 1 763 ? 54.471 -28.845 -12.581 1.00 48.62 763 GLY A N 1
ATOM 6248 C CA . GLY A 1 763 ? 54.128 -29.470 -13.862 1.00 48.62 763 GLY A CA 1
ATOM 6249 C C . GLY A 1 763 ? 55.130 -30.528 -14.332 1.00 48.62 763 GLY A C 1
ATOM 6250 O O . GLY A 1 763 ? 54.744 -31.475 -15.008 1.00 48.62 763 GLY A O 1
ATOM 6251 N N . SER A 1 764 ? 56.397 -30.413 -13.927 1.00 55.16 764 SER A N 1
ATOM 6252 C CA . SER A 1 764 ? 57.447 -31.419 -14.155 1.00 55.16 764 SER A CA 1
ATOM 6253 C C . SER A 1 764 ? 57.461 -32.543 -13.111 1.00 55.16 764 SER A C 1
ATOM 6255 O O . SER A 1 764 ? 58.284 -33.452 -13.194 1.00 55.16 764 SER A O 1
ATOM 6257 N N . GLY A 1 765 ? 56.563 -32.503 -12.121 1.00 55.25 765 GLY A N 1
ATOM 6258 C CA . GLY A 1 765 ? 56.462 -33.513 -11.067 1.00 55.25 765 GLY A CA 1
ATOM 6259 C C . GLY A 1 765 ? 57.505 -33.389 -9.949 1.00 55.25 765 GLY A C 1
ATOM 6260 O O . GLY A 1 765 ? 57.547 -34.244 -9.067 1.00 55.25 765 GLY A O 1
ATOM 6261 N N . LEU A 1 766 ? 58.317 -32.328 -9.942 1.00 55.81 766 LEU A N 1
ATOM 6262 C CA . LEU A 1 766 ? 59.389 -32.090 -8.966 1.00 55.81 766 LEU A CA 1
ATOM 6263 C C . LEU A 1 766 ? 58.906 -31.364 -7.691 1.00 55.81 766 LEU A C 1
ATOM 6265 O O . LEU A 1 766 ? 59.604 -31.343 -6.679 1.00 55.81 766 LEU A O 1
ATOM 6269 N N . GLY A 1 767 ? 57.688 -30.813 -7.696 1.00 59.12 767 GLY A N 1
ATOM 6270 C CA . GLY A 1 767 ? 57.058 -30.104 -6.571 1.00 59.12 767 GLY A CA 1
ATOM 6271 C C . GLY A 1 767 ? 56.462 -31.014 -5.491 1.00 59.12 767 GLY A C 1
ATOM 6272 O O . GLY A 1 767 ? 55.338 -30.773 -5.045 1.00 59.12 767 GLY A O 1
ATOM 6273 N N . ALA A 1 768 ? 57.166 -32.079 -5.103 1.00 59.84 768 ALA A N 1
ATOM 6274 C CA . ALA A 1 768 ? 56.633 -33.138 -4.249 1.00 59.84 768 ALA A CA 1
ATOM 6275 C C . ALA A 1 768 ? 56.104 -32.611 -2.903 1.00 59.84 768 ALA A C 1
ATOM 6277 O O . ALA A 1 768 ? 56.765 -31.851 -2.183 1.00 59.84 768 ALA A O 1
ATOM 6278 N N . SER A 1 769 ? 54.891 -33.031 -2.544 1.00 72.44 769 SER A N 1
ATOM 6279 C CA . SER A 1 769 ? 54.394 -32.885 -1.180 1.00 72.44 769 SER A CA 1
ATOM 6280 C C . SER A 1 769 ? 54.840 -34.073 -0.312 1.00 72.44 769 SER A C 1
ATOM 6282 O O . SER A 1 769 ? 55.600 -34.935 -0.744 1.00 72.44 769 SER A O 1
ATOM 6284 N N . ARG A 1 770 ? 54.378 -34.125 0.943 1.00 68.38 770 ARG A N 1
ATOM 6285 C CA . ARG A 1 770 ? 54.527 -35.322 1.791 1.00 68.38 770 ARG A CA 1
ATOM 6286 C C . ARG A 1 770 ? 53.417 -36.361 1.553 1.00 68.38 770 ARG A C 1
ATOM 6288 O O . ARG A 1 770 ? 53.468 -37.427 2.156 1.00 68.38 770 ARG A O 1
ATOM 6295 N N . GLY A 1 771 ? 52.405 -36.043 0.743 1.00 61.84 771 GLY A N 1
ATOM 6296 C CA . GLY A 1 771 ? 51.380 -36.971 0.262 1.00 61.84 771 GLY A CA 1
ATOM 6297 C C . GLY A 1 771 ? 51.835 -37.682 -1.016 1.00 61.84 771 GLY A C 1
ATOM 6298 O O . GLY A 1 771 ? 52.582 -37.113 -1.806 1.00 61.84 771 GLY A O 1
ATOM 6299 N N . MET A 1 772 ? 51.400 -38.932 -1.220 1.00 54.38 772 MET A N 1
ATOM 6300 C CA . MET A 1 772 ? 51.889 -39.770 -2.330 1.00 54.38 772 MET A CA 1
ATOM 6301 C C . MET A 1 772 ? 51.513 -39.256 -3.727 1.00 54.38 772 MET A C 1
ATOM 6303 O O . MET A 1 772 ? 52.230 -39.563 -4.676 1.00 54.38 772 MET A O 1
ATOM 6307 N N . HIS A 1 773 ? 50.417 -38.505 -3.871 1.00 62.03 773 HIS A N 1
ATOM 6308 C CA . HIS A 1 773 ? 49.920 -38.063 -5.179 1.00 62.03 773 HIS A CA 1
ATOM 6309 C C . HIS A 1 773 ? 49.604 -36.564 -5.258 1.00 62.03 773 HIS A C 1
ATOM 6311 O O . HIS A 1 773 ? 49.087 -36.127 -6.283 1.00 62.03 773 HIS A O 1
ATOM 6317 N N . SER A 1 774 ? 49.979 -35.776 -4.244 1.00 69.62 774 SER A N 1
ATOM 6318 C CA . SER A 1 774 ? 49.765 -34.327 -4.200 1.00 69.62 774 SER A CA 1
ATOM 6319 C C . SER A 1 774 ? 51.072 -33.548 -4.326 1.00 69.62 774 SER A C 1
ATOM 6321 O O . SER A 1 774 ? 52.150 -34.020 -3.948 1.00 69.62 774 SER A O 1
ATOM 6323 N N . TYR A 1 775 ? 50.977 -32.309 -4.803 1.00 72.00 775 TYR A N 1
ATOM 6324 C CA . TYR A 1 775 ? 52.106 -31.382 -4.892 1.00 72.00 775 TYR A CA 1
ATOM 6325 C C . TYR A 1 775 ? 52.041 -30.318 -3.796 1.00 72.00 775 TYR A C 1
ATOM 6327 O O . TYR A 1 775 ? 50.997 -30.076 -3.193 1.00 72.00 775 TYR A O 1
ATOM 6335 N N . CYS A 1 776 ? 53.172 -29.692 -3.481 1.00 80.56 776 CYS A N 1
ATOM 6336 C CA . CYS A 1 776 ? 53.240 -28.653 -2.459 1.00 80.56 776 CYS A CA 1
ATOM 6337 C C . CYS A 1 776 ? 53.704 -27.334 -3.065 1.00 80.56 776 CYS A C 1
ATOM 6339 O O . CYS A 1 776 ? 54.863 -27.191 -3.452 1.00 80.56 776 CYS A O 1
ATOM 6341 N N . LEU A 1 777 ? 52.822 -26.334 -3.037 1.00 80.25 777 LEU A N 1
ATOM 6342 C CA . LEU A 1 777 ? 53.106 -25.002 -3.565 1.00 80.25 777 LEU A CA 1
ATOM 6343 C C . LEU A 1 777 ? 54.301 -24.342 -2.860 1.00 80.25 777 LEU A C 1
ATOM 6345 O O . LEU A 1 777 ? 55.098 -23.661 -3.492 1.00 80.25 777 LEU A O 1
ATOM 6349 N N . ARG A 1 778 ? 54.476 -24.575 -1.552 1.00 81.56 778 ARG A N 1
ATOM 6350 C CA . ARG A 1 778 ? 55.629 -24.031 -0.812 1.00 81.56 778 ARG A CA 1
ATOM 6351 C C . ARG A 1 778 ? 56.941 -24.686 -1.212 1.00 81.56 778 ARG A C 1
ATOM 6353 O O . ARG A 1 778 ? 57.927 -23.980 -1.360 1.00 81.56 778 ARG A O 1
ATOM 6360 N N . MET A 1 779 ? 56.944 -26.002 -1.418 1.00 79.25 779 MET A N 1
ATOM 6361 C CA . MET A 1 779 ? 58.143 -26.705 -1.883 1.00 79.25 779 MET A CA 1
ATOM 6362 C C . MET A 1 779 ? 58.511 -26.264 -3.300 1.00 79.25 779 MET A C 1
ATOM 6364 O O . MET A 1 779 ? 59.680 -26.021 -3.567 1.00 79.25 779 MET A O 1
ATOM 6368 N N . ALA A 1 780 ? 57.512 -26.074 -4.164 1.00 77.75 780 ALA A N 1
ATOM 6369 C CA . ALA A 1 780 ? 57.702 -25.544 -5.510 1.00 77.75 780 ALA A CA 1
ATOM 6370 C C . ALA A 1 780 ? 58.260 -24.107 -5.524 1.00 77.75 780 ALA A C 1
ATOM 6372 O O . ALA A 1 780 ? 59.000 -23.742 -6.426 1.00 77.75 780 ALA A O 1
ATOM 6373 N N . LEU A 1 781 ? 57.955 -23.311 -4.494 1.00 79.50 781 LEU A N 1
ATOM 6374 C CA . LEU A 1 781 ? 58.504 -21.967 -4.274 1.00 79.50 781 LEU A CA 1
ATOM 6375 C C . LEU A 1 781 ? 59.815 -21.963 -3.458 1.00 79.50 781 LEU A C 1
ATOM 6377 O O . LEU A 1 781 ? 60.200 -20.920 -2.928 1.00 79.50 781 LEU A O 1
ATOM 6381 N N . ASN A 1 782 ? 60.487 -23.114 -3.314 1.00 79.62 782 ASN A N 1
ATOM 6382 C CA . ASN A 1 782 ? 61.713 -23.295 -2.523 1.00 79.62 782 ASN A CA 1
ATOM 6383 C C . ASN A 1 782 ? 61.595 -22.886 -1.039 1.00 79.62 782 ASN A C 1
ATOM 6385 O O . ASN A 1 782 ? 62.576 -22.531 -0.382 1.00 79.62 782 ASN A O 1
ATOM 6389 N N . GLU A 1 783 ? 60.394 -22.974 -0.465 1.00 80.44 783 GLU A N 1
ATOM 6390 C CA . GLU A 1 783 ? 60.147 -22.692 0.945 1.00 80.44 783 GLU A CA 1
ATOM 6391 C C . GLU A 1 783 ? 60.040 -23.955 1.800 1.00 80.44 783 GLU A C 1
ATOM 6393 O O . GLU A 1 783 ? 59.403 -24.949 1.448 1.00 80.44 783 GLU A O 1
ATOM 6398 N N . ARG A 1 784 ? 60.579 -23.883 3.023 1.00 78.62 784 ARG A N 1
ATOM 6399 C CA . ARG A 1 784 ? 60.497 -24.989 3.984 1.00 78.62 784 ARG A CA 1
ATOM 6400 C C . ARG A 1 784 ? 59.055 -25.243 4.429 1.00 78.62 784 ARG A C 1
ATOM 6402 O O . ARG A 1 784 ? 58.411 -24.372 5.025 1.00 78.62 784 ARG A O 1
ATOM 6409 N N . CYS A 1 785 ? 58.567 -26.469 4.236 1.00 76.31 785 CYS A N 1
ATOM 6410 C CA . CYS A 1 785 ? 57.283 -26.911 4.779 1.00 76.31 785 CYS A CA 1
ATOM 6411 C C . CYS A 1 785 ? 57.334 -27.031 6.315 1.00 76.31 785 CYS A C 1
ATOM 6413 O O . CYS A 1 785 ? 58.185 -27.722 6.868 1.00 76.31 785 CYS A O 1
ATOM 6415 N N . GLN A 1 786 ? 56.391 -26.379 7.001 1.00 71.56 786 GLN A N 1
ATOM 6416 C CA . GLN A 1 786 ? 56.284 -26.378 8.469 1.00 71.56 786 GLN A CA 1
ATOM 6417 C C . GLN A 1 786 ? 55.167 -27.301 8.994 1.00 71.56 786 GLN A C 1
ATOM 6419 O O . GLN A 1 786 ? 54.958 -27.404 10.202 1.00 71.56 786 GLN A O 1
ATOM 6424 N N . LYS A 1 787 ? 54.412 -27.960 8.105 1.00 69.12 787 LYS A N 1
ATOM 6425 C CA . LYS A 1 787 ? 53.284 -28.828 8.471 1.00 69.12 787 LYS A CA 1
ATOM 6426 C C . LYS A 1 787 ? 53.718 -30.291 8.536 1.00 69.12 787 LYS A C 1
ATOM 6428 O O . LYS A 1 787 ? 54.515 -30.747 7.720 1.00 69.12 787 LYS A O 1
ATOM 6433 N N . ARG A 1 788 ? 53.187 -31.021 9.525 1.00 66.62 788 ARG A N 1
ATOM 6434 C CA . ARG A 1 788 ? 53.463 -32.455 9.719 1.00 66.62 788 ARG A CA 1
ATOM 6435 C C . ARG A 1 788 ? 52.679 -33.338 8.745 1.00 66.62 788 ARG A C 1
ATOM 6437 O O . ARG A 1 788 ? 53.247 -34.302 8.252 1.00 66.62 788 ARG A O 1
ATOM 6444 N N . GLU A 1 789 ? 51.441 -32.963 8.427 1.00 67.75 789 GLU A N 1
ATOM 6445 C CA . GLU A 1 789 ? 50.539 -33.682 7.518 1.00 67.75 789 GLU A CA 1
ATOM 6446 C C . GLU A 1 789 ? 50.132 -32.786 6.340 1.00 67.75 789 GLU A C 1
ATOM 6448 O O . GLU A 1 789 ? 49.968 -31.573 6.514 1.00 67.75 789 GLU A O 1
ATOM 6453 N N . CYS A 1 790 ? 49.968 -33.386 5.157 1.00 71.50 790 CYS A N 1
ATOM 6454 C CA . CYS A 1 790 ? 49.515 -32.688 3.951 1.00 71.50 790 CYS A CA 1
ATOM 6455 C C . CYS A 1 790 ? 47.989 -32.573 3.869 1.00 71.50 790 CYS A C 1
ATOM 6457 O O . CYS A 1 790 ? 47.505 -31.523 3.469 1.00 71.50 790 CYS A O 1
ATOM 6459 N N . LEU A 1 791 ? 47.248 -33.571 4.360 1.00 66.50 791 LEU A N 1
ATOM 6460 C CA . LEU A 1 791 ? 45.788 -33.621 4.285 1.00 66.50 791 LEU A CA 1
ATOM 6461 C C . LEU A 1 791 ? 45.121 -32.406 4.965 1.00 66.50 791 LEU A C 1
ATOM 6463 O O . LEU A 1 791 ? 45.106 -32.296 6.200 1.00 66.50 791 LEU A O 1
ATOM 6467 N N . GLY A 1 792 ? 44.544 -31.515 4.150 1.00 63.38 792 GLY A N 1
ATOM 6468 C 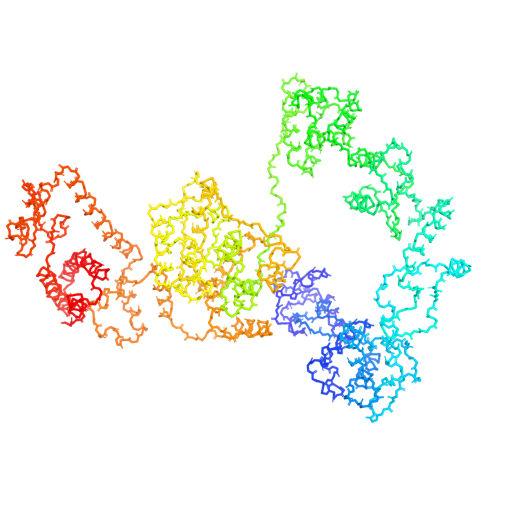CA . GLY A 1 792 ? 43.902 -30.267 4.592 1.00 63.38 792 GLY A CA 1
ATOM 6469 C C . GLY A 1 792 ? 44.864 -29.079 4.744 1.00 63.38 792 GLY A C 1
ATOM 6470 O O . GLY A 1 792 ? 44.525 -28.071 5.368 1.00 63.38 792 GLY A O 1
ATOM 6471 N N . CYS A 1 793 ? 46.083 -29.187 4.211 1.00 74.38 793 CYS A N 1
ATOM 6472 C CA . CYS A 1 793 ? 47.052 -28.100 4.164 1.00 74.38 793 CYS A CA 1
ATOM 6473 C C . CYS A 1 793 ? 46.644 -27.065 3.098 1.00 74.38 793 CYS A C 1
ATOM 6475 O O . CYS A 1 793 ? 46.365 -27.436 1.964 1.00 74.38 793 CYS A O 1
ATOM 6477 N N . PRO A 1 794 ? 46.693 -25.754 3.399 1.00 71.06 794 PRO A N 1
ATOM 6478 C CA . PRO A 1 794 ? 46.312 -24.710 2.443 1.00 71.06 794 PRO A CA 1
ATOM 6479 C C . PRO A 1 794 ? 47.261 -24.572 1.242 1.00 71.06 794 PRO A C 1
ATOM 6481 O O . PRO A 1 794 ? 46.949 -23.845 0.308 1.00 71.06 794 PRO A O 1
ATOM 6484 N N . TYR A 1 795 ? 48.429 -25.218 1.290 1.00 78.00 795 TYR A N 1
ATOM 6485 C CA . TYR A 1 795 ? 49.453 -25.180 0.242 1.00 78.00 795 TYR A CA 1
ATOM 6486 C C . TYR A 1 795 ? 49.574 -26.510 -0.514 1.00 78.00 795 TYR A C 1
ATOM 6488 O O . TYR A 1 795 ? 50.466 -26.654 -1.350 1.00 78.00 795 TYR A O 1
ATOM 6496 N N . GLU A 1 796 ? 48.742 -27.496 -0.168 1.00 78.38 796 GLU A N 1
ATOM 6497 C CA . GLU A 1 796 ? 48.647 -28.752 -0.904 1.00 78.38 796 GLU A CA 1
ATOM 6498 C C . GLU A 1 796 ? 47.883 -28.509 -2.207 1.00 78.38 796 GLU A C 1
ATOM 6500 O O . GLU A 1 796 ? 46.802 -27.924 -2.211 1.00 78.38 796 GLU A O 1
ATOM 6505 N N . MET A 1 797 ? 48.462 -28.953 -3.315 1.00 72.56 797 MET A N 1
ATOM 6506 C CA . MET A 1 797 ? 47.840 -28.952 -4.629 1.00 72.56 797 MET A CA 1
ATOM 6507 C C . MET A 1 797 ? 47.432 -30.379 -4.954 1.00 72.56 797 MET A C 1
ATOM 6509 O O . MET A 1 797 ? 48.275 -31.248 -5.174 1.00 72.56 797 MET A O 1
ATOM 6513 N N . GLN A 1 798 ? 46.125 -30.599 -4.924 1.00 70.69 798 GLN A N 1
ATOM 6514 C CA . GLN A 1 798 ? 45.517 -31.910 -5.082 1.00 70.69 798 GLN A CA 1
ATOM 6515 C C . GLN A 1 798 ? 45.415 -32.260 -6.562 1.00 70.69 798 GLN A C 1
ATOM 6517 O O . GLN A 1 798 ? 45.000 -31.438 -7.381 1.00 70.69 798 GLN A O 1
ATOM 6522 N N . THR A 1 799 ? 45.800 -33.483 -6.901 1.00 66.31 799 THR A N 1
ATOM 6523 C CA . THR A 1 799 ? 45.715 -34.004 -8.263 1.00 66.31 799 THR A CA 1
ATOM 6524 C C . THR A 1 799 ? 44.455 -34.841 -8.451 1.00 66.31 799 THR A C 1
ATOM 6526 O O . THR A 1 799 ? 43.768 -35.216 -7.498 1.00 66.31 799 THR A O 1
ATOM 6529 N N . ARG A 1 800 ? 44.157 -35.205 -9.705 1.00 60.19 800 ARG A N 1
ATOM 6530 C CA . ARG A 1 800 ? 43.092 -36.175 -9.987 1.00 60.19 800 ARG A CA 1
ATOM 6531 C C . ARG A 1 800 ? 43.349 -37.500 -9.253 1.00 60.19 800 ARG A C 1
ATOM 6533 O O . ARG A 1 800 ? 42.422 -38.050 -8.674 1.00 60.19 800 ARG A O 1
ATOM 6540 N N . ALA A 1 801 ? 44.600 -37.967 -9.207 1.00 59.34 801 ALA A N 1
ATOM 6541 C CA . ALA A 1 801 ? 44.992 -39.182 -8.487 1.00 59.34 801 ALA A CA 1
ATOM 6542 C C . ALA A 1 801 ? 44.730 -39.088 -6.970 1.00 59.34 801 ALA A C 1
ATOM 6544 O O . ALA A 1 801 ? 44.273 -40.066 -6.375 1.00 59.34 801 ALA A O 1
ATOM 6545 N N . ASP A 1 802 ? 44.922 -37.915 -6.356 1.00 63.44 802 ASP A N 1
ATOM 6546 C CA . ASP A 1 802 ? 44.522 -37.697 -4.959 1.00 63.44 802 ASP A CA 1
ATOM 6547 C C . ASP A 1 802 ? 43.014 -37.808 -4.771 1.00 63.44 802 ASP A C 1
ATOM 6549 O O . ASP A 1 802 ? 42.565 -38.394 -3.789 1.00 63.44 802 ASP A O 1
ATOM 6553 N N . ALA A 1 803 ? 42.220 -37.280 -5.704 1.00 64.00 803 ALA A N 1
ATOM 6554 C CA . ALA A 1 803 ? 40.768 -37.394 -5.635 1.00 64.00 803 ALA A CA 1
ATOM 6555 C C . ALA A 1 803 ? 40.325 -38.869 -5.660 1.00 64.00 803 ALA A C 1
ATOM 6557 O O . ALA A 1 803 ? 39.542 -39.282 -4.802 1.00 64.00 803 ALA A O 1
ATOM 6558 N N . TYR A 1 804 ? 40.898 -39.687 -6.555 1.00 67.00 804 TYR A N 1
ATOM 6559 C CA . TYR A 1 804 ? 40.673 -41.139 -6.589 1.00 67.00 804 TYR A CA 1
ATOM 6560 C C . TYR A 1 804 ? 41.040 -41.811 -5.252 1.00 67.00 804 TYR A C 1
ATOM 6562 O O . TYR A 1 804 ? 40.258 -42.595 -4.703 1.00 67.00 804 TYR A O 1
ATOM 6570 N N . LEU A 1 805 ? 42.207 -41.478 -4.691 1.00 68.50 805 LEU A N 1
ATOM 6571 C CA . LEU A 1 805 ? 42.687 -42.052 -3.433 1.00 68.50 805 LEU A CA 1
ATOM 6572 C C . LEU A 1 805 ? 41.811 -41.651 -2.237 1.00 68.50 805 LEU A C 1
ATOM 6574 O O . LEU A 1 805 ? 41.469 -42.505 -1.419 1.00 68.50 805 LEU A O 1
ATOM 6578 N N . LEU A 1 806 ? 41.439 -40.375 -2.130 1.00 71.50 806 LEU A N 1
ATOM 6579 C CA . LEU A 1 806 ? 40.633 -39.841 -1.030 1.00 71.50 806 LEU A CA 1
ATOM 6580 C C . LEU A 1 806 ? 39.214 -40.412 -1.042 1.00 71.50 806 LEU A C 1
ATOM 6582 O O . LEU A 1 806 ? 38.692 -40.765 0.017 1.00 71.50 806 LEU A O 1
ATOM 6586 N N . VAL A 1 807 ?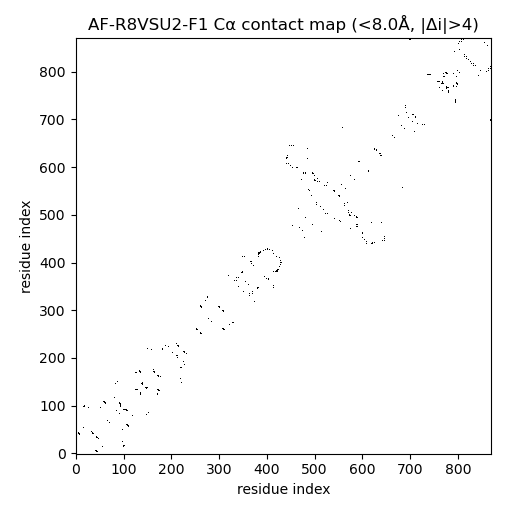 38.615 -40.573 -2.225 1.00 70.62 807 VAL A N 1
ATOM 6587 C CA . VAL A 1 807 ? 37.324 -41.260 -2.387 1.00 70.62 807 VAL A CA 1
ATOM 6588 C C . VAL A 1 807 ? 37.449 -42.733 -1.984 1.00 70.62 807 VAL A C 1
ATOM 6590 O O . VAL A 1 807 ? 36.630 -43.235 -1.214 1.00 70.62 807 VAL A O 1
ATOM 6593 N N . GLY A 1 808 ? 38.515 -43.421 -2.402 1.00 69.12 808 GLY A N 1
ATOM 6594 C CA . GLY A 1 808 ? 38.777 -44.803 -1.989 1.00 69.12 808 GLY A CA 1
ATOM 6595 C C . GLY A 1 808 ? 38.986 -44.963 -0.476 1.00 69.12 808 GLY A C 1
ATOM 6596 O O . GLY A 1 808 ? 38.472 -45.903 0.132 1.00 69.12 808 GLY A O 1
ATOM 6597 N N . GLN A 1 809 ? 39.704 -44.036 0.163 1.00 73.94 809 GLN A N 1
ATOM 6598 C CA . GLN A 1 809 ? 39.882 -44.010 1.618 1.00 73.94 809 GLN A CA 1
ATOM 6599 C C . GLN A 1 809 ? 38.564 -43.741 2.340 1.00 73.94 809 GLN A C 1
ATOM 6601 O O . GLN A 1 809 ? 38.258 -44.422 3.317 1.00 73.94 809 GLN A O 1
ATOM 6606 N N . TYR A 1 810 ? 37.763 -42.802 1.837 1.00 75.81 810 TYR A N 1
ATOM 6607 C CA . TYR A 1 810 ? 36.431 -42.534 2.363 1.00 75.81 810 TYR A CA 1
ATOM 6608 C C . TYR A 1 810 ? 35.569 -43.800 2.355 1.00 75.81 810 TYR A C 1
ATOM 6610 O O . TYR A 1 810 ? 35.017 -44.158 3.394 1.00 75.81 810 TYR A O 1
ATOM 6618 N N . ARG A 1 811 ? 35.537 -44.540 1.238 1.00 76.94 811 ARG A N 1
ATOM 6619 C CA . ARG A 1 811 ? 34.797 -45.809 1.135 1.00 76.94 811 ARG A CA 1
ATOM 6620 C C . ARG A 1 811 ? 35.281 -46.849 2.146 1.00 76.94 811 ARG A C 1
ATOM 6622 O O . ARG A 1 811 ? 34.469 -47.423 2.865 1.00 76.94 811 ARG A O 1
ATOM 6629 N N . LYS A 1 812 ? 36.598 -47.045 2.271 1.00 77.88 812 LYS A N 1
ATOM 6630 C CA . LYS A 1 812 ? 37.177 -47.998 3.239 1.00 77.88 812 LYS A CA 1
ATOM 6631 C C . LYS A 1 812 ? 36.808 -47.659 4.683 1.00 77.88 812 LYS A C 1
ATOM 6633 O O . LYS A 1 812 ? 36.400 -48.538 5.436 1.00 77.88 812 LYS A O 1
ATOM 6638 N N . ILE A 1 813 ? 36.928 -46.390 5.069 1.00 77.31 813 ILE A N 1
ATOM 6639 C CA . ILE A 1 813 ? 36.598 -45.951 6.430 1.00 77.31 813 ILE A CA 1
ATOM 6640 C C . ILE A 1 813 ? 35.085 -46.005 6.674 1.00 77.31 813 ILE A C 1
ATOM 6642 O O . ILE A 1 813 ? 34.661 -46.343 7.775 1.00 77.31 813 ILE A O 1
ATOM 6646 N N . ARG A 1 814 ? 34.262 -45.731 5.658 1.00 72.69 814 ARG A N 1
ATOM 6647 C CA . ARG A 1 814 ? 32.801 -45.859 5.731 1.00 72.69 814 ARG A CA 1
ATOM 6648 C C . ARG A 1 814 ? 32.363 -47.316 5.906 1.00 72.69 814 ARG A C 1
ATOM 6650 O O . ARG A 1 814 ? 31.483 -47.580 6.722 1.00 72.69 814 ARG A O 1
ATOM 6657 N N . ALA A 1 815 ? 33.001 -48.256 5.211 1.00 75.75 815 ALA A N 1
ATOM 6658 C CA . ALA A 1 815 ? 32.767 -49.685 5.408 1.00 75.75 815 ALA A CA 1
ATOM 6659 C C . ALA A 1 815 ? 33.140 -50.117 6.838 1.00 75.75 815 ALA A C 1
ATOM 6661 O O . ALA A 1 815 ? 32.310 -50.700 7.531 1.00 75.75 815 ALA A O 1
ATOM 6662 N N . ALA A 1 816 ? 34.323 -49.720 7.325 1.00 75.88 816 ALA A N 1
ATOM 6663 C CA . ALA A 1 816 ? 34.765 -50.005 8.695 1.00 75.88 816 ALA A CA 1
ATOM 6664 C C . ALA A 1 816 ? 33.861 -49.359 9.765 1.00 75.88 816 ALA A C 1
ATOM 6666 O O . ALA A 1 816 ? 33.584 -49.960 10.801 1.00 75.88 816 ALA A O 1
ATOM 6667 N N . TYR A 1 817 ? 33.349 -48.151 9.506 1.00 76.00 817 TYR A N 1
ATOM 6668 C CA . TYR A 1 817 ? 32.342 -47.518 10.357 1.00 76.00 817 TYR A CA 1
ATOM 6669 C C . TYR A 1 817 ? 31.062 -48.356 10.405 1.00 76.00 817 TYR A C 1
ATOM 6671 O O . TYR A 1 817 ? 30.581 -48.667 11.490 1.00 76.00 817 TYR A O 1
ATOM 6679 N N . THR A 1 818 ? 30.550 -48.775 9.248 1.00 72.62 818 THR A N 1
ATOM 6680 C CA . THR A 1 818 ? 29.326 -49.588 9.145 1.00 72.62 818 THR A CA 1
ATOM 6681 C C . THR A 1 818 ? 29.474 -50.925 9.878 1.00 72.62 818 THR A C 1
ATOM 6683 O O . THR A 1 818 ? 28.576 -51.335 10.609 1.00 72.62 818 THR A O 1
ATOM 6686 N N . GLU A 1 819 ? 30.635 -51.566 9.762 1.00 78.12 819 GLU A N 1
ATOM 6687 C CA . GLU A 1 819 ? 30.967 -52.790 10.493 1.00 78.12 819 GLU A CA 1
ATOM 6688 C C . GLU A 1 819 ? 31.035 -52.555 12.013 1.00 78.12 819 GLU A C 1
ATOM 6690 O O . GLU A 1 819 ? 30.449 -53.315 12.782 1.00 78.12 819 GLU A O 1
ATOM 6695 N N . SER A 1 820 ? 31.641 -51.447 12.460 1.00 72.56 820 SER A N 1
ATOM 6696 C CA . SER A 1 820 ? 31.670 -51.073 13.884 1.00 72.56 820 SER A CA 1
ATOM 6697 C C . SER A 1 820 ? 30.285 -50.748 14.462 1.00 72.56 820 SER A C 1
ATOM 6699 O O . SER A 1 820 ? 30.050 -50.945 15.656 1.00 72.56 820 SER A O 1
ATOM 6701 N N . VAL A 1 821 ? 29.349 -50.279 13.626 1.00 67.38 821 VAL A N 1
ATOM 6702 C CA . VAL A 1 821 ? 27.934 -50.105 13.992 1.00 67.38 821 VAL A CA 1
ATOM 6703 C C . VAL A 1 821 ? 27.265 -51.463 14.173 1.00 67.38 821 VAL A C 1
ATOM 6705 O O . VAL A 1 821 ? 26.623 -51.683 15.198 1.00 67.38 821 VAL A O 1
ATOM 6708 N N . ALA A 1 822 ? 27.472 -52.393 13.237 1.00 73.31 822 ALA A N 1
ATOM 6709 C CA . ALA A 1 822 ? 26.931 -53.750 13.331 1.00 73.31 822 ALA A CA 1
ATOM 6710 C C . ALA A 1 822 ? 27.463 -54.520 14.556 1.00 73.31 822 ALA A C 1
ATOM 6712 O O . ALA A 1 822 ? 26.734 -55.304 15.155 1.00 73.31 822 ALA A O 1
ATOM 6713 N N . GLN A 1 823 ? 28.713 -54.265 14.953 1.00 79.31 823 GLN A N 1
ATOM 6714 C CA . GLN A 1 823 ? 29.358 -54.875 16.121 1.00 79.31 823 GLN A CA 1
ATOM 6715 C C . GLN A 1 823 ? 29.062 -54.150 17.450 1.00 79.31 823 GLN A C 1
ATOM 6717 O O . GLN A 1 823 ? 29.445 -54.640 18.509 1.00 79.31 823 GLN A O 1
ATOM 6722 N N . GLY A 1 824 ? 28.399 -52.987 17.423 1.00 75.81 824 GLY A N 1
ATOM 6723 C CA . GLY A 1 824 ? 28.074 -52.212 18.627 1.00 75.81 824 GLY A CA 1
ATOM 6724 C C . GLY A 1 824 ? 29.266 -51.525 19.316 1.00 75.81 824 GLY A C 1
ATOM 6725 O O . GLY A 1 824 ? 29.127 -51.070 20.451 1.00 75.81 824 GLY A O 1
ATOM 6726 N N . ASP A 1 825 ? 30.429 -51.413 18.661 1.00 81.25 825 ASP A N 1
ATOM 6727 C CA . ASP A 1 825 ? 31.629 -50.784 19.235 1.00 81.25 825 ASP A CA 1
ATOM 6728 C C . ASP A 1 825 ? 31.568 -49.249 19.133 1.00 81.25 825 ASP A C 1
ATOM 6730 O O . ASP A 1 825 ? 32.022 -48.625 18.169 1.00 81.25 825 ASP A O 1
ATOM 6734 N N . LEU A 1 826 ? 31.021 -48.624 20.176 1.00 66.94 826 LEU A N 1
ATOM 6735 C CA . LEU A 1 826 ? 30.857 -47.170 20.281 1.00 66.94 826 LEU A CA 1
ATOM 6736 C C . LEU A 1 826 ? 32.184 -46.388 20.219 1.00 66.94 826 LEU A C 1
ATOM 6738 O O . LEU A 1 826 ? 32.196 -45.228 19.793 1.00 66.94 826 LEU A O 1
ATOM 6742 N N . ALA A 1 827 ? 33.305 -46.980 20.645 1.00 73.62 827 ALA A N 1
ATOM 6743 C CA . ALA A 1 827 ? 34.602 -46.306 20.633 1.00 73.62 827 ALA A CA 1
ATOM 6744 C C . ALA A 1 827 ? 35.163 -46.232 19.207 1.00 73.62 827 ALA A C 1
ATOM 6746 O O . ALA A 1 827 ? 35.619 -45.167 18.771 1.00 73.62 827 ALA A O 1
ATOM 6747 N N . GLN A 1 828 ? 35.065 -47.330 18.455 1.00 73.06 828 GLN A N 1
ATOM 6748 C CA . GLN A 1 828 ? 35.455 -47.354 17.045 1.00 73.06 828 GLN A CA 1
ATOM 6749 C C . GLN A 1 828 ? 34.520 -46.520 16.174 1.00 73.06 828 GLN A C 1
ATOM 6751 O O . GLN A 1 828 ? 35.000 -45.776 15.316 1.00 73.06 828 GLN A O 1
ATOM 6756 N N . GLN A 1 829 ? 33.215 -46.529 16.457 1.00 66.81 829 GLN A N 1
ATOM 6757 C CA . GLN A 1 829 ? 32.254 -45.660 15.776 1.00 66.81 829 GLN A CA 1
ATOM 6758 C C . GLN A 1 829 ? 32.654 -44.185 15.892 1.00 66.81 829 GLN A C 1
ATOM 6760 O O . GLN A 1 829 ? 32.773 -43.499 14.876 1.00 66.81 829 GLN A O 1
ATOM 6765 N N . ARG A 1 830 ? 32.955 -43.698 17.107 1.00 66.19 830 ARG A N 1
ATOM 6766 C CA . ARG A 1 830 ? 33.393 -42.305 17.326 1.00 66.19 830 ARG A CA 1
ATOM 6767 C C . ARG A 1 830 ? 34.698 -41.982 16.600 1.00 66.19 830 ARG A C 1
ATOM 6769 O O . ARG A 1 830 ? 34.833 -40.904 16.019 1.00 66.19 830 ARG A O 1
ATOM 6776 N N . LYS A 1 831 ? 35.655 -42.914 16.599 1.00 76.38 831 LYS A N 1
ATOM 6777 C CA . LYS A 1 831 ? 36.936 -42.756 15.898 1.00 76.38 831 LYS A CA 1
ATOM 6778 C C . LYS A 1 831 ? 36.740 -42.653 14.385 1.00 76.38 831 LYS A C 1
ATOM 6780 O O . LYS A 1 831 ? 37.241 -41.710 13.772 1.00 76.38 831 LYS A O 1
ATOM 6785 N N . TYR A 1 832 ? 36.007 -43.583 13.776 1.00 74.94 832 TYR A N 1
ATOM 6786 C CA . TYR A 1 832 ? 35.759 -43.565 12.335 1.00 74.94 832 TYR A CA 1
ATOM 6787 C C . TYR A 1 832 ? 34.892 -42.374 11.921 1.00 74.94 832 TYR A C 1
ATOM 6789 O O . TYR A 1 832 ? 35.182 -41.746 10.907 1.00 74.94 832 TYR A O 1
ATOM 6797 N N . GLN A 1 833 ? 33.919 -41.973 12.740 1.00 64.94 833 GLN A N 1
ATOM 6798 C CA . GLN A 1 833 ? 33.123 -40.766 12.515 1.00 64.94 833 GLN A CA 1
ATOM 6799 C C . GLN A 1 833 ? 33.993 -39.498 12.490 1.00 64.94 833 GLN A C 1
ATOM 6801 O O . GLN A 1 833 ? 33.834 -38.655 11.605 1.00 64.94 833 GLN A O 1
ATOM 6806 N N . ALA A 1 834 ? 34.963 -39.370 13.402 1.00 65.00 834 ALA A N 1
ATOM 6807 C CA . ALA A 1 834 ? 35.904 -38.250 13.401 1.00 65.00 834 ALA A CA 1
ATOM 6808 C C . ALA A 1 834 ? 36.793 -38.233 12.141 1.00 65.00 834 ALA A C 1
ATOM 6810 O O . ALA A 1 834 ? 37.039 -37.170 11.564 1.00 65.00 834 ALA A O 1
ATOM 6811 N N . ILE A 1 835 ? 37.237 -39.407 11.681 1.00 69.94 835 ILE A N 1
ATOM 6812 C CA . ILE A 1 835 ? 38.045 -39.549 10.460 1.00 69.94 835 ILE A CA 1
ATOM 6813 C C . ILE A 1 835 ? 37.215 -39.205 9.216 1.00 69.94 835 ILE A C 1
ATOM 6815 O O . ILE A 1 835 ? 37.673 -38.428 8.380 1.00 69.94 835 ILE A O 1
ATOM 6819 N N . LEU A 1 836 ? 35.978 -39.703 9.116 1.00 68.06 836 LEU A N 1
ATOM 6820 C CA . LEU A 1 836 ? 35.056 -39.381 8.021 1.00 68.06 836 LEU A CA 1
ATOM 6821 C C . LEU A 1 836 ? 34.777 -37.881 7.954 1.00 68.06 836 LEU A C 1
ATOM 6823 O O . LEU A 1 836 ? 34.845 -37.294 6.878 1.00 68.06 836 LEU A O 1
ATOM 6827 N N . LYS A 1 837 ? 34.556 -37.235 9.105 1.00 64.19 837 LYS A N 1
ATOM 6828 C CA . LYS A 1 837 ? 34.369 -35.782 9.181 1.00 64.19 837 LYS A CA 1
ATOM 6829 C C . LYS A 1 837 ? 35.583 -35.032 8.622 1.00 64.19 837 LYS A C 1
ATOM 6831 O O . LYS A 1 837 ? 35.420 -34.081 7.862 1.00 64.19 837 LYS A O 1
ATOM 6836 N N . ARG A 1 838 ? 36.800 -35.486 8.942 1.00 68.12 838 ARG A N 1
ATOM 6837 C CA . ARG A 1 838 ? 38.048 -34.907 8.422 1.00 68.12 838 ARG A CA 1
ATOM 6838 C C . ARG A 1 838 ? 38.217 -35.112 6.916 1.00 68.12 838 ARG A C 1
ATOM 6840 O O . ARG A 1 838 ? 38.625 -34.177 6.237 1.00 68.12 838 ARG A O 1
ATOM 6847 N N . LEU A 1 839 ? 37.880 -36.290 6.395 1.00 69.81 839 LEU A N 1
ATOM 6848 C CA . LEU A 1 839 ? 37.928 -36.574 4.956 1.00 69.81 839 LEU A CA 1
ATOM 6849 C C . LEU A 1 839 ? 36.905 -35.736 4.179 1.00 69.81 839 LEU A C 1
ATOM 6851 O O . LEU A 1 839 ? 37.233 -35.191 3.129 1.00 69.81 839 LEU A O 1
ATOM 6855 N N . LEU A 1 840 ? 35.702 -35.549 4.727 1.00 66.06 840 LEU A N 1
ATOM 6856 C CA . LEU A 1 840 ? 34.666 -34.709 4.123 1.00 66.06 840 LEU A CA 1
ATOM 6857 C C . LEU A 1 840 ? 35.084 -33.235 4.032 1.00 66.06 840 LEU A C 1
ATOM 6859 O O . LEU A 1 840 ? 34.834 -32.608 3.006 1.00 66.06 840 LEU A O 1
ATOM 6863 N N . TYR A 1 841 ? 35.791 -32.698 5.035 1.00 65.38 841 TYR A N 1
ATOM 6864 C CA . TYR A 1 841 ? 36.350 -31.338 4.966 1.00 65.38 841 TYR A CA 1
ATOM 6865 C C . TYR A 1 841 ? 37.330 -31.136 3.801 1.00 65.38 841 TYR A C 1
ATOM 6867 O O . TYR A 1 841 ? 37.519 -30.004 3.361 1.00 65.38 841 TYR A O 1
ATOM 6875 N N . VAL A 1 842 ? 37.956 -32.210 3.312 1.00 68.06 842 VAL A N 1
ATOM 6876 C CA . VAL A 1 842 ? 38.942 -32.167 2.223 1.00 68.06 842 VAL A CA 1
ATOM 6877 C C . VAL A 1 842 ? 38.312 -32.495 0.870 1.00 68.06 842 VAL A C 1
ATOM 6879 O O . VAL A 1 842 ? 38.653 -31.866 -0.126 1.00 68.06 842 VAL A O 1
ATOM 6882 N N . LEU A 1 843 ? 37.359 -33.428 0.830 1.00 68.56 843 LEU A N 1
ATOM 6883 C CA . LEU A 1 843 ? 36.623 -33.778 -0.387 1.00 68.56 843 LEU A CA 1
ATOM 6884 C C . LEU A 1 843 ? 35.659 -32.668 -0.823 1.00 68.56 843 LEU A C 1
ATOM 6886 O O . LEU A 1 843 ? 35.476 -32.451 -2.019 1.00 68.56 843 LEU A O 1
ATOM 6890 N N . TYR A 1 844 ? 35.071 -31.937 0.130 1.00 66.62 844 TYR A N 1
ATOM 6891 C CA . TYR A 1 844 ? 34.100 -30.882 -0.161 1.00 66.62 844 TYR A CA 1
ATOM 6892 C C . TYR A 1 844 ? 34.671 -29.756 -1.047 1.00 66.62 844 TYR A C 1
ATOM 6894 O O . TYR A 1 844 ? 34.040 -29.442 -2.058 1.00 66.62 844 TYR A O 1
ATOM 6902 N N . PRO A 1 845 ? 35.854 -29.171 -0.761 1.00 63.47 845 PRO A N 1
ATOM 6903 C CA . PRO A 1 845 ? 36.473 -28.195 -1.656 1.00 63.47 845 PRO A CA 1
ATOM 6904 C C . PRO A 1 845 ? 36.748 -28.733 -3.066 1.00 63.47 845 PRO A C 1
ATOM 6906 O O . PRO A 1 845 ? 36.491 -28.016 -4.029 1.00 63.47 845 PRO A O 1
ATOM 6909 N N . ILE A 1 846 ? 37.215 -29.984 -3.199 1.00 68.69 846 ILE A N 1
ATOM 6910 C CA . ILE A 1 846 ? 37.496 -30.616 -4.502 1.00 68.69 846 ILE A CA 1
ATOM 6911 C C . ILE A 1 846 ? 36.210 -30.709 -5.323 1.00 68.69 846 ILE A C 1
ATOM 6913 O O . ILE A 1 846 ? 36.157 -30.232 -6.453 1.00 68.69 846 ILE A O 1
ATOM 6917 N N . LEU A 1 847 ? 35.153 -31.266 -4.728 1.00 59.03 847 LEU A N 1
ATOM 6918 C CA . LEU A 1 847 ? 33.851 -31.405 -5.376 1.00 59.03 847 LEU A CA 1
ATOM 6919 C C . LEU A 1 847 ? 33.234 -30.048 -5.709 1.00 59.03 847 LEU A C 1
ATOM 6921 O O . LEU A 1 847 ? 32.669 -29.898 -6.782 1.00 59.03 847 LEU A O 1
ATOM 6925 N N . SER A 1 848 ? 33.382 -29.053 -4.832 1.00 58.09 848 SER A N 1
ATOM 6926 C CA . SER A 1 848 ? 32.860 -27.702 -5.067 1.00 58.09 848 SER A CA 1
ATOM 6927 C C . SER A 1 848 ? 33.532 -27.035 -6.269 1.00 58.09 848 SER A C 1
ATOM 6929 O O . SER A 1 848 ? 32.866 -26.381 -7.066 1.00 58.09 848 SER A O 1
ATOM 6931 N N . VAL A 1 849 ? 34.851 -27.202 -6.415 1.00 60.38 849 VAL A N 1
ATOM 6932 C CA . VAL A 1 849 ? 35.601 -26.666 -7.560 1.00 60.38 849 VAL A CA 1
ATOM 6933 C C . VAL A 1 849 ? 35.250 -27.422 -8.838 1.00 60.38 849 VAL A C 1
ATOM 6935 O O . VAL A 1 849 ? 34.950 -26.786 -9.844 1.00 60.38 849 VAL A O 1
ATOM 6938 N N . LEU A 1 850 ? 35.220 -28.756 -8.795 1.00 57.00 850 LEU A N 1
ATOM 6939 C CA . LEU A 1 850 ? 34.855 -29.579 -9.949 1.00 57.00 850 LEU A CA 1
ATOM 6940 C C . LEU A 1 850 ? 33.408 -29.336 -10.394 1.00 57.00 850 LEU A C 1
ATOM 6942 O O . LEU A 1 850 ? 33.159 -29.217 -11.582 1.00 57.00 850 LEU A O 1
ATOM 6946 N N . GLN A 1 851 ? 32.467 -29.162 -9.468 1.00 55.38 851 GLN A N 1
ATOM 6947 C CA . GLN A 1 851 ? 31.086 -28.804 -9.792 1.00 55.38 851 GLN A CA 1
ATOM 6948 C C . GLN A 1 851 ? 30.994 -27.427 -10.462 1.00 55.38 851 GLN A C 1
ATOM 6950 O O . GLN A 1 851 ? 30.189 -27.232 -11.366 1.00 55.38 851 GLN A O 1
ATOM 6955 N N . ALA A 1 852 ? 31.799 -26.462 -10.013 1.00 50.53 852 ALA A N 1
ATOM 6956 C CA . ALA A 1 852 ? 31.781 -25.110 -10.561 1.00 50.53 852 ALA A CA 1
ATOM 6957 C C . ALA A 1 852 ? 32.480 -25.004 -11.926 1.00 50.53 852 ALA A C 1
ATOM 6959 O O . ALA A 1 852 ? 32.101 -24.159 -12.732 1.00 50.53 852 ALA A O 1
ATOM 6960 N N . GLN A 1 853 ? 33.511 -25.817 -12.172 1.00 52.66 853 GLN A N 1
ATOM 6961 C CA . GLN A 1 853 ? 34.377 -25.693 -13.350 1.00 52.66 853 GLN A CA 1
ATOM 6962 C C . GLN A 1 853 ? 34.145 -26.787 -14.399 1.00 52.66 853 GLN A C 1
ATOM 6964 O O . GLN A 1 853 ? 34.202 -26.506 -15.591 1.00 52.66 853 GLN A O 1
ATOM 6969 N N . GLU A 1 854 ? 33.856 -28.016 -13.974 1.00 53.75 854 GLU A N 1
ATOM 6970 C CA . GLU A 1 854 ? 33.653 -29.192 -14.830 1.00 53.75 854 GLU A CA 1
ATOM 6971 C C . GLU A 1 854 ? 32.435 -30.026 -14.349 1.00 53.75 854 GLU A C 1
ATOM 6973 O O . GLU A 1 854 ? 32.580 -31.210 -14.034 1.00 53.75 854 GLU A O 1
ATOM 6978 N N . PRO A 1 855 ? 31.208 -29.461 -14.287 1.00 47.00 855 PRO A N 1
ATOM 6979 C CA . PRO A 1 855 ? 30.026 -30.150 -13.741 1.00 47.00 855 PRO A CA 1
ATOM 6980 C C . PRO A 1 855 ? 29.633 -31.422 -14.506 1.00 47.00 855 PRO A C 1
ATOM 6982 O O . PRO A 1 855 ? 28.964 -32.299 -13.962 1.00 47.00 855 PRO A O 1
ATOM 6985 N N . HIS A 1 856 ? 30.047 -31.537 -15.766 1.00 60.28 856 HIS A N 1
ATOM 6986 C CA . HIS A 1 856 ? 29.856 -32.723 -16.603 1.00 60.28 856 HIS A CA 1
ATOM 6987 C C . HIS A 1 856 ? 31.164 -33.490 -16.845 1.00 60.28 856 HIS A C 1
ATOM 6989 O O . HIS A 1 856 ? 31.191 -34.389 -17.675 1.00 60.28 856 HIS A O 1
ATOM 6995 N N . GLY A 1 857 ? 32.251 -33.131 -16.155 1.00 55.47 857 GLY A N 1
ATOM 6996 C CA . GLY A 1 857 ? 33.547 -33.780 -16.319 1.00 55.47 857 GLY A CA 1
ATOM 6997 C C . GLY A 1 857 ? 33.563 -35.188 -15.732 1.00 55.47 857 GLY A C 1
ATOM 6998 O O . GLY A 1 857 ? 33.008 -35.426 -14.655 1.00 55.47 857 GLY A O 1
ATOM 6999 N N . ASP A 1 858 ? 34.261 -36.103 -16.408 1.00 61.38 858 ASP A N 1
ATOM 7000 C CA . ASP A 1 858 ? 34.334 -37.523 -16.043 1.00 61.38 858 ASP A CA 1
ATOM 7001 C C . ASP A 1 858 ? 34.763 -37.739 -14.591 1.00 61.38 858 ASP A C 1
ATOM 7003 O O . ASP A 1 858 ? 34.220 -38.599 -13.910 1.00 61.38 858 ASP A O 1
ATOM 7007 N N . LEU A 1 859 ? 35.696 -36.928 -14.076 1.00 56.94 859 LEU A N 1
ATOM 7008 C CA . LEU A 1 859 ? 36.140 -37.033 -12.686 1.00 56.94 859 LEU A CA 1
ATOM 7009 C C . LEU A 1 859 ? 35.041 -36.627 -11.700 1.00 56.94 859 LEU A C 1
ATOM 7011 O O . LEU A 1 859 ? 34.871 -37.293 -10.686 1.00 56.94 859 LEU A O 1
ATOM 7015 N N . PHE A 1 860 ? 34.300 -35.551 -11.976 1.00 62.19 860 PHE A N 1
ATOM 7016 C CA . PHE A 1 860 ? 33.205 -35.127 -11.106 1.00 62.19 860 PHE A CA 1
ATOM 7017 C C . PHE A 1 860 ? 32.094 -36.175 -11.100 1.00 62.19 860 PHE A C 1
ATOM 7019 O O . PHE A 1 860 ? 31.666 -36.599 -10.031 1.00 62.19 860 PHE A O 1
ATOM 7026 N N . GLN A 1 861 ? 31.686 -36.646 -12.280 1.00 64.81 861 GLN A N 1
ATOM 7027 C CA . GLN A 1 861 ? 30.666 -37.686 -12.412 1.00 64.81 861 GLN A CA 1
ATOM 7028 C C . GLN A 1 861 ? 31.120 -38.998 -11.755 1.00 64.81 861 GLN A C 1
ATOM 7030 O O . GLN A 1 861 ? 30.395 -39.534 -10.922 1.00 64.81 861 GLN A O 1
ATOM 7035 N N . TRP A 1 862 ? 32.359 -39.442 -11.995 1.00 74.44 862 TRP A N 1
ATOM 7036 C CA . TRP A 1 862 ? 32.949 -40.615 -11.343 1.00 74.44 862 TRP A CA 1
ATOM 7037 C C . TRP A 1 862 ? 33.019 -40.463 -9.821 1.00 74.44 862 TRP A C 1
ATOM 7039 O O . TRP A 1 862 ? 32.627 -41.375 -9.103 1.00 74.44 862 TRP A O 1
ATOM 7049 N N . MET A 1 863 ? 33.463 -39.316 -9.294 1.00 60.31 863 MET A N 1
ATOM 7050 C CA . MET A 1 863 ? 33.498 -39.081 -7.845 1.00 60.31 863 MET A CA 1
ATOM 7051 C C . MET A 1 863 ? 32.085 -39.103 -7.257 1.00 60.31 863 MET A C 1
ATOM 7053 O O . MET A 1 863 ? 31.867 -39.705 -6.207 1.00 60.31 863 MET A O 1
ATOM 7057 N N . MET A 1 864 ? 31.120 -38.478 -7.937 1.00 58.91 864 MET A N 1
ATOM 7058 C CA . MET A 1 864 ? 29.716 -38.484 -7.533 1.00 58.91 864 MET A CA 1
ATOM 7059 C C . MET A 1 864 ? 29.126 -39.895 -7.561 1.00 58.91 864 MET A C 1
ATOM 7061 O O . MET A 1 864 ? 28.345 -40.232 -6.677 1.00 58.91 864 MET A O 1
ATOM 7065 N N . GLU A 1 865 ? 29.487 -40.728 -8.533 1.00 63.59 865 GLU A N 1
ATOM 7066 C CA . GLU A 1 865 ? 29.071 -42.130 -8.614 1.00 63.59 865 GLU A CA 1
ATOM 7067 C C . GLU A 1 865 ? 29.755 -43.004 -7.558 1.00 63.59 865 GLU A C 1
ATOM 7069 O O . GLU A 1 865 ? 29.093 -43.758 -6.851 1.00 63.59 865 GLU A O 1
ATOM 7074 N N . GLU A 1 866 ? 31.069 -42.899 -7.389 1.00 59.28 866 GLU A N 1
ATOM 7075 C CA . GLU A 1 866 ? 31.831 -43.715 -6.442 1.00 59.28 866 GLU A CA 1
ATOM 7076 C C . GLU A 1 866 ? 31.529 -43.392 -4.988 1.00 59.28 866 GLU A C 1
ATOM 7078 O O . GLU A 1 866 ? 31.494 -44.293 -4.153 1.00 59.28 866 GLU A O 1
ATOM 7083 N N . LEU A 1 867 ? 31.260 -42.126 -4.673 1.00 59.28 867 LEU A N 1
ATOM 7084 C CA . LEU A 1 867 ? 30.804 -41.753 -3.340 1.00 59.28 867 LEU A CA 1
ATOM 7085 C C . LEU A 1 867 ? 29.368 -42.247 -3.070 1.00 59.28 867 LEU A C 1
ATOM 7087 O O . LEU A 1 867 ? 29.006 -42.418 -1.907 1.00 59.28 867 LEU A O 1
ATOM 7091 N N . LYS A 1 868 ? 28.568 -42.532 -4.113 1.00 54.44 868 LYS A N 1
ATOM 7092 C CA . LYS A 1 868 ? 27.244 -43.177 -3.996 1.00 54.44 868 LYS A CA 1
ATOM 7093 C C . LYS A 1 868 ? 27.327 -44.703 -3.893 1.00 54.44 868 LYS A C 1
ATOM 7095 O O . LYS A 1 868 ? 26.423 -45.302 -3.307 1.00 54.44 868 LYS A O 1
ATOM 7100 N N . LYS A 1 869 ? 28.365 -45.343 -4.447 1.00 50.09 869 LYS A N 1
ATOM 7101 C CA . LYS A 1 869 ? 28.543 -46.807 -4.397 1.00 50.09 869 LYS A CA 1
ATOM 7102 C C . LYS A 1 869 ? 28.698 -47.286 -2.947 1.00 50.09 869 LYS A C 1
ATOM 7104 O O . LYS A 1 869 ? 29.296 -46.601 -2.114 1.00 50.09 869 LYS A O 1
ATOM 7109 N N . LYS A 1 870 ? 28.091 -48.443 -2.652 1.00 46.94 870 LYS A N 1
ATOM 7110 C CA . LYS A 1 870 ? 28.115 -49.084 -1.328 1.00 46.94 870 LYS A CA 1
ATOM 7111 C C . LYS A 1 870 ? 29.531 -49.480 -0.908 1.00 46.94 870 LYS A C 1
ATOM 7113 O O . LYS A 1 870 ? 30.370 -49.795 -1.795 1.00 46.94 870 LYS A O 1
#

Secondary structure (DSSP, 8-state):
--TTSEEEHHHHHHHHT-S-HHHHHHHHHHTT--PEEETTEEEEEHHHHHHHHHHHHTEEEHHHHHHHTT----HHHHHHHHHHHHHTTS-EETTT-TT---SS-EEEESP-HHHHHHHHHHHHHSPPP-TTEE-HHHHHHHTTPPTTSHHHHHHTT-S-GGGEEEETTEEEEEHHHHHHHHHHHHHHSS----TT--HHHHHHHHHTT--EEE--S-BTTB-S-EEE-GGGHHHHHHHHHHHHTTT--S---EEETTEEEEEHHHHHTTS---TT--TTSHHHHHHHHHHHHH-GGG--EEETTEEEEESS--HHHHHHHHHHHHHTT--HHHHHHHHHHHHTTT-HHHHHHHHHHHTT---HHHHHHHHHHHHH-SS-GGG--HHHHHHHHHHHHHS-HHHHHHHHHHHHHHHHHS--S--S--------------PPPPHHHHHHHHHHHH-HHHHHHTTHHHHHHS-HHHHHHHHHHHHHHH----HHHHTT---PPPSS-HHHHHHHHHTT---HHHHHHHHHHHHHHHHHS----TTTTTS--PPP-----GGGHHHHHHHHHHHHHHHHHS-HHHHTSPPP----HHHHHHHH-HHHHHTTTTSPP-HHHHHHHHHHHHHHTTTTT----HHHHHHHHHHH----TTTHHHHHHHHHHS-------HHHHHHHHHHTTSSSHHHHHHHHHHHTHHHHTS-HHHHHHHHHHT---HHHHHHHHHHHHHHHHHHHHHHHHHHHTS-HHHHHHHHHHHHTT--B-SSSS-EEHHHHTTPPP--S--TT-TTEE--HHHHHHHHHHHHHHHHHHHHHHHTT-HHHHHHHHHHHHHHHHHHHHHHHHHHHH-TT-HHHHHHHHHHH--